Protein AF-A0A946EKC4-F1 (afdb_monomer)

Structure (mmCIF, N/CA/C/O backbone):
data_AF-A0A946EKC4-F1
#
_entry.id   AF-A0A946EKC4-F1
#
loop_
_atom_site.group_PDB
_atom_site.id
_atom_site.type_symbol
_atom_site.label_atom_id
_atom_site.label_alt_id
_atom_site.label_comp_id
_atom_site.label_asym_id
_atom_site.label_entity_id
_atom_site.label_seq_id
_atom_site.pdbx_PDB_ins_code
_atom_site.Cartn_x
_atom_site.Cartn_y
_atom_site.Cartn_z
_atom_site.occupancy
_atom_site.B_iso_or_equiv
_atom_site.auth_seq_id
_atom_site.auth_comp_id
_atom_site.auth_asym_id
_atom_site.auth_atom_id
_atom_site.pdbx_PDB_model_num
ATOM 1 N N . MET A 1 1 ? 55.524 -0.998 2.609 1.00 30.25 1 MET A N 1
ATOM 2 C CA . MET A 1 1 ? 55.860 -0.269 3.855 1.00 30.25 1 MET A CA 1
ATOM 3 C C . MET A 1 1 ? 54.576 0.296 4.446 1.00 30.25 1 MET A C 1
ATOM 5 O O . MET A 1 1 ? 53.747 0.781 3.695 1.00 30.25 1 MET A O 1
ATOM 9 N N . ARG A 1 2 ? 54.383 0.128 5.760 1.00 30.84 2 ARG A N 1
ATOM 10 C CA . ARG A 1 2 ? 53.197 0.505 6.557 1.00 30.84 2 ARG A CA 1
ATOM 11 C C . ARG A 1 2 ? 53.043 2.037 6.704 1.00 30.84 2 ARG A C 1
ATOM 13 O O . ARG A 1 2 ? 54.074 2.673 6.884 1.00 30.84 2 ARG A O 1
ATOM 20 N N . ARG A 1 3 ? 51.800 2.550 6.834 1.00 32.31 3 ARG A N 1
ATOM 21 C CA . ARG A 1 3 ? 51.240 3.301 8.007 1.00 32.31 3 ARG A CA 1
ATOM 22 C C . ARG A 1 3 ? 50.241 4.455 7.681 1.00 32.31 3 ARG A C 1
ATOM 24 O O . ARG A 1 3 ? 50.594 5.369 6.959 1.00 32.31 3 ARG A O 1
ATOM 31 N N . PHE A 1 4 ? 49.088 4.399 8.379 1.00 31.81 4 PHE A N 1
ATOM 32 C CA . PHE A 1 4 ? 48.340 5.434 9.154 1.00 31.81 4 PHE A CA 1
ATOM 33 C C . PHE A 1 4 ? 47.594 6.649 8.523 1.00 31.81 4 PHE A C 1
ATOM 35 O O . PHE A 1 4 ? 48.217 7.582 8.044 1.00 31.81 4 PHE A O 1
ATOM 42 N N . PHE A 1 5 ? 46.252 6.627 8.692 1.00 32.34 5 PHE A N 1
ATOM 43 C CA . PHE A 1 5 ? 45.339 7.471 9.525 1.00 32.34 5 PHE A CA 1
ATOM 44 C C . PHE A 1 5 ? 45.185 9.017 9.396 1.00 32.34 5 PHE A C 1
ATOM 46 O O . PHE A 1 5 ? 46.149 9.767 9.328 1.00 32.34 5 PHE A O 1
ATOM 53 N N . ASN A 1 6 ? 43.899 9.413 9.506 1.00 34.06 6 ASN A N 1
ATOM 54 C CA . ASN A 1 6 ? 43.188 10.716 9.561 1.00 34.06 6 ASN A CA 1
ATOM 55 C C . ASN A 1 6 ? 43.753 11.846 10.460 1.00 34.06 6 ASN A C 1
ATOM 57 O O . ASN A 1 6 ? 44.379 11.526 11.466 1.00 34.06 6 ASN A O 1
ATOM 61 N N . LEU A 1 7 ? 43.381 13.127 10.197 1.00 28.97 7 LEU A N 1
ATOM 62 C CA . LEU A 1 7 ? 42.433 13.988 10.981 1.00 28.97 7 LEU A CA 1
ATOM 63 C C . LEU A 1 7 ? 42.508 15.513 10.619 1.00 28.97 7 LEU A C 1
ATOM 65 O O . LEU A 1 7 ? 43.553 15.962 10.163 1.00 28.97 7 LEU A O 1
ATOM 69 N N . LEU A 1 8 ? 41.436 16.270 10.960 1.00 25.55 8 LEU A N 1
ATOM 70 C CA . LEU A 1 8 ? 41.259 17.726 11.286 1.00 25.55 8 LEU A CA 1
ATOM 71 C C . LEU A 1 8 ? 40.328 18.557 10.351 1.00 25.55 8 LEU A C 1
ATOM 73 O O . LEU A 1 8 ? 40.347 18.322 9.153 1.00 25.55 8 LEU A O 1
ATOM 77 N N . MET A 1 9 ? 39.616 19.645 10.726 1.00 26.03 9 MET A N 1
ATOM 78 C CA . MET A 1 9 ? 38.981 20.243 11.938 1.00 26.03 9 MET A CA 1
ATOM 79 C C . MET A 1 9 ? 38.626 21.737 11.600 1.00 26.03 9 MET A C 1
ATOM 81 O O . MET A 1 9 ? 39.358 22.354 10.837 1.00 26.03 9 MET A O 1
ATOM 85 N N . VAL A 1 10 ? 37.603 22.323 12.259 1.00 29.08 10 VAL A N 1
ATOM 86 C CA . VAL A 1 10 ? 37.382 23.770 12.622 1.00 29.08 10 VAL A CA 1
ATOM 87 C C . VAL A 1 10 ? 36.872 24.837 11.608 1.00 29.08 10 VAL A C 1
ATOM 89 O O . VAL A 1 10 ? 37.606 25.268 10.730 1.00 29.08 10 VAL A O 1
ATOM 92 N N . GLY A 1 11 ? 35.700 25.437 11.929 1.00 25.28 11 GLY A N 1
ATOM 93 C CA . GLY A 1 11 ? 35.567 26.848 12.394 1.00 25.28 11 GLY A CA 1
ATOM 94 C C . GLY A 1 11 ? 34.888 27.919 11.514 1.00 25.28 11 GLY A C 1
ATOM 95 O O . GLY A 1 11 ? 35.216 28.019 10.343 1.00 25.28 11 GLY A O 1
ATOM 96 N N . LEU A 1 12 ? 34.030 28.772 12.120 1.00 25.86 12 LEU A N 1
ATOM 97 C CA . LEU A 1 12 ? 33.892 30.255 11.961 1.00 25.86 12 LEU A CA 1
ATOM 98 C C . LEU A 1 12 ? 32.645 30.749 12.760 1.00 25.86 12 LEU A C 1
ATOM 100 O O . LEU A 1 12 ? 31.587 30.148 12.640 1.00 25.86 12 LEU A O 1
ATOM 104 N N . PHE A 1 13 ? 32.752 31.630 13.768 1.00 27.53 13 PHE A N 1
ATOM 105 C CA . PHE A 1 13 ? 32.823 33.117 13.819 1.00 27.53 13 PHE A CA 1
ATOM 106 C C . PHE A 1 13 ? 31.486 33.889 13.864 1.00 27.53 13 PHE A C 1
ATOM 108 O O . PHE A 1 13 ? 30.496 33.544 13.237 1.00 27.53 13 PHE A O 1
ATOM 115 N N . CYS A 1 14 ? 31.533 34.964 14.655 1.00 24.77 14 CYS A N 1
ATOM 116 C CA . CYS A 1 14 ? 30.468 35.806 15.199 1.00 24.77 14 CYS A CA 1
ATOM 117 C C . CYS A 1 14 ? 30.449 37.196 14.523 1.00 24.77 14 CYS A C 1
ATOM 119 O O . CYS A 1 14 ? 31.520 37.689 14.170 1.00 24.77 14 CYS A O 1
ATOM 121 N N . MET A 1 15 ? 29.287 37.863 14.419 1.00 24.98 15 MET A N 1
ATOM 122 C CA . MET A 1 15 ? 29.173 39.330 14.266 1.00 24.98 15 MET A CA 1
ATOM 123 C C . MET A 1 15 ? 27.768 39.851 14.647 1.00 24.98 15 MET A C 1
ATOM 125 O O . MET A 1 15 ? 26.761 39.212 14.360 1.00 24.98 15 MET A O 1
ATOM 129 N N . VAL A 1 16 ? 27.732 41.032 15.279 1.00 28.84 16 VAL A N 1
ATOM 130 C CA . VAL A 1 16 ? 26.562 41.800 15.774 1.00 28.84 16 VAL A CA 1
ATOM 131 C C . VAL A 1 16 ? 26.500 43.149 15.025 1.00 28.84 16 VAL A C 1
ATOM 133 O O . VAL A 1 16 ? 27.557 43.628 14.605 1.00 28.84 16 VAL A O 1
ATOM 136 N N . PRO A 1 17 ? 25.323 43.798 14.867 1.00 37.34 17 PRO A N 1
ATOM 137 C CA . PRO A 1 17 ? 25.138 45.122 15.496 1.00 37.34 17 PRO A CA 1
ATOM 138 C C . PRO A 1 17 ? 23.725 45.402 16.084 1.00 37.34 17 PRO A C 1
ATOM 140 O O . PRO A 1 17 ? 22.737 44.752 15.762 1.00 37.34 17 PRO A O 1
ATOM 143 N N . TYR A 1 18 ? 23.691 46.406 16.970 1.00 28.94 18 TYR A N 1
ATOM 144 C CA . TYR A 1 18 ? 22.613 46.962 17.818 1.00 28.94 18 TYR A CA 1
ATOM 145 C C . TYR A 1 18 ? 21.430 47.656 17.089 1.00 28.94 18 TYR A C 1
ATOM 147 O O . TYR A 1 18 ? 21.680 48.330 16.096 1.00 28.94 18 TYR A O 1
ATOM 155 N N . PHE A 1 19 ? 20.211 47.658 17.679 1.00 24.52 19 PHE A N 1
ATOM 156 C CA . PHE A 1 19 ? 19.434 48.865 18.093 1.00 24.52 19 PHE A CA 1
ATOM 157 C C . PHE A 1 19 ? 18.146 48.532 18.913 1.00 24.52 19 PHE A C 1
ATOM 159 O O . PHE A 1 19 ? 17.647 47.415 18.893 1.00 24.52 19 PHE A O 1
ATOM 166 N N . ASN A 1 20 ? 17.674 49.534 19.669 1.00 27.03 20 ASN A N 1
ATOM 167 C CA . ASN A 1 20 ? 16.822 49.574 20.881 1.00 27.03 20 ASN A CA 1
ATOM 168 C C . ASN A 1 20 ? 15.382 48.984 20.921 1.00 27.03 20 ASN A C 1
ATOM 170 O O . ASN A 1 20 ? 14.556 49.256 20.059 1.00 27.03 20 ASN A O 1
ATOM 174 N N . LEU A 1 21 ? 15.095 48.350 22.075 1.00 33.47 21 LEU A N 1
ATOM 175 C CA . LEU A 1 21 ? 13.943 48.433 23.013 1.00 33.47 21 LEU A CA 1
ATOM 176 C C . LEU A 1 21 ? 12.523 48.814 22.525 1.00 33.47 21 LEU A C 1
ATOM 178 O O . LEU A 1 21 ? 12.228 49.985 22.297 1.00 33.47 21 LEU A O 1
ATOM 182 N N . ALA A 1 22 ? 11.590 47.860 22.661 1.00 25.30 22 ALA A N 1
ATOM 183 C CA . ALA A 1 22 ? 10.207 48.094 23.099 1.00 25.30 22 ALA A CA 1
ATOM 184 C C . ALA A 1 22 ? 9.663 46.850 23.837 1.00 25.30 22 ALA A C 1
ATOM 186 O O . ALA A 1 22 ? 9.977 45.718 23.481 1.00 25.30 22 ALA A O 1
ATOM 187 N N . HIS A 1 23 ? 8.898 47.080 24.906 1.00 36.72 23 HIS A N 1
ATOM 188 C CA . HIS A 1 23 ? 8.337 46.072 25.810 1.00 36.72 23 HIS A CA 1
ATOM 189 C C . HIS A 1 23 ? 7.299 45.164 25.129 1.00 36.72 23 HIS A C 1
ATOM 191 O O . HIS A 1 23 ? 6.398 45.656 24.455 1.00 36.72 23 HIS A O 1
ATOM 197 N N . GLY A 1 24 ? 7.358 43.862 25.419 1.00 25.48 24 GLY A N 1
ATOM 198 C CA . GLY A 1 24 ? 6.287 42.904 25.143 1.00 25.48 24 GLY A CA 1
ATOM 199 C C . GLY A 1 24 ? 6.600 41.541 25.762 1.00 25.48 24 GLY A C 1
ATOM 200 O O . GLY A 1 24 ? 7.568 40.897 25.370 1.00 25.48 24 GLY A O 1
ATOM 201 N N . SER A 1 25 ? 5.810 41.124 26.753 1.00 29.67 25 SER A N 1
ATOM 202 C CA . SER A 1 25 ? 5.856 39.782 27.350 1.00 29.67 25 SER A CA 1
ATOM 203 C C . SER A 1 25 ? 5.704 38.690 26.282 1.00 29.67 25 SER A C 1
ATOM 205 O O . SER A 1 25 ? 4.771 38.787 25.483 1.00 29.67 25 SER A O 1
ATOM 207 N N . PRO A 1 26 ? 6.509 37.611 26.283 1.00 29.70 26 PRO A N 1
ATOM 208 C CA . PRO A 1 26 ? 6.218 36.452 25.462 1.00 29.70 26 PRO A CA 1
ATOM 209 C C . PRO A 1 26 ? 5.365 35.450 26.246 1.00 29.70 26 PRO A C 1
ATOM 211 O O . PRO A 1 26 ? 5.805 34.837 27.218 1.00 29.70 26 PRO A O 1
ATOM 214 N N . HIS A 1 27 ? 4.131 35.282 25.777 1.00 28.91 27 HIS A N 1
ATOM 215 C CA . HIS A 1 27 ? 3.355 34.064 25.962 1.00 28.91 27 HIS A CA 1
ATOM 216 C C . HIS A 1 27 ? 4.127 32.882 25.354 1.00 28.91 27 HIS A C 1
ATOM 218 O O . HIS A 1 27 ? 4.480 32.907 24.175 1.00 28.91 27 HIS A O 1
ATOM 224 N N . HIS A 1 28 ? 4.366 31.839 26.150 1.00 28.97 28 HIS A N 1
ATOM 225 C CA . HIS A 1 28 ? 4.846 30.551 25.658 1.00 28.97 28 HIS A CA 1
ATOM 226 C C . HIS A 1 28 ? 3.737 29.868 24.843 1.00 28.97 28 HIS A C 1
ATOM 228 O O . HIS A 1 28 ? 2.693 29.497 25.378 1.00 28.97 28 HIS A O 1
ATOM 234 N N . HIS A 1 29 ? 3.973 29.698 23.542 1.00 27.52 29 HIS A N 1
ATOM 235 C CA . HIS A 1 29 ? 3.199 28.805 22.686 1.00 27.52 29 HIS A CA 1
ATOM 236 C C . HIS A 1 29 ? 3.592 27.352 22.990 1.00 27.52 29 HIS A C 1
ATOM 238 O O . HIS A 1 29 ? 4.702 26.923 22.676 1.00 27.52 29 HIS A O 1
ATOM 244 N N . HIS A 1 30 ? 2.673 26.593 23.589 1.00 28.84 30 HIS A N 1
ATOM 245 C CA . HIS A 1 30 ? 2.734 25.134 23.630 1.00 28.84 30 HIS A CA 1
ATOM 246 C C . HIS A 1 30 ? 2.336 24.577 22.257 1.00 28.84 30 HIS A C 1
ATOM 248 O O . HIS A 1 30 ? 1.188 24.710 21.832 1.00 28.84 30 HIS A O 1
ATOM 254 N N . HIS A 1 31 ? 3.280 23.937 21.568 1.00 28.14 31 HIS A N 1
ATOM 255 C CA . HIS A 1 31 ? 2.964 22.991 20.503 1.00 28.14 31 HIS A CA 1
ATOM 256 C C . HIS A 1 31 ? 2.505 21.680 21.150 1.00 28.14 31 HIS A C 1
ATOM 258 O O . HIS A 1 31 ? 3.311 20.957 21.730 1.00 28.14 31 HIS A O 1
ATOM 264 N N . TYR A 1 32 ? 1.209 21.381 21.062 1.00 26.95 32 TYR A N 1
ATOM 265 C CA . TYR A 1 32 ? 0.677 20.055 21.366 1.00 26.95 32 TYR A CA 1
ATOM 266 C C . TYR A 1 32 ? 0.965 19.121 20.187 1.00 26.95 32 TYR A C 1
ATOM 268 O O . TYR A 1 32 ? 0.315 19.200 19.145 1.00 26.95 32 TYR A O 1
ATOM 276 N N . HIS A 1 33 ? 1.935 18.225 20.357 1.00 28.08 33 HIS A N 1
ATOM 277 C CA . HIS A 1 33 ? 1.913 16.939 19.673 1.00 28.08 33 HIS A CA 1
ATOM 278 C C . HIS A 1 33 ? 1.011 16.009 20.490 1.00 28.08 33 HIS A C 1
ATOM 280 O O . HIS A 1 33 ? 1.332 15.679 21.627 1.00 28.08 33 HIS A O 1
ATOM 286 N N . ASN A 1 34 ? -0.125 15.604 19.917 1.00 28.88 34 ASN A N 1
ATOM 287 C CA . ASN A 1 34 ? -0.934 14.506 20.443 1.00 28.88 34 ASN A CA 1
ATOM 288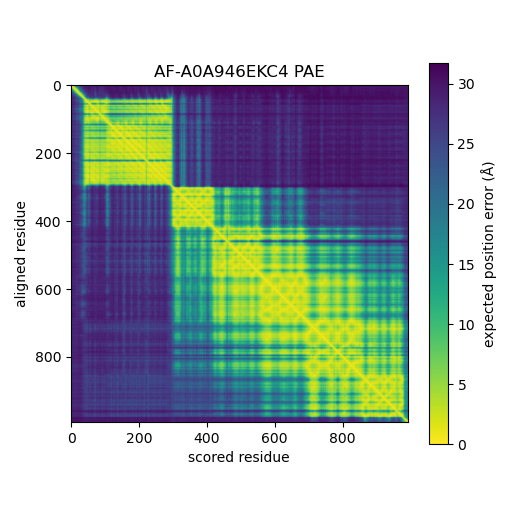 C C . ASN A 1 34 ? -0.209 13.184 20.148 1.00 28.88 34 ASN A C 1
ATOM 290 O O . ASN A 1 34 ? -0.459 12.532 19.138 1.00 28.88 34 ASN A O 1
ATOM 294 N N . SER A 1 35 ? 0.719 12.814 21.024 1.00 29.30 35 SER A N 1
ATOM 295 C CA . SER A 1 35 ? 1.056 11.418 21.293 1.00 29.30 35 SER A CA 1
ATOM 296 C C . SER A 1 35 ? 0.257 11.005 22.522 1.00 29.30 35 SER A C 1
ATOM 298 O O . SER A 1 35 ? 0.284 11.717 23.524 1.00 29.30 35 SER A O 1
ATOM 300 N N . SER A 1 36 ? -0.462 9.888 22.442 1.00 28.55 36 SER A N 1
ATOM 301 C CA . SER A 1 36 ? -1.112 9.230 23.579 1.00 28.55 36 SER A CA 1
ATOM 302 C C . SER A 1 36 ? -0.195 9.248 24.806 1.00 28.55 36 SER A C 1
ATOM 304 O O . SER A 1 36 ? 0.842 8.583 24.809 1.00 28.55 36 SER A O 1
ATOM 306 N N . SER A 1 37 ? -0.544 10.038 25.821 1.00 31.06 37 SER A N 1
ATOM 307 C CA . SER A 1 37 ? 0.179 10.072 27.087 1.00 31.06 37 SER A CA 1
ATOM 308 C C . SER A 1 37 ? -0.001 8.725 27.780 1.00 31.06 37 SER A C 1
ATOM 310 O O . SER A 1 37 ? -1.093 8.413 28.260 1.00 31.06 37 SER A O 1
ATOM 312 N N . LEU A 1 38 ? 1.064 7.925 27.805 1.00 31.92 38 LEU A N 1
ATOM 313 C CA . LEU A 1 38 ? 1.213 6.828 28.756 1.00 31.92 38 LEU A CA 1
ATOM 314 C C . LEU A 1 38 ? 1.087 7.392 30.192 1.00 31.92 38 LEU A C 1
ATOM 316 O O . LEU A 1 38 ? 1.452 8.552 30.409 1.00 31.92 38 LEU A O 1
ATOM 320 N N . PRO A 1 39 ? 0.564 6.629 31.170 1.00 38.25 39 PRO A N 1
ATOM 321 C CA . PRO A 1 39 ? 0.462 7.082 32.560 1.00 38.25 39 PRO A CA 1
ATOM 322 C C . PRO A 1 39 ? 1.835 7.504 33.121 1.00 38.25 39 PRO A C 1
ATOM 324 O O . PRO A 1 39 ? 2.851 6.902 32.783 1.00 38.25 39 PRO A O 1
ATOM 327 N N . ASN A 1 40 ? 1.859 8.545 33.965 1.00 45.22 40 ASN A N 1
ATOM 328 C CA . ASN A 1 40 ? 3.053 9.215 34.512 1.00 45.22 40 ASN A CA 1
ATOM 329 C C . ASN A 1 40 ? 4.071 8.254 35.181 1.00 45.22 40 ASN A C 1
ATOM 331 O O . ASN A 1 40 ? 4.021 8.032 36.389 1.00 45.22 40 ASN A O 1
ATOM 335 N N . CYS A 1 41 ? 5.063 7.764 34.430 1.00 53.00 41 CYS A N 1
ATOM 336 C CA . CYS A 1 41 ? 6.264 7.117 34.982 1.00 53.00 41 CYS A CA 1
ATOM 337 C C . CYS A 1 41 ? 7.298 8.129 35.522 1.00 53.00 41 CYS A C 1
ATOM 339 O O . CYS A 1 41 ? 8.196 7.755 36.276 1.00 53.00 41 CYS A O 1
ATOM 341 N N . ASP A 1 42 ? 7.177 9.414 35.172 1.00 57.59 42 ASP A N 1
ATOM 342 C CA . ASP A 1 42 ? 8.192 10.451 35.431 1.00 57.59 42 ASP A CA 1
ATOM 343 C C . ASP A 1 42 ? 8.436 10.727 36.930 1.00 57.59 42 ASP A C 1
ATOM 345 O O . ASP A 1 42 ? 9.470 11.271 37.320 1.00 57.59 42 ASP A O 1
ATOM 349 N N . GLN A 1 43 ? 7.491 10.336 37.791 1.00 60.69 43 GLN A N 1
ATOM 350 C CA . GLN A 1 43 ? 7.588 10.462 39.252 1.00 60.69 43 GLN A CA 1
ATOM 351 C C . GLN A 1 43 ? 8.445 9.356 39.885 1.00 60.69 43 GLN A C 1
ATOM 353 O O . GLN A 1 43 ? 8.924 9.508 41.012 1.00 60.69 43 GLN A O 1
ATOM 358 N N . LEU A 1 44 ? 8.640 8.236 39.182 1.00 70.88 44 LEU A N 1
ATOM 359 C CA . LEU A 1 44 ? 9.258 7.053 39.760 1.00 70.88 44 LEU A CA 1
ATOM 360 C C . LEU A 1 44 ? 10.773 7.156 39.862 1.00 70.88 44 LEU A C 1
ATOM 362 O O . LEU A 1 44 ? 11.347 6.569 40.765 1.00 70.88 44 LEU A O 1
ATOM 366 N N . PHE A 1 45 ? 11.425 7.888 38.969 1.00 84.62 45 PHE A N 1
ATOM 367 C CA . PHE A 1 45 ? 12.846 8.210 39.068 1.00 84.62 45 PHE A CA 1
ATOM 368 C C . PHE A 1 45 ? 13.028 9.707 38.893 1.00 84.62 45 PHE A C 1
ATOM 370 O O . PHE A 1 45 ? 13.758 10.146 38.019 1.00 84.62 45 PHE A O 1
ATOM 377 N N . ALA A 1 46 ? 12.349 10.504 39.716 1.00 80.75 46 ALA A N 1
ATOM 378 C CA . ALA A 1 46 ? 12.403 11.958 39.610 1.00 80.75 46 ALA A CA 1
ATOM 379 C C . ALA A 1 46 ? 13.811 12.529 39.883 1.00 80.75 46 ALA A C 1
ATOM 381 O O . ALA A 1 46 ? 14.096 13.666 39.503 1.00 80.75 46 ALA A O 1
ATOM 382 N N . ARG A 1 47 ? 14.670 11.770 40.583 1.00 87.88 47 ARG A N 1
ATOM 383 C CA . ARG A 1 47 ? 16.001 12.177 41.066 1.00 87.88 47 ARG A CA 1
ATOM 384 C C . ARG A 1 47 ? 17.025 11.058 40.868 1.00 87.88 47 ARG A C 1
ATOM 386 O O . ARG A 1 47 ? 16.657 9.890 40.784 1.00 87.88 47 ARG A O 1
ATOM 393 N N . SER A 1 48 ? 18.316 11.401 40.874 1.00 91.44 48 SER A N 1
ATOM 394 C CA . SER A 1 48 ? 19.413 10.426 40.762 1.00 91.44 48 SER A CA 1
ATOM 395 C C . SER A 1 48 ? 19.366 9.327 41.824 1.00 91.44 48 SER A C 1
ATOM 397 O O . SER A 1 48 ? 19.657 8.164 41.550 1.00 91.44 48 SER A O 1
ATOM 399 N N . LEU A 1 49 ? 19.023 9.723 43.047 1.00 94.31 49 LEU A N 1
ATOM 400 C CA . LEU A 1 49 ? 18.961 8.904 44.241 1.00 94.31 49 LEU A CA 1
ATOM 401 C C . LEU A 1 49 ? 17.697 9.269 45.002 1.00 94.31 49 LEU A C 1
ATOM 403 O O . LEU A 1 49 ? 17.390 10.446 45.204 1.00 94.31 49 LEU A O 1
ATOM 407 N N . GLN A 1 50 ? 16.977 8.252 45.446 1.00 92.69 50 GLN A N 1
ATOM 408 C CA . GLN A 1 50 ? 15.696 8.442 46.109 1.00 92.69 50 GLN A CA 1
ATOM 409 C C . GLN A 1 50 ? 15.318 7.229 46.945 1.00 92.69 50 GLN A C 1
ATOM 411 O O . GLN A 1 50 ? 15.756 6.106 46.679 1.00 92.69 50 GLN A O 1
ATOM 416 N N . THR A 1 51 ? 14.468 7.455 47.942 1.00 92.88 51 THR A N 1
ATOM 417 C CA . THR A 1 51 ? 13.925 6.395 48.787 1.00 92.88 51 THR A CA 1
ATOM 418 C C . THR A 1 51 ? 12.419 6.247 48.624 1.00 92.88 51 THR A C 1
ATOM 420 O O . THR A 1 51 ? 11.744 7.211 48.276 1.00 92.88 51 THR A O 1
ATOM 423 N N . HIS A 1 52 ? 11.884 5.045 48.852 1.00 87.06 52 HIS A N 1
ATOM 424 C CA . HIS A 1 52 ? 10.448 4.733 48.748 1.00 87.06 52 HIS A CA 1
ATOM 425 C C . HIS A 1 52 ? 9.925 3.991 49.990 1.00 87.06 52 HIS A C 1
ATOM 427 O O . HIS A 1 52 ? 10.697 3.405 50.753 1.00 87.06 52 HIS A O 1
ATOM 433 N N . GLY A 1 53 ? 8.602 4.010 50.193 1.00 76.69 53 GLY A N 1
ATOM 434 C CA . GLY A 1 53 ? 7.916 3.365 51.322 1.00 76.69 53 GLY A CA 1
ATOM 435 C C . GLY A 1 53 ? 7.594 4.292 52.510 1.00 76.69 53 GLY A C 1
ATOM 436 O O . GLY A 1 53 ? 7.812 5.503 52.450 1.00 76.69 53 GLY A O 1
ATOM 437 N N . ILE A 1 54 ? 7.029 3.703 53.580 1.00 62.00 54 ILE A N 1
ATOM 438 C CA . ILE A 1 54 ? 6.423 4.405 54.740 1.00 62.00 54 ILE A CA 1
ATOM 439 C C . ILE A 1 54 ? 7.037 4.076 56.126 1.00 62.00 54 ILE A C 1
ATOM 441 O O . ILE A 1 54 ? 6.452 4.397 57.156 1.00 62.00 54 ILE A O 1
ATOM 445 N N . HIS A 1 55 ? 8.189 3.412 56.200 1.00 57.56 55 HIS A N 1
ATOM 446 C CA . HIS A 1 55 ? 8.863 3.028 57.451 1.00 57.56 55 HIS A CA 1
ATOM 447 C C . HIS A 1 55 ? 9.966 4.014 57.910 1.00 57.56 55 HIS A C 1
ATOM 449 O O . HIS A 1 55 ? 10.337 4.956 57.223 1.00 57.56 55 HIS A O 1
ATOM 455 N N . ASN A 1 56 ? 10.522 3.799 59.107 1.00 52.94 56 ASN A N 1
ATOM 456 C CA . ASN A 1 56 ? 11.349 4.787 59.826 1.00 52.94 56 ASN A CA 1
ATOM 457 C C . ASN A 1 56 ? 12.818 4.936 59.349 1.00 52.94 56 ASN A C 1
ATOM 459 O O . ASN A 1 56 ? 13.583 5.640 60.004 1.00 52.94 56 ASN A O 1
ATOM 463 N N . HIS A 1 57 ? 13.233 4.284 58.256 1.00 62.81 57 HIS A N 1
ATOM 464 C CA . HIS A 1 57 ? 14.636 4.232 57.796 1.00 62.81 57 HIS A CA 1
ATOM 465 C C . HIS A 1 57 ? 14.755 4.461 56.280 1.00 62.81 57 HIS A C 1
ATOM 467 O O . HIS A 1 57 ? 15.271 3.616 55.553 1.00 62.81 57 HIS A O 1
ATOM 473 N N . HIS A 1 58 ? 14.228 5.591 55.808 1.00 77.19 58 HIS A N 1
ATOM 474 C CA . HIS A 1 58 ? 14.223 5.989 54.398 1.00 77.19 58 HIS A CA 1
ATOM 475 C C . HIS A 1 58 ? 15.283 7.039 54.108 1.00 77.19 58 HIS A C 1
ATOM 477 O O . HIS A 1 58 ? 14.961 8.176 53.765 1.00 77.19 58 HIS A O 1
ATOM 483 N N . ASP A 1 59 ? 16.542 6.636 54.269 1.00 89.94 59 ASP A N 1
ATOM 484 C CA . ASP A 1 59 ? 17.690 7.534 54.236 1.00 89.94 59 ASP A CA 1
ATOM 485 C C . ASP A 1 59 ? 18.557 7.286 52.989 1.00 89.94 59 ASP A C 1
ATOM 487 O O . ASP A 1 59 ? 18.706 6.152 52.518 1.00 89.94 59 ASP A O 1
ATOM 491 N N . VAL A 1 60 ? 19.145 8.364 52.462 1.00 94.12 60 VAL A N 1
ATOM 492 C CA . VAL A 1 60 ? 20.273 8.297 51.523 1.00 94.12 60 VAL A CA 1
ATOM 493 C C . VAL A 1 60 ? 21.544 8.625 52.302 1.00 94.12 60 VAL A C 1
ATOM 495 O O . VAL A 1 60 ? 21.686 9.731 52.827 1.00 94.12 60 VAL A O 1
ATOM 498 N N . ASN A 1 61 ? 22.463 7.668 52.386 1.00 93.94 61 ASN A N 1
ATOM 499 C CA . ASN A 1 61 ? 23.685 7.764 53.176 1.00 93.94 61 ASN A CA 1
ATOM 500 C C . ASN A 1 61 ? 24.903 7.907 52.262 1.00 93.94 61 ASN A C 1
ATOM 502 O O . ASN A 1 61 ? 25.208 7.002 51.486 1.00 93.94 61 ASN A O 1
ATOM 506 N N . PHE A 1 62 ? 25.646 9.004 52.398 1.00 93.19 62 PHE A N 1
ATOM 507 C CA . PHE A 1 62 ? 26.910 9.217 51.699 1.00 93.19 62 PHE A CA 1
ATOM 508 C C . PHE A 1 62 ? 28.100 8.995 52.637 1.00 93.19 62 PHE A C 1
ATOM 510 O O . PHE A 1 62 ? 28.199 9.581 53.723 1.00 93.19 62 PHE A O 1
ATOM 517 N N . SER A 1 63 ? 29.040 8.160 52.199 1.00 90.00 63 SER A N 1
ATOM 518 C CA . SER A 1 63 ? 30.401 8.103 52.743 1.00 90.00 63 SER A CA 1
ATOM 519 C C . SER A 1 63 ? 31.298 9.140 52.060 1.00 90.00 63 SER A C 1
ATOM 521 O O . SER A 1 63 ? 30.970 9.667 51.000 1.00 90.00 63 SER A O 1
ATOM 523 N N . CYS A 1 64 ? 32.466 9.411 52.646 1.00 85.50 64 CYS A N 1
ATOM 524 C CA . CYS A 1 64 ? 33.419 10.374 52.093 1.00 85.50 64 CYS A CA 1
ATOM 525 C C . CYS A 1 64 ? 33.840 10.025 50.652 1.00 85.50 64 CYS A C 1
ATOM 527 O O . CYS A 1 64 ? 34.416 8.960 50.424 1.00 85.50 64 CYS A O 1
ATOM 529 N N . GLY A 1 65 ? 33.603 10.956 49.719 1.00 85.25 65 GLY A N 1
ATOM 530 C CA . GLY A 1 65 ? 33.976 10.848 48.304 1.00 85.25 65 GLY A CA 1
ATOM 531 C C . GLY A 1 65 ? 32.855 10.375 47.376 1.00 85.25 65 GLY A C 1
ATOM 532 O O . GLY A 1 65 ? 33.038 10.419 46.159 1.00 85.25 65 GLY A O 1
ATOM 533 N N . ALA A 1 66 ? 31.715 9.943 47.920 1.00 92.94 66 ALA A N 1
ATOM 534 C CA . ALA A 1 66 ? 30.603 9.457 47.123 1.00 92.94 66 ALA A CA 1
ATOM 535 C C . ALA A 1 66 ? 29.761 10.638 46.646 1.00 92.94 66 ALA A C 1
ATOM 537 O O . ALA A 1 66 ? 29.483 11.555 47.417 1.00 92.94 66 ALA A O 1
ATOM 538 N N . THR A 1 67 ? 29.367 10.626 45.377 1.00 92.81 67 THR A N 1
ATOM 539 C CA . THR A 1 67 ? 28.726 11.782 44.743 1.00 92.81 67 THR A CA 1
ATOM 540 C C . THR A 1 67 ? 27.561 11.374 43.862 1.00 92.81 67 THR A C 1
ATOM 542 O O . THR A 1 67 ? 27.462 10.250 43.363 1.00 92.81 67 THR A O 1
ATOM 545 N N . THR A 1 68 ? 26.676 12.325 43.619 1.00 93.50 68 THR A N 1
ATOM 546 C CA . THR A 1 68 ? 25.698 12.245 42.556 1.00 93.50 68 THR A CA 1
ATOM 547 C C . THR A 1 68 ? 25.655 13.542 41.760 1.00 93.50 68 THR A C 1
ATOM 549 O O . THR A 1 68 ? 25.899 14.618 42.296 1.00 93.50 68 THR A O 1
ATOM 552 N N . THR A 1 69 ? 25.421 13.449 40.453 1.00 90.81 69 THR A N 1
ATOM 553 C CA . THR A 1 69 ? 25.526 14.587 39.531 1.00 90.81 69 THR A CA 1
ATOM 554 C C . THR A 1 69 ? 24.372 14.612 38.535 1.00 90.81 69 THR A C 1
ATOM 556 O O . THR A 1 69 ? 23.702 13.601 38.328 1.00 90.81 69 THR A O 1
ATOM 559 N N . ASN A 1 70 ? 24.186 15.761 37.876 1.00 87.75 70 ASN A N 1
ATOM 560 C CA . ASN A 1 70 ? 23.170 15.992 36.840 1.00 87.75 70 ASN A CA 1
ATOM 561 C C . ASN A 1 70 ? 21.708 15.948 37.336 1.00 87.75 70 ASN A C 1
ATOM 563 O O . ASN A 1 70 ? 20.784 15.762 36.549 1.00 87.75 70 ASN A O 1
ATOM 567 N N . ASN A 1 71 ? 21.493 16.131 38.641 1.00 84.06 71 ASN A N 1
ATOM 568 C CA . ASN A 1 71 ? 20.168 16.414 39.192 1.00 84.06 71 ASN A CA 1
ATOM 569 C C . ASN A 1 71 ? 19.698 17.819 38.782 1.00 84.06 71 ASN A C 1
ATOM 571 O O . ASN A 1 71 ? 20.520 18.706 38.561 1.00 84.06 71 ASN A O 1
ATOM 575 N N . ILE A 1 72 ? 18.379 18.033 38.721 1.00 84.31 72 ILE A N 1
ATOM 576 C CA . ILE A 1 72 ? 17.789 19.350 38.407 1.00 84.31 72 ILE A CA 1
ATOM 577 C C . ILE A 1 72 ? 18.069 20.402 39.497 1.00 84.31 72 ILE A C 1
ATOM 579 O O . ILE A 1 72 ? 18.167 21.590 39.206 1.00 84.31 72 ILE A O 1
ATOM 583 N N . ASP A 1 73 ? 18.232 19.958 40.741 1.00 88.19 73 ASP A N 1
ATOM 584 C CA . ASP A 1 73 ? 18.660 20.747 41.895 1.00 88.19 73 ASP A CA 1
ATOM 585 C C . ASP A 1 73 ? 19.387 19.812 42.895 1.00 88.19 73 ASP A C 1
ATOM 587 O O . ASP A 1 73 ? 19.555 18.619 42.625 1.00 88.19 73 ASP A O 1
ATOM 591 N N . ASN A 1 74 ? 19.833 20.320 44.048 1.00 90.50 74 ASN A N 1
ATOM 592 C CA . ASN A 1 74 ? 20.512 19.515 45.071 1.00 90.50 74 ASN A CA 1
ATOM 593 C C . ASN A 1 74 ? 19.555 18.760 46.021 1.00 90.50 74 ASN A C 1
ATOM 595 O O . ASN A 1 74 ? 19.987 18.276 47.064 1.00 90.50 74 ASN A O 1
ATOM 599 N N . ILE A 1 75 ? 18.265 18.652 45.698 1.00 91.31 75 ILE A N 1
ATOM 600 C CA . ILE A 1 75 ? 17.240 17.986 46.506 1.00 91.31 75 ILE A CA 1
ATOM 601 C C . ILE A 1 75 ? 17.027 16.550 46.009 1.00 91.31 75 ILE A C 1
ATOM 603 O O . ILE A 1 75 ? 16.747 16.304 44.833 1.00 91.31 75 ILE A O 1
ATOM 607 N N . LEU A 1 76 ? 17.100 15.594 46.935 1.00 92.75 76 LEU A N 1
ATOM 608 C CA . LEU A 1 76 ? 16.798 14.181 46.710 1.00 92.75 76 LEU A CA 1
ATOM 609 C C . LEU A 1 76 ? 15.432 13.814 47.305 1.00 92.75 76 LEU A C 1
ATOM 611 O O . LEU A 1 76 ? 15.076 14.276 48.393 1.00 92.75 76 LEU A O 1
ATOM 615 N N . SER A 1 77 ? 14.685 12.943 46.619 1.00 90.69 77 SER A N 1
ATOM 616 C CA . SER A 1 77 ? 13.386 12.430 47.080 1.00 90.69 77 SER A CA 1
ATOM 617 C C . SER A 1 77 ? 13.587 11.387 48.177 1.00 90.69 77 SER A C 1
ATOM 619 O O . SER A 1 77 ? 13.588 10.183 47.929 1.00 90.69 77 SER A O 1
ATOM 621 N N . THR A 1 78 ? 13.847 11.860 49.390 1.00 91.06 78 THR A N 1
ATOM 622 C CA . THR A 1 78 ? 14.106 11.031 50.565 1.00 91.06 78 THR A CA 1
ATOM 623 C C . THR A 1 78 ? 13.664 11.739 51.844 1.00 91.06 78 THR A C 1
ATOM 625 O O . THR A 1 78 ? 13.570 12.970 51.889 1.00 91.06 78 THR A O 1
ATOM 628 N N . LYS A 1 79 ? 13.415 10.978 52.920 1.00 88.38 79 LYS A N 1
ATOM 629 C CA . LYS A 1 79 ? 13.119 11.553 54.245 1.00 88.38 79 LYS A CA 1
ATOM 630 C C . LYS A 1 79 ? 14.343 12.226 54.848 1.00 88.38 79 LYS A C 1
ATOM 632 O O . LYS A 1 79 ? 14.203 13.243 55.526 1.00 88.38 79 LYS A O 1
ATOM 637 N N . LYS A 1 80 ? 15.529 11.670 54.599 1.00 90.38 80 LYS A N 1
ATOM 638 C CA . LYS A 1 80 ? 16.784 12.162 55.160 1.00 90.38 80 LYS A CA 1
ATOM 639 C C . LYS A 1 80 ? 17.954 11.896 54.219 1.00 90.38 80 LYS A C 1
ATOM 641 O O . LYS A 1 80 ? 18.008 10.869 53.542 1.00 90.38 80 LYS A O 1
ATOM 646 N N . VAL A 1 81 ? 18.906 12.823 54.226 1.00 92.81 81 VAL A N 1
ATOM 647 C CA . VAL A 1 81 ? 20.244 12.649 53.656 1.00 92.81 81 VAL A CA 1
ATOM 648 C C . VAL A 1 81 ? 21.237 12.680 54.816 1.00 92.81 81 VAL A C 1
ATOM 650 O O . VAL A 1 81 ? 21.160 13.568 55.670 1.00 92.81 81 VAL A O 1
ATOM 653 N N . ILE A 1 82 ? 22.130 11.694 54.884 1.00 90.69 82 ILE A N 1
ATOM 654 C CA . ILE A 1 82 ? 23.186 11.604 55.897 1.00 90.69 82 ILE A CA 1
ATOM 655 C C . ILE A 1 82 ? 24.542 11.686 55.204 1.00 90.69 82 ILE A C 1
ATOM 657 O O . ILE A 1 82 ? 24.980 10.736 54.557 1.00 90.69 82 ILE A O 1
ATOM 661 N N . ASN A 1 83 ? 25.236 12.805 55.406 1.00 86.12 83 ASN A N 1
ATOM 662 C CA . ASN A 1 83 ? 26.598 13.002 54.921 1.00 86.12 83 ASN A CA 1
ATOM 663 C C . ASN A 1 83 ? 27.569 12.682 56.058 1.00 86.12 83 ASN A C 1
ATOM 665 O O . ASN A 1 83 ? 27.692 13.433 57.026 1.00 86.12 83 ASN A O 1
ATOM 669 N N . SER A 1 84 ? 28.244 11.536 55.966 1.00 73.62 84 SER A N 1
ATOM 670 C CA . SER A 1 84 ? 28.997 10.952 57.087 1.00 73.62 84 SER A CA 1
ATOM 671 C C . SER A 1 84 ? 30.295 11.701 57.435 1.00 73.62 84 SER A C 1
ATOM 673 O O . SER A 1 84 ? 30.976 11.317 58.384 1.00 73.62 84 SER A O 1
ATOM 675 N N . ASN A 1 85 ? 30.671 12.744 56.681 1.00 63.12 85 ASN A N 1
ATOM 676 C CA . ASN A 1 85 ? 31.828 13.589 56.979 1.00 63.12 85 ASN A CA 1
ATOM 677 C C . ASN A 1 85 ? 31.768 14.941 56.232 1.00 63.12 85 ASN A C 1
ATOM 679 O O . ASN A 1 85 ? 31.899 14.974 55.013 1.00 63.12 85 ASN A O 1
ATOM 683 N N . SER A 1 86 ? 31.659 16.056 56.961 1.00 59.66 86 SER A N 1
ATOM 684 C CA . SER A 1 86 ? 31.575 17.431 56.431 1.00 59.66 86 SER A CA 1
ATOM 685 C C . SER A 1 86 ? 32.895 18.003 55.872 1.00 59.66 86 SER A C 1
ATOM 687 O O . SER A 1 86 ? 32.986 19.202 55.631 1.00 59.66 86 SER A O 1
ATOM 689 N N . SER A 1 87 ? 33.946 17.184 55.734 1.00 63.38 87 SER A N 1
ATOM 690 C CA . SER A 1 87 ? 35.263 17.576 55.190 1.00 63.38 87 SER A CA 1
ATOM 691 C C . SER A 1 87 ? 35.564 16.991 53.801 1.00 63.38 87 SER A C 1
ATOM 693 O O . SER A 1 87 ? 36.688 17.104 53.312 1.00 63.38 87 SER A O 1
ATOM 695 N N . CYS A 1 88 ? 34.577 16.350 53.174 1.00 73.50 88 CYS A N 1
ATOM 696 C CA . CYS A 1 88 ? 34.700 15.673 51.883 1.00 73.50 88 CYS A CA 1
ATOM 697 C C . CYS A 1 88 ? 34.002 16.464 50.763 1.00 73.50 88 CYS A C 1
ATOM 699 O O . CYS A 1 88 ? 33.341 17.460 51.036 1.00 73.50 88 CYS A O 1
ATOM 701 N N . ALA A 1 89 ? 34.196 16.046 49.507 1.00 72.69 89 ALA A N 1
ATOM 702 C CA . ALA A 1 89 ? 33.601 16.697 48.337 1.00 72.69 89 ALA A CA 1
ATOM 703 C C . ALA A 1 89 ? 32.063 16.728 48.396 1.00 72.69 89 ALA A C 1
ATOM 705 O O . ALA A 1 89 ? 31.453 15.804 48.938 1.00 72.69 89 ALA A O 1
ATOM 706 N N . ASP A 1 90 ? 31.482 17.764 47.788 1.00 86.56 90 ASP A N 1
ATOM 707 C CA . ASP A 1 90 ? 30.041 18.002 47.721 1.00 86.56 90 ASP A CA 1
ATOM 708 C C . ASP A 1 90 ? 29.281 16.808 47.126 1.00 86.56 90 ASP A C 1
ATOM 710 O O . ASP A 1 90 ? 29.570 16.319 46.029 1.00 86.56 90 ASP A O 1
ATOM 714 N N . THR A 1 91 ? 28.273 16.338 47.861 1.00 90.94 91 THR A N 1
ATOM 715 C CA . THR A 1 91 ? 27.536 15.111 47.515 1.00 90.94 91 THR A CA 1
ATOM 716 C C . THR A 1 91 ? 26.644 15.246 46.273 1.00 90.94 91 THR A C 1
ATOM 718 O O . THR A 1 91 ? 26.405 14.237 45.612 1.00 90.94 91 THR A O 1
ATOM 721 N N . CYS A 1 92 ? 26.213 16.457 45.894 1.00 89.81 92 CYS A N 1
ATOM 722 C CA . CYS A 1 92 ? 25.377 16.765 44.719 1.00 89.81 92 CYS A CA 1
ATOM 723 C C . CYS A 1 92 ? 26.126 17.600 43.649 1.00 89.81 92 CYS A C 1
ATOM 725 O O . CYS A 1 92 ? 25.540 18.446 42.970 1.00 89.81 92 CYS A O 1
ATOM 727 N N . GLY A 1 93 ? 27.434 17.373 43.480 1.00 82.75 93 GLY A N 1
ATOM 728 C CA . GLY A 1 93 ? 28.253 18.023 42.451 1.00 82.75 93 GLY A CA 1
ATOM 729 C C . GLY A 1 93 ? 28.850 19.349 42.919 1.00 82.75 93 GLY A C 1
ATOM 730 O O . GLY A 1 93 ? 30.012 19.369 43.306 1.00 82.75 93 GLY A O 1
ATOM 731 N N . ASP A 1 94 ? 28.056 20.423 42.894 1.00 84.56 94 ASP A N 1
ATOM 732 C CA . ASP A 1 94 ? 28.493 21.784 43.273 1.00 84.56 94 ASP A CA 1
ATOM 733 C C . ASP A 1 94 ? 28.008 22.208 44.676 1.00 84.56 94 ASP A C 1
ATOM 735 O O . ASP A 1 94 ? 28.245 23.330 45.123 1.00 84.56 94 ASP A O 1
ATOM 739 N N . SER A 1 95 ? 27.248 21.340 45.346 1.00 89.00 95 SER A N 1
ATOM 740 C CA . SER A 1 95 ? 26.757 21.531 46.714 1.00 89.00 95 SER A CA 1
ATOM 741 C C . SER A 1 95 ? 26.375 20.193 47.336 1.00 89.00 95 SER A C 1
ATOM 743 O O . SER A 1 95 ? 26.185 19.200 46.629 1.00 89.00 95 SER A O 1
ATOM 745 N N . ASP A 1 96 ? 26.226 20.157 48.655 1.00 90.81 96 ASP A N 1
ATOM 746 C CA . ASP A 1 96 ? 25.697 18.983 49.336 1.00 90.81 96 ASP A CA 1
ATOM 747 C C . ASP A 1 96 ? 24.224 18.715 48.999 1.00 90.81 96 ASP A C 1
ATOM 749 O O . ASP A 1 96 ? 23.399 19.630 48.903 1.00 90.81 96 ASP A O 1
ATOM 753 N N . CYS A 1 97 ? 23.892 17.430 48.854 1.00 91.94 97 CYS A N 1
ATOM 754 C CA . CYS A 1 97 ? 22.524 16.980 48.679 1.00 91.94 97 CYS A CA 1
ATOM 755 C C . CYS A 1 97 ? 21.701 17.228 49.946 1.00 91.94 97 CYS A C 1
ATOM 757 O O . CYS A 1 97 ? 22.142 16.948 51.062 1.00 91.94 97 CYS A O 1
ATOM 759 N N . VAL A 1 98 ? 20.458 17.664 49.768 1.00 93.00 98 VAL A N 1
ATOM 760 C CA . VAL A 1 98 ? 19.480 17.842 50.842 1.00 93.00 98 VAL A CA 1
ATOM 761 C C . VAL A 1 98 ? 18.257 16.958 50.610 1.00 93.00 98 VAL A C 1
ATOM 763 O O . VAL A 1 98 ? 17.913 16.611 49.483 1.00 93.00 98 VAL A O 1
ATOM 766 N N . ALA A 1 99 ? 17.593 16.558 51.691 1.00 92.19 99 ALA A N 1
ATOM 767 C CA . ALA A 1 99 ? 16.368 15.767 51.617 1.00 92.19 99 ALA A CA 1
ATOM 768 C C . ALA A 1 99 ? 15.158 16.653 51.291 1.00 92.19 99 ALA A C 1
ATOM 770 O O . ALA A 1 99 ? 15.010 17.725 51.876 1.00 92.19 99 ALA A O 1
ATOM 771 N N . SER A 1 100 ? 14.248 16.174 50.440 1.00 90.38 100 SER A N 1
ATOM 772 C CA . SER A 1 100 ? 12.938 16.811 50.236 1.00 90.38 100 SER A CA 1
ATOM 773 C C . SER A 1 100 ? 12.012 16.667 51.454 1.00 90.38 100 SER A C 1
ATOM 775 O O . SER A 1 100 ? 11.065 17.434 51.607 1.00 90.38 100 SER A O 1
ATOM 777 N N . GLY A 1 101 ? 12.255 15.666 52.311 1.00 84.75 101 GLY A N 1
ATOM 778 C CA . GLY A 1 101 ? 11.362 15.284 53.409 1.00 84.75 101 GLY A CA 1
ATOM 779 C C . GLY A 1 101 ? 10.230 14.339 52.981 1.00 84.75 101 GLY A C 1
ATOM 780 O O . GLY A 1 101 ? 9.404 13.947 53.814 1.00 84.75 101 GLY A O 1
ATOM 781 N N . ALA A 1 102 ? 10.195 13.924 51.713 1.00 84.38 102 ALA A N 1
ATOM 782 C CA . ALA A 1 102 ? 9.226 12.988 51.151 1.00 84.38 102 ALA A CA 1
ATOM 783 C C . ALA A 1 102 ? 9.931 11.877 50.360 1.00 84.38 102 ALA A C 1
ATOM 785 O O . ALA A 1 102 ? 10.935 12.116 49.696 1.00 84.38 102 ALA A O 1
ATOM 786 N N . THR A 1 103 ? 9.402 10.660 50.445 1.00 84.25 103 THR A N 1
ATOM 787 C CA . THR A 1 103 ? 9.838 9.524 49.627 1.00 84.25 103 THR A CA 1
ATOM 788 C C . THR A 1 103 ? 9.224 9.604 48.227 1.00 84.25 103 THR A C 1
ATOM 790 O O . THR A 1 103 ? 8.180 10.227 48.038 1.00 84.25 103 THR A O 1
ATOM 793 N N . ALA A 1 104 ? 9.884 8.995 47.244 1.00 82.69 104 ALA A N 1
ATOM 794 C CA . ALA A 1 104 ? 9.333 8.780 45.911 1.00 82.69 104 ALA A CA 1
ATOM 795 C C . ALA A 1 104 ? 8.247 7.687 45.918 1.00 82.69 104 ALA A C 1
ATOM 797 O O . ALA A 1 104 ? 8.127 6.919 46.882 1.00 82.69 104 ALA A O 1
ATOM 798 N N . ALA A 1 105 ? 7.477 7.616 44.829 1.00 74.88 105 ALA A N 1
ATOM 799 C CA . ALA A 1 105 ? 6.434 6.614 44.638 1.00 74.88 105 ALA A CA 1
ATOM 800 C C . ALA A 1 105 ? 6.994 5.183 44.734 1.00 74.88 105 ALA A C 1
ATOM 802 O O . ALA A 1 105 ? 8.119 4.901 44.313 1.00 74.88 105 ALA A O 1
ATOM 803 N N . THR A 1 106 ? 6.200 4.273 45.300 1.00 76.75 106 THR A N 1
ATOM 804 C CA . THR A 1 106 ? 6.505 2.840 45.312 1.00 76.75 106 THR A CA 1
ATOM 805 C C . THR A 1 106 ? 5.981 2.181 44.046 1.00 76.75 106 THR A C 1
ATOM 807 O O . THR A 1 106 ? 4.844 2.429 43.656 1.00 76.75 106 THR A O 1
ATOM 810 N N . ILE A 1 107 ? 6.777 1.290 43.463 1.00 74.75 107 ILE A N 1
ATOM 811 C CA . ILE A 1 107 ? 6.337 0.372 42.408 1.00 74.75 107 ILE A CA 1
ATOM 812 C C . ILE A 1 107 ? 5.783 -0.887 43.058 1.00 74.75 107 ILE A C 1
ATOM 814 O O . ILE A 1 107 ? 6.470 -1.479 43.903 1.00 74.75 107 ILE A O 1
ATOM 818 N N . ASP A 1 108 ? 4.620 -1.334 42.593 1.00 72.62 108 ASP A N 1
ATOM 819 C CA . ASP A 1 108 ? 4.225 -2.731 42.711 1.00 72.62 108 ASP A CA 1
ATOM 820 C C . ASP A 1 108 ? 4.469 -3.448 41.375 1.00 72.62 108 ASP A C 1
ATOM 822 O O . ASP A 1 108 ? 3.984 -3.040 40.325 1.00 72.62 108 ASP A O 1
ATOM 826 N N . VAL A 1 109 ? 5.295 -4.491 41.410 1.00 71.88 109 VAL A N 1
ATOM 827 C CA . VAL A 1 109 ? 5.598 -5.352 40.252 1.00 71.88 109 VAL A CA 1
ATOM 828 C C . VAL A 1 109 ? 4.775 -6.647 40.277 1.00 71.88 109 VAL A C 1
ATOM 830 O O . VAL A 1 109 ? 5.009 -7.546 39.469 1.00 71.88 109 VAL A O 1
ATOM 833 N N . GLY A 1 110 ? 3.852 -6.775 41.234 1.00 77.44 110 GLY A N 1
ATOM 834 C CA . GLY A 1 110 ? 3.109 -7.990 41.520 1.00 77.44 110 GLY A CA 1
ATOM 835 C C . GLY A 1 110 ? 3.970 -9.087 42.151 1.00 77.44 110 GLY A C 1
ATOM 836 O O . GLY A 1 110 ? 5.136 -8.907 42.524 1.00 77.44 110 GLY A O 1
ATOM 837 N N . SER A 1 111 ? 3.392 -10.281 42.273 1.00 84.00 111 SER A N 1
ATOM 838 C CA . SER A 1 111 ? 4.113 -11.471 42.731 1.00 84.00 111 SER A CA 1
ATOM 839 C C . SER A 1 111 ? 5.178 -11.910 41.722 1.00 84.00 111 SER A C 1
ATOM 841 O O . SER A 1 111 ? 4.921 -11.925 40.515 1.00 84.00 111 SER A O 1
ATOM 843 N N . PHE A 1 112 ? 6.342 -12.342 42.222 1.00 87.06 112 PHE A N 1
ATOM 844 C CA . PHE A 1 112 ? 7.418 -12.866 41.380 1.00 87.06 112 PHE A CA 1
ATOM 845 C C . PHE A 1 112 ? 6.924 -14.040 40.522 1.00 87.06 112 PHE A C 1
ATOM 847 O O . PHE A 1 112 ? 6.338 -14.997 41.032 1.00 87.06 112 PHE A O 1
ATOM 854 N N . GLN A 1 113 ? 7.178 -13.973 39.216 1.00 88.88 113 GLN A N 1
ATOM 855 C CA . GLN A 1 113 ? 6.709 -14.968 38.256 1.00 88.88 113 GLN A CA 1
ATOM 856 C C . GLN A 1 113 ? 7.636 -16.187 38.224 1.00 88.88 113 GLN A C 1
ATOM 858 O O . GLN A 1 113 ? 8.582 -16.252 37.438 1.00 88.88 113 GLN A O 1
ATOM 863 N N . GLU A 1 114 ? 7.343 -17.182 39.060 1.00 84.69 114 GLU A N 1
ATOM 864 C CA . GLU A 1 114 ? 8.057 -18.461 39.024 1.00 84.69 114 GLU A CA 1
ATOM 865 C C . GLU A 1 114 ? 7.716 -19.272 37.758 1.00 84.69 114 GLU A C 1
ATOM 867 O O . GLU A 1 114 ? 6.650 -19.121 37.144 1.00 84.69 114 GLU A O 1
ATOM 872 N N . GLN A 1 115 ? 8.648 -20.133 37.344 1.00 80.62 115 GLN A N 1
ATOM 873 C CA . GLN A 1 115 ? 8.401 -21.153 36.324 1.00 80.62 115 GLN A CA 1
ATOM 874 C C . GLN A 1 115 ? 7.922 -22.469 36.957 1.00 80.62 115 GLN A C 1
ATOM 876 O O . GLN A 1 115 ? 8.219 -22.765 38.112 1.00 80.62 115 GLN A O 1
ATOM 881 N N . SER A 1 116 ? 7.225 -23.296 36.174 1.00 62.78 116 SER A N 1
ATOM 882 C CA . SER A 1 116 ? 6.967 -24.705 36.498 1.00 62.78 116 SER A CA 1
ATOM 883 C C . SER A 1 116 ? 7.724 -25.598 35.508 1.00 62.78 116 SER A C 1
ATOM 885 O O . SER A 1 116 ? 7.200 -26.009 34.477 1.00 62.78 116 SER A O 1
ATOM 887 N N . GLY A 1 117 ? 8.994 -25.870 35.821 1.00 71.50 117 GLY A N 1
ATOM 888 C CA . GLY A 1 117 ? 9.906 -26.644 34.973 1.00 71.50 117 GLY A CA 1
ATOM 889 C C . GLY A 1 117 ? 10.562 -25.832 33.848 1.00 71.50 117 GLY A C 1
ATOM 890 O O . GLY A 1 117 ? 10.032 -24.822 33.398 1.00 71.50 117 GLY A O 1
ATOM 891 N N . GLY A 1 118 ? 11.722 -26.303 33.388 1.00 81.69 118 GLY A N 1
ATOM 892 C CA . GLY A 1 118 ? 12.575 -25.641 32.402 1.00 81.69 118 GLY A CA 1
ATOM 893 C C . GLY A 1 118 ? 13.815 -26.478 32.082 1.00 81.69 118 GLY A C 1
ATOM 894 O O . GLY A 1 118 ? 14.004 -27.567 32.632 1.00 81.69 118 GLY A O 1
ATOM 895 N N . SER A 1 119 ? 14.660 -25.986 31.177 1.00 86.06 119 SER A N 1
ATOM 896 C CA . SER A 1 119 ? 15.908 -26.663 30.791 1.00 86.06 119 SER A CA 1
ATOM 897 C C . SER A 1 119 ? 17.104 -26.145 31.590 1.00 86.06 119 SER A C 1
ATOM 899 O O . SER A 1 119 ? 17.191 -24.947 31.861 1.00 86.06 119 SER A O 1
ATOM 901 N N . ASP A 1 120 ? 18.051 -27.028 31.913 1.00 92.88 120 ASP A N 1
ATOM 902 C CA . ASP A 1 120 ? 19.382 -26.637 32.387 1.00 92.88 120 ASP A CA 1
ATOM 903 C C . ASP A 1 120 ? 20.288 -26.310 31.193 1.00 92.88 120 ASP A C 1
ATOM 905 O O . ASP A 1 120 ? 20.365 -27.073 30.228 1.00 92.88 120 ASP A O 1
ATOM 909 N N . ILE A 1 121 ? 20.978 -25.174 31.259 1.00 96.06 121 ILE A N 1
ATOM 910 C CA . ILE A 1 121 ? 21.867 -24.665 30.217 1.00 96.06 121 ILE A CA 1
ATOM 911 C C . ILE A 1 121 ? 23.248 -24.405 30.812 1.00 96.06 121 ILE A C 1
ATOM 913 O O . ILE A 1 121 ? 23.401 -23.648 31.769 1.00 96.06 121 ILE A O 1
ATOM 917 N N . THR A 1 122 ? 24.275 -24.961 30.175 1.00 96.62 122 THR A N 1
ATOM 918 C CA . THR A 1 122 ? 25.677 -24.651 30.469 1.00 96.62 122 THR A CA 1
ATOM 919 C C . THR A 1 122 ? 26.344 -24.093 29.220 1.00 96.62 122 THR A C 1
ATOM 921 O O . THR A 1 122 ? 26.442 -24.768 28.194 1.00 96.62 122 THR A O 1
ATOM 924 N N . VAL A 1 123 ? 26.818 -22.853 29.307 1.00 97.00 123 VAL A N 1
ATOM 925 C CA . VAL A 1 123 ? 27.688 -22.236 28.305 1.00 97.00 123 VAL A CA 1
ATOM 926 C C . VAL A 1 123 ? 29.123 -22.503 28.726 1.00 97.00 123 VAL A C 1
ATOM 928 O O . VAL A 1 123 ? 29.662 -21.810 29.584 1.00 97.00 123 VAL A O 1
ATOM 931 N N . ASN A 1 124 ? 29.721 -23.535 28.133 1.00 95.00 124 ASN A N 1
ATOM 932 C CA . ASN A 1 124 ? 31.090 -23.939 28.442 1.00 95.00 124 ASN A CA 1
ATOM 933 C C . ASN A 1 124 ? 32.090 -22.802 28.180 1.00 95.00 124 ASN A C 1
ATOM 935 O O . ASN A 1 124 ? 31.884 -21.963 27.297 1.00 95.00 124 ASN A O 1
ATOM 939 N N . ALA A 1 125 ? 33.223 -22.833 28.880 1.00 94.06 125 ALA A N 1
ATOM 940 C CA . ALA A 1 125 ? 34.275 -21.832 28.726 1.00 94.06 125 ALA A CA 1
ATOM 941 C C . ALA A 1 125 ? 34.674 -21.631 27.253 1.00 94.06 125 ALA A C 1
ATOM 943 O O . ALA A 1 125 ? 34.873 -22.602 26.517 1.00 94.06 125 ALA A O 1
ATOM 944 N N . ASN A 1 126 ? 34.823 -20.372 26.836 1.00 92.12 126 ASN A N 1
ATOM 945 C CA . ASN A 1 126 ? 35.138 -19.946 25.461 1.00 92.12 126 ASN A CA 1
ATOM 946 C C . ASN A 1 126 ? 34.101 -20.311 24.380 1.00 92.12 126 ASN A C 1
ATOM 948 O O . ASN A 1 126 ? 34.387 -20.151 23.194 1.00 92.12 126 ASN A O 1
ATOM 952 N N . ASN A 1 127 ? 32.923 -20.817 24.749 1.00 96.12 127 ASN A N 1
ATOM 953 C CA . ASN A 1 127 ? 31.859 -21.126 23.795 1.00 96.12 127 ASN A CA 1
ATOM 954 C C . ASN A 1 127 ? 30.740 -20.088 23.847 1.00 96.12 127 ASN A C 1
ATOM 956 O O . ASN A 1 127 ? 30.607 -19.338 24.816 1.00 96.12 127 ASN A O 1
ATOM 960 N N . SER A 1 128 ? 29.905 -20.098 22.807 1.00 96.00 128 SER A N 1
ATOM 961 C CA . SER A 1 128 ? 28.719 -19.253 22.714 1.00 96.00 128 SER A CA 1
ATOM 962 C C . SER A 1 128 ? 27.451 -20.087 22.579 1.00 96.00 128 SER A C 1
ATOM 964 O O . SER A 1 128 ? 27.426 -21.053 21.818 1.00 96.00 128 SER A O 1
ATOM 966 N N . VAL A 1 129 ? 26.388 -19.699 23.282 1.00 96.31 129 VAL A N 1
ATOM 967 C CA . VAL A 1 129 ? 25.062 -20.337 23.197 1.00 96.31 129 VAL A CA 1
ATOM 968 C C . VAL A 1 129 ? 24.004 -19.275 22.921 1.00 96.31 129 VAL A C 1
ATOM 970 O O . VAL A 1 129 ? 24.030 -18.207 23.534 1.00 96.31 129 VAL A O 1
ATOM 973 N N . ILE A 1 130 ? 23.067 -19.584 22.017 1.00 94.19 130 ILE A N 1
ATOM 974 C CA . ILE A 1 130 ? 21.900 -18.744 21.729 1.00 94.19 130 ILE A CA 1
ATOM 975 C C . ILE A 1 130 ? 20.646 -19.388 22.329 1.00 94.19 130 ILE A C 1
ATOM 977 O O . ILE A 1 130 ? 20.315 -20.524 21.991 1.00 94.19 130 ILE A O 1
ATOM 981 N N . LEU A 1 131 ? 19.937 -18.659 23.189 1.00 93.00 131 LEU A N 1
ATOM 982 C CA . LEU A 1 131 ? 18.670 -19.065 23.802 1.00 93.00 131 LEU A CA 1
ATOM 983 C C . LEU A 1 131 ? 17.476 -18.330 23.177 1.00 93.00 131 LEU A C 1
ATOM 985 O O . LEU A 1 131 ? 17.634 -17.301 22.523 1.00 93.00 131 LEU A O 1
ATOM 989 N N . GLY A 1 132 ? 16.268 -18.876 23.341 1.00 85.31 132 GLY A N 1
ATOM 990 C CA . GLY A 1 132 ? 15.015 -18.252 22.883 1.00 85.31 132 GLY A CA 1
ATOM 991 C C . GLY A 1 132 ? 14.706 -18.350 21.379 1.00 85.31 132 GLY A C 1
ATOM 992 O O . GLY A 1 132 ? 13.573 -18.094 20.978 1.00 85.31 132 GLY A O 1
ATOM 993 N N . ALA A 1 133 ? 15.649 -18.789 20.534 1.00 81.88 133 ALA A N 1
ATOM 994 C CA . ALA A 1 133 ? 15.434 -18.910 19.082 1.00 81.88 133 ALA A CA 1
ATOM 995 C C . ALA A 1 133 ? 14.345 -19.937 18.695 1.00 81.88 133 ALA A C 1
ATOM 997 O O . ALA A 1 133 ? 13.697 -19.784 17.665 1.00 81.88 133 ALA A O 1
ATOM 998 N N . GLY A 1 134 ? 14.135 -20.968 19.522 1.00 76.75 134 GLY A N 1
ATOM 999 C CA . GLY A 1 134 ? 13.100 -21.996 19.340 1.00 76.75 134 GLY A CA 1
ATOM 1000 C C . GLY A 1 134 ? 11.813 -21.760 20.141 1.00 76.75 134 GLY A C 1
ATOM 1001 O O . GLY A 1 134 ? 11.034 -22.693 20.296 1.00 76.75 134 GLY A O 1
ATOM 1002 N N . GLY A 1 135 ? 11.615 -20.564 20.712 1.00 78.75 135 GLY A N 1
ATOM 1003 C CA . GLY A 1 135 ? 10.437 -20.228 21.528 1.00 78.75 135 GLY A CA 1
ATOM 1004 C C . GLY A 1 135 ? 10.508 -20.654 23.002 1.00 78.75 135 GLY A C 1
ATOM 1005 O O . GLY A 1 135 ? 9.592 -20.347 23.764 1.00 78.75 135 GLY A O 1
ATOM 1006 N N . THR A 1 136 ? 11.586 -21.320 23.432 1.00 86.62 136 THR A N 1
ATOM 1007 C CA . THR A 1 136 ? 11.805 -21.704 24.837 1.00 86.62 136 THR A CA 1
ATOM 1008 C C . THR A 1 136 ? 11.995 -20.481 25.737 1.00 86.62 136 THR A C 1
ATOM 1010 O O . THR A 1 136 ? 12.917 -19.687 25.530 1.00 86.62 136 THR A O 1
ATOM 1013 N N . GLN A 1 137 ? 11.158 -20.380 26.770 1.00 89.69 137 GLN A N 1
ATOM 1014 C CA . GLN A 1 137 ? 11.072 -19.225 27.676 1.00 89.69 137 GLN A CA 1
ATOM 1015 C C . GLN A 1 137 ? 11.430 -19.544 29.139 1.00 89.69 137 GLN A C 1
ATOM 1017 O O . GLN A 1 137 ? 11.735 -18.633 29.901 1.00 89.69 137 GLN A O 1
ATOM 1022 N N . ASN A 1 138 ? 11.446 -20.823 29.522 1.00 93.00 138 ASN A N 1
ATOM 1023 C CA . ASN A 1 138 ? 11.623 -21.273 30.906 1.00 93.00 138 ASN A CA 1
ATOM 1024 C C . ASN A 1 138 ? 12.937 -22.060 31.070 1.00 93.00 138 ASN A C 1
ATOM 1026 O O . ASN A 1 138 ? 13.203 -22.993 30.301 1.00 93.00 138 ASN A O 1
ATOM 1030 N N . TYR A 1 139 ? 13.752 -21.697 32.062 1.00 93.88 139 TYR A N 1
ATOM 1031 C CA . TYR A 1 139 ? 15.054 -22.302 32.351 1.00 93.88 139 TYR A CA 1
ATOM 1032 C C . TYR A 1 139 ? 15.225 -22.575 33.850 1.00 93.88 139 TYR A C 1
ATOM 1034 O O . TYR A 1 139 ? 14.941 -21.720 34.685 1.00 93.88 139 TYR A O 1
ATOM 1042 N N . ASN A 1 140 ? 15.767 -23.747 34.187 1.00 93.19 140 ASN A N 1
ATOM 1043 C CA . ASN A 1 140 ? 16.112 -24.094 35.566 1.00 93.19 140 ASN A CA 1
ATOM 1044 C C . ASN A 1 140 ? 17.419 -23.378 35.949 1.00 93.19 140 ASN A C 1
ATOM 1046 O O . ASN A 1 140 ? 17.403 -22.284 36.507 1.00 93.19 140 ASN A O 1
ATOM 1050 N N . ASN A 1 141 ? 18.570 -23.949 35.590 1.00 94.00 141 ASN A N 1
ATOM 1051 C CA . ASN A 1 141 ? 19.870 -23.333 35.830 1.00 94.00 141 ASN A CA 1
ATOM 1052 C C . ASN A 1 141 ? 20.504 -22.890 34.513 1.00 94.00 141 ASN A C 1
ATOM 1054 O O . ASN A 1 141 ? 20.661 -23.691 33.596 1.00 94.00 141 ASN A O 1
ATOM 1058 N N . ILE A 1 142 ? 20.926 -21.631 34.440 1.00 97.25 142 ILE A N 1
ATOM 1059 C CA . ILE A 1 142 ? 21.803 -21.128 33.387 1.00 97.25 142 ILE A CA 1
ATOM 1060 C C . ILE A 1 142 ? 23.164 -20.838 34.012 1.00 97.25 142 ILE A C 1
ATOM 1062 O O . ILE A 1 142 ? 23.289 -19.957 34.863 1.00 97.25 142 ILE A O 1
ATOM 1066 N N . THR A 1 143 ? 24.193 -21.554 33.570 1.00 97.81 143 THR A N 1
ATOM 1067 C CA . THR A 1 143 ? 25.585 -21.332 33.978 1.00 97.81 143 THR A CA 1
ATOM 1068 C C . THR A 1 143 ? 26.402 -20.871 32.781 1.00 97.81 143 THR A C 1
ATOM 1070 O O . THR A 1 143 ? 26.450 -21.557 31.761 1.00 97.81 143 THR A O 1
ATOM 1073 N N . VAL A 1 144 ? 27.044 -19.710 32.900 1.00 98.06 144 VAL A N 1
ATOM 1074 C CA . VAL A 1 144 ? 27.963 -19.168 31.895 1.00 98.06 144 VAL A CA 1
ATOM 1075 C C . VAL A 1 144 ? 29.375 -19.225 32.452 1.00 98.06 144 VAL A C 1
ATOM 1077 O O . VAL A 1 144 ? 29.725 -18.435 33.327 1.00 98.06 144 VAL A O 1
ATOM 1080 N N . ASP A 1 145 ? 30.174 -20.169 31.962 1.00 97.25 145 ASP A N 1
ATOM 1081 C CA . ASP A 1 145 ? 31.544 -20.367 32.429 1.00 97.25 145 ASP A CA 1
ATOM 1082 C C . ASP A 1 145 ? 32.463 -19.203 32.029 1.00 97.25 145 ASP A C 1
ATOM 1084 O O . ASP A 1 145 ? 32.120 -18.320 31.238 1.00 97.25 145 ASP A O 1
ATOM 1088 N N . THR A 1 146 ? 33.684 -19.215 32.569 1.00 95.31 146 THR A N 1
ATOM 1089 C CA . THR A 1 146 ? 34.711 -18.206 32.283 1.00 95.31 146 THR A CA 1
ATOM 1090 C C . THR A 1 146 ? 34.936 -18.055 30.775 1.00 95.31 146 THR A C 1
ATOM 1092 O O . THR A 1 146 ? 35.160 -19.042 30.075 1.00 95.31 146 THR A O 1
ATOM 1095 N N . MET A 1 147 ? 34.899 -16.817 30.267 1.00 93.81 147 MET A N 1
ATOM 1096 C CA . MET A 1 147 ? 34.976 -16.489 28.828 1.00 93.81 147 MET A CA 1
ATOM 1097 C C . MET A 1 147 ? 33.841 -17.068 27.959 1.00 93.81 147 MET A C 1
ATOM 1099 O O . MET A 1 147 ? 33.915 -17.001 26.734 1.00 93.81 147 MET A O 1
ATOM 1103 N N . GLY A 1 148 ? 32.795 -17.648 28.551 1.00 97.19 148 GLY A N 1
ATOM 1104 C CA . GLY A 1 148 ? 31.588 -18.063 27.837 1.00 97.19 148 GLY A CA 1
ATOM 1105 C C . GLY A 1 148 ? 30.727 -16.863 27.431 1.00 97.19 148 GLY A C 1
ATOM 1106 O O . GLY A 1 148 ? 30.716 -15.838 28.116 1.00 97.19 148 GLY A O 1
ATOM 1107 N N . THR A 1 149 ? 29.998 -16.988 26.318 1.00 97.62 149 THR A N 1
ATOM 1108 C CA . THR A 1 149 ? 29.074 -15.957 25.815 1.00 97.62 149 THR A CA 1
ATOM 1109 C C . THR A 1 149 ? 27.653 -16.500 25.677 1.00 97.62 149 THR A C 1
ATOM 1111 O O . THR A 1 149 ? 27.345 -17.290 24.786 1.00 97.62 149 THR A O 1
ATOM 1114 N N . LEU A 1 150 ? 26.745 -16.047 26.532 1.00 97.44 150 LEU A N 1
ATOM 1115 C CA . LEU A 1 150 ? 25.317 -16.324 26.409 1.00 97.44 150 LEU A CA 1
ATOM 1116 C C . LEU A 1 150 ? 24.641 -15.233 25.576 1.00 97.44 150 LEU A C 1
ATOM 1118 O O . LEU A 1 150 ? 24.890 -14.056 25.804 1.00 97.44 150 LEU A O 1
ATOM 1122 N N . THR A 1 151 ? 23.778 -15.592 24.628 1.00 95.81 151 THR A N 1
ATOM 1123 C CA . THR A 1 151 ? 22.989 -14.629 23.842 1.00 95.81 151 THR A CA 1
ATOM 1124 C C . THR A 1 151 ? 21.520 -15.029 23.808 1.00 95.81 151 THR A C 1
ATOM 1126 O O . THR A 1 151 ? 21.193 -16.149 23.438 1.00 95.81 151 THR A O 1
ATOM 1129 N N . PHE A 1 152 ? 20.614 -14.122 24.152 1.00 94.56 152 PHE A N 1
ATOM 1130 C CA . PHE A 1 152 ? 19.184 -14.305 23.909 1.00 94.56 152 PHE A CA 1
ATOM 1131 C C . PHE A 1 152 ? 18.837 -13.813 22.501 1.00 94.56 152 PHE A C 1
ATOM 1133 O O . PHE A 1 152 ? 19.297 -12.759 22.066 1.00 94.56 152 PHE A O 1
ATOM 1140 N N . SER A 1 153 ? 18.070 -14.610 21.758 1.00 90.94 153 SER A N 1
ATOM 1141 C CA . SER A 1 153 ? 17.727 -14.331 20.363 1.00 90.94 153 SER A CA 1
ATOM 1142 C C . SER A 1 153 ? 16.857 -13.082 20.227 1.00 90.94 153 SER A C 1
ATOM 1144 O O . SER A 1 153 ? 15.875 -12.917 20.946 1.00 90.94 153 SER A O 1
ATOM 1146 N N . THR A 1 154 ? 17.167 -12.248 19.234 1.00 88.19 154 THR A N 1
ATOM 1147 C CA . THR A 1 154 ? 16.371 -11.073 18.851 1.00 88.19 154 THR A CA 1
ATOM 1148 C C . THR A 1 154 ? 15.192 -11.404 17.932 1.00 88.19 154 THR A C 1
ATOM 1150 O O . THR A 1 154 ? 14.440 -10.505 17.574 1.00 88.19 154 THR A O 1
ATOM 1153 N N . ASN A 1 155 ? 14.999 -12.676 17.556 1.00 84.38 155 ASN A N 1
ATOM 1154 C CA . ASN A 1 155 ? 13.898 -13.097 16.679 1.00 84.38 155 ASN A CA 1
ATOM 1155 C C . ASN A 1 155 ? 12.521 -12.995 17.353 1.00 84.38 155 ASN A C 1
ATOM 1157 O O . ASN A 1 155 ? 11.513 -12.959 16.658 1.00 84.38 155 ASN A O 1
ATOM 1161 N N . ASN A 1 156 ? 12.484 -12.946 18.687 1.00 75.31 156 ASN A N 1
ATOM 1162 C CA . ASN A 1 156 ? 11.268 -12.792 19.481 1.00 75.31 156 ASN A CA 1
ATOM 1163 C C . ASN A 1 156 ? 11.453 -11.612 20.459 1.00 75.31 156 ASN A C 1
ATOM 1165 O O . ASN A 1 156 ? 11.689 -11.839 21.652 1.00 75.31 156 ASN A O 1
ATOM 1169 N N . PRO A 1 157 ? 11.444 -10.353 19.980 1.00 66.81 157 PRO A N 1
ATOM 1170 C CA . PRO A 1 157 ? 11.565 -9.195 20.863 1.00 66.81 157 PRO A CA 1
ATOM 1171 C C . PRO A 1 157 ? 10.355 -9.115 21.804 1.00 66.81 157 PRO A C 1
ATOM 1173 O O . PRO A 1 157 ? 9.257 -9.530 21.440 1.00 66.81 157 PRO A O 1
ATOM 1176 N N . ASN A 1 158 ? 10.556 -8.569 23.005 1.00 72.62 158 ASN A N 1
ATOM 1177 C CA . ASN A 1 158 ? 9.540 -8.422 24.057 1.00 72.62 158 ASN A CA 1
ATOM 1178 C C . ASN A 1 158 ? 9.041 -9.752 24.652 1.00 72.62 158 ASN A C 1
ATOM 1180 O O . ASN A 1 158 ? 7.918 -9.843 25.141 1.00 72.62 158 ASN A O 1
ATOM 1184 N N . THR A 1 159 ? 9.884 -10.787 24.631 1.00 85.50 159 THR A N 1
ATOM 1185 C CA . THR A 1 159 ? 9.581 -12.090 25.243 1.00 85.50 159 THR A CA 1
ATOM 1186 C C . THR A 1 159 ? 9.819 -12.065 26.755 1.00 85.50 159 THR A C 1
ATOM 1188 O O . THR A 1 159 ? 10.763 -11.432 27.230 1.00 85.50 159 THR A O 1
ATOM 1191 N N . THR A 1 160 ? 8.997 -12.798 27.510 1.00 91.38 160 THR A N 1
ATOM 1192 C CA . THR A 1 160 ? 9.221 -13.065 28.936 1.00 91.38 160 THR A CA 1
ATOM 1193 C C . THR A 1 160 ? 10.020 -14.354 29.126 1.00 91.38 160 THR A C 1
ATOM 1195 O O . THR A 1 160 ? 9.602 -15.423 28.691 1.00 91.38 160 THR A O 1
ATOM 1198 N N . TYR A 1 161 ? 11.149 -14.269 29.822 1.00 93.38 161 TYR A N 1
ATOM 1199 C CA . TYR A 1 161 ? 11.979 -15.394 30.234 1.00 93.38 161 TYR A CA 1
ATOM 1200 C C . TYR A 1 161 ? 11.882 -15.603 31.746 1.00 93.38 161 TYR A C 1
ATOM 1202 O O . TYR A 1 161 ? 11.972 -14.647 32.516 1.00 93.38 161 TYR A O 1
ATOM 1210 N N . LYS A 1 162 ? 11.740 -16.855 32.183 1.00 95.31 162 LYS A N 1
ATOM 1211 C CA . LYS A 1 162 ? 11.725 -17.241 33.602 1.00 95.31 162 LYS A CA 1
ATOM 1212 C C . LYS A 1 162 ? 12.902 -18.171 33.886 1.00 95.31 162 LYS A C 1
ATOM 1214 O O . LYS A 1 162 ? 13.075 -19.171 33.193 1.00 95.31 162 LYS A O 1
ATOM 1219 N N . ILE A 1 163 ? 13.739 -17.812 34.855 1.00 96.06 163 ILE A N 1
ATOM 1220 C CA . ILE A 1 163 ? 15.024 -18.454 35.152 1.00 96.06 163 ILE A CA 1
ATOM 1221 C C . ILE A 1 163 ? 15.099 -18.738 36.657 1.00 96.06 163 ILE A C 1
ATOM 1223 O O . ILE A 1 163 ? 15.104 -17.801 37.458 1.00 96.06 163 ILE A O 1
ATOM 1227 N N . ASP A 1 164 ? 15.213 -20.005 37.062 1.00 94.88 164 ASP A N 1
ATOM 1228 C CA . ASP A 1 164 ? 15.356 -20.328 38.489 1.00 94.88 164 ASP A CA 1
ATOM 1229 C C . ASP A 1 164 ? 16.720 -19.895 39.040 1.00 94.88 164 ASP A C 1
ATOM 1231 O O . ASP A 1 164 ? 16.795 -19.365 40.148 1.00 94.88 164 ASP A O 1
ATOM 1235 N N . LYS A 1 165 ? 17.805 -20.068 38.278 1.00 95.50 165 LYS A N 1
ATOM 1236 C CA . LYS A 1 165 ? 19.140 -1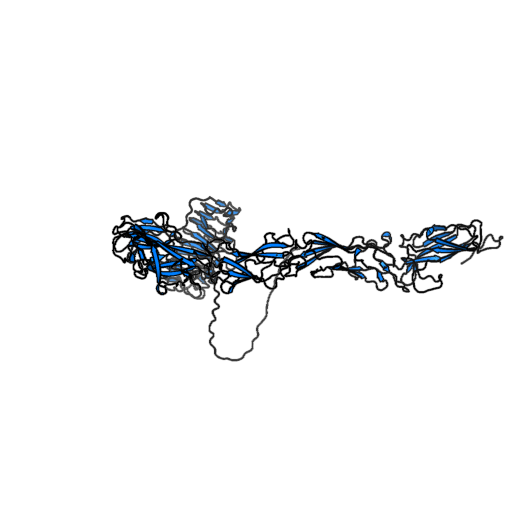9.617 38.682 1.00 95.50 165 LYS A CA 1
ATOM 1237 C C . LYS A 1 165 ? 19.995 -19.159 37.508 1.00 95.50 165 LYS A C 1
ATOM 1239 O O . LYS A 1 165 ? 20.276 -19.945 36.606 1.00 95.50 165 LYS A O 1
ATOM 1244 N N . LEU A 1 166 ? 20.499 -17.924 37.562 1.00 97.12 166 LEU A N 1
ATOM 1245 C CA . LEU A 1 166 ? 21.518 -17.416 36.634 1.00 97.12 166 LEU A CA 1
ATOM 1246 C C . LEU A 1 166 ? 22.880 -17.317 37.329 1.00 97.12 166 LEU A C 1
ATOM 1248 O O . LEU A 1 166 ? 23.046 -16.562 38.284 1.00 97.12 166 LEU A O 1
ATOM 1252 N N . THR A 1 167 ? 23.872 -18.050 36.834 1.00 97.88 167 THR A N 1
ATOM 1253 C CA . THR A 1 167 ? 25.255 -18.024 37.329 1.00 97.88 167 THR A CA 1
ATOM 1254 C C . THR A 1 167 ? 26.196 -17.578 36.217 1.00 97.88 167 THR A C 1
ATOM 1256 O O . THR A 1 167 ? 26.246 -18.210 35.164 1.00 97.88 167 THR A O 1
ATOM 1259 N N . THR A 1 168 ? 26.956 -16.510 36.451 1.00 97.75 168 THR A N 1
ATOM 1260 C CA . THR A 1 168 ? 28.011 -16.042 35.548 1.00 97.75 168 THR A CA 1
ATOM 1261 C C . THR A 1 168 ? 29.356 -16.186 36.244 1.00 97.75 168 THR A C 1
ATOM 1263 O O . THR A 1 168 ? 29.576 -15.600 37.301 1.00 97.75 168 THR A O 1
ATOM 1266 N N . GLU A 1 169 ? 30.265 -16.975 35.677 1.00 97.31 169 GLU A N 1
ATOM 1267 C CA . GLU A 1 169 ? 31.651 -17.050 36.136 1.00 97.31 169 GLU A CA 1
ATOM 1268 C C . GLU A 1 169 ? 32.452 -15.836 35.654 1.00 97.31 169 GLU A C 1
ATOM 1270 O O . GLU A 1 169 ? 32.017 -15.071 34.788 1.00 97.31 169 GLU A O 1
ATOM 1275 N N . ALA A 1 170 ? 33.638 -15.627 36.229 1.00 94.62 170 ALA A N 1
ATOM 1276 C CA . ALA A 1 170 ? 34.428 -14.440 35.925 1.00 94.62 170 ALA A CA 1
ATOM 1277 C C . ALA A 1 170 ? 34.788 -14.338 34.431 1.00 94.62 170 ALA A C 1
ATOM 1279 O O . ALA A 1 170 ? 35.147 -15.330 33.802 1.00 94.62 170 ALA A O 1
ATOM 1280 N N . ASN A 1 171 ? 34.779 -13.124 33.872 1.00 94.56 171 ASN A N 1
ATOM 1281 C CA . ASN A 1 171 ? 35.070 -12.847 32.451 1.00 94.56 171 ASN A CA 1
ATOM 1282 C C . ASN A 1 171 ? 34.052 -13.423 31.448 1.00 94.56 171 ASN A C 1
ATOM 1284 O O . ASN A 1 171 ? 34.386 -13.612 30.279 1.00 94.56 171 ASN A O 1
ATOM 1288 N N . SER A 1 172 ? 32.837 -13.755 31.877 1.00 97.25 172 SER A N 1
ATOM 1289 C CA . SER A 1 172 ? 31.761 -14.179 30.974 1.00 97.25 172 SER A CA 1
ATOM 1290 C C . SER A 1 172 ? 31.023 -12.985 30.348 1.00 97.25 172 SER A C 1
ATOM 1292 O O . SER A 1 172 ? 31.111 -11.850 30.826 1.00 97.25 172 SER A O 1
ATOM 1294 N N . THR A 1 173 ? 30.299 -13.237 29.255 1.00 96.62 173 THR A N 1
ATOM 1295 C CA . THR A 1 173 ? 29.458 -12.246 28.566 1.00 96.62 173 THR A CA 1
ATOM 1296 C C . THR A 1 173 ? 28.019 -12.744 28.447 1.00 96.62 173 THR A C 1
ATOM 1298 O O . THR A 1 173 ? 27.786 -13.894 28.077 1.00 96.62 173 THR A O 1
ATOM 1301 N N . VAL A 1 174 ? 27.045 -11.876 28.719 1.00 97.06 174 VAL A N 1
ATOM 1302 C CA . VAL A 1 174 ? 25.611 -12.139 28.543 1.00 97.06 174 VAL A CA 1
ATOM 1303 C C . VAL A 1 174 ? 24.996 -11.043 27.673 1.00 97.06 174 VAL A C 1
ATOM 1305 O O . VAL A 1 174 ? 24.970 -9.878 28.055 1.00 97.06 174 VAL A O 1
ATOM 1308 N N . ASN A 1 175 ? 24.477 -11.411 26.507 1.00 95.31 175 ASN A N 1
ATOM 1309 C CA . ASN A 1 175 ? 23.790 -10.520 25.578 1.00 95.31 175 ASN A CA 1
ATOM 1310 C C . ASN A 1 175 ? 22.275 -10.750 25.683 1.00 95.31 175 ASN A C 1
ATOM 1312 O O . ASN A 1 175 ? 21.787 -11.845 25.399 1.00 95.31 175 ASN A O 1
ATOM 1316 N N . LEU A 1 176 ? 21.535 -9.729 26.100 1.00 94.44 176 LEU A N 1
ATOM 1317 C CA . LEU A 1 176 ? 20.096 -9.769 26.355 1.00 94.44 176 LEU A CA 1
ATOM 1318 C C . LEU A 1 176 ? 19.347 -9.121 25.187 1.00 94.44 176 LEU A C 1
ATOM 1320 O O . LEU A 1 176 ? 19.699 -8.022 24.769 1.00 94.44 176 LEU A O 1
ATOM 1324 N N . ALA A 1 177 ? 18.308 -9.770 24.671 1.00 93.25 177 ALA A N 1
ATOM 1325 C CA . ALA A 1 177 ? 17.360 -9.135 23.752 1.00 93.25 177 ALA A CA 1
ATOM 1326 C C . ALA A 1 177 ? 16.270 -8.384 24.552 1.00 93.25 177 ALA A C 1
ATOM 1328 O O . ALA A 1 177 ? 15.983 -8.810 25.677 1.00 93.25 177 ALA A O 1
ATOM 1329 N N . PRO A 1 178 ? 15.646 -7.315 24.013 1.00 91.81 178 PRO A N 1
ATOM 1330 C CA . PRO A 1 178 ? 14.534 -6.615 24.668 1.00 91.81 178 PRO A CA 1
ATOM 1331 C C . PRO A 1 178 ? 13.433 -7.574 25.146 1.00 91.81 178 PRO A C 1
ATOM 1333 O O . PRO A 1 178 ? 13.037 -8.473 24.399 1.00 91.81 178 PRO A O 1
ATOM 1336 N N . GLY A 1 179 ? 12.960 -7.398 26.383 1.00 91.25 179 GLY A N 1
ATOM 1337 C CA . GLY A 1 179 ? 12.035 -8.324 27.047 1.00 91.25 179 GLY A CA 1
ATOM 1338 C C . GLY A 1 179 ? 12.141 -8.346 28.576 1.00 91.25 179 GLY A C 1
ATOM 1339 O O . GLY A 1 179 ? 12.922 -7.600 29.173 1.00 91.25 179 GLY A O 1
ATOM 1340 N N . ASP A 1 180 ? 11.346 -9.221 29.196 1.00 93.06 180 ASP A N 1
ATOM 1341 C CA . ASP A 1 180 ? 11.252 -9.408 30.650 1.00 93.06 180 ASP A CA 1
ATOM 1342 C C . ASP A 1 180 ? 12.026 -10.644 31.100 1.00 93.06 180 ASP A C 1
ATOM 1344 O O . ASP A 1 180 ? 11.848 -11.716 30.534 1.00 93.06 180 ASP A O 1
ATOM 1348 N N . TYR A 1 181 ? 12.838 -10.533 32.148 1.00 95.25 181 TYR A N 1
ATOM 1349 C CA . TYR A 1 181 ? 13.625 -11.645 32.681 1.00 95.25 181 TYR A CA 1
ATOM 1350 C C . TYR A 1 181 ? 13.378 -11.787 34.181 1.00 95.25 181 TYR A C 1
ATOM 1352 O O . TYR A 1 181 ? 13.841 -10.970 34.975 1.00 95.25 181 TYR A O 1
ATOM 1360 N N . TRP A 1 182 ? 12.674 -12.843 34.573 1.00 95.88 182 TRP A N 1
ATOM 1361 C CA . TRP A 1 182 ? 12.385 -13.185 35.963 1.00 95.88 182 TRP A CA 1
ATOM 1362 C C . TRP A 1 182 ? 13.427 -14.178 36.471 1.00 95.88 182 TRP A C 1
ATOM 1364 O O . TRP A 1 182 ? 13.419 -15.339 36.077 1.00 95.88 182 TRP A O 1
ATOM 1374 N N . ILE A 1 183 ? 14.341 -13.723 37.327 1.00 97.06 183 ILE A N 1
ATOM 1375 C CA . ILE A 1 183 ? 15.487 -14.487 37.832 1.00 97.06 183 ILE A CA 1
ATOM 1376 C C . ILE A 1 183 ? 15.306 -14.743 39.332 1.00 97.06 183 ILE A C 1
ATOM 1378 O O . ILE A 1 183 ? 15.347 -13.818 40.147 1.00 97.06 183 ILE A O 1
ATOM 1382 N N . LYS A 1 184 ? 15.097 -16.002 39.722 1.00 95.00 184 LYS A N 1
ATOM 1383 C CA . LYS A 1 184 ? 14.810 -16.353 41.121 1.00 95.00 184 LYS A CA 1
ATOM 1384 C C . LYS A 1 184 ? 16.066 -16.294 41.996 1.00 95.00 184 LYS A C 1
ATOM 1386 O O . LYS A 1 184 ? 16.069 -15.583 42.998 1.00 95.00 184 LYS A O 1
ATOM 1391 N N . ASP A 1 185 ? 17.133 -16.978 41.597 1.00 95.19 185 ASP A N 1
ATOM 1392 C CA . ASP A 1 185 ? 18.456 -16.966 42.236 1.00 95.19 185 ASP A CA 1
ATOM 1393 C C . ASP A 1 185 ? 19.528 -16.447 41.259 1.00 95.19 185 ASP A C 1
ATOM 1395 O O . ASP A 1 185 ? 19.436 -16.626 40.042 1.00 95.19 185 ASP A O 1
ATOM 1399 N N . ASN A 1 186 ? 20.562 -15.781 41.774 1.00 95.75 186 ASN A N 1
ATOM 1400 C CA . ASN A 1 186 ? 21.611 -15.186 40.950 1.00 95.75 186 ASN A CA 1
ATOM 1401 C C . ASN A 1 186 ? 23.003 -15.286 41.586 1.00 95.75 186 ASN A C 1
ATOM 1403 O O . ASN A 1 186 ? 23.185 -15.140 42.792 1.00 95.75 186 ASN A O 1
ATOM 1407 N N . GLN A 1 187 ? 24.014 -15.474 40.740 1.00 97.06 187 GLN A N 1
ATOM 1408 C CA . GLN A 1 187 ? 25.418 -15.345 41.109 1.00 97.06 187 GLN A CA 1
ATOM 1409 C C . GLN A 1 187 ? 26.179 -14.643 39.984 1.00 97.06 187 GLN A C 1
ATOM 1411 O O . GLN A 1 187 ? 26.558 -15.274 39.002 1.00 97.06 187 GLN A O 1
ATOM 1416 N N . ILE A 1 188 ? 26.421 -13.341 40.147 1.00 96.88 188 ILE A N 1
ATOM 1417 C CA . ILE A 1 188 ? 27.133 -12.517 39.164 1.00 96.88 188 ILE A CA 1
ATOM 1418 C C . ILE A 1 188 ? 28.581 -12.305 39.624 1.00 96.88 188 ILE A C 1
ATOM 1420 O O . ILE A 1 188 ? 28.837 -11.546 40.563 1.00 96.88 188 ILE A O 1
ATOM 1424 N N . LYS A 1 189 ? 29.543 -12.994 38.997 1.00 96.88 189 LYS A N 1
ATOM 1425 C CA . LYS A 1 189 ? 30.971 -12.886 39.356 1.00 96.88 189 LYS A CA 1
ATOM 1426 C C . LYS A 1 189 ? 31.664 -11.683 38.710 1.00 96.88 189 LYS A C 1
ATOM 1428 O O . LYS A 1 189 ? 31.170 -11.076 37.759 1.00 96.88 189 LYS A O 1
ATOM 1433 N N . ALA A 1 190 ? 32.844 -11.358 39.238 1.00 95.81 190 ALA A N 1
ATOM 1434 C CA . ALA A 1 190 ? 33.668 -10.239 38.792 1.00 95.81 190 ALA A CA 1
ATOM 1435 C C . ALA A 1 190 ? 34.041 -10.307 37.299 1.00 95.81 190 ALA A C 1
ATOM 1437 O O . ALA A 1 190 ? 34.234 -11.387 36.741 1.00 95.81 190 ALA A O 1
ATOM 1438 N N . ASN A 1 191 ? 34.230 -9.148 36.666 1.00 94.81 191 ASN A N 1
ATOM 1439 C CA . ASN A 1 191 ? 34.582 -9.015 35.241 1.00 94.81 191 ASN A CA 1
ATOM 1440 C C . ASN A 1 191 ? 33.522 -9.556 34.253 1.00 94.81 191 ASN A C 1
ATOM 1442 O O . ASN A 1 191 ? 33.843 -9.806 33.093 1.00 94.81 191 ASN A O 1
ATOM 1446 N N . THR A 1 192 ? 32.276 -9.776 34.686 1.00 96.31 192 THR A N 1
ATOM 1447 C CA . THR A 1 192 ? 31.177 -10.154 33.776 1.00 96.31 192 THR A CA 1
ATOM 1448 C C . THR A 1 192 ? 30.716 -8.941 32.962 1.00 96.31 192 THR A C 1
ATOM 1450 O O . THR A 1 192 ? 30.625 -7.835 33.496 1.00 96.31 192 THR A O 1
ATOM 1453 N N . THR A 1 193 ? 30.380 -9.144 31.687 1.00 95.88 193 THR A N 1
ATOM 1454 C CA . THR A 1 193 ? 29.776 -8.114 30.825 1.00 95.88 193 THR A CA 1
ATOM 1455 C C . THR A 1 193 ? 28.337 -8.479 30.463 1.00 95.88 193 THR A C 1
ATOM 1457 O O . THR A 1 193 ? 28.090 -9.562 29.940 1.00 95.88 193 THR A O 1
ATOM 1460 N N . PHE A 1 194 ? 27.394 -7.568 30.693 1.00 95.44 194 PHE A N 1
ATOM 1461 C CA . PHE A 1 194 ? 26.009 -7.657 30.233 1.00 95.44 194 PHE A CA 1
ATOM 1462 C C . PHE A 1 194 ? 25.749 -6.613 29.147 1.00 95.44 194 PHE A C 1
ATOM 1464 O O . PHE A 1 194 ? 25.924 -5.417 29.382 1.00 95.44 194 PHE A O 1
ATOM 1471 N N . ASN A 1 195 ? 25.287 -7.054 27.979 1.00 92.88 195 ASN A N 1
ATOM 1472 C CA . ASN A 1 195 ? 24.974 -6.196 26.837 1.00 92.88 195 ASN A CA 1
ATOM 1473 C C . ASN A 1 195 ? 23.503 -6.306 26.457 1.00 92.88 195 ASN A C 1
ATOM 1475 O O . ASN A 1 195 ? 22.879 -7.342 26.678 1.00 92.88 195 ASN A O 1
ATOM 1479 N N . ILE A 1 196 ? 22.982 -5.269 25.807 1.00 91.00 196 ILE A N 1
ATOM 1480 C CA . ILE A 1 196 ? 21.647 -5.280 25.212 1.00 91.00 196 ILE A CA 1
ATOM 1481 C C . ILE A 1 196 ? 21.792 -5.370 23.696 1.00 91.00 196 ILE A C 1
ATOM 1483 O O . ILE A 1 196 ? 22.573 -4.648 23.087 1.00 91.00 196 ILE A O 1
ATOM 1487 N N . SER A 1 197 ? 21.081 -6.320 23.097 1.00 87.06 197 SER A N 1
ATOM 1488 C CA . SER A 1 197 ? 21.069 -6.605 21.664 1.00 87.06 197 SER A CA 1
ATOM 1489 C C . SER A 1 197 ? 19.760 -6.100 21.063 1.00 87.06 197 SER A C 1
ATOM 1491 O O . SER A 1 197 ? 18.774 -6.830 21.018 1.00 87.06 197 SER A O 1
ATOM 1493 N N . GLY A 1 198 ? 19.741 -4.839 20.627 1.00 83.06 198 GLY A N 1
ATOM 1494 C CA . GLY A 1 198 ? 18.574 -4.190 20.018 1.00 83.06 198 GLY A CA 1
ATOM 1495 C C . GLY A 1 198 ? 18.259 -2.821 20.627 1.00 83.06 198 GLY A C 1
ATOM 1496 O O . GLY A 1 198 ? 18.933 -2.361 21.540 1.00 83.06 198 GLY A O 1
ATOM 1497 N N . THR A 1 199 ? 17.215 -2.164 20.117 1.00 82.00 199 THR A N 1
ATOM 1498 C CA . THR A 1 199 ? 16.865 -0.778 20.486 1.00 82.00 199 THR A CA 1
ATOM 1499 C C . THR A 1 199 ? 15.790 -0.656 21.574 1.00 82.00 199 THR A C 1
ATOM 1501 O O . THR A 1 199 ? 15.491 0.461 21.983 1.00 82.00 199 THR A O 1
ATOM 1504 N N . GLY A 1 200 ? 15.188 -1.769 22.011 1.00 85.06 200 GLY A N 1
ATOM 1505 C CA . GLY A 1 200 ? 14.143 -1.799 23.047 1.00 85.06 200 GLY A CA 1
ATOM 1506 C C . GLY A 1 200 ? 14.685 -1.961 24.473 1.00 85.06 200 GLY A C 1
ATOM 1507 O O . GLY A 1 200 ? 15.892 -2.107 24.674 1.00 85.06 200 GLY A O 1
ATOM 1508 N N . THR A 1 201 ? 13.787 -1.967 25.461 1.00 88.38 201 THR A N 1
ATOM 1509 C CA . THR A 1 201 ? 14.142 -2.074 26.886 1.00 88.38 201 THR A CA 1
ATOM 1510 C C . THR A 1 201 ? 14.214 -3.531 27.367 1.00 88.38 201 THR A C 1
ATOM 1512 O O . THR A 1 201 ? 13.394 -4.381 27.019 1.00 88.38 201 THR A O 1
ATOM 1515 N N . VAL A 1 202 ? 15.212 -3.824 28.196 1.00 92.94 202 VAL A N 1
ATOM 1516 C CA . VAL A 1 202 ? 15.380 -5.060 28.964 1.00 92.94 202 VAL A CA 1
ATOM 1517 C C . VAL A 1 202 ? 14.998 -4.791 30.416 1.00 92.94 202 VAL A C 1
ATOM 1519 O O . VAL A 1 202 ? 15.516 -3.858 31.034 1.00 92.94 202 VAL A O 1
ATOM 1522 N N . ARG A 1 203 ? 14.121 -5.629 30.973 1.00 93.19 203 ARG A N 1
ATOM 1523 C CA . ARG A 1 203 ? 13.650 -5.535 32.361 1.00 93.19 203 ARG A CA 1
ATOM 1524 C C . ARG A 1 203 ? 14.061 -6.789 33.126 1.00 93.19 203 ARG A C 1
ATOM 1526 O O . ARG A 1 203 ? 13.637 -7.894 32.793 1.00 93.19 203 ARG A O 1
ATOM 1533 N N . LEU A 1 204 ? 14.925 -6.625 34.126 1.00 95.56 204 LEU A N 1
ATOM 1534 C CA . LEU A 1 204 ? 15.440 -7.717 34.953 1.00 95.56 204 LEU A CA 1
ATOM 1535 C C . LEU A 1 204 ? 14.766 -7.700 36.329 1.00 95.56 204 LEU A C 1
ATOM 1537 O O . LEU A 1 204 ? 14.975 -6.759 37.090 1.00 95.56 204 LEU A O 1
ATOM 1541 N N . TYR A 1 205 ? 14.021 -8.747 36.673 1.00 95.81 205 TYR A N 1
ATOM 1542 C CA . TYR A 1 205 ? 13.378 -8.922 37.977 1.00 95.81 205 TYR A CA 1
ATOM 1543 C C . TYR A 1 205 ? 14.104 -10.003 38.772 1.00 95.81 205 TYR A C 1
ATOM 1545 O O . TYR A 1 205 ? 14.150 -11.155 38.351 1.00 95.81 205 TYR A O 1
ATOM 1553 N N . PHE A 1 206 ? 14.643 -9.659 39.938 1.00 96.56 206 PHE A N 1
ATOM 1554 C CA . PHE A 1 206 ? 15.373 -10.585 40.805 1.00 96.56 206 PHE A CA 1
ATOM 1555 C C . PHE A 1 206 ? 14.609 -10.869 42.098 1.00 96.56 206 PHE A C 1
ATOM 1557 O O . PHE A 1 206 ? 14.326 -9.942 42.861 1.00 96.56 206 PHE A O 1
ATOM 1564 N N . ASN A 1 207 ? 14.314 -12.142 42.376 1.00 95.56 207 ASN A N 1
ATOM 1565 C CA . ASN A 1 207 ? 13.598 -12.534 43.597 1.00 95.56 207 ASN A CA 1
ATOM 1566 C C . ASN A 1 207 ? 14.488 -12.485 44.855 1.00 95.56 207 ASN A C 1
ATOM 1568 O O . ASN A 1 207 ? 14.021 -12.138 45.941 1.00 95.56 207 ASN A O 1
ATOM 1572 N N . ASP A 1 208 ? 15.769 -12.852 44.735 1.00 93.12 208 ASP A N 1
ATOM 1573 C CA . ASP A 1 208 ? 16.736 -12.829 45.842 1.00 93.12 208 ASP A CA 1
ATOM 1574 C C . ASP A 1 208 ? 17.636 -11.575 45.835 1.00 93.12 208 ASP A C 1
ATOM 1576 O O . ASP A 1 208 ? 17.544 -10.712 44.959 1.00 93.12 208 ASP A O 1
ATOM 1580 N N . ASN A 1 209 ? 18.505 -11.451 46.845 1.00 93.94 209 ASN A N 1
ATOM 1581 C CA . ASN A 1 209 ? 19.508 -10.394 46.912 1.00 93.94 209 ASN A CA 1
ATOM 1582 C C . ASN A 1 209 ? 20.419 -10.447 45.682 1.00 93.94 209 ASN A C 1
ATOM 1584 O O . ASN A 1 209 ? 20.861 -11.520 45.267 1.00 93.94 209 ASN A O 1
ATOM 1588 N N . ILE A 1 210 ? 20.766 -9.280 45.145 1.00 95.81 210 ILE A N 1
ATOM 1589 C CA . ILE A 1 210 ? 21.720 -9.170 44.043 1.00 95.81 210 ILE A CA 1
ATOM 1590 C C . ILE A 1 210 ? 23.055 -8.702 44.606 1.00 95.81 210 ILE A C 1
ATOM 1592 O O . ILE A 1 210 ? 23.133 -7.655 45.251 1.00 95.81 210 ILE A O 1
ATOM 1596 N N . THR A 1 211 ? 24.119 -9.452 44.331 1.00 97.00 211 THR A N 1
ATOM 1597 C CA . THR A 1 211 ? 25.495 -8.989 44.549 1.00 97.00 211 THR A CA 1
ATOM 1598 C C . THR A 1 211 ? 26.213 -8.919 43.210 1.00 97.00 211 THR A C 1
ATOM 1600 O O . THR A 1 211 ? 26.603 -9.945 42.657 1.00 97.00 211 THR A O 1
ATOM 1603 N N . ILE A 1 212 ? 26.398 -7.702 42.701 1.00 96.44 212 ILE A N 1
ATOM 1604 C CA . ILE A 1 212 ? 27.196 -7.424 41.508 1.00 96.44 212 ILE A CA 1
ATOM 1605 C C . ILE A 1 212 ? 28.646 -7.254 41.962 1.00 96.44 212 ILE A C 1
ATOM 1607 O O . ILE A 1 212 ? 28.976 -6.289 42.655 1.00 96.44 212 ILE A O 1
ATOM 1611 N N . GLN A 1 213 ? 29.501 -8.222 41.627 1.00 96.94 213 GLN A N 1
ATOM 1612 C CA . GLN A 1 213 ? 30.917 -8.186 41.999 1.00 96.94 213 GLN A CA 1
ATOM 1613 C C . GLN A 1 213 ? 31.718 -7.135 41.213 1.00 96.94 213 GLN A C 1
ATOM 1615 O O . GLN A 1 213 ? 31.227 -6.544 40.256 1.00 96.94 213 GLN A O 1
ATOM 1620 N N . SER A 1 214 ? 32.965 -6.900 41.627 1.00 95.88 214 SER A N 1
ATOM 1621 C CA . SER A 1 214 ? 33.821 -5.862 41.046 1.00 95.88 214 SER A CA 1
ATOM 1622 C C . SER A 1 214 ? 34.057 -6.020 39.538 1.00 95.88 214 SER A C 1
ATOM 1624 O O . SER A 1 214 ? 34.115 -7.135 39.016 1.00 95.88 214 SER A O 1
ATOM 1626 N N . ASN A 1 215 ? 34.303 -4.902 38.849 1.00 94.94 215 ASN A N 1
ATOM 1627 C CA . ASN A 1 215 ? 34.603 -4.844 37.408 1.00 94.94 215 ASN A CA 1
ATOM 1628 C C . ASN A 1 215 ? 33.481 -5.355 36.487 1.00 94.94 215 ASN A C 1
ATOM 1630 O O . ASN A 1 215 ? 33.758 -5.738 35.351 1.00 94.94 215 ASN A O 1
ATOM 1634 N N . VAL A 1 216 ? 32.233 -5.418 36.954 1.00 96.06 216 VAL A N 1
ATOM 1635 C CA . VAL A 1 216 ? 31.112 -5.786 36.081 1.00 96.06 216 VAL A CA 1
ATOM 1636 C C . VAL A 1 216 ? 30.723 -4.592 35.204 1.00 96.06 216 VAL A C 1
ATOM 1638 O O . VAL A 1 216 ? 30.803 -3.434 35.619 1.00 96.06 216 VAL A O 1
ATOM 1641 N N . VAL A 1 217 ? 30.308 -4.871 33.972 1.00 94.31 217 VAL A N 1
ATOM 1642 C CA . VAL A 1 217 ? 29.826 -3.854 33.035 1.00 94.31 217 VAL A CA 1
ATOM 1643 C C . VAL A 1 217 ? 28.407 -4.201 32.618 1.00 94.31 217 VAL A C 1
ATOM 1645 O O . VAL A 1 217 ? 28.181 -5.251 32.028 1.00 94.31 217 VAL A O 1
ATOM 1648 N N . PHE A 1 218 ? 27.458 -3.313 32.899 1.00 91.56 218 PHE A N 1
ATOM 1649 C CA . PHE A 1 218 ? 26.099 -3.380 32.374 1.00 91.56 218 PHE A CA 1
ATOM 1650 C C . PHE A 1 218 ? 25.903 -2.303 31.312 1.00 91.56 218 PHE A C 1
ATOM 1652 O O . PHE A 1 218 ? 26.072 -1.109 31.576 1.00 91.56 218 PHE A O 1
ATOM 1659 N N . ASN A 1 219 ? 25.504 -2.744 30.121 1.00 88.00 219 ASN A N 1
ATOM 1660 C CA . ASN A 1 219 ? 24.936 -1.923 29.062 1.00 88.00 219 ASN A CA 1
ATOM 1661 C C . ASN A 1 219 ? 25.791 -0.687 28.717 1.00 88.00 219 ASN A C 1
ATOM 1663 O O . ASN A 1 219 ? 25.386 0.444 28.945 1.00 88.00 219 ASN A O 1
ATOM 1667 N N . SER A 1 220 ? 27.025 -0.893 28.249 1.00 78.31 220 SER A N 1
ATOM 1668 C CA . SER A 1 220 ? 28.000 0.196 28.017 1.00 78.31 220 SER A CA 1
ATOM 1669 C C . SER A 1 220 ? 28.458 0.335 26.555 1.00 78.31 220 SER A C 1
ATOM 1671 O O . SER A 1 220 ? 29.518 0.902 26.304 1.00 78.31 220 SER A O 1
ATOM 1673 N N . ILE A 1 221 ? 27.702 -0.206 25.590 1.00 64.62 221 ILE A N 1
ATOM 1674 C CA . ILE A 1 221 ? 28.108 -0.262 24.170 1.00 64.62 221 ILE A CA 1
ATOM 1675 C C . ILE A 1 221 ? 27.614 0.948 23.345 1.00 64.62 221 ILE A C 1
ATOM 1677 O O . ILE A 1 221 ? 28.296 1.339 22.400 1.00 64.62 221 ILE A O 1
ATOM 1681 N N . GLU A 1 222 ? 26.480 1.571 23.688 1.00 58.78 222 GLU A N 1
ATOM 1682 C CA . GLU A 1 222 ? 25.835 2.621 22.871 1.00 58.78 222 GLU A CA 1
ATOM 1683 C C . GLU A 1 222 ? 25.873 4.030 23.504 1.00 58.78 222 GLU A C 1
ATOM 1685 O O . GLU A 1 222 ? 26.225 4.203 24.671 1.00 58.78 222 GLU A O 1
ATOM 1690 N N . ALA A 1 223 ? 25.510 5.060 22.723 1.00 48.56 223 ALA A N 1
ATOM 1691 C CA . ALA A 1 223 ? 25.326 6.434 23.199 1.00 48.56 223 ALA A CA 1
ATOM 1692 C C . ALA A 1 223 ? 23.938 6.600 23.852 1.00 48.56 223 ALA A C 1
ATOM 1694 O O . ALA A 1 223 ? 22.921 6.363 23.209 1.00 48.56 223 ALA A O 1
ATOM 1695 N N . ASN A 1 224 ? 23.910 7.042 25.113 1.00 56.47 224 ASN A N 1
ATOM 1696 C CA . ASN A 1 224 ? 22.738 7.046 26.004 1.00 56.47 224 ASN A CA 1
ATOM 1697 C C . ASN A 1 224 ? 22.082 5.652 26.217 1.00 56.47 224 ASN A C 1
ATOM 1699 O O . ASN A 1 224 ? 20.928 5.431 25.838 1.00 56.47 224 ASN A O 1
ATOM 1703 N N . PRO A 1 225 ? 22.809 4.702 26.835 1.00 71.25 225 PRO A N 1
ATOM 1704 C CA . PRO A 1 225 ? 22.325 3.335 27.016 1.00 71.25 225 PRO A CA 1
ATOM 1705 C C . PRO A 1 225 ? 21.297 3.178 28.156 1.00 71.25 225 PRO A C 1
ATOM 1707 O O . PRO A 1 225 ? 20.559 2.197 28.179 1.00 71.25 225 PRO A O 1
ATOM 1710 N N . ALA A 1 226 ? 21.182 4.123 29.100 1.00 83.00 226 ALA A N 1
ATOM 1711 C CA . ALA A 1 226 ? 20.407 3.925 30.336 1.00 83.00 226 ALA A CA 1
ATOM 1712 C C . ALA A 1 226 ? 18.904 3.638 30.116 1.00 83.00 226 ALA A C 1
ATOM 1714 O O . ALA A 1 226 ? 18.316 2.876 30.880 1.00 83.00 226 ALA A O 1
ATOM 1715 N N . LYS A 1 227 ? 18.289 4.164 29.045 1.00 87.19 227 LYS A N 1
ATOM 1716 C CA . LYS A 1 227 ? 16.868 3.915 28.708 1.00 87.19 227 LYS A CA 1
ATOM 1717 C C . LYS A 1 227 ? 16.556 2.458 28.333 1.00 87.19 227 LYS A C 1
ATOM 1719 O O . LYS A 1 227 ? 15.401 2.038 28.354 1.00 87.19 227 LYS A O 1
ATOM 1724 N N . GLN A 1 228 ? 17.580 1.687 27.963 1.00 90.81 228 GLN A N 1
ATOM 1725 C CA . GLN A 1 228 ? 17.426 0.302 27.524 1.00 90.81 228 GLN A CA 1
ATOM 1726 C C . GLN A 1 228 ? 17.425 -0.688 28.698 1.00 90.81 228 GLN A C 1
ATOM 1728 O O . GLN A 1 228 ? 17.114 -1.848 28.465 1.00 90.81 228 GLN A O 1
ATOM 1733 N N . LEU A 1 229 ? 17.741 -0.292 29.941 1.00 92.81 229 LEU A N 1
ATOM 1734 C CA . LEU A 1 229 ? 17.866 -1.241 31.057 1.00 92.81 229 LEU A CA 1
ATOM 1735 C C . LEU A 1 229 ? 17.150 -0.785 32.331 1.00 92.81 229 LEU A C 1
ATOM 1737 O O . LEU A 1 229 ? 17.487 0.242 32.922 1.00 92.81 229 LEU A O 1
ATOM 1741 N N . PHE A 1 230 ? 16.243 -1.631 32.814 1.00 93.12 230 PHE A N 1
ATOM 1742 C CA . PHE A 1 230 ? 15.624 -1.521 34.131 1.00 93.12 230 PHE A CA 1
ATOM 1743 C C . PHE A 1 230 ? 15.923 -2.768 34.973 1.00 93.12 230 PHE A C 1
ATOM 1745 O O . PHE A 1 230 ? 15.800 -3.899 34.499 1.00 93.12 230 PHE A O 1
ATOM 1752 N N . ILE A 1 231 ? 16.326 -2.563 36.228 1.00 94.88 231 ILE A N 1
ATOM 1753 C CA . ILE A 1 231 ? 16.641 -3.626 37.187 1.00 94.88 231 ILE A CA 1
ATOM 1754 C C . ILE A 1 231 ? 15.738 -3.465 38.403 1.00 94.88 231 ILE A C 1
ATOM 1756 O O . ILE A 1 231 ? 15.814 -2.456 39.098 1.00 94.88 231 ILE A O 1
ATOM 1760 N N . TYR A 1 232 ? 14.952 -4.491 38.704 1.00 94.25 232 TYR A N 1
ATOM 1761 C CA . TYR A 1 232 ? 14.129 -4.586 39.897 1.00 94.25 232 TYR A CA 1
ATOM 1762 C C . TYR A 1 232 ? 14.602 -5.741 40.787 1.00 94.25 232 TYR A C 1
ATOM 1764 O O . TYR A 1 232 ? 14.752 -6.871 40.326 1.00 94.25 232 TYR A O 1
ATOM 1772 N N . SER A 1 233 ? 14.788 -5.494 42.084 1.00 95.12 233 SER A N 1
ATOM 1773 C CA . SER A 1 233 ? 15.020 -6.543 43.084 1.00 95.12 233 SER A CA 1
ATOM 1774 C C . SER A 1 233 ? 13.930 -6.540 44.148 1.00 95.12 233 SER A C 1
ATOM 1776 O O . SER A 1 233 ? 13.651 -5.509 44.759 1.00 95.12 233 SER A O 1
ATOM 1778 N N . TYR A 1 234 ? 13.369 -7.714 44.444 1.00 93.19 234 TYR A N 1
ATOM 1779 C CA . TYR A 1 234 ? 12.459 -7.916 45.578 1.00 93.19 234 TYR A CA 1
ATOM 1780 C C . TYR A 1 234 ? 13.184 -7.837 46.938 1.00 93.19 234 TYR A C 1
ATOM 1782 O O . TYR A 1 234 ? 12.546 -7.645 47.980 1.00 93.19 234 TYR A O 1
ATOM 1790 N N . LYS A 1 235 ? 14.520 -7.953 46.948 1.00 94.69 235 LYS A N 1
ATOM 1791 C CA . LYS A 1 235 ? 15.368 -7.848 48.144 1.00 94.69 235 LYS A CA 1
ATOM 1792 C C . LYS A 1 235 ? 16.418 -6.746 47.972 1.00 94.69 235 LYS A C 1
ATOM 1794 O O . LYS A 1 235 ? 16.100 -5.710 47.404 1.00 94.69 235 LYS A O 1
ATOM 1799 N N . SER A 1 236 ? 17.606 -6.893 48.563 1.00 95.62 236 SER A N 1
ATOM 1800 C CA . SER A 1 236 ? 18.640 -5.855 48.554 1.00 95.62 236 SER A CA 1
ATOM 1801 C C . SER A 1 236 ? 19.572 -5.980 47.346 1.00 95.62 236 SER A C 1
ATOM 1803 O O . SER A 1 236 ? 19.859 -7.083 46.879 1.00 95.62 236 SER A O 1
ATOM 1805 N N . VAL A 1 237 ? 20.114 -4.848 46.897 1.00 98.06 237 VAL A N 1
ATOM 1806 C CA . VAL A 1 237 ? 21.096 -4.761 45.806 1.00 98.06 237 VAL A CA 1
ATOM 1807 C C . VAL A 1 237 ? 22.427 -4.269 46.366 1.00 98.06 237 VAL A C 1
ATOM 1809 O O . VAL A 1 237 ? 22.477 -3.255 47.055 1.00 98.06 237 VAL A O 1
ATOM 1812 N N . THR A 1 238 ? 23.520 -4.970 46.075 1.00 97.94 238 THR A N 1
ATOM 1813 C CA . THR A 1 238 ? 24.887 -4.554 46.424 1.00 97.94 238 THR A CA 1
ATOM 1814 C C . THR A 1 238 ? 25.758 -4.531 45.175 1.00 97.94 238 THR A C 1
ATOM 1816 O O . THR A 1 238 ? 25.873 -5.544 44.485 1.00 97.94 238 THR A O 1
ATOM 1819 N N . VAL A 1 239 ? 26.395 -3.392 44.902 1.00 97.69 239 VAL A N 1
ATOM 1820 C CA . VAL A 1 239 ? 27.305 -3.190 43.770 1.00 97.69 239 VAL A CA 1
ATOM 1821 C C . VAL A 1 239 ? 28.715 -2.930 44.286 1.00 97.69 239 VAL A C 1
ATOM 1823 O O . VAL A 1 239 ? 28.961 -1.936 44.970 1.00 97.69 239 VAL A O 1
ATOM 1826 N N . GLN A 1 240 ? 29.643 -3.828 43.963 1.00 95.94 240 GLN A N 1
ATOM 1827 C CA . GLN A 1 240 ? 31.046 -3.736 44.363 1.00 95.94 240 GLN A CA 1
ATOM 1828 C C . GLN A 1 240 ? 31.868 -2.854 43.410 1.00 95.94 240 GLN A C 1
ATOM 1830 O O . GLN A 1 240 ? 31.443 -2.529 42.302 1.00 95.94 240 GLN A O 1
ATOM 1835 N N . SER A 1 241 ? 33.069 -2.490 43.862 1.00 94.31 241 SER A N 1
ATOM 1836 C CA . SER A 1 241 ? 33.978 -1.512 43.253 1.00 94.31 241 SER A CA 1
ATOM 1837 C C . SER A 1 241 ? 34.255 -1.689 41.754 1.00 94.31 241 SER A C 1
ATOM 1839 O O . SER A 1 241 ? 34.377 -2.800 41.247 1.00 94.31 241 SER A O 1
ATOM 1841 N N . ASN A 1 242 ? 34.511 -0.567 41.074 1.00 94.00 242 ASN A N 1
ATOM 1842 C CA . ASN A 1 242 ? 34.944 -0.506 39.671 1.00 94.00 242 ASN A CA 1
ATOM 1843 C C . ASN A 1 242 ? 33.932 -1.084 38.664 1.00 94.00 242 ASN A C 1
ATOM 1845 O O . ASN A 1 242 ? 34.306 -1.541 37.588 1.00 94.00 242 ASN A O 1
ATOM 1849 N N . THR A 1 243 ? 32.651 -1.072 39.018 1.00 95.50 243 THR A N 1
ATOM 1850 C CA . THR A 1 243 ? 31.552 -1.495 38.144 1.00 95.50 243 THR A CA 1
ATOM 1851 C C . THR A 1 243 ? 31.018 -0.292 37.358 1.00 95.50 243 THR A C 1
ATOM 1853 O O . THR A 1 243 ? 30.978 0.821 37.882 1.00 95.50 243 THR A O 1
ATOM 1856 N N . THR A 1 244 ? 30.599 -0.496 36.106 1.00 93.94 244 THR A N 1
ATOM 1857 C CA . THR A 1 244 ? 29.877 0.518 35.311 1.00 93.94 244 THR A CA 1
ATOM 1858 C C . THR A 1 244 ? 28.487 -0.001 34.970 1.00 93.94 244 THR A C 1
ATOM 1860 O O . THR A 1 244 ? 28.368 -1.075 34.384 1.00 93.94 244 THR A O 1
ATOM 1863 N N . ILE A 1 245 ? 27.439 0.737 35.336 1.00 94.94 245 ILE A N 1
ATOM 1864 C CA . ILE A 1 245 ? 26.044 0.348 35.091 1.00 94.94 245 ILE A CA 1
ATOM 1865 C C . ILE A 1 245 ? 25.306 1.505 34.433 1.00 94.94 245 ILE A C 1
ATOM 1867 O O . ILE A 1 245 ? 25.195 2.573 35.025 1.00 94.94 245 ILE A O 1
ATOM 1871 N N . ASN A 1 246 ? 24.746 1.289 33.248 1.00 93.88 246 ASN A N 1
ATOM 1872 C CA . ASN A 1 246 ? 23.800 2.234 32.660 1.00 93.88 246 ASN A CA 1
ATOM 1873 C C . ASN A 1 246 ? 22.389 1.642 32.745 1.00 93.88 246 ASN A C 1
ATOM 1875 O O . ASN A 1 246 ? 22.020 0.810 31.912 1.00 93.88 246 ASN A O 1
ATOM 1879 N N . ALA A 1 247 ? 21.652 2.000 33.799 1.00 94.44 247 ALA A N 1
ATOM 1880 C CA . ALA A 1 247 ? 20.343 1.433 34.121 1.00 94.44 247 ALA A CA 1
ATOM 1881 C C . ALA A 1 247 ? 19.565 2.284 35.132 1.00 94.44 247 ALA A C 1
ATOM 1883 O O . ALA A 1 247 ? 20.144 3.037 35.919 1.00 94.44 247 ALA A O 1
ATOM 1884 N N . PHE A 1 248 ? 18.258 2.046 35.188 1.00 93.38 248 PHE A N 1
ATOM 1885 C CA . PHE A 1 248 ? 17.403 2.425 36.311 1.00 93.38 248 PHE A CA 1
ATOM 1886 C C . PHE A 1 248 ? 17.283 1.251 37.289 1.00 93.38 248 PHE A C 1
ATOM 1888 O O . PHE A 1 248 ? 16.874 0.159 36.896 1.00 93.38 248 PHE A O 1
ATOM 1895 N N . ILE A 1 249 ? 17.673 1.452 38.551 1.00 95.38 249 ILE A N 1
ATOM 1896 C CA . ILE A 1 249 ? 17.742 0.395 39.573 1.00 95.38 249 ILE A CA 1
ATOM 1897 C C . ILE A 1 249 ? 16.691 0.649 40.651 1.00 95.38 249 ILE A C 1
ATOM 1899 O O . ILE A 1 249 ? 16.731 1.673 41.330 1.00 95.38 249 ILE A O 1
ATOM 1903 N N . TYR A 1 250 ? 15.807 -0.317 40.872 1.00 93.94 250 TYR A N 1
ATOM 1904 C CA . TYR A 1 250 ? 14.826 -0.317 41.947 1.00 93.94 250 TYR A CA 1
ATOM 1905 C C . TYR A 1 250 ? 15.028 -1.524 42.872 1.00 93.94 250 TYR A C 1
ATOM 1907 O O . TYR A 1 250 ? 15.089 -2.671 42.434 1.00 93.94 250 TYR A O 1
ATOM 1915 N N . SER A 1 251 ? 15.107 -1.279 44.175 1.00 93.56 251 SER A N 1
ATOM 1916 C CA . SER A 1 251 ? 15.241 -2.302 45.215 1.00 93.56 251 SER A CA 1
ATOM 1917 C C . SER A 1 251 ? 14.091 -2.189 46.203 1.00 93.56 251 SER A C 1
ATOM 1919 O O . SER A 1 251 ? 13.888 -1.138 46.802 1.00 93.56 251 SER A O 1
ATOM 1921 N N . SER A 1 252 ? 13.363 -3.273 46.455 1.00 90.56 252 SER A N 1
ATOM 1922 C CA . SER A 1 252 ? 12.320 -3.315 47.489 1.00 90.56 252 SER A CA 1
ATOM 1923 C C . SER A 1 252 ? 12.878 -3.266 48.919 1.00 90.56 252 SER A C 1
ATOM 1925 O O . SER A 1 252 ? 12.116 -3.151 49.889 1.00 90.56 252 SER A O 1
ATOM 1927 N N . LYS A 1 253 ? 14.206 -3.346 49.076 1.00 91.50 253 LYS A N 1
ATOM 1928 C CA . LYS A 1 253 ? 14.937 -3.219 50.344 1.00 91.50 253 LYS A CA 1
ATOM 1929 C C . LYS A 1 253 ? 16.0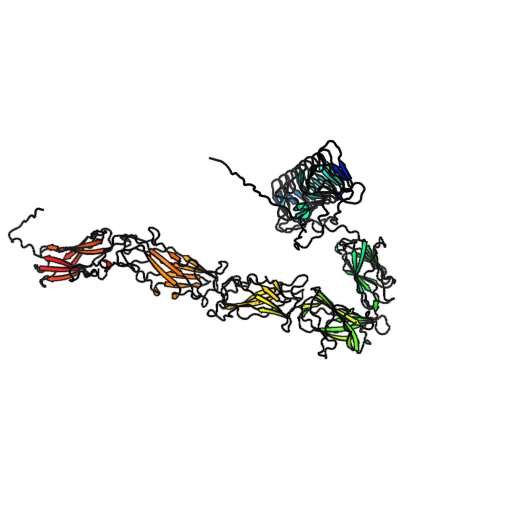59 -2.186 50.192 1.00 91.50 253 LYS A C 1
ATOM 1931 O O . LYS A 1 253 ? 15.801 -1.072 49.757 1.00 91.50 253 LYS A O 1
ATOM 1936 N N . LYS A 1 254 ? 17.283 -2.506 50.610 1.00 94.12 254 LYS A N 1
ATOM 1937 C CA . LYS A 1 254 ? 18.420 -1.583 50.610 1.00 94.12 254 LYS A CA 1
ATOM 1938 C C . LYS A 1 254 ? 19.199 -1.681 49.300 1.00 94.12 254 LYS A C 1
ATOM 1940 O O . LYS A 1 254 ? 19.352 -2.779 48.763 1.00 94.12 254 LYS A O 1
ATOM 1945 N N . THR A 1 255 ? 19.734 -0.564 48.820 1.00 97.00 255 THR A N 1
ATOM 1946 C CA . THR A 1 255 ? 20.745 -0.540 47.755 1.00 97.00 255 THR A CA 1
ATOM 1947 C C . THR A 1 255 ? 22.064 -0.030 48.320 1.00 97.00 255 THR A C 1
ATOM 1949 O O . THR A 1 255 ? 22.090 0.959 49.043 1.00 97.00 255 THR A O 1
ATOM 1952 N N . THR A 1 256 ? 23.173 -0.700 48.026 1.00 97.50 256 THR A N 1
ATOM 1953 C CA . THR A 1 256 ? 24.521 -0.286 48.435 1.00 97.50 256 THR A CA 1
ATOM 1954 C C . THR A 1 256 ? 25.439 -0.242 47.222 1.00 97.50 256 THR A C 1
ATOM 1956 O O . THR A 1 256 ? 25.562 -1.236 46.510 1.00 97.50 256 THR A O 1
ATOM 1959 N N . VAL A 1 257 ? 26.097 0.893 46.999 1.00 97.38 257 VAL A N 1
ATOM 1960 C CA . VAL A 1 257 ? 27.048 1.106 45.902 1.00 97.38 257 VAL A CA 1
ATOM 1961 C C . VAL A 1 257 ? 28.418 1.416 46.491 1.00 97.38 257 VAL A C 1
ATOM 1963 O O . VAL A 1 257 ? 28.560 2.335 47.295 1.00 97.38 257 VAL A O 1
ATOM 1966 N N . GLU A 1 258 ? 29.434 0.641 46.120 1.00 94.12 258 GLU A N 1
ATOM 1967 C CA . GLU A 1 258 ? 30.760 0.701 46.739 1.00 94.12 258 GLU A CA 1
ATOM 1968 C C . GLU A 1 258 ? 31.875 1.060 45.748 1.00 94.12 258 GLU A C 1
ATOM 1970 O O . GLU A 1 258 ? 31.777 0.834 44.540 1.00 94.12 258 GLU A O 1
ATOM 1975 N N . GLY A 1 259 ? 32.978 1.593 46.285 1.00 90.62 259 GLY A N 1
ATOM 1976 C CA . GLY A 1 259 ? 34.223 1.828 45.542 1.00 90.62 259 GLY A CA 1
ATOM 1977 C C . GLY A 1 259 ? 34.101 2.883 44.445 1.00 90.62 259 GLY A C 1
ATOM 1978 O O . GLY A 1 259 ? 33.343 3.824 44.588 1.00 90.62 259 GLY A O 1
ATOM 1979 N N . THR A 1 260 ? 34.843 2.725 43.348 1.00 91.69 260 THR A N 1
ATOM 1980 C CA . THR A 1 260 ? 34.855 3.640 42.184 1.00 91.69 260 THR A CA 1
ATOM 1981 C C . THR A 1 260 ? 33.731 3.362 41.175 1.00 91.69 260 THR A C 1
ATOM 1983 O O . THR A 1 260 ? 33.891 3.604 39.981 1.00 91.69 260 THR A O 1
ATOM 1986 N N . THR A 1 261 ? 32.620 2.779 41.626 1.00 95.50 261 THR A N 1
ATOM 1987 C CA . THR A 1 261 ? 31.499 2.383 40.762 1.00 95.50 261 THR A CA 1
ATOM 1988 C C . THR A 1 261 ? 30.792 3.595 40.166 1.00 95.50 261 THR A C 1
ATOM 1990 O O . THR A 1 261 ? 30.570 4.584 40.865 1.00 95.50 261 THR A O 1
ATOM 1993 N N . VAL A 1 262 ? 30.400 3.494 38.894 1.00 93.69 262 VAL A N 1
ATOM 1994 C CA . VAL A 1 262 ? 29.631 4.518 38.178 1.00 93.69 262 VAL A CA 1
ATOM 1995 C C . VAL A 1 262 ? 28.288 3.943 37.740 1.00 93.69 262 VAL A C 1
ATOM 1997 O O . VAL A 1 262 ? 28.243 2.937 37.034 1.00 93.69 262 VAL A O 1
ATOM 2000 N N . VAL A 1 263 ? 27.202 4.611 38.126 1.00 95.50 263 VAL A N 1
ATOM 2001 C CA . VAL A 1 263 ? 25.850 4.345 37.625 1.00 95.50 263 VAL A CA 1
ATOM 2002 C C . VAL A 1 263 ? 25.371 5.551 36.820 1.00 95.50 263 VAL A C 1
ATOM 2004 O O . VAL A 1 263 ? 25.386 6.666 37.334 1.00 95.50 263 VAL A O 1
ATOM 2007 N N . VAL A 1 264 ? 24.953 5.349 35.573 1.00 93.38 264 VAL A N 1
ATOM 2008 C CA . VAL A 1 264 ? 24.275 6.367 34.755 1.00 93.38 264 VAL A CA 1
ATOM 2009 C C . VAL A 1 264 ? 22.807 5.964 34.626 1.00 93.38 264 VAL A C 1
ATOM 2011 O O . VAL A 1 264 ? 22.509 4.868 34.155 1.00 93.38 264 VAL A O 1
ATOM 2014 N N . GLY A 1 265 ? 21.899 6.816 35.097 1.00 93.19 265 GLY A N 1
ATOM 2015 C CA . GLY A 1 265 ? 20.489 6.485 35.320 1.00 93.19 265 GLY A CA 1
ATOM 2016 C C . GLY A 1 265 ? 20.053 6.945 36.710 1.00 93.19 265 GLY A C 1
ATOM 2017 O O . GLY A 1 265 ? 20.433 8.032 37.139 1.00 93.19 265 GLY A O 1
ATOM 2018 N N . ALA A 1 266 ? 19.281 6.138 37.435 1.00 93.75 266 ALA A N 1
ATOM 2019 C CA . ALA A 1 266 ? 18.861 6.470 38.799 1.00 93.75 266 ALA A CA 1
ATOM 2020 C C . ALA A 1 266 ? 18.708 5.231 39.688 1.00 93.75 266 ALA A C 1
ATOM 2022 O O . ALA A 1 266 ? 18.556 4.109 39.199 1.00 93.75 266 ALA A O 1
ATOM 2023 N N . ILE A 1 267 ? 18.749 5.440 41.007 1.00 95.62 267 ILE A N 1
ATOM 2024 C CA . ILE A 1 267 ? 18.598 4.388 42.016 1.00 95.62 267 ILE A CA 1
ATOM 2025 C C . ILE A 1 267 ? 17.461 4.736 42.974 1.00 95.62 267 ILE A C 1
ATOM 2027 O O . ILE A 1 267 ? 17.443 5.812 43.573 1.00 95.62 267 ILE A O 1
ATOM 2031 N N . SER A 1 268 ? 16.568 3.771 43.191 1.00 93.19 268 SER A N 1
ATOM 2032 C CA . SER A 1 268 ? 15.534 3.828 44.214 1.00 93.19 268 SER A CA 1
ATOM 2033 C C . SER A 1 268 ? 15.574 2.599 45.123 1.00 93.19 268 SER A C 1
ATOM 2035 O O . SER A 1 268 ? 15.653 1.463 44.659 1.00 93.19 268 SER A O 1
ATOM 2037 N N . GLY A 1 269 ? 15.545 2.815 46.434 1.00 92.50 269 GLY A N 1
ATOM 2038 C CA . GLY A 1 269 ? 15.521 1.750 47.440 1.00 92.50 269 GLY A CA 1
ATOM 2039 C C . GLY A 1 269 ? 14.769 2.184 48.692 1.00 92.50 269 GLY A C 1
ATOM 2040 O O . GLY A 1 269 ? 14.536 3.368 48.889 1.00 92.50 269 GLY A O 1
ATOM 2041 N N . LYS A 1 270 ? 14.432 1.273 49.606 1.00 90.06 270 LYS A N 1
ATOM 2042 C CA . LYS A 1 270 ? 13.987 1.686 50.951 1.00 90.06 270 LYS A CA 1
ATOM 2043 C C . LYS A 1 270 ? 15.083 2.440 51.698 1.00 90.06 270 LYS A C 1
ATOM 2045 O O . LYS A 1 270 ? 14.756 3.300 52.498 1.00 90.06 270 LYS A O 1
ATOM 2050 N N . GLU A 1 271 ? 16.345 2.137 51.417 1.00 93.19 271 GLU A N 1
ATOM 2051 C CA . GLU A 1 271 ? 17.534 2.831 51.919 1.00 93.19 271 GLU A CA 1
ATOM 2052 C C . GLU A 1 271 ? 18.612 2.774 50.830 1.00 93.19 271 GLU A C 1
ATOM 2054 O O . GLU A 1 271 ? 18.741 1.744 50.155 1.00 93.19 271 GLU A O 1
ATOM 2059 N N . VAL A 1 272 ? 19.381 3.850 50.645 1.00 96.12 272 VAL A N 1
ATOM 2060 C CA . VAL A 1 272 ? 20.460 3.897 49.645 1.00 96.12 272 VAL A CA 1
ATOM 2061 C C . VAL A 1 272 ? 21.777 4.308 50.298 1.00 96.12 272 VAL A C 1
ATOM 2063 O O . VAL A 1 272 ? 21.919 5.432 50.764 1.00 96.12 272 VAL A O 1
ATOM 2066 N N . ASP A 1 273 ? 22.761 3.411 50.269 1.00 95.56 273 ASP A N 1
ATOM 2067 C CA . ASP A 1 273 ? 24.115 3.641 50.773 1.00 95.56 273 ASP A CA 1
ATOM 2068 C C . ASP A 1 273 ? 25.097 3.846 49.621 1.00 95.56 273 ASP A C 1
ATOM 2070 O O . ASP A 1 273 ? 25.422 2.914 48.882 1.00 95.56 273 ASP A O 1
ATOM 2074 N N . MET A 1 274 ? 25.641 5.052 49.530 1.00 95.25 274 MET A N 1
ATOM 2075 C CA . MET A 1 274 ? 26.719 5.421 48.625 1.00 95.25 274 MET A CA 1
ATOM 2076 C C . MET A 1 274 ? 28.043 5.414 49.399 1.00 95.25 274 MET A C 1
ATOM 2078 O O . MET A 1 274 ? 28.289 6.267 50.256 1.00 95.25 274 MET A O 1
ATOM 2082 N N . LYS A 1 275 ? 28.909 4.428 49.143 1.00 92.06 275 LYS A N 1
ATOM 2083 C CA . LYS A 1 275 ? 30.186 4.244 49.853 1.00 92.06 275 LYS A CA 1
ATOM 2084 C C . LYS A 1 275 ? 31.393 4.664 49.013 1.00 92.06 275 LYS A C 1
ATOM 2086 O O . LYS A 1 275 ? 31.374 4.559 47.788 1.00 92.06 275 LYS A O 1
ATOM 2091 N N . ASN A 1 276 ? 32.485 5.036 49.687 1.00 88.56 276 ASN A N 1
ATOM 2092 C CA . ASN A 1 276 ? 33.775 5.410 49.087 1.00 88.56 276 ASN A CA 1
ATOM 2093 C C . ASN A 1 276 ? 33.616 6.467 47.982 1.00 88.56 276 ASN A C 1
ATOM 2095 O O . ASN A 1 276 ? 32.971 7.470 48.223 1.00 88.56 276 ASN A O 1
ATOM 2099 N N . THR A 1 277 ? 34.183 6.265 46.792 1.00 90.31 277 THR A N 1
ATOM 2100 C CA . THR A 1 277 ? 34.161 7.216 45.668 1.00 90.31 277 THR A CA 1
ATOM 2101 C C . THR A 1 277 ? 33.114 6.871 44.604 1.00 90.31 277 THR A C 1
ATOM 2103 O O . THR A 1 277 ? 33.328 7.104 43.412 1.00 90.31 277 THR A O 1
ATOM 2106 N N . SER A 1 278 ? 31.996 6.268 45.019 1.00 94.50 278 SER A N 1
ATOM 2107 C CA . SER A 1 278 ? 30.946 5.830 44.097 1.00 94.50 278 SER A CA 1
ATOM 2108 C C . SER A 1 278 ? 30.195 7.026 43.526 1.00 94.50 278 SER A C 1
ATOM 2110 O O . SER A 1 278 ? 30.055 8.061 44.183 1.00 94.50 278 SER A O 1
ATOM 2112 N N . ARG A 1 279 ? 29.719 6.898 42.284 1.00 94.12 279 ARG A N 1
ATOM 2113 C CA . ARG A 1 279 ? 29.055 7.988 41.573 1.00 94.12 279 ARG A CA 1
ATOM 2114 C C . ARG A 1 279 ? 27.785 7.539 40.868 1.00 94.12 279 ARG A C 1
ATOM 2116 O O . ARG A 1 279 ? 27.810 6.564 40.123 1.00 94.12 279 ARG A O 1
ATOM 2123 N N . VAL A 1 280 ? 26.708 8.303 41.043 1.00 95.56 280 VAL A N 1
ATOM 2124 C CA . VAL A 1 280 ? 25.470 8.169 40.256 1.00 95.56 280 VAL A CA 1
ATOM 2125 C C . VAL A 1 280 ? 25.246 9.444 39.449 1.00 95.56 280 VAL A C 1
ATOM 2127 O O . VAL A 1 280 ? 25.108 10.522 40.023 1.00 95.56 280 VAL A O 1
ATOM 2130 N N . THR A 1 281 ? 25.199 9.343 38.127 1.00 93.75 281 THR A N 1
ATOM 2131 C CA . THR A 1 281 ? 24.895 10.459 37.226 1.00 93.75 281 THR A CA 1
ATOM 2132 C C . THR A 1 281 ? 23.478 10.297 36.694 1.00 93.75 281 THR A C 1
ATOM 2134 O O . THR A 1 281 ? 23.189 9.322 36.003 1.00 93.75 281 THR A O 1
ATOM 2137 N N . TYR A 1 282 ? 22.606 11.252 37.017 1.00 92.88 282 TYR A N 1
ATOM 2138 C CA . TYR A 1 282 ? 21.217 11.223 36.573 1.00 92.88 282 TYR A CA 1
ATOM 2139 C C . TYR A 1 282 ? 21.111 11.394 35.062 1.00 92.88 282 TYR A C 1
ATOM 2141 O O . TYR A 1 282 ? 21.743 12.286 34.494 1.00 92.88 282 TYR A O 1
ATOM 2149 N N . ASP A 1 283 ? 20.287 10.575 34.418 1.00 89.31 283 ASP A N 1
ATOM 2150 C CA . ASP A 1 283 ? 19.919 10.747 33.014 1.00 89.31 283 ASP A CA 1
ATOM 2151 C C . ASP A 1 283 ? 18.419 11.039 32.920 1.00 89.31 283 ASP A C 1
ATOM 2153 O O . ASP A 1 283 ? 17.586 10.136 32.852 1.00 89.31 283 ASP A O 1
ATOM 2157 N N . SER A 1 284 ? 18.076 12.327 32.966 1.00 85.75 284 SER A N 1
ATOM 2158 C CA . SER A 1 284 ? 16.688 12.798 32.968 1.00 85.75 284 SER A CA 1
ATOM 2159 C C . SER A 1 284 ? 15.954 12.532 31.653 1.00 85.75 284 SER A C 1
ATOM 2161 O O . SER A 1 284 ? 14.732 12.404 31.658 1.00 85.75 284 SER A O 1
ATOM 2163 N N . ILE A 1 285 ? 16.680 12.431 30.535 1.00 84.12 285 ILE A N 1
ATOM 2164 C CA . ILE A 1 285 ? 16.103 12.102 29.227 1.00 84.12 285 ILE A CA 1
ATOM 2165 C C . ILE A 1 285 ? 15.788 10.608 29.184 1.00 84.12 285 ILE A C 1
ATOM 2167 O O . ILE A 1 285 ? 14.694 10.225 28.778 1.00 84.12 285 ILE A O 1
ATOM 2171 N N . ALA A 1 286 ? 16.717 9.763 29.638 1.00 85.88 286 ALA A N 1
ATOM 2172 C CA . ALA A 1 286 ? 16.485 8.328 29.720 1.00 85.88 286 ALA A CA 1
ATOM 2173 C C . ALA A 1 286 ? 15.371 7.977 30.720 1.00 85.88 286 ALA A C 1
ATOM 2175 O O . ALA A 1 286 ? 14.624 7.036 30.471 1.00 85.88 286 ALA A O 1
ATOM 2176 N N . ALA A 1 287 ? 15.211 8.752 31.799 1.00 83.50 287 ALA A N 1
ATOM 2177 C CA . ALA A 1 287 ? 14.157 8.547 32.797 1.00 83.50 287 ALA A CA 1
ATOM 2178 C C . ALA A 1 287 ? 12.745 8.719 32.214 1.00 83.50 287 ALA A C 1
ATOM 2180 O O . ALA A 1 287 ? 11.831 8.016 32.624 1.00 83.50 287 ALA A O 1
ATOM 2181 N N . GLN A 1 288 ? 12.588 9.594 31.216 1.00 79.56 288 GLN A N 1
ATOM 2182 C CA . GLN A 1 288 ? 11.326 9.799 30.488 1.00 79.56 288 GLN A CA 1
ATOM 2183 C C . GLN A 1 288 ? 11.104 8.772 29.362 1.00 79.56 288 GLN A C 1
ATOM 2185 O O . GLN A 1 288 ? 10.026 8.710 28.781 1.00 79.56 288 GLN A O 1
ATOM 2190 N N . GLN A 1 289 ? 12.137 8.007 28.992 1.00 82.31 289 GLN A N 1
ATOM 2191 C CA . GLN A 1 289 ? 12.115 7.101 27.835 1.00 82.31 289 GLN A CA 1
ATOM 2192 C C . GLN A 1 289 ? 12.195 5.621 28.209 1.00 82.31 289 GLN A C 1
ATOM 2194 O O . GLN A 1 289 ? 11.978 4.775 27.345 1.00 82.31 289 GLN A O 1
ATOM 2199 N N . VAL A 1 290 ? 12.558 5.290 29.449 1.00 82.94 290 VAL A N 1
ATOM 2200 C CA . VAL A 1 290 ? 12.654 3.898 29.891 1.00 82.94 290 VAL A CA 1
ATOM 2201 C C . VAL A 1 290 ? 11.260 3.267 29.930 1.00 82.94 290 VAL A C 1
ATOM 2203 O O . VAL A 1 290 ? 10.371 3.718 30.649 1.00 82.94 290 VAL A O 1
ATOM 2206 N N . GLU A 1 291 ? 11.054 2.205 29.150 1.00 82.12 291 GLU A N 1
ATOM 2207 C CA . GLU A 1 291 ? 9.780 1.486 29.115 1.00 82.12 291 GLU A CA 1
ATOM 2208 C C . GLU A 1 291 ? 9.671 0.535 30.308 1.00 82.12 291 GLU A C 1
ATOM 2210 O O . GLU A 1 291 ? 10.134 -0.608 30.280 1.00 82.12 291 GLU A O 1
ATOM 2215 N N . LEU A 1 292 ? 9.015 0.991 31.370 1.00 75.31 292 LEU A N 1
ATOM 2216 C CA . LEU A 1 292 ? 8.840 0.215 32.596 1.00 75.31 292 LEU A CA 1
ATOM 2217 C C . LEU A 1 292 ? 7.705 -0.819 32.515 1.00 75.31 292 LEU A C 1
ATOM 2219 O O . LEU A 1 292 ? 7.432 -1.492 33.495 1.00 75.31 292 LEU A O 1
ATOM 2223 N N . GLY A 1 293 ? 7.050 -0.998 31.364 1.00 68.75 293 GLY A N 1
ATOM 2224 C CA . GLY A 1 293 ? 5.897 -1.902 31.239 1.00 68.75 293 GLY A CA 1
ATOM 2225 C C . GLY A 1 293 ? 4.701 -1.428 32.077 1.00 68.75 293 GLY A C 1
ATOM 2226 O O . GLY A 1 293 ? 4.504 -0.228 32.244 1.00 68.75 293 GLY A O 1
ATOM 2227 N N . ASN A 1 294 ? 3.923 -2.356 32.644 1.00 62.56 294 ASN A N 1
ATOM 2228 C CA . ASN A 1 294 ? 2.749 -2.042 33.481 1.00 62.56 294 ASN A CA 1
ATOM 2229 C C . ASN A 1 294 ? 3.110 -1.589 34.912 1.00 62.56 294 ASN A C 1
ATOM 2231 O O . ASN A 1 294 ? 2.261 -1.590 35.793 1.00 62.56 294 ASN A O 1
ATOM 2235 N N . LEU A 1 295 ? 4.368 -1.222 35.167 1.00 61.06 295 LEU A N 1
ATOM 2236 C CA . LEU A 1 295 ? 4.879 -0.918 36.507 1.00 61.06 295 LEU A CA 1
ATOM 2237 C C . LEU A 1 295 ? 4.599 0.519 36.975 1.00 61.06 295 LEU A C 1
ATOM 2239 O O . LEU A 1 295 ? 4.885 0.857 38.120 1.00 61.06 295 LEU A O 1
ATOM 2243 N N . CYS A 1 296 ? 4.062 1.377 36.105 1.00 57.41 296 CYS A N 1
ATOM 2244 C CA . CYS A 1 296 ? 3.740 2.775 36.417 1.00 57.41 296 CYS A CA 1
ATOM 2245 C C . CYS A 1 296 ? 2.254 2.989 36.715 1.00 57.41 296 CYS A C 1
ATOM 2247 O O . CYS A 1 296 ? 1.655 3.969 36.271 1.00 57.41 296 CYS A O 1
ATOM 2249 N N . VAL A 1 297 ? 1.658 2.064 37.459 1.00 45.56 297 VAL A N 1
ATOM 2250 C CA . VAL A 1 297 ? 0.373 2.290 38.116 1.00 45.56 297 VAL A CA 1
ATOM 2251 C C . VAL A 1 297 ? 0.717 2.612 39.566 1.00 45.56 297 VAL A C 1
ATOM 2253 O O . VAL A 1 297 ? 1.389 1.818 40.224 1.00 45.56 297 VAL A O 1
ATOM 2256 N N . GLU A 1 298 ? 0.364 3.807 40.050 1.00 39.66 298 GLU A N 1
ATOM 2257 C CA . GLU A 1 298 ? 0.490 4.103 41.480 1.00 39.66 298 GLU A CA 1
ATOM 2258 C C . GLU A 1 298 ? -0.224 2.994 42.254 1.00 39.66 298 GLU A C 1
ATOM 2260 O O . GLU A 1 298 ? -1.407 2.761 42.016 1.00 39.66 298 GLU A O 1
ATOM 2265 N N . GLY A 1 299 ? 0.498 2.314 43.151 1.00 43.09 299 GLY A N 1
ATOM 2266 C CA . GLY A 1 299 ? -0.067 1.327 44.066 1.00 43.09 299 GLY A CA 1
ATOM 2267 C C . GLY A 1 299 ? -1.205 1.964 44.853 1.00 43.09 299 GLY A C 1
ATOM 2268 O O . GLY A 1 299 ? -0.998 2.718 45.806 1.00 43.09 299 GLY A O 1
ATOM 2269 N N . SER A 1 300 ? -2.413 1.703 44.388 1.00 44.75 300 SER A N 1
ATOM 2270 C CA . SER A 1 300 ? -3.632 2.358 44.801 1.00 44.75 300 SER A CA 1
ATOM 2271 C C . SER A 1 300 ? -4.347 1.457 45.790 1.00 44.75 300 SER A C 1
ATOM 2273 O O . SER A 1 300 ? -5.109 0.590 45.386 1.00 44.75 300 SER A O 1
ATOM 2275 N N . SER A 1 301 ? -4.120 1.630 47.094 1.00 67.62 301 SER A N 1
ATOM 2276 C CA . SER A 1 301 ? -5.011 1.007 48.080 1.00 67.62 301 SER A CA 1
ATOM 2277 C C . SER A 1 301 ? -6.455 1.400 47.754 1.00 67.62 301 SER A C 1
ATOM 2279 O O . SER A 1 301 ? -6.730 2.595 47.599 1.00 67.62 301 SER A O 1
ATOM 2281 N N . VAL A 1 302 ? -7.353 0.419 47.646 1.00 81.94 302 VAL A N 1
ATOM 2282 C CA . VAL A 1 302 ? -8.783 0.665 47.431 1.00 81.94 302 VAL A CA 1
ATOM 2283 C C . VAL A 1 302 ? -9.294 1.588 48.529 1.00 81.94 302 VAL A C 1
ATOM 2285 O O . VAL A 1 302 ? -9.053 1.350 49.711 1.00 81.94 302 VAL A O 1
ATOM 2288 N N . THR A 1 303 ? -9.957 2.669 48.131 1.00 88.19 303 THR A N 1
ATOM 2289 C CA . THR A 1 303 ? -10.614 3.592 49.061 1.00 88.19 303 THR A CA 1
ATOM 2290 C C . THR A 1 303 ? -12.126 3.425 49.057 1.00 88.19 303 THR A C 1
ATOM 2292 O O . THR A 1 303 ? -12.750 3.752 50.061 1.00 88.19 303 THR A O 1
ATOM 2295 N N . HIS A 1 304 ? -12.702 2.926 47.960 1.00 93.19 304 HIS A N 1
ATOM 2296 C CA . HIS A 1 304 ? -14.133 2.667 47.810 1.00 93.19 304 HIS A CA 1
ATOM 2297 C C . HIS A 1 304 ? -14.399 1.645 46.697 1.00 93.19 304 HIS A C 1
ATOM 2299 O O . HIS A 1 304 ? -13.527 1.355 45.869 1.00 93.19 304 HIS A O 1
ATOM 2305 N N . PHE A 1 305 ? -15.622 1.131 46.656 1.00 95.69 305 PHE A N 1
ATOM 2306 C CA . PHE A 1 305 ? -16.142 0.387 45.513 1.00 95.69 305 PHE A CA 1
ATOM 2307 C C . PHE A 1 305 ? -17.085 1.274 44.703 1.00 95.69 305 PHE A C 1
ATOM 2309 O O . PHE A 1 305 ? -17.692 2.197 45.230 1.00 95.69 305 PHE A O 1
ATOM 2316 N N . VAL A 1 306 ? -17.188 1.006 43.409 1.00 95.75 306 VAL A N 1
ATOM 2317 C CA . VAL A 1 306 ? -18.219 1.590 42.549 1.00 95.75 306 VAL A CA 1
ATOM 2318 C C . VAL A 1 306 ? -19.064 0.448 42.032 1.00 95.75 306 VAL A C 1
ATOM 2320 O O . VAL A 1 306 ? -18.527 -0.482 41.413 1.00 95.75 306 VAL A O 1
ATOM 2323 N N . ILE A 1 307 ? -20.369 0.525 42.264 1.00 95.75 307 ILE A N 1
ATOM 2324 C CA . ILE A 1 307 ? -21.327 -0.405 41.689 1.00 95.75 307 ILE A CA 1
ATOM 2325 C C . ILE A 1 307 ? -21.847 0.204 40.386 1.00 95.75 307 ILE A C 1
ATOM 2327 O O . ILE A 1 307 ? -22.172 1.381 40.293 1.00 95.75 307 ILE A O 1
ATOM 2331 N N . ASN A 1 308 ? -21.885 -0.598 39.328 1.00 88.81 308 ASN A N 1
ATOM 2332 C CA . ASN A 1 308 ? -22.535 -0.229 38.082 1.00 88.81 308 ASN A CA 1
ATOM 2333 C C . ASN A 1 308 ? -23.591 -1.282 37.767 1.00 88.81 308 ASN A C 1
ATOM 2335 O O . ASN A 1 308 ? -23.285 -2.455 37.537 1.00 88.81 308 ASN A O 1
ATOM 2339 N N . THR A 1 309 ? -24.846 -0.860 37.807 1.00 87.62 309 THR A N 1
ATOM 2340 C CA . THR A 1 309 ? -26.004 -1.730 37.654 1.00 87.62 309 THR A CA 1
ATOM 2341 C C . THR A 1 309 ? -27.163 -0.957 37.037 1.00 87.62 309 THR A C 1
ATOM 2343 O O . THR A 1 309 ? -27.179 0.275 37.040 1.00 87.62 309 THR A O 1
ATOM 2346 N N . ALA A 1 310 ? -28.149 -1.662 36.484 1.00 79.81 310 ALA A N 1
ATOM 2347 C CA . ALA A 1 310 ? -29.380 -1.004 36.060 1.00 79.81 310 ALA A CA 1
ATOM 2348 C C . ALA A 1 310 ? -30.212 -0.618 37.297 1.00 79.81 310 ALA A C 1
ATOM 2350 O O . ALA A 1 310 ? -30.387 -1.410 38.212 1.00 79.81 310 ALA A O 1
ATOM 2351 N N . ASN A 1 311 ? -30.813 0.568 37.304 1.00 83.12 311 ASN A N 1
ATOM 2352 C CA . ASN A 1 311 ? -31.681 1.041 38.398 1.00 83.12 311 ASN A CA 1
ATOM 2353 C C . ASN A 1 311 ? -33.076 0.373 38.426 1.00 83.12 311 ASN A C 1
ATOM 2355 O O . ASN A 1 311 ? -33.978 0.789 39.156 1.00 83.12 311 ASN A O 1
ATOM 2359 N N . VAL A 1 312 ? -33.273 -0.664 37.613 1.00 81.00 312 VAL A N 1
ATOM 2360 C CA . VAL A 1 312 ? -34.538 -1.366 37.391 1.00 81.00 312 VAL A CA 1
ATOM 2361 C C . VAL A 1 312 ? -34.278 -2.866 37.267 1.00 81.00 312 VAL A C 1
ATOM 2363 O O . VAL A 1 312 ? -33.451 -3.309 36.469 1.00 81.00 312 VAL A O 1
ATOM 2366 N N . GLY A 1 313 ? -34.978 -3.656 38.078 1.00 82.75 313 GLY A N 1
ATOM 2367 C CA . GLY A 1 313 ? -34.846 -5.110 38.154 1.00 82.75 313 GLY A CA 1
ATOM 2368 C C . GLY A 1 313 ? -36.180 -5.824 37.942 1.00 82.75 313 GLY A C 1
ATOM 2369 O O . GLY A 1 313 ? -37.249 -5.219 37.996 1.00 82.75 313 GLY A O 1
ATOM 2370 N N . SER A 1 314 ? -36.140 -7.136 37.715 1.00 82.81 314 SER A N 1
ATOM 2371 C CA . SER A 1 314 ? -37.344 -7.970 37.639 1.00 82.81 314 SER A CA 1
ATOM 2372 C C . SER A 1 314 ? -37.329 -9.007 38.746 1.00 82.81 314 SER A C 1
ATOM 2374 O O . SER A 1 314 ? -36.306 -9.650 38.960 1.00 82.81 314 SER A O 1
ATOM 2376 N N . PHE A 1 315 ? -38.481 -9.253 39.373 1.00 86.12 315 PHE A N 1
ATOM 2377 C CA . PHE A 1 315 ? -38.626 -10.378 40.306 1.00 86.12 315 PHE A CA 1
ATOM 2378 C C . PHE A 1 315 ? -38.489 -11.760 39.637 1.00 86.12 315 PHE A C 1
ATOM 2380 O O . PHE A 1 315 ? -38.551 -12.784 40.309 1.00 86.12 315 PHE A O 1
ATOM 2387 N N . CYS A 1 316 ? -38.358 -11.807 38.311 1.00 81.56 316 CYS A N 1
ATOM 2388 C CA . CYS A 1 316 ? -38.357 -13.034 37.522 1.00 81.56 316 CYS A CA 1
ATOM 2389 C C . CYS A 1 316 ? -37.084 -13.274 36.711 1.00 81.56 316 CYS A C 1
ATOM 2391 O O . CYS A 1 316 ? -37.016 -14.259 35.973 1.00 81.56 316 CYS A O 1
ATOM 2393 N N . ALA A 1 317 ? -36.092 -12.392 36.821 1.00 79.94 317 ALA A N 1
ATOM 2394 C CA . ALA A 1 317 ? -34.822 -12.533 36.126 1.00 79.94 317 ALA A CA 1
ATOM 2395 C C . ALA A 1 317 ? -33.671 -12.112 37.050 1.00 79.94 317 ALA A C 1
ATOM 2397 O O . ALA A 1 317 ? -33.812 -11.114 37.760 1.00 79.94 317 ALA A O 1
ATOM 2398 N N . PRO A 1 318 ? -32.532 -12.827 37.033 1.00 84.19 318 PRO A N 1
ATOM 2399 C CA . PRO A 1 318 ? -31.344 -12.383 37.744 1.00 84.19 318 PRO A CA 1
ATOM 2400 C C . PRO A 1 318 ? -30.912 -10.990 37.268 1.00 84.19 318 PRO A C 1
ATOM 2402 O O . PRO A 1 318 ? -30.821 -10.733 36.067 1.00 84.19 318 PRO A O 1
ATOM 2405 N N . HIS A 1 319 ? -30.651 -10.096 38.212 1.00 86.94 319 HIS A N 1
ATOM 2406 C CA . HIS A 1 319 ? -30.219 -8.729 37.970 1.00 86.94 319 HIS A CA 1
ATOM 2407 C C . HIS A 1 319 ? -28.689 -8.649 37.996 1.00 86.94 319 HIS A C 1
ATOM 2409 O O . HIS A 1 319 ? -28.069 -9.093 38.959 1.00 86.94 319 HIS A O 1
ATOM 2415 N N . GLN A 1 320 ? -28.070 -8.128 36.938 1.00 90.69 320 GLN A N 1
ATOM 2416 C CA . GLN A 1 320 ? -26.611 -8.074 36.829 1.00 90.69 320 GLN A CA 1
ATOM 2417 C C . GLN A 1 320 ? -26.048 -6.882 37.604 1.00 90.69 320 GLN A C 1
ATOM 2419 O O . GLN A 1 320 ? -26.463 -5.762 37.348 1.00 90.69 320 GLN A O 1
ATOM 2424 N N . VAL A 1 321 ? -25.061 -7.124 38.466 1.00 93.31 321 VAL A N 1
ATOM 2425 C CA . VAL A 1 321 ? -24.379 -6.108 39.280 1.00 93.31 321 VAL A CA 1
ATOM 2426 C C . VAL A 1 321 ? -22.881 -6.178 39.003 1.00 93.31 321 VAL A C 1
ATOM 2428 O O . VAL A 1 321 ? -22.277 -7.246 39.126 1.00 93.31 321 VAL A O 1
ATOM 2431 N N . ILE A 1 322 ? -22.275 -5.059 38.609 1.00 95.19 322 ILE A N 1
ATOM 2432 C CA . ILE A 1 322 ? -20.835 -4.955 38.349 1.00 95.19 322 ILE A CA 1
ATOM 2433 C C . ILE A 1 322 ? -20.199 -4.192 39.503 1.00 95.19 322 ILE A C 1
ATOM 2435 O O . ILE A 1 322 ? -20.566 -3.049 39.749 1.00 95.19 322 ILE A O 1
ATOM 2439 N N . VAL A 1 323 ? -19.215 -4.788 40.169 1.00 96.88 323 VAL A N 1
ATOM 2440 C CA . VAL A 1 323 ? -18.461 -4.121 41.237 1.00 96.88 323 VAL A CA 1
ATOM 2441 C C . VAL A 1 323 ? -17.059 -3.813 40.739 1.00 96.88 323 VAL A C 1
ATOM 2443 O O . VAL A 1 323 ? -16.369 -4.702 40.239 1.00 96.88 323 VAL A O 1
ATOM 2446 N N . THR A 1 324 ? -16.629 -2.561 40.893 1.00 95.94 324 THR A N 1
ATOM 2447 C CA . THR A 1 324 ? -15.282 -2.099 40.537 1.00 95.94 324 THR A CA 1
ATOM 2448 C C . THR A 1 324 ? -14.569 -1.538 41.765 1.00 95.94 324 THR A C 1
ATOM 2450 O O . THR A 1 324 ? -15.078 -0.632 42.419 1.00 95.94 324 THR A O 1
ATOM 2453 N N . ALA A 1 325 ? -13.378 -2.042 42.069 1.00 94.19 325 ALA A N 1
ATOM 2454 C CA . ALA A 1 325 ? -12.521 -1.532 43.133 1.00 94.19 325 ALA A CA 1
ATOM 2455 C C . ALA A 1 325 ? -11.829 -0.236 42.686 1.00 94.19 325 ALA A C 1
ATOM 2457 O O . ALA A 1 325 ? -11.188 -0.213 41.633 1.00 94.19 325 ALA A O 1
ATOM 2458 N N . LYS A 1 326 ? -11.940 0.849 43.461 1.00 89.12 326 LYS A N 1
ATOM 2459 C CA . LYS A 1 326 ? -11.378 2.160 43.104 1.00 89.12 326 LYS A CA 1
ATOM 2460 C C . LYS A 1 326 ? -10.586 2.808 44.234 1.00 89.12 326 LYS A C 1
ATOM 2462 O O . LYS A 1 326 ? -10.830 2.588 45.419 1.00 89.12 326 LYS A O 1
ATOM 2467 N N . ASN A 1 327 ? -9.624 3.642 43.855 1.00 83.25 327 ASN A N 1
ATOM 2468 C CA . ASN A 1 327 ? -9.026 4.641 44.736 1.00 83.25 327 ASN A CA 1
ATOM 2469 C C . ASN A 1 327 ? -9.563 6.038 44.369 1.00 83.25 327 ASN A C 1
ATOM 2471 O O . ASN A 1 327 ? -10.464 6.174 43.545 1.00 83.25 327 ASN A O 1
ATOM 2475 N N . SER A 1 328 ? -8.985 7.101 44.930 1.00 75.44 328 SER A N 1
ATOM 2476 C CA . SER A 1 328 ? -9.412 8.481 44.662 1.00 75.44 328 SER A CA 1
ATOM 2477 C C . SER A 1 328 ? -9.310 8.942 43.197 1.00 75.44 328 SER A C 1
ATOM 2479 O O . SER A 1 328 ? -9.861 9.995 42.879 1.00 75.44 328 SER A O 1
ATOM 2481 N N . THR A 1 329 ? -8.611 8.221 42.313 1.00 68.38 329 THR A N 1
ATOM 2482 C CA . THR A 1 329 ? -8.305 8.682 40.946 1.00 68.38 329 THR A CA 1
ATOM 2483 C C . THR A 1 329 ? -8.543 7.648 39.837 1.00 68.38 329 THR A C 1
ATOM 2485 O O . THR A 1 329 ? -8.680 8.049 38.681 1.00 68.38 329 THR A O 1
ATOM 2488 N N . ALA A 1 330 ? -8.613 6.348 40.137 1.00 81.25 330 ALA A N 1
ATOM 2489 C CA . ALA A 1 330 ? -8.622 5.257 39.162 1.00 81.25 330 ALA A CA 1
ATOM 2490 C C . ALA A 1 330 ? -9.196 3.933 39.718 1.00 81.25 330 ALA A C 1
ATOM 2492 O O . ALA A 1 330 ? -9.424 3.767 40.917 1.00 81.25 330 ALA A O 1
ATOM 2493 N N . THR A 1 331 ? -9.424 2.973 38.816 1.00 85.81 331 THR A N 1
ATOM 2494 C CA . THR A 1 331 ? -9.687 1.567 39.163 1.00 85.81 331 THR A CA 1
ATOM 2495 C C . THR A 1 331 ? -8.411 0.903 39.680 1.00 85.81 331 THR A C 1
ATOM 2497 O O . THR A 1 331 ? -7.355 1.042 39.067 1.00 85.81 331 THR A O 1
ATOM 2500 N N . VAL A 1 332 ? -8.523 0.154 40.776 1.00 83.56 332 VAL A N 1
ATOM 2501 C CA . VAL A 1 332 ? -7.432 -0.618 41.383 1.00 83.56 332 VAL A CA 1
ATOM 2502 C C . VAL A 1 332 ? -7.412 -2.008 40.765 1.00 83.56 332 VAL A C 1
ATOM 2504 O O . VAL A 1 332 ? -8.129 -2.908 41.202 1.00 83.56 332 VAL A O 1
ATOM 2507 N N . THR A 1 333 ? -6.636 -2.177 39.700 1.00 84.94 333 THR A N 1
ATOM 2508 C CA . THR A 1 333 ? -6.709 -3.383 38.866 1.00 84.94 333 THR A CA 1
ATOM 2509 C C . THR A 1 333 ? -6.142 -4.637 39.532 1.00 84.94 333 THR A C 1
ATOM 2511 O O . THR A 1 333 ? -6.493 -5.748 39.163 1.00 84.94 333 THR A O 1
ATOM 2514 N N . ASP A 1 334 ? -5.282 -4.484 40.526 1.00 78.69 334 ASP A N 1
ATOM 2515 C CA . ASP A 1 334 ? -4.611 -5.565 41.248 1.00 78.69 334 ASP A CA 1
ATOM 2516 C C . ASP A 1 334 ? -5.260 -5.882 42.604 1.00 78.69 334 ASP A C 1
ATOM 2518 O O . ASP A 1 334 ? -4.684 -6.616 43.407 1.00 78.69 334 ASP A O 1
ATOM 2522 N N . TYR A 1 335 ? -6.456 -5.351 42.882 1.00 87.19 335 TYR A N 1
ATOM 2523 C CA . TYR A 1 335 ? -7.149 -5.620 44.137 1.00 87.19 335 TYR A CA 1
ATOM 2524 C C . TYR A 1 335 ? -7.398 -7.124 44.313 1.00 87.19 335 TYR A C 1
ATOM 2526 O O . TYR A 1 335 ? -8.011 -7.756 43.461 1.00 87.19 335 TYR A O 1
ATOM 2534 N N . THR A 1 336 ? -6.955 -7.694 45.439 1.00 90.62 336 THR A N 1
ATOM 2535 C CA . THR A 1 336 ? -7.180 -9.111 45.798 1.00 90.62 336 THR A CA 1
ATOM 2536 C C . THR A 1 336 ? -7.937 -9.282 47.118 1.00 90.62 336 THR A C 1
ATOM 2538 O O . THR A 1 336 ? -7.892 -10.345 47.743 1.00 90.62 336 THR A O 1
ATOM 2541 N N . GLY A 1 337 ? -8.551 -8.210 47.625 1.00 89.00 337 GLY A N 1
ATOM 2542 C CA . GLY A 1 337 ? -9.287 -8.244 48.885 1.00 89.00 337 GLY A CA 1
ATOM 2543 C C . GLY A 1 337 ? -10.629 -8.964 48.757 1.00 89.00 337 GLY A C 1
ATOM 2544 O O . GLY A 1 337 ? -11.088 -9.302 47.664 1.00 89.00 337 GLY A O 1
ATOM 2545 N N . SER A 1 338 ? -11.246 -9.248 49.903 1.00 94.62 338 SER A N 1
ATOM 2546 C CA . SER A 1 338 ? -12.589 -9.835 49.947 1.00 94.62 338 SER A CA 1
ATOM 2547 C C . SER A 1 338 ? -13.628 -8.757 50.173 1.00 94.62 338 SER A C 1
ATOM 2549 O O . SER A 1 338 ? -13.461 -7.936 51.069 1.00 94.62 338 SER A O 1
ATOM 2551 N N . ILE A 1 339 ? -14.701 -8.801 49.395 1.00 97.12 339 ILE A N 1
ATOM 2552 C CA . ILE A 1 339 ? -15.874 -7.949 49.534 1.00 97.12 339 ILE A CA 1
ATOM 2553 C C . ILE A 1 339 ? -17.083 -8.768 49.963 1.00 97.12 339 ILE A C 1
ATOM 2555 O O . ILE A 1 339 ? -17.205 -9.952 49.638 1.00 97.12 339 ILE A O 1
ATOM 2559 N N . THR A 1 340 ? -17.993 -8.107 50.661 1.00 97.00 340 THR A N 1
ATOM 2560 C CA . THR A 1 340 ? -19.334 -8.598 50.953 1.00 97.00 340 THR A CA 1
ATOM 2561 C C . THR A 1 340 ? -20.305 -7.876 50.035 1.00 97.00 340 THR A C 1
ATOM 2563 O O . THR A 1 340 ? -20.322 -6.650 50.032 1.00 97.00 340 THR A O 1
ATOM 2566 N N . LEU A 1 341 ? -21.085 -8.632 49.271 1.00 97.06 341 LEU A N 1
ATOM 2567 C CA . LEU A 1 341 ? -22.252 -8.160 48.533 1.00 97.06 341 LEU A CA 1
ATOM 2568 C C . LEU A 1 341 ? -23.452 -8.231 49.476 1.00 97.06 341 LEU A C 1
ATOM 2570 O O . LEU A 1 341 ? -23.643 -9.269 50.115 1.00 97.06 341 LEU A O 1
ATOM 2574 N N . ASP A 1 342 ? -24.245 -7.170 49.560 1.00 95.62 342 ASP A N 1
ATOM 2575 C CA . ASP A 1 342 ? -25.437 -7.095 50.403 1.00 95.62 342 ASP A CA 1
ATOM 2576 C C . ASP A 1 342 ? -26.599 -6.469 49.622 1.00 95.62 342 ASP A C 1
ATOM 2578 O O . ASP A 1 342 ? -26.412 -5.668 48.718 1.00 95.62 342 ASP A O 1
ATOM 2582 N N . THR A 1 343 ? -27.817 -6.886 49.941 1.00 94.38 343 THR A N 1
ATOM 2583 C CA . THR A 1 343 ? -29.056 -6.338 49.359 1.00 94.38 343 THR A CA 1
ATOM 2584 C C . THR A 1 343 ? -29.789 -5.416 50.329 1.00 94.38 343 THR A C 1
ATOM 2586 O O . THR A 1 343 ? -30.920 -5.019 50.044 1.00 94.38 343 THR A O 1
ATOM 2589 N N . GLY A 1 344 ? -29.277 -5.259 51.555 1.00 91.00 344 GLY A N 1
ATOM 2590 C CA . GLY A 1 344 ? -29.888 -4.487 52.641 1.00 91.00 344 GLY A CA 1
ATOM 2591 C C . GLY A 1 344 ? -31.198 -5.068 53.202 1.00 91.00 344 GLY A C 1
ATOM 2592 O O . GLY A 1 344 ? -31.694 -4.624 54.240 1.00 91.00 344 GLY A O 1
ATOM 2593 N N . THR A 1 345 ? -31.779 -6.087 52.557 1.00 92.25 345 THR A N 1
ATOM 2594 C CA . THR A 1 345 ? -33.138 -6.588 52.848 1.00 92.25 345 THR A CA 1
ATOM 2595 C C . THR A 1 345 ? -33.174 -7.986 53.456 1.00 92.25 345 THR A C 1
ATOM 2597 O O . THR A 1 345 ? -34.234 -8.440 53.887 1.00 92.25 345 THR A O 1
ATOM 2600 N N . ASN A 1 346 ? -32.021 -8.652 53.550 1.00 91.38 346 ASN A N 1
ATOM 2601 C CA . ASN A 1 346 ? -31.883 -10.068 53.907 1.00 91.38 346 ASN A CA 1
ATOM 2602 C C . ASN A 1 346 ? -32.665 -11.023 52.984 1.00 91.38 346 ASN A C 1
ATOM 2604 O O . ASN A 1 346 ? -33.105 -12.089 53.417 1.00 91.38 346 ASN A O 1
ATOM 2608 N N . ILE A 1 347 ? -32.903 -10.611 51.736 1.00 91.56 347 ILE A N 1
ATOM 2609 C CA . ILE A 1 347 ? -33.601 -11.400 50.724 1.00 91.56 347 ILE A CA 1
ATOM 2610 C C . ILE A 1 347 ? -32.755 -11.395 49.454 1.00 91.56 347 ILE A C 1
ATOM 2612 O O . ILE A 1 347 ? -32.231 -10.366 49.048 1.00 91.56 347 ILE A O 1
ATOM 2616 N N . GLY A 1 348 ? -32.665 -12.542 48.792 1.00 91.44 348 GLY A N 1
ATOM 2617 C CA . GLY A 1 348 ? -32.015 -12.670 47.490 1.00 91.44 348 GLY A CA 1
ATOM 2618 C C . GLY A 1 348 ? -30.796 -13.578 47.526 1.00 91.44 348 GLY A C 1
ATOM 2619 O O . GLY A 1 348 ? -30.233 -13.864 48.579 1.00 91.44 348 GLY A O 1
ATOM 2620 N N . SER A 1 349 ? -30.430 -14.109 46.368 1.00 93.06 349 SER A N 1
ATOM 2621 C CA . SER A 1 349 ? -29.280 -15.005 46.214 1.00 93.06 349 SER A CA 1
ATOM 2622 C C . SER A 1 349 ? -28.336 -14.452 45.167 1.00 93.06 349 SER A C 1
ATOM 2624 O O . SER A 1 349 ? -28.787 -13.939 44.139 1.00 93.06 349 SER A O 1
ATOM 2626 N N . TRP A 1 350 ? -27.040 -14.596 45.399 1.00 95.00 350 TRP A N 1
ATOM 2627 C CA . TRP A 1 350 ? -26.018 -14.074 44.507 1.00 95.00 350 TRP A CA 1
ATOM 2628 C C . TRP A 1 350 ? -25.351 -15.209 43.743 1.00 95.00 350 TRP A C 1
ATOM 2630 O O . TRP A 1 350 ? -25.153 -16.313 44.245 1.00 95.00 350 TRP A O 1
ATOM 2640 N N . THR A 1 351 ? -24.957 -14.935 42.508 1.00 94.69 351 THR A N 1
ATOM 2641 C CA . THR A 1 351 ? -24.146 -15.858 41.711 1.00 94.69 351 THR A CA 1
ATOM 2642 C C . THR A 1 351 ? -23.034 -15.099 41.009 1.00 94.69 351 THR A C 1
ATOM 2644 O O . THR A 1 351 ? -23.221 -13.959 40.583 1.00 94.69 351 THR A O 1
ATOM 2647 N N . LYS A 1 352 ? -21.861 -15.724 40.878 1.00 94.81 352 LYS A N 1
ATOM 2648 C CA . LYS A 1 352 ? -20.759 -15.164 40.091 1.00 94.81 352 LYS A CA 1
ATOM 2649 C C . LYS A 1 352 ? -21.030 -15.356 38.601 1.00 94.81 352 LYS A C 1
ATOM 2651 O O . LYS A 1 352 ? -21.167 -16.491 38.149 1.00 94.81 352 LYS A O 1
ATOM 2656 N N . VAL A 1 353 ? -21.044 -14.256 37.852 1.00 89.25 353 VAL A N 1
ATOM 2657 C CA . VAL A 1 353 ? -21.148 -14.251 36.384 1.00 89.25 353 VAL A CA 1
ATOM 2658 C C . VAL A 1 353 ? -19.755 -14.191 35.758 1.00 89.25 353 VAL A C 1
ATOM 2660 O O . VAL A 1 353 ? -19.450 -14.985 34.872 1.00 89.25 353 VAL A O 1
ATOM 2663 N N . GLN A 1 354 ? -18.893 -13.290 36.241 1.00 88.94 354 GLN A N 1
ATOM 2664 C CA . GLN A 1 354 ? -17.528 -13.104 35.744 1.00 88.94 354 GLN A CA 1
ATOM 2665 C C . GLN A 1 354 ? -16.579 -12.714 36.884 1.00 88.94 354 GLN A C 1
ATOM 2667 O O . GLN A 1 354 ? -16.951 -11.950 37.771 1.00 88.94 354 GLN A O 1
ATOM 2672 N N . GLY A 1 355 ? -15.360 -13.258 36.843 1.00 88.00 355 GLY A N 1
ATOM 2673 C CA . GLY A 1 355 ? -14.300 -13.038 37.828 1.00 88.00 355 GLY A CA 1
ATOM 2674 C C . GLY A 1 355 ? -13.489 -14.317 38.081 1.00 88.00 355 GLY A C 1
ATOM 2675 O O . GLY A 1 355 ? -14.058 -15.402 38.257 1.00 88.00 355 GLY A O 1
ATOM 2676 N N . ALA A 1 356 ? -12.165 -14.213 38.058 1.00 89.88 356 ALA A N 1
ATOM 2677 C CA . ALA A 1 356 ? -11.185 -15.248 38.378 1.00 89.88 356 ALA A CA 1
ATOM 2678 C C . ALA A 1 356 ? -11.079 -15.529 39.890 1.00 89.88 356 ALA A C 1
ATOM 2680 O O . ALA A 1 356 ? -10.680 -16.626 40.283 1.00 89.88 356 ALA A O 1
ATOM 2681 N N . GLY A 1 357 ? -11.491 -14.578 40.730 1.00 91.50 357 GLY A N 1
ATOM 2682 C CA . GLY A 1 357 ? -11.562 -14.707 42.183 1.00 91.50 357 GLY A CA 1
ATOM 2683 C C . GLY A 1 357 ? -12.543 -15.771 42.703 1.00 91.50 357 GLY A C 1
ATOM 2684 O O . GLY A 1 357 ? -13.351 -16.359 41.966 1.00 91.50 357 GLY A O 1
ATOM 2685 N N . SER A 1 358 ? -12.479 -16.054 44.005 1.00 94.62 358 SER A N 1
ATOM 2686 C CA . SER A 1 358 ? -13.329 -17.060 44.655 1.00 94.62 358 SER A CA 1
ATOM 2687 C C . SER A 1 358 ? -14.638 -16.456 45.159 1.00 94.62 358 SER A C 1
ATOM 2689 O O . SER A 1 358 ? -14.628 -15.455 45.868 1.00 94.62 358 SER A O 1
ATOM 2691 N N . PHE A 1 359 ? -15.763 -17.100 44.840 1.00 96.94 359 PHE A N 1
ATOM 2692 C CA . PHE A 1 359 ? -17.108 -16.681 45.243 1.00 96.94 359 PHE A CA 1
ATOM 2693 C C . PHE A 1 359 ? -17.717 -17.675 46.233 1.00 96.94 359 PHE A C 1
ATOM 2695 O O . PHE A 1 359 ? -17.635 -18.886 46.010 1.00 96.94 359 PHE A O 1
ATOM 2702 N N . ALA A 1 360 ? -18.355 -17.168 47.287 1.00 94.69 360 ALA A N 1
ATOM 2703 C CA . ALA A 1 360 ? -19.060 -17.962 48.281 1.00 94.69 360 ALA A CA 1
ATOM 2704 C C . ALA A 1 360 ? -20.388 -17.299 48.685 1.00 94.69 360 ALA A C 1
ATOM 2706 O O . ALA A 1 360 ? -20.401 -16.232 49.293 1.00 94.69 360 ALA A O 1
ATOM 2707 N N . ASP A 1 361 ? -21.496 -17.985 48.407 1.00 93.12 361 ASP A N 1
ATOM 2708 C CA . ASP A 1 361 ? -22.827 -17.703 48.957 1.00 93.12 361 ASP A CA 1
ATOM 2709 C C . ASP A 1 361 ? -23.239 -18.929 49.791 1.00 93.12 361 ASP A C 1
ATOM 2711 O O . ASP A 1 361 ? -23.759 -19.920 49.275 1.00 93.12 361 ASP A O 1
ATOM 2715 N N . THR A 1 362 ? -22.857 -18.944 51.074 1.00 85.69 362 THR A N 1
ATOM 2716 C CA . THR A 1 362 ? -23.066 -20.118 51.944 1.00 85.69 362 THR A CA 1
ATOM 2717 C C . THR A 1 362 ? -24.496 -20.230 52.467 1.00 85.69 362 THR A C 1
ATOM 2719 O O . THR A 1 362 ? -24.887 -21.310 52.908 1.00 85.69 362 THR A O 1
ATOM 2722 N N . ASN A 1 363 ? -25.270 -19.145 52.407 1.00 87.19 363 ASN A N 1
ATOM 2723 C CA . ASN A 1 363 ? -26.630 -19.047 52.921 1.00 87.19 363 ASN A CA 1
ATOM 2724 C C . ASN A 1 363 ? -27.552 -18.495 51.829 1.00 87.19 363 ASN A C 1
ATOM 2726 O O . ASN A 1 363 ? -27.980 -17.346 51.862 1.00 87.19 363 ASN A O 1
ATOM 2730 N N . THR A 1 364 ? -27.917 -19.348 50.878 1.00 82.75 364 THR A N 1
ATOM 2731 C CA . THR A 1 364 ? -28.777 -18.935 49.768 1.00 82.75 364 THR A CA 1
ATOM 2732 C C . THR A 1 364 ? -30.054 -18.251 50.268 1.00 82.75 364 THR A C 1
ATOM 2734 O O . THR A 1 364 ? -30.776 -18.830 51.084 1.00 82.75 364 THR A O 1
ATOM 2737 N N . ALA A 1 365 ? -30.360 -17.082 49.701 1.00 87.75 365 ALA A N 1
ATOM 2738 C CA . ALA A 1 365 ? -31.558 -16.269 49.953 1.00 87.75 365 ALA A CA 1
ATOM 2739 C C . ALA A 1 365 ? -31.490 -15.314 51.158 1.00 87.75 365 ALA A C 1
ATOM 2741 O O . ALA A 1 365 ? -32.486 -14.636 51.405 1.00 87.75 365 ALA A O 1
ATOM 2742 N N . ASP A 1 366 ? -30.354 -15.210 51.858 1.00 92.75 366 ASP A N 1
ATOM 2743 C CA . ASP A 1 366 ? -30.156 -14.230 52.937 1.00 92.75 366 ASP A CA 1
ATOM 2744 C C . ASP A 1 366 ? -29.700 -12.845 52.445 1.00 92.75 366 ASP A C 1
ATOM 2746 O O . ASP A 1 366 ? -29.412 -11.966 53.254 1.00 92.75 366 ASP A O 1
ATOM 2750 N N . GLY A 1 367 ? -29.650 -12.633 51.127 1.00 92.62 367 GLY A N 1
ATOM 2751 C CA . GLY A 1 367 ? -29.293 -11.360 50.519 1.00 92.62 367 GLY A CA 1
ATOM 2752 C C . GLY A 1 367 ? -27.802 -11.029 50.549 1.00 92.62 367 GLY A C 1
ATOM 2753 O O . GLY A 1 367 ? -27.453 -9.948 50.076 1.00 92.62 367 GLY A O 1
ATOM 2754 N N . LYS A 1 368 ? -26.930 -11.915 51.056 1.00 95.25 368 LYS A N 1
ATOM 2755 C CA . LYS A 1 368 ? -25.493 -11.655 51.202 1.00 95.25 368 LYS A CA 1
ATOM 2756 C C . LYS A 1 368 ? -24.633 -12.684 50.475 1.00 95.25 368 LYS A C 1
ATOM 2758 O O . LYS A 1 368 ? -24.979 -13.852 50.369 1.00 95.25 368 LYS A O 1
ATOM 2763 N N . ALA A 1 369 ? -23.465 -12.261 50.003 1.00 97.19 369 ALA A N 1
ATOM 2764 C CA . ALA A 1 369 ? -22.430 -13.169 49.506 1.00 97.19 369 ALA A CA 1
ATOM 2765 C C . ALA A 1 369 ? -21.036 -12.569 49.684 1.00 97.19 369 ALA A C 1
ATOM 2767 O O . ALA A 1 369 ? -20.889 -11.362 49.837 1.00 97.19 369 ALA A O 1
ATOM 2768 N N . ILE A 1 370 ? -20.003 -13.410 49.655 1.00 96.69 370 ILE A N 1
ATOM 2769 C CA . ILE A 1 370 ? -18.606 -12.974 49.735 1.00 96.69 370 ILE A CA 1
ATOM 2770 C C . ILE A 1 370 ? -17.904 -13.282 48.416 1.00 96.69 370 ILE A C 1
ATOM 2772 O O . ILE A 1 370 ? -17.998 -14.391 47.881 1.00 96.69 370 ILE A O 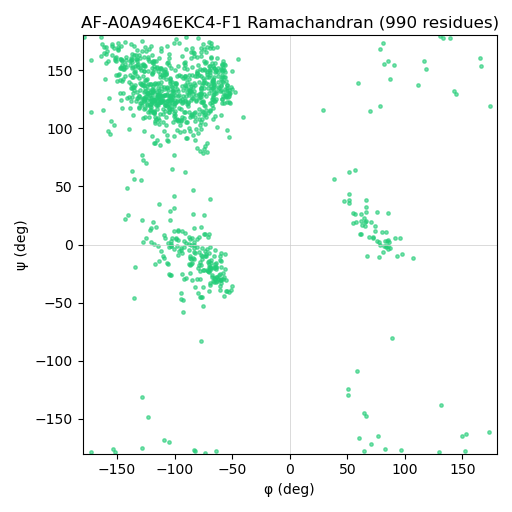1
ATOM 2776 N N . TYR A 1 371 ? -17.151 -12.306 47.919 1.00 97.62 371 TYR A N 1
ATOM 2777 C CA . TYR A 1 371 ? -16.260 -12.480 46.783 1.00 97.62 371 TYR A CA 1
ATOM 2778 C C . TYR A 1 371 ? -14.845 -12.031 47.135 1.00 97.62 371 TYR A C 1
ATOM 2780 O O . TYR A 1 371 ? -14.638 -10.900 47.558 1.00 97.62 371 TYR A O 1
ATOM 2788 N N . THR A 1 372 ? -13.864 -12.907 46.943 1.00 96.69 372 THR A N 1
ATOM 2789 C CA . THR A 1 372 ? -12.441 -12.572 47.068 1.00 96.69 372 THR A CA 1
ATOM 2790 C C . THR A 1 372 ? -11.873 -12.344 45.684 1.00 96.69 372 THR A C 1
ATOM 2792 O O . THR A 1 372 ? -11.823 -13.290 44.895 1.00 96.69 372 THR A O 1
ATOM 2795 N N . PHE A 1 373 ? -11.442 -11.115 45.401 1.00 93.69 373 PHE A N 1
ATOM 2796 C CA . PHE A 1 373 ? -10.853 -10.769 44.114 1.00 93.69 373 PHE A CA 1
ATOM 2797 C C . PHE A 1 373 ? -9.534 -11.514 43.874 1.00 93.69 373 PHE A C 1
ATOM 2799 O O . PHE A 1 373 ? -8.768 -11.795 44.799 1.00 93.69 373 PHE A O 1
ATOM 2806 N N . ALA A 1 374 ? -9.257 -11.804 42.608 1.00 89.50 374 ALA A N 1
ATOM 2807 C CA . ALA A 1 374 ? -7.938 -12.191 42.122 1.00 89.50 374 ALA A CA 1
ATOM 2808 C C . ALA A 1 374 ? -7.323 -11.033 41.328 1.00 89.50 374 ALA A C 1
ATOM 2810 O O . ALA A 1 374 ? -8.045 -10.232 40.744 1.00 89.50 374 ALA A O 1
ATOM 2811 N N . SER A 1 375 ? -5.994 -10.984 41.219 1.00 79.25 375 SER A N 1
ATOM 2812 C CA . SER A 1 375 ? -5.306 -9.977 40.393 1.00 79.25 375 SER A CA 1
ATOM 2813 C C . SER A 1 375 ? -5.784 -9.981 38.935 1.00 79.25 375 SER A C 1
ATOM 2815 O O . SER A 1 375 ? -5.826 -8.943 38.284 1.00 79.25 375 SER A O 1
ATOM 2817 N N . ASP A 1 376 ? -6.195 -11.147 38.434 1.00 83.62 376 ASP A N 1
ATOM 2818 C CA . ASP A 1 376 ? -6.687 -11.331 37.066 1.00 83.62 376 ASP A CA 1
ATOM 2819 C C . ASP A 1 376 ? -8.092 -10.736 36.842 1.00 83.62 376 ASP A C 1
ATOM 2821 O O . ASP A 1 376 ? -8.536 -10.616 35.698 1.00 83.62 376 ASP A O 1
ATOM 2825 N N . ASP A 1 377 ? -8.788 -10.322 37.907 1.00 86.81 377 ASP A N 1
ATOM 2826 C CA . ASP A 1 377 ? -10.063 -9.601 37.813 1.00 86.81 377 ASP A CA 1
ATOM 2827 C C . ASP A 1 377 ? -9.887 -8.180 37.265 1.00 86.81 377 ASP A C 1
ATOM 2829 O O . ASP A 1 377 ? -10.866 -7.539 36.889 1.00 86.81 377 ASP A O 1
ATOM 2833 N N . ASN A 1 378 ? -8.655 -7.660 37.208 1.00 86.94 378 ASN A N 1
ATOM 2834 C CA . ASN A 1 378 ? -8.376 -6.281 36.805 1.00 86.94 378 ASN A CA 1
ATOM 2835 C C . ASN A 1 378 ? -9.228 -5.262 37.591 1.00 86.94 378 ASN A C 1
ATOM 2837 O O . ASN A 1 378 ? -9.658 -4.239 37.054 1.00 86.94 378 ASN A O 1
ATOM 2841 N N . GLY A 1 379 ? -9.479 -5.541 38.877 1.00 88.12 379 GLY A N 1
ATOM 2842 C CA . GLY A 1 379 ? -10.246 -4.675 39.772 1.00 88.12 379 GLY A CA 1
ATOM 2843 C C . GLY A 1 379 ? -11.755 -4.674 39.533 1.00 88.12 379 GLY A C 1
ATOM 2844 O O . GLY A 1 379 ? -12.438 -3.813 40.084 1.00 88.12 379 GLY A O 1
ATOM 2845 N N . GLN A 1 380 ? -12.295 -5.596 38.728 1.00 95.56 380 GLN A N 1
ATOM 2846 C CA . GLN A 1 380 ? -13.726 -5.667 38.429 1.00 95.56 380 GLN A CA 1
ATOM 2847 C C . GLN A 1 380 ? -14.264 -7.105 38.439 1.00 95.56 380 GLN A C 1
ATOM 2849 O O . GLN A 1 380 ? -13.664 -8.018 37.882 1.00 95.56 380 GLN A O 1
ATOM 2854 N N . ALA A 1 381 ? -15.445 -7.298 39.025 1.00 95.06 381 ALA A N 1
ATOM 2855 C CA . ALA A 1 381 ? -16.167 -8.568 38.999 1.00 95.06 381 ALA A CA 1
ATOM 2856 C C . ALA A 1 381 ? -17.657 -8.349 38.705 1.00 95.06 381 ALA A C 1
ATOM 2858 O O . ALA A 1 381 ? -18.208 -7.282 38.987 1.00 95.06 381 ALA A O 1
ATOM 2859 N N . ILE A 1 382 ? -18.307 -9.359 38.118 1.00 94.69 382 ILE A N 1
ATOM 2860 C CA . ILE A 1 382 ? -19.719 -9.300 37.723 1.00 94.69 382 ILE A CA 1
ATOM 2861 C C . ILE A 1 382 ? -20.503 -10.399 38.429 1.00 94.69 382 ILE A C 1
ATOM 2863 O O . ILE A 1 382 ? -20.152 -11.583 38.368 1.00 94.69 382 ILE A O 1
ATOM 2867 N N . PHE A 1 383 ? -21.621 -10.006 39.026 1.00 96.00 383 PHE A N 1
ATOM 2868 C CA . PHE A 1 383 ? -22.525 -10.872 39.766 1.00 96.00 383 PHE A CA 1
ATOM 2869 C C . PHE A 1 383 ? -23.937 -10.807 39.194 1.00 96.00 383 PHE A C 1
ATOM 2871 O O . PHE A 1 383 ? -24.297 -9.877 38.473 1.00 96.00 383 PHE A O 1
ATOM 2878 N N . ALA A 1 384 ? -24.743 -11.809 39.522 1.00 92.69 384 ALA A N 1
ATOM 2879 C CA . ALA A 1 384 ? -26.170 -11.816 39.258 1.00 92.69 384 ALA A CA 1
ATOM 2880 C C . ALA A 1 384 ? -26.939 -12.033 40.565 1.00 92.69 384 ALA A C 1
ATOM 2882 O O . ALA A 1 384 ? -26.763 -13.055 41.235 1.00 92.69 384 ALA A O 1
ATOM 2883 N N . LEU A 1 385 ? -27.794 -11.066 40.897 1.00 93.50 385 LEU A N 1
ATOM 2884 C CA . LEU A 1 385 ? -28.702 -11.059 42.034 1.00 93.50 385 LEU A CA 1
ATOM 2885 C C . LEU A 1 385 ? -30.058 -11.638 41.621 1.00 93.50 385 LEU A C 1
ATOM 2887 O O . LEU A 1 385 ? -30.793 -11.052 40.830 1.00 93.50 385 LEU A O 1
ATOM 2891 N N . THR A 1 386 ? -30.421 -12.783 42.186 1.00 90.44 386 THR A N 1
ATOM 2892 C CA . THR A 1 386 ? -31.770 -13.345 42.072 1.00 90.44 386 THR A CA 1
ATOM 2893 C C . THR A 1 386 ? -32.621 -12.826 43.227 1.00 90.44 386 THR A C 1
ATOM 2895 O O . THR A 1 386 ? -32.469 -13.279 44.361 1.00 90.44 386 THR A O 1
ATOM 2898 N N . TYR A 1 387 ? -33.521 -11.885 42.940 1.00 90.00 387 TYR A N 1
ATOM 2899 C CA . TYR A 1 387 ? -34.398 -11.244 43.922 1.00 90.00 387 TYR A CA 1
ATOM 2900 C C . TYR A 1 387 ? -35.861 -11.542 43.577 1.00 90.00 387 TYR A C 1
ATOM 2902 O O . TYR A 1 387 ? -36.483 -10.807 42.824 1.00 90.00 387 TYR A O 1
ATOM 2910 N N . ASN A 1 388 ? -36.403 -12.665 44.061 1.00 84.81 388 ASN A N 1
ATOM 2911 C CA . ASN A 1 388 ? -37.701 -13.189 43.591 1.00 84.81 388 ASN A CA 1
ATOM 2912 C C . ASN A 1 388 ? -38.928 -12.584 44.298 1.00 84.81 388 ASN A C 1
ATOM 2914 O O . ASN A 1 388 ? -40.064 -12.761 43.856 1.00 84.81 388 ASN A O 1
ATOM 2918 N N . ASN A 1 389 ? -38.713 -11.929 45.434 1.00 82.19 389 ASN A N 1
ATOM 2919 C CA . ASN A 1 389 ? -39.714 -11.210 46.213 1.00 82.19 389 ASN A CA 1
ATOM 2920 C C . ASN A 1 389 ? -38.997 -10.229 47.151 1.00 82.19 389 ASN A C 1
ATOM 2922 O O . ASN A 1 389 ? -37.796 -10.355 47.360 1.00 82.19 389 ASN A O 1
ATOM 2926 N N . GLY A 1 390 ? -39.729 -9.266 47.708 1.00 84.50 390 GLY A N 1
ATOM 2927 C CA . GLY A 1 390 ? -39.190 -8.338 48.700 1.00 84.50 390 GLY A CA 1
ATOM 2928 C C . GLY A 1 390 ? -39.658 -6.897 48.499 1.00 84.50 390 GLY A C 1
ATOM 2929 O O . GLY A 1 390 ? -40.436 -6.622 47.579 1.00 84.50 390 GLY A O 1
ATOM 2930 N N . PRO A 1 391 ? -39.248 -5.979 49.392 1.00 86.88 391 PRO A N 1
ATOM 2931 C CA . PRO A 1 391 ? -39.444 -4.548 49.194 1.00 86.88 391 PRO A CA 1
ATOM 2932 C C . PRO A 1 391 ? -38.751 -4.066 47.912 1.00 86.88 391 PRO A C 1
ATOM 2934 O O . PRO A 1 391 ? -37.765 -4.632 47.460 1.00 86.88 391 PRO A O 1
ATOM 2937 N N . SER A 1 392 ? -39.305 -3.020 47.309 1.00 86.62 392 SER A N 1
ATOM 2938 C CA . SER A 1 392 ? -38.771 -2.369 46.116 1.00 86.62 392 SER A CA 1
ATOM 2939 C C . SER A 1 392 ? -39.107 -0.875 46.208 1.00 86.62 392 SER A C 1
ATOM 2941 O O . SER A 1 392 ? -40.264 -0.551 46.507 1.00 86.62 392 SER A O 1
ATOM 2943 N N . PRO A 1 393 ? -38.143 0.039 46.000 1.00 90.38 393 PRO A N 1
ATOM 2944 C CA . PRO A 1 393 ? -36.772 -0.225 45.563 1.00 90.38 393 PRO A CA 1
ATOM 2945 C C . PRO A 1 393 ? -35.861 -0.761 46.685 1.00 90.38 393 PRO A C 1
ATOM 2947 O O . PRO A 1 393 ? -36.197 -0.634 47.864 1.00 90.38 393 PRO A O 1
ATOM 2950 N N . ILE A 1 394 ? -34.727 -1.358 46.309 1.00 92.19 394 ILE A N 1
ATOM 2951 C CA . ILE A 1 394 ? -33.636 -1.742 47.221 1.00 92.19 394 ILE A CA 1
ATOM 2952 C C . ILE A 1 394 ? -32.379 -0.943 46.895 1.00 92.19 394 ILE A C 1
ATOM 2954 O O . ILE A 1 394 ? -32.203 -0.530 45.751 1.00 92.19 394 ILE A O 1
ATOM 2958 N N . ASP A 1 395 ? -31.528 -0.737 47.887 1.00 91.81 395 ASP A N 1
ATOM 2959 C CA . ASP A 1 395 ? -30.163 -0.257 47.698 1.00 91.81 395 ASP A CA 1
ATOM 2960 C C . ASP A 1 395 ? -29.234 -1.457 47.875 1.00 91.81 395 ASP A C 1
ATOM 2962 O O . ASP A 1 395 ? -29.559 -2.360 48.648 1.00 91.81 395 ASP A O 1
ATOM 2966 N N . VAL A 1 396 ? -28.184 -1.553 47.070 1.00 94.31 396 VAL A N 1
ATOM 2967 C CA . VAL A 1 396 ? -27.323 -2.738 47.055 1.00 94.31 396 VAL A CA 1
ATOM 2968 C C . VAL A 1 396 ? -25.944 -2.307 47.473 1.00 94.31 396 VAL A C 1
ATOM 2970 O O . VAL A 1 396 ? -25.278 -1.597 46.739 1.00 94.31 396 VAL A O 1
ATOM 2973 N N . GLU A 1 397 ? -25.496 -2.782 48.620 1.00 94.31 397 GLU A N 1
ATOM 2974 C CA . GLU A 1 397 ? -24.251 -2.333 49.211 1.00 94.31 397 GLU A CA 1
ATOM 2975 C C . GLU A 1 397 ? -23.117 -3.318 48.926 1.00 94.31 397 GLU A C 1
ATOM 2977 O O . GLU A 1 397 ? -23.297 -4.535 48.787 1.00 94.31 397 GLU A O 1
ATOM 2982 N N . THR A 1 398 ? -21.897 -2.794 48.853 1.00 96.38 398 THR A N 1
ATOM 2983 C CA . THR A 1 398 ? -20.693 -3.618 48.776 1.00 96.38 398 THR A CA 1
ATOM 2984 C C . THR A 1 398 ? -19.585 -3.027 49.624 1.00 96.38 398 THR A C 1
ATOM 2986 O O . THR A 1 398 ? -19.199 -1.879 49.455 1.00 96.38 398 THR A O 1
ATOM 2989 N N . TYR A 1 399 ? -19.005 -3.828 50.513 1.00 95.06 399 TYR A N 1
ATOM 2990 C CA . TYR A 1 399 ? -17.944 -3.365 51.407 1.00 95.06 399 TYR A CA 1
ATOM 2991 C C . TYR A 1 399 ? -16.864 -4.416 51.618 1.00 95.06 399 TYR A C 1
ATOM 2993 O O . TYR A 1 399 ? -17.113 -5.620 51.528 1.00 95.06 399 TYR A O 1
ATOM 3001 N N . GLU A 1 400 ? -15.645 -3.975 51.914 1.00 95.25 400 GLU A N 1
ATOM 3002 C CA . GLU A 1 400 ? -14.529 -4.874 52.175 1.00 95.25 400 GLU A CA 1
ATOM 3003 C C . GLU A 1 400 ? -14.804 -5.688 53.448 1.00 95.25 400 GLU A C 1
ATOM 3005 O O . GLU A 1 400 ? -15.022 -5.150 54.532 1.00 95.25 400 GLU A O 1
ATOM 3010 N N . THR A 1 401 ? -14.770 -7.017 53.339 1.00 91.06 401 THR A N 1
ATOM 3011 C CA . THR A 1 401 ? -15.131 -7.944 54.422 1.00 91.06 401 THR A CA 1
ATOM 3012 C C . THR A 1 401 ? -14.256 -7.759 55.666 1.00 91.06 401 THR A C 1
ATOM 3014 O O . THR A 1 401 ? -14.708 -8.004 56.782 1.00 91.06 401 THR A O 1
ATOM 3017 N N . ALA A 1 402 ? -12.999 -7.337 55.492 1.00 83.06 402 ALA A N 1
ATOM 3018 C CA . ALA A 1 402 ? -12.065 -7.093 56.590 1.00 83.06 402 ALA A CA 1
ATOM 3019 C C . ALA A 1 402 ? -12.164 -5.674 57.187 1.00 83.06 402 ALA A C 1
ATOM 3021 O O . ALA A 1 402 ? -11.666 -5.455 58.294 1.00 83.06 402 ALA A O 1
ATOM 3022 N N . ASN A 1 403 ? -12.773 -4.722 56.471 1.00 85.50 403 ASN A N 1
ATOM 3023 C CA . ASN A 1 403 ? -12.904 -3.324 56.872 1.00 85.50 403 ASN A CA 1
ATOM 3024 C C . ASN A 1 403 ? -14.105 -2.667 56.169 1.00 85.50 403 ASN A C 1
ATOM 3026 O O . ASN A 1 403 ? -13.978 -2.127 55.073 1.00 85.50 403 ASN A O 1
ATOM 3030 N N . ASP A 1 404 ? -15.254 -2.643 56.838 1.00 87.25 404 ASP A N 1
ATOM 3031 C CA . ASP A 1 404 ? -16.506 -2.079 56.315 1.00 87.25 404 ASP A CA 1
ATOM 3032 C C . ASP A 1 404 ? -16.480 -0.555 56.084 1.00 87.25 404 ASP A C 1
ATOM 3034 O O . ASP A 1 404 ? -17.371 -0.015 55.432 1.00 87.25 404 ASP A O 1
ATOM 3038 N N . ASN A 1 405 ? -15.440 0.150 56.550 1.00 87.62 405 ASN A N 1
ATOM 3039 C CA . ASN A 1 405 ? -15.233 1.564 56.219 1.00 87.62 405 ASN A CA 1
ATOM 3040 C C . ASN A 1 405 ? -14.826 1.774 54.751 1.00 87.62 405 ASN A C 1
ATOM 3042 O O . ASN A 1 405 ? -14.928 2.895 54.254 1.00 87.62 405 ASN A O 1
ATOM 3046 N N . ILE A 1 406 ? -14.334 0.729 54.074 1.00 89.75 406 ILE A N 1
ATOM 3047 C CA . ILE A 1 406 ? -14.104 0.728 52.627 1.00 89.75 406 ILE A CA 1
ATOM 3048 C C . ILE A 1 406 ? -15.341 0.097 51.999 1.00 89.75 406 ILE A C 1
ATOM 3050 O O . ILE A 1 406 ? -15.480 -1.125 51.949 1.00 89.75 406 ILE A O 1
ATOM 3054 N N . ARG A 1 407 ? -16.255 0.953 51.560 1.00 93.94 407 ARG A N 1
ATOM 3055 C CA . ARG A 1 407 ? -17.552 0.569 51.008 1.00 93.94 407 ARG A CA 1
ATOM 3056 C C . ARG A 1 407 ? -17.802 1.224 49.658 1.00 93.94 407 ARG A C 1
ATOM 3058 O O . ARG A 1 407 ? -16.970 1.992 49.172 1.00 93.94 407 ARG A O 1
ATOM 3065 N N . ASP A 1 408 ? -18.906 0.851 49.043 1.00 94.44 408 ASP A N 1
ATOM 3066 C CA . ASP A 1 408 ? -19.450 1.487 47.859 1.00 94.44 408 ASP A CA 1
ATOM 3067 C C . ASP A 1 408 ? -19.691 2.991 48.090 1.00 94.44 408 ASP A C 1
ATOM 3069 O O . ASP A 1 408 ? -19.808 3.461 49.228 1.00 94.44 408 ASP A O 1
ATOM 3073 N N . ASP A 1 409 ? -19.667 3.765 47.007 1.00 91.12 409 ASP A N 1
ATOM 3074 C CA . ASP A 1 409 ? -19.826 5.220 47.030 1.00 91.12 409 ASP A CA 1
ATOM 3075 C C . ASP A 1 409 ? -21.277 5.691 46.820 1.00 91.12 409 ASP A C 1
ATOM 3077 O O . ASP A 1 409 ? -21.504 6.890 46.625 1.00 91.12 409 ASP A O 1
ATOM 3081 N N . ASP A 1 410 ? -22.240 4.764 46.889 1.00 90.19 410 ASP A N 1
ATOM 3082 C CA . ASP A 1 410 ? -23.679 4.962 46.689 1.00 90.19 410 ASP A CA 1
ATOM 3083 C C . ASP A 1 410 ? -24.030 5.630 45.328 1.00 90.19 410 ASP A C 1
ATOM 3085 O O . ASP A 1 410 ? -25.105 6.221 45.158 1.00 90.19 410 ASP A O 1
ATOM 3089 N N . THR A 1 411 ? -23.122 5.614 44.337 1.00 87.75 411 THR A N 1
ATOM 3090 C CA . THR A 1 411 ? -23.325 6.325 43.056 1.00 87.75 411 THR A CA 1
ATOM 3091 C C . THR A 1 411 ? -24.313 5.633 42.120 1.00 87.75 411 THR A C 1
ATOM 3093 O O . THR A 1 411 ? -24.907 6.290 41.259 1.00 87.75 411 THR A O 1
ATOM 3096 N N . GLU A 1 412 ? -24.524 4.332 42.296 1.00 87.38 412 GLU A N 1
ATOM 3097 C CA . GLU A 1 412 ? -25.502 3.509 41.588 1.00 87.38 412 GLU A CA 1
ATOM 3098 C C . GLU A 1 412 ? -26.954 3.880 41.913 1.00 87.38 412 GLU A C 1
ATOM 3100 O O . GLU A 1 412 ? -27.832 3.771 41.049 1.00 87.38 412 GLU A O 1
ATOM 3105 N N . GLY A 1 413 ? -27.204 4.357 43.136 1.00 89.00 413 GLY A N 1
ATOM 3106 C CA . GLY A 1 413 ? -28.541 4.589 43.668 1.00 89.00 413 GLY A CA 1
ATOM 3107 C C . GLY A 1 413 ? -29.414 3.327 43.736 1.00 89.00 413 GLY A C 1
ATOM 3108 O O . GLY A 1 413 ? -28.974 2.195 43.576 1.00 89.00 413 GLY A O 1
ATOM 3109 N N . THR A 1 414 ? -30.717 3.522 43.948 1.00 90.62 414 THR A N 1
ATOM 3110 C CA . THR A 1 414 ? -31.625 2.406 44.254 1.00 90.62 414 THR A CA 1
ATOM 3111 C C . THR A 1 414 ? -32.111 1.635 43.020 1.00 90.62 414 THR A C 1
ATOM 3113 O O . THR A 1 414 ? -32.482 2.236 42.007 1.00 90.62 414 THR A O 1
ATOM 3116 N N . ILE A 1 415 ? -32.281 0.319 43.156 1.00 88.25 415 ILE A N 1
ATOM 3117 C CA . ILE A 1 415 ? -32.833 -0.596 42.151 1.00 88.25 415 ILE A CA 1
ATOM 3118 C C . ILE A 1 415 ? -34.326 -0.836 42.402 1.00 88.25 415 ILE A C 1
ATOM 3120 O O . ILE A 1 415 ? -34.731 -1.410 43.414 1.00 88.25 415 ILE A O 1
ATOM 3124 N N . SER A 1 416 ? -35.173 -0.447 41.449 1.00 88.56 416 SER A N 1
ATOM 3125 C CA . SER A 1 416 ? -36.617 -0.710 41.488 1.00 88.56 416 SER A CA 1
ATOM 3126 C C . SER A 1 416 ? -36.953 -2.049 40.831 1.00 88.56 416 SER A C 1
ATOM 3128 O O . SER A 1 416 ? -36.966 -2.161 39.606 1.00 88.56 416 SER A O 1
ATOM 3130 N N . PHE A 1 417 ? -37.271 -3.065 41.631 1.00 85.88 417 PHE A N 1
ATOM 3131 C CA . PHE A 1 417 ? -37.787 -4.342 41.140 1.00 85.88 417 PHE A CA 1
ATOM 3132 C C . PHE A 1 417 ? -39.277 -4.261 40.792 1.00 85.88 417 PHE A C 1
ATOM 3134 O O . PHE A 1 417 ? -40.091 -3.812 41.605 1.00 85.88 417 PHE A O 1
ATOM 3141 N N . ALA A 1 418 ? -39.630 -4.720 39.591 1.00 83.31 418 ALA A N 1
ATOM 3142 C CA . ALA A 1 418 ? -40.997 -4.780 39.086 1.00 83.31 418 ALA A CA 1
ATOM 3143 C C . ALA A 1 418 ? -41.488 -6.237 38.931 1.00 83.31 418 ALA A C 1
ATOM 3145 O O . ALA A 1 418 ? -40.688 -7.144 38.667 1.00 83.31 418 ALA A O 1
ATOM 3146 N N . PRO A 1 419 ? -42.812 -6.484 39.046 1.00 80.50 419 PRO A N 1
ATOM 3147 C CA . PRO A 1 419 ? -43.407 -7.812 38.841 1.00 80.50 419 PRO A CA 1
ATOM 3148 C C . PRO A 1 419 ? -43.178 -8.352 37.430 1.00 80.50 419 PRO A C 1
ATOM 3150 O O . PRO A 1 419 ? -43.146 -9.564 37.244 1.00 80.50 419 PRO A O 1
ATOM 3153 N N . TYR A 1 420 ? -42.983 -7.479 36.444 1.00 81.44 420 TYR A N 1
ATOM 3154 C CA . TYR A 1 420 ? -42.677 -7.845 35.068 1.00 81.44 420 TYR A CA 1
ATOM 3155 C C . TYR A 1 420 ? -41.759 -6.818 34.407 1.00 81.44 420 TYR A C 1
ATOM 3157 O O . TYR A 1 420 ? -41.768 -5.644 34.768 1.00 81.44 420 TYR A O 1
ATOM 3165 N N . ALA A 1 421 ? -40.970 -7.281 33.440 1.00 85.81 421 ALA A N 1
ATOM 3166 C CA . ALA A 1 421 ? -40.068 -6.490 32.612 1.00 85.81 421 ALA A CA 1
ATOM 3167 C C . ALA A 1 421 ? -40.443 -6.630 31.131 1.00 85.81 421 ALA A C 1
ATOM 3169 O O . ALA A 1 421 ? -41.270 -7.464 30.753 1.00 85.81 421 ALA A O 1
ATOM 3170 N N . ILE A 1 422 ? -39.824 -5.808 30.290 1.00 88.81 422 ILE A N 1
ATOM 3171 C CA . ILE A 1 422 ? -39.983 -5.873 28.842 1.00 88.81 422 ILE A CA 1
ATOM 3172 C C . ILE A 1 422 ? -38.733 -6.514 28.250 1.00 88.81 422 ILE A C 1
ATOM 3174 O O . ILE A 1 422 ? -37.618 -6.051 28.462 1.00 88.81 422 ILE A O 1
ATOM 3178 N N . TRP A 1 423 ? -38.903 -7.588 27.492 1.00 89.19 423 TRP A N 1
ATOM 3179 C CA . TRP A 1 423 ? -37.821 -8.238 26.764 1.00 89.19 423 TRP A CA 1
ATOM 3180 C C . TRP A 1 423 ? -37.870 -7.828 25.298 1.00 89.19 423 TRP A C 1
ATOM 3182 O O . TRP A 1 423 ? -38.932 -7.868 24.674 1.00 89.19 423 TRP A O 1
ATOM 3192 N N . LEU A 1 424 ? -36.712 -7.434 24.763 1.00 91.31 424 LEU A N 1
ATOM 3193 C CA . LEU A 1 424 ? -36.520 -7.073 23.362 1.00 91.31 424 LEU A CA 1
ATOM 3194 C C . LEU A 1 424 ? -35.704 -8.170 22.674 1.00 91.31 424 LEU A C 1
ATOM 3196 O O . LEU A 1 424 ? -34.547 -8.421 23.012 1.00 91.31 424 LEU A O 1
ATOM 3200 N N . THR A 1 425 ? -36.333 -8.849 21.727 1.00 90.44 425 THR A N 1
ATOM 3201 C CA . THR A 1 425 ? -35.848 -10.104 21.137 1.00 90.44 425 THR A CA 1
ATOM 3202 C C . THR A 1 425 ? -35.931 -10.056 19.619 1.00 90.44 425 THR A C 1
ATOM 3204 O O . THR A 1 425 ? -36.663 -9.244 19.053 1.00 90.44 425 THR A O 1
ATOM 3207 N N . GLU A 1 426 ? -35.161 -10.910 18.953 1.00 87.44 426 GLU A N 1
ATOM 3208 C CA . GLU A 1 426 ? -35.136 -10.977 17.484 1.00 87.44 426 GLU A CA 1
ATOM 3209 C C . GLU A 1 426 ? -36.316 -11.772 16.916 1.00 87.44 426 GLU A C 1
ATOM 3211 O O . GLU A 1 426 ? -36.829 -11.487 15.837 1.00 87.44 426 GLU A O 1
ATOM 3216 N N . ALA A 1 427 ? -36.806 -12.741 17.686 1.00 85.75 427 ALA A N 1
ATOM 3217 C CA . ALA A 1 427 ? -37.957 -13.561 17.348 1.00 85.75 427 ALA A CA 1
ATOM 3218 C C . ALA A 1 427 ? -38.921 -13.642 18.533 1.00 85.75 427 ALA A C 1
ATOM 3220 O O . ALA A 1 427 ? -38.521 -13.494 19.687 1.00 85.75 427 ALA A O 1
ATOM 3221 N N . ALA A 1 428 ? -40.200 -13.892 18.243 1.00 83.81 428 ALA A N 1
ATOM 3222 C CA . ALA A 1 428 ? -41.207 -14.058 19.281 1.00 83.81 428 ALA A CA 1
ATOM 3223 C C . ALA A 1 428 ? -40.821 -15.228 20.199 1.00 83.81 428 ALA A C 1
ATOM 3225 O O . ALA A 1 428 ? -40.392 -16.284 19.726 1.00 83.81 428 ALA A O 1
ATOM 3226 N N . ILE A 1 429 ? -40.986 -15.049 21.509 1.00 82.94 429 ILE A N 1
ATOM 3227 C CA . ILE A 1 429 ? -40.620 -16.067 22.495 1.00 82.94 429 ILE A CA 1
ATOM 3228 C C . ILE A 1 429 ? -41.631 -17.212 22.423 1.00 82.94 429 ILE A C 1
ATOM 3230 O O . ILE A 1 429 ? -42.787 -17.065 22.817 1.00 82.94 429 ILE A O 1
ATOM 3234 N N . VAL A 1 430 ? -41.180 -18.359 21.913 1.00 74.25 430 VAL A N 1
ATOM 3235 C CA . VAL A 1 430 ? -41.969 -19.602 21.834 1.00 74.25 430 VAL A CA 1
ATOM 3236 C C . VAL A 1 430 ? -41.556 -20.611 22.911 1.00 74.25 430 VAL A C 1
ATOM 3238 O O . VAL A 1 430 ? -42.371 -21.427 23.332 1.00 74.25 430 VAL A O 1
ATOM 3241 N N . ASP A 1 431 ? -40.305 -20.532 23.373 1.00 74.94 431 ASP A N 1
ATOM 3242 C CA . ASP A 1 431 ? -39.737 -21.324 24.466 1.00 74.94 431 ASP A CA 1
ATOM 3243 C C . ASP A 1 431 ? -38.873 -20.415 25.342 1.00 74.94 431 ASP A C 1
ATOM 3245 O O . ASP A 1 431 ? -37.931 -19.779 24.867 1.00 74.94 431 ASP A O 1
ATOM 3249 N N . ILE A 1 432 ? -39.193 -20.357 26.633 1.00 72.50 432 ILE A N 1
ATOM 3250 C CA . ILE A 1 432 ? -38.502 -19.494 27.591 1.00 72.50 432 ILE A CA 1
ATOM 3251 C C . ILE A 1 432 ? -37.062 -19.937 27.870 1.00 72.50 432 ILE A C 1
ATOM 3253 O O . ILE A 1 432 ? -36.242 -19.139 28.313 1.00 72.50 432 ILE A O 1
ATOM 3257 N N . ASN A 1 433 ? -36.736 -21.197 27.577 1.00 71.44 433 ASN A N 1
ATOM 3258 C CA . ASN A 1 433 ? -35.379 -21.720 27.717 1.00 71.44 433 ASN A CA 1
ATOM 3259 C C . ASN A 1 433 ? -34.494 -21.386 26.508 1.00 71.44 433 ASN A C 1
ATOM 3261 O O . ASN A 1 433 ? -33.296 -21.659 26.538 1.00 71.44 433 ASN A O 1
ATOM 3265 N N . ASN A 1 434 ? -35.069 -20.815 25.444 1.00 75.31 434 ASN A N 1
ATOM 3266 C CA . ASN A 1 434 ? -34.369 -20.497 24.206 1.00 75.31 434 ASN A CA 1
ATOM 3267 C C . ASN A 1 434 ? -34.773 -19.111 23.684 1.00 75.31 434 ASN A C 1
ATOM 3269 O O . ASN A 1 434 ? -35.375 -18.962 22.618 1.00 75.31 434 ASN A O 1
ATOM 3273 N N . VAL A 1 435 ? -34.464 -18.087 24.475 1.00 79.94 435 VAL A N 1
ATOM 3274 C CA . VAL A 1 435 ? -34.732 -16.689 24.135 1.00 79.94 435 VAL A CA 1
ATOM 3275 C C . VAL A 1 435 ? -33.539 -16.124 23.376 1.00 79.94 435 VAL A C 1
ATOM 3277 O O . VAL A 1 435 ? -32.424 -16.102 23.893 1.00 79.94 435 VAL A O 1
ATOM 3280 N N . VAL A 1 436 ? -33.778 -15.650 22.154 1.00 82.38 436 VAL A N 1
ATOM 3281 C CA . VAL A 1 436 ? -32.749 -15.013 21.325 1.00 82.38 436 VAL A CA 1
ATOM 3282 C C . VAL A 1 436 ? -32.826 -13.497 21.539 1.00 82.38 436 VAL A C 1
ATOM 3284 O O . VAL A 1 436 ? -33.787 -12.870 21.074 1.00 82.38 436 VAL A O 1
ATOM 3287 N N . PRO A 1 437 ? -31.868 -12.890 22.265 1.00 82.56 437 PRO A N 1
ATOM 3288 C CA . PRO A 1 437 ? -31.846 -11.445 22.438 1.00 82.56 437 PRO A CA 1
ATOM 3289 C C . PRO A 1 437 ? -31.637 -10.775 21.082 1.00 82.56 437 PRO A C 1
ATOM 3291 O O . PRO A 1 437 ? -30.973 -11.333 20.212 1.00 82.56 437 PRO A O 1
ATOM 3294 N N . PHE A 1 438 ? -32.181 -9.573 20.911 1.00 86.44 438 PHE A N 1
ATOM 3295 C CA . PHE A 1 438 ? -31.957 -8.816 19.683 1.00 86.44 438 PHE A CA 1
ATOM 3296 C C . PHE A 1 438 ? -30.470 -8.451 19.559 1.00 86.44 438 PHE A C 1
ATOM 3298 O O . PHE A 1 438 ? -29.968 -7.654 20.358 1.00 86.44 438 PHE A O 1
ATOM 3305 N N . ALA A 1 439 ? -29.777 -9.061 18.594 1.00 79.19 439 ALA A N 1
ATOM 3306 C CA . ALA A 1 439 ? -28.346 -8.878 18.335 1.00 79.19 439 ALA A CA 1
ATOM 3307 C C . ALA A 1 439 ? -28.024 -8.905 16.825 1.00 79.19 439 ALA A C 1
ATOM 3309 O O . ALA A 1 439 ? -26.889 -9.183 16.431 1.00 79.19 439 ALA A O 1
ATOM 3310 N N . ALA A 1 440 ? -29.026 -8.626 15.988 1.00 78.88 440 ALA A N 1
ATOM 3311 C CA . ALA A 1 440 ? -28.944 -8.680 14.537 1.00 78.88 440 ALA A CA 1
ATOM 3312 C C . ALA A 1 440 ? -27.801 -7.824 13.969 1.00 78.88 440 ALA A C 1
ATOM 3314 O O . ALA A 1 440 ? -27.614 -6.660 14.330 1.00 78.88 440 ALA A O 1
ATOM 3315 N N . ASN A 1 441 ? -27.082 -8.376 12.991 1.00 88.62 441 ASN A N 1
ATOM 3316 C CA . ASN A 1 441 ? -26.224 -7.580 12.118 1.00 88.62 441 ASN A CA 1
ATOM 3317 C C . ASN A 1 441 ? -27.092 -6.956 11.021 1.00 88.62 441 ASN A C 1
ATOM 3319 O O . ASN A 1 441 ? -27.420 -7.610 10.029 1.00 88.62 441 ASN A O 1
ATOM 3323 N N . MET A 1 442 ? -27.454 -5.691 11.198 1.00 95.06 442 MET A N 1
ATOM 3324 C CA . MET A 1 442 ? -28.284 -4.942 10.260 1.00 95.06 442 MET A CA 1
ATOM 3325 C C . MET A 1 442 ? -27.444 -4.313 9.145 1.00 95.06 442 MET A C 1
ATOM 3327 O O . MET A 1 442 ? -26.243 -4.079 9.288 1.00 95.06 442 MET A O 1
ATOM 3331 N N . THR A 1 443 ? -28.093 -3.967 8.035 1.00 97.00 443 THR A N 1
ATOM 3332 C CA . THR A 1 443 ? -27.510 -3.142 6.969 1.00 97.00 443 THR A CA 1
ATOM 3333 C C . THR A 1 443 ? -28.117 -1.745 7.008 1.00 97.00 443 THR A C 1
ATOM 3335 O O . THR A 1 443 ? -29.332 -1.602 7.123 1.00 97.00 443 THR A O 1
ATOM 3338 N N . ALA A 1 444 ? -27.282 -0.713 6.890 1.00 97.88 444 ALA A N 1
ATOM 3339 C CA . ALA A 1 444 ? -27.709 0.678 6.917 1.00 97.88 444 ALA A CA 1
ATOM 3340 C C . ALA A 1 444 ? -28.822 0.934 5.889 1.00 97.88 444 ALA A C 1
ATOM 3342 O O . ALA A 1 444 ? -28.709 0.609 4.705 1.00 97.88 444 ALA A O 1
ATOM 3343 N N . GLY A 1 445 ? -29.920 1.513 6.361 1.00 96.31 445 GLY A N 1
ATOM 3344 C CA . GLY A 1 445 ? -31.117 1.811 5.587 1.00 96.31 445 GLY A CA 1
ATOM 3345 C C . GLY A 1 445 ? -32.066 0.624 5.374 1.00 96.31 445 GLY A C 1
ATOM 3346 O O . GLY A 1 445 ? -33.172 0.836 4.876 1.00 96.31 445 GLY A O 1
ATOM 3347 N N . VAL A 1 446 ? -31.704 -0.594 5.780 1.00 96.31 446 VAL A N 1
ATOM 3348 C CA . VAL A 1 446 ? -32.625 -1.739 5.811 1.00 96.31 446 VAL A CA 1
ATOM 3349 C C . VAL A 1 446 ? -33.380 -1.724 7.137 1.00 96.31 446 VAL A C 1
ATOM 3351 O O . VAL A 1 446 ? -32.817 -1.431 8.191 1.00 96.31 446 VAL A O 1
ATOM 3354 N N . GLU A 1 447 ? -34.681 -1.976 7.069 1.00 94.19 447 GLU A N 1
ATOM 3355 C CA . GLU A 1 447 ? -35.519 -2.081 8.255 1.00 94.19 447 GLU A CA 1
ATOM 3356 C C . GLU A 1 447 ? -35.515 -3.502 8.811 1.00 94.19 447 GLU A C 1
ATOM 3358 O O . GLU A 1 447 ? -35.550 -4.468 8.050 1.00 94.19 447 GLU A O 1
ATOM 3363 N N . ASP A 1 448 ? -35.530 -3.599 10.135 1.00 93.44 448 ASP A N 1
ATOM 3364 C CA . ASP A 1 448 ? -35.655 -4.841 10.882 1.00 93.44 448 ASP A CA 1
ATOM 3365 C C . ASP A 1 448 ? -36.783 -4.744 11.921 1.00 93.44 448 ASP A C 1
ATOM 3367 O O . ASP A 1 448 ? -37.311 -3.663 12.204 1.00 93.44 448 ASP A O 1
ATOM 3371 N N . THR A 1 449 ? -37.191 -5.883 12.473 1.00 94.38 449 THR A N 1
ATOM 3372 C CA . THR A 1 449 ? -38.285 -5.989 13.438 1.00 94.38 449 THR A CA 1
ATOM 3373 C C . THR A 1 449 ? -37.773 -6.432 14.801 1.00 94.38 449 THR A C 1
ATOM 3375 O O . THR A 1 449 ? -37.149 -7.478 14.931 1.00 94.38 449 THR A O 1
ATOM 3378 N N . VAL A 1 450 ? -38.128 -5.681 15.843 1.00 94.94 450 VAL A N 1
ATOM 3379 C CA . VAL A 1 450 ? -37.878 -6.057 17.238 1.00 94.94 450 VAL A CA 1
ATOM 3380 C C . VAL A 1 450 ? -39.154 -6.630 17.841 1.00 94.94 450 VAL A C 1
ATOM 3382 O O . VAL A 1 450 ? -40.222 -6.014 17.784 1.00 94.94 450 VAL A O 1
ATOM 3385 N N . GLN A 1 451 ? -39.038 -7.809 18.443 1.00 94.25 451 GLN A N 1
ATOM 3386 C CA . GLN A 1 451 ? -40.118 -8.470 19.165 1.00 94.25 451 GLN A CA 1
ATOM 3387 C C . GLN A 1 451 ? -40.089 -8.053 20.631 1.00 94.25 451 GLN A C 1
ATOM 3389 O O . GLN A 1 451 ? -39.059 -8.149 21.300 1.00 94.25 451 GLN A O 1
ATOM 3394 N N . ILE A 1 452 ? -41.231 -7.589 21.128 1.00 94.06 452 ILE A N 1
ATOM 3395 C CA . ILE A 1 452 ? -41.403 -7.068 22.480 1.00 94.06 452 ILE A CA 1
ATOM 3396 C C . ILE A 1 452 ? -42.262 -8.046 23.271 1.00 94.06 452 ILE A C 1
ATOM 3398 O O . ILE A 1 452 ? -43.392 -8.326 22.879 1.00 94.06 452 ILE A O 1
ATOM 3402 N N . THR A 1 453 ? -41.755 -8.542 24.398 1.00 91.44 453 THR A N 1
ATOM 3403 C CA . THR A 1 453 ? -42.504 -9.445 25.285 1.00 91.44 453 THR A CA 1
ATOM 3404 C C . THR A 1 453 ? -42.532 -8.906 26.708 1.00 91.44 453 THR A C 1
ATOM 3406 O O . THR A 1 453 ? -41.484 -8.631 27.282 1.00 91.44 453 THR A O 1
ATOM 3409 N N . ALA A 1 454 ? -43.717 -8.781 27.301 1.00 90.31 454 ALA A N 1
ATOM 3410 C CA . ALA A 1 454 ? -43.864 -8.556 28.733 1.00 90.31 454 ALA A CA 1
ATOM 3411 C C . ALA A 1 454 ? -43.671 -9.892 29.468 1.00 90.31 454 ALA A C 1
ATOM 3413 O O . ALA A 1 454 ? -44.487 -10.808 29.332 1.00 90.31 454 ALA A O 1
ATOM 3414 N N . TYR A 1 455 ? -42.587 -10.014 30.231 1.00 86.81 455 TYR A N 1
ATOM 3415 C CA . TYR A 1 455 ? -42.218 -11.236 30.945 1.00 86.81 455 TYR A CA 1
ATOM 3416 C C . TYR A 1 455 ? -42.067 -10.967 32.443 1.00 86.81 455 TYR A C 1
ATOM 3418 O O . TYR A 1 455 ? -41.385 -10.025 32.849 1.00 86.81 455 TYR A O 1
ATOM 3426 N N . GLY A 1 456 ? -42.704 -11.781 33.281 1.00 85.50 456 GLY A N 1
ATOM 3427 C CA . GLY A 1 456 ? -42.713 -11.580 34.726 1.00 85.50 456 GLY A CA 1
ATOM 3428 C C . GLY A 1 456 ? -43.628 -12.529 35.484 1.00 85.50 456 GLY A C 1
ATOM 3429 O O . GLY A 1 456 ? -44.007 -13.582 34.980 1.00 85.50 456 GLY A O 1
ATOM 3430 N N . GLN A 1 457 ? -43.971 -12.167 36.717 1.00 81.94 457 GLN A N 1
ATOM 3431 C CA . GLN A 1 457 ? -44.843 -12.953 37.583 1.00 81.94 457 GLN A CA 1
ATOM 3432 C C . GLN A 1 457 ? -46.269 -12.997 37.015 1.00 81.94 457 GLN A C 1
ATOM 3434 O O . GLN A 1 457 ? -46.878 -11.957 36.766 1.00 81.94 457 GLN A O 1
ATOM 3439 N N . VAL A 1 458 ? -46.815 -14.201 36.825 1.00 77.25 458 VAL A N 1
ATOM 3440 C CA . VAL A 1 458 ? -48.167 -14.413 36.283 1.00 77.25 458 VAL A CA 1
ATOM 3441 C C . VAL A 1 458 ? -49.200 -14.686 37.389 1.00 77.25 458 VAL A C 1
ATOM 3443 O O . VAL A 1 458 ? -48.938 -15.425 38.335 1.00 77.25 458 VAL A O 1
ATOM 3446 N N . GLN A 1 459 ? -50.400 -14.100 37.259 1.00 61.19 459 GLN A N 1
ATOM 3447 C CA . GLN A 1 459 ? -51.618 -14.384 38.051 1.00 61.19 459 GLN A CA 1
ATOM 3448 C C . GLN A 1 459 ? -51.415 -14.660 39.561 1.00 61.19 459 GLN A C 1
ATOM 3450 O O . GLN A 1 459 ? -51.845 -15.689 40.080 1.00 61.19 459 GLN A O 1
ATOM 3455 N N . GLY A 1 460 ? -50.797 -13.729 40.295 1.00 61.19 460 GLY A N 1
ATOM 3456 C CA . GLY A 1 460 ? -50.775 -13.746 41.768 1.00 61.19 460 GLY A CA 1
ATOM 3457 C C . GLY A 1 460 ? -49.961 -14.875 42.418 1.00 61.19 460 GLY A C 1
ATOM 3458 O O . GLY A 1 460 ? -49.991 -15.013 43.641 1.00 61.19 460 GLY A O 1
ATOM 3459 N N . GLY A 1 461 ? -49.236 -15.670 41.626 1.00 59.25 461 GLY A N 1
ATOM 3460 C CA . GLY A 1 461 ? -48.238 -16.624 42.098 1.00 59.25 461 GLY A CA 1
ATOM 3461 C C . GLY A 1 461 ? -46.834 -16.139 41.748 1.00 59.25 461 GLY A C 1
ATOM 3462 O O . GLY A 1 461 ? -46.634 -15.505 40.718 1.00 59.25 461 GLY A O 1
ATOM 3463 N N . ASN A 1 462 ? -45.842 -16.479 42.573 1.00 68.25 462 ASN A N 1
ATOM 3464 C CA . ASN A 1 462 ? -44.416 -16.220 42.315 1.00 68.25 462 ASN A CA 1
ATOM 3465 C C . ASN A 1 462 ? -43.861 -17.092 41.155 1.00 68.25 462 ASN A C 1
ATOM 3467 O O . ASN A 1 462 ? -42.768 -17.640 41.258 1.00 68.25 462 ASN A O 1
ATOM 3471 N N . VAL A 1 463 ? -44.639 -17.298 40.086 1.00 76.56 463 VAL A N 1
ATOM 3472 C CA . VAL A 1 463 ? -44.295 -18.094 38.901 1.00 76.56 463 VAL A CA 1
ATOM 3473 C C . VAL A 1 463 ? -44.029 -17.140 37.747 1.00 76.56 463 VAL A C 1
ATOM 3475 O O . VAL A 1 463 ? -44.854 -16.277 37.462 1.00 76.56 463 VAL A O 1
ATOM 3478 N N . CYS A 1 464 ? -42.893 -17.307 37.078 1.00 82.69 464 CYS A N 1
ATOM 3479 C CA . CYS A 1 464 ? -42.465 -16.448 35.980 1.00 82.69 464 CYS A CA 1
ATOM 3480 C C . CYS A 1 464 ? -42.946 -16.976 34.625 1.00 82.69 464 CYS A C 1
ATOM 3482 O O . CYS A 1 464 ? -42.885 -18.177 34.363 1.00 82.69 464 CYS A O 1
ATOM 3484 N N . GLY A 1 465 ? -43.431 -16.080 33.768 1.00 83.88 465 GLY A N 1
ATOM 3485 C CA . GLY A 1 465 ? -43.962 -16.401 32.449 1.00 83.88 465 GLY A CA 1
ATOM 3486 C C . GLY A 1 465 ? -44.278 -15.152 31.624 1.00 83.88 465 GLY A C 1
ATOM 3487 O O . GLY A 1 465 ? -44.074 -14.021 32.062 1.00 83.88 465 GLY A O 1
ATOM 3488 N N . ILE A 1 466 ? -44.800 -15.355 30.412 1.00 87.50 466 ILE A N 1
ATOM 3489 C CA . ILE A 1 466 ? -45.347 -14.252 29.611 1.00 87.50 466 ILE A CA 1
ATOM 3490 C C . ILE A 1 466 ? -46.583 -13.699 30.328 1.00 87.50 466 ILE A C 1
ATOM 3492 O O . ILE A 1 466 ? -47.500 -14.447 30.678 1.00 87.50 466 ILE A O 1
ATOM 3496 N N . VAL A 1 467 ? -46.623 -12.383 30.517 1.00 87.69 467 VAL A N 1
ATOM 3497 C CA . VAL A 1 467 ? -47.721 -11.676 31.186 1.00 87.69 467 VAL A CA 1
ATOM 3498 C C . VAL A 1 467 ? -48.887 -11.538 30.208 1.00 87.69 467 VAL A C 1
ATOM 3500 O O . VAL A 1 467 ? -49.051 -10.531 29.526 1.00 87.69 467 VAL A O 1
ATOM 3503 N N . THR A 1 468 ? -49.669 -12.609 30.065 1.00 87.31 468 THR A N 1
ATOM 3504 C CA . THR A 1 468 ? -50.718 -12.716 29.030 1.00 87.31 468 THR A CA 1
ATOM 3505 C C . THR A 1 468 ? -51.877 -11.725 29.178 1.00 87.31 468 THR A C 1
ATOM 3507 O O . THR A 1 468 ? -52.611 -11.506 28.217 1.00 87.31 468 THR A O 1
ATOM 3510 N N . ASP A 1 469 ? -52.048 -11.113 30.348 1.00 86.50 469 ASP A N 1
ATOM 3511 C CA . ASP A 1 469 ? -53.000 -10.035 30.621 1.00 86.50 469 ASP A CA 1
ATOM 3512 C C . ASP A 1 469 ? -52.462 -8.642 30.243 1.00 86.50 469 ASP A C 1
ATOM 3514 O O . ASP A 1 469 ? -53.248 -7.698 30.111 1.00 86.50 469 ASP A O 1
ATOM 3518 N N . PHE A 1 470 ? -51.163 -8.519 29.944 1.00 87.88 470 PHE A N 1
ATOM 3519 C CA . PHE A 1 470 ? -50.572 -7.332 29.327 1.00 87.88 470 PHE A CA 1
ATOM 3520 C C . PHE A 1 470 ? -51.008 -7.246 27.853 1.00 87.88 470 PHE A C 1
ATOM 3522 O O . PHE A 1 470 ? -50.377 -7.786 26.942 1.00 87.88 470 PHE A O 1
ATOM 3529 N N . THR A 1 471 ? -52.163 -6.621 27.618 1.00 91.06 471 THR A N 1
ATOM 3530 C CA . THR A 1 471 ? -52.857 -6.593 26.319 1.00 91.06 471 THR A CA 1
ATOM 3531 C C . THR A 1 471 ? -53.308 -5.184 25.939 1.00 91.06 471 THR A C 1
ATOM 3533 O O . THR A 1 471 ? -53.309 -4.267 26.762 1.00 91.06 471 THR A O 1
ATOM 3536 N N . GLY A 1 472 ? -53.705 -4.997 24.680 1.00 92.94 472 GLY A N 1
ATOM 3537 C CA . GLY A 1 472 ? -54.214 -3.725 24.176 1.00 92.94 472 GLY A CA 1
ATOM 3538 C C . GLY A 1 472 ? -53.115 -2.695 23.912 1.00 92.94 472 GLY A C 1
ATOM 3539 O O . GLY A 1 472 ? -51.937 -3.025 23.811 1.00 92.94 472 GLY A O 1
ATOM 3540 N N . SER A 1 473 ? -53.511 -1.433 23.751 1.00 93.56 473 SER A N 1
ATOM 3541 C CA . SER A 1 473 ? -52.591 -0.334 23.444 1.00 93.56 473 SER A CA 1
ATOM 3542 C C . SER A 1 473 ? -51.857 0.135 24.701 1.00 93.56 473 SER A C 1
ATOM 3544 O O . SER A 1 473 ? -52.448 0.815 25.540 1.00 93.56 473 SER A O 1
ATOM 3546 N N . GLN A 1 474 ? -50.567 -0.171 24.794 1.00 94.38 474 GLN A N 1
ATOM 3547 C CA . GLN A 1 474 ? -49.691 0.224 25.897 1.00 94.38 474 GLN A CA 1
ATOM 3548 C C . GLN A 1 474 ? -48.804 1.396 25.477 1.00 94.38 474 GLN A C 1
ATOM 3550 O O . GLN A 1 474 ? -48.331 1.447 24.344 1.00 94.38 474 GLN A O 1
ATOM 3555 N N . GLN A 1 475 ? -48.595 2.356 26.377 1.00 95.81 475 GLN A N 1
ATOM 3556 C CA . GLN A 1 475 ? -47.806 3.556 26.094 1.00 95.81 475 GLN A CA 1
ATOM 3557 C C . GLN A 1 475 ? -46.354 3.345 26.527 1.00 95.81 475 GLN A C 1
ATOM 3559 O O . GLN A 1 475 ? -46.057 3.270 27.720 1.00 95.81 475 GLN A O 1
ATOM 3564 N N . LEU A 1 476 ? -45.450 3.240 25.556 1.00 95.56 476 LEU A N 1
ATOM 3565 C CA . LEU A 1 476 ? -44.035 2.943 25.768 1.00 95.56 476 LEU A CA 1
ATOM 3566 C C . LEU A 1 476 ? -43.153 4.092 25.285 1.00 95.56 476 LEU A C 1
ATOM 3568 O O . LEU A 1 476 ? -43.367 4.655 24.212 1.00 95.56 476 LEU A O 1
ATOM 3572 N N . LYS A 1 477 ? -42.129 4.420 26.066 1.00 96.38 477 LYS A N 1
ATOM 3573 C CA . LYS A 1 477 ? -41.015 5.263 25.636 1.00 96.38 477 LYS A CA 1
ATOM 3574 C C . LYS A 1 477 ? -39.968 4.413 24.927 1.00 96.38 477 LYS A C 1
ATOM 3576 O O . LYS A 1 477 ? -39.756 3.270 25.324 1.00 96.38 477 LYS A O 1
ATOM 3581 N N . PHE A 1 478 ? -39.303 4.981 23.924 1.00 96.50 478 PHE A N 1
ATOM 3582 C CA . PHE A 1 478 ? -38.171 4.352 23.235 1.00 96.50 478 PHE A CA 1
ATOM 3583 C C . PHE A 1 478 ? -37.037 5.358 23.014 1.00 96.50 478 PHE A C 1
ATOM 3585 O O . PHE A 1 478 ? -37.279 6.496 22.598 1.00 96.50 478 PHE A O 1
ATOM 3592 N N . TRP A 1 479 ? -35.807 4.925 23.279 1.00 96.69 479 TRP A N 1
ATOM 3593 C CA . TRP A 1 479 ? -34.569 5.674 23.036 1.00 96.69 479 TRP A CA 1
ATOM 3594 C C . TRP A 1 479 ? -33.428 4.705 22.714 1.00 96.69 479 TRP A C 1
ATOM 3596 O O . TRP A 1 479 ? -33.614 3.487 22.768 1.00 96.69 479 TRP A O 1
ATOM 3606 N N . PHE A 1 480 ? -32.264 5.226 22.338 1.00 96.12 480 PHE A N 1
ATOM 3607 C CA . PHE A 1 480 ? -31.112 4.401 21.987 1.00 96.12 480 PHE A CA 1
ATOM 3608 C C . PHE A 1 480 ? -29.784 5.043 22.384 1.00 96.12 480 PHE A C 1
ATOM 3610 O O . PHE A 1 480 ? -29.692 6.261 22.485 1.00 96.12 480 PHE A O 1
ATOM 3617 N N . ASP A 1 481 ? -28.757 4.216 22.529 1.00 95.12 481 ASP A N 1
ATOM 3618 C CA . ASP A 1 481 ? -27.393 4.636 22.812 1.00 95.12 481 ASP A CA 1
ATOM 3619 C C . ASP A 1 481 ? -26.484 4.403 21.605 1.00 95.12 481 ASP A C 1
ATOM 3621 O O . ASP A 1 481 ? -26.579 3.400 20.885 1.00 95.12 481 ASP A O 1
ATOM 3625 N N . TYR A 1 482 ? -25.549 5.332 21.444 1.00 96.38 482 TYR A N 1
ATOM 3626 C CA . TYR A 1 482 ? -24.374 5.181 20.604 1.00 96.38 482 TYR A CA 1
ATOM 3627 C C . TYR A 1 482 ? -23.302 4.414 21.373 1.00 96.38 482 TYR A C 1
ATOM 3629 O O . TYR A 1 482 ? -22.741 4.934 22.337 1.00 96.38 482 TYR A O 1
ATOM 3637 N N . VAL A 1 483 ? -23.035 3.173 20.968 1.00 94.94 483 VAL A N 1
ATOM 3638 C CA . VAL A 1 483 ? -22.023 2.334 21.622 1.00 94.94 483 VAL A CA 1
ATOM 3639 C C . VAL A 1 483 ? -20.676 2.485 20.920 1.00 94.94 483 VAL A C 1
ATOM 3641 O O . VAL A 1 483 ? -19.662 2.678 21.584 1.00 94.94 483 VAL A O 1
ATOM 3644 N N . ASP A 1 484 ? -20.659 2.402 19.587 1.00 95.25 484 ASP A N 1
ATOM 3645 C CA . ASP A 1 484 ? -19.449 2.584 18.777 1.00 95.25 484 ASP A CA 1
ATOM 3646 C C . ASP A 1 484 ? -19.797 3.042 17.342 1.00 95.25 484 ASP A C 1
ATOM 3648 O O . ASP A 1 484 ? -20.319 2.233 16.576 1.00 95.25 484 ASP A O 1
ATOM 3652 N N . PRO A 1 485 ? -19.573 4.308 16.948 1.00 96.19 485 PRO A N 1
ATOM 3653 C CA . PRO A 1 485 ? -18.983 5.388 17.743 1.00 96.19 485 PRO A CA 1
ATOM 3654 C C . PRO A 1 485 ? -19.830 5.749 18.970 1.00 96.19 485 PRO A C 1
ATOM 3656 O O . PRO A 1 485 ? -21.024 5.475 18.997 1.00 96.19 485 PRO A O 1
ATOM 3659 N N . ASN A 1 486 ? -19.229 6.407 19.969 1.00 92.81 486 ASN A N 1
ATOM 3660 C CA . ASN A 1 486 ? -19.918 6.865 21.191 1.00 92.81 486 ASN A CA 1
ATOM 3661 C C . ASN A 1 486 ? -20.833 8.091 20.977 1.00 92.81 486 ASN A C 1
ATOM 3663 O O . ASN A 1 486 ? -21.531 8.530 21.890 1.00 92.81 486 ASN A O 1
ATOM 3667 N N . THR A 1 487 ? -20.815 8.667 19.774 1.00 92.50 487 THR A N 1
ATOM 3668 C CA . THR A 1 487 ? -21.655 9.785 19.341 1.00 92.50 487 THR A CA 1
ATOM 3669 C C . THR A 1 487 ? -21.993 9.625 17.860 1.00 92.50 487 THR A C 1
ATOM 3671 O O . THR A 1 487 ? -21.235 9.018 17.106 1.00 92.50 487 THR A O 1
ATOM 3674 N N . GLY A 1 488 ? -23.112 10.196 17.415 1.00 91.62 488 GLY A N 1
ATOM 3675 C CA . GLY A 1 488 ? -23.501 10.194 16.005 1.00 91.62 488 GLY A CA 1
ATOM 3676 C C . GLY A 1 488 ? -24.570 11.238 15.691 1.00 91.62 488 GLY A C 1
ATOM 3677 O O . GLY A 1 488 ? -25.096 11.903 16.587 1.00 91.62 488 GLY A O 1
ATOM 3678 N N . ALA A 1 489 ? -24.871 11.405 14.402 1.00 86.50 489 ALA A N 1
ATOM 3679 C CA . ALA A 1 489 ? -25.716 12.498 13.911 1.00 86.50 489 ALA A CA 1
ATOM 3680 C C . ALA A 1 489 ? -27.135 12.078 13.485 1.00 86.50 489 ALA A C 1
ATOM 3682 O O . ALA A 1 489 ? -27.998 12.946 13.337 1.00 86.50 489 ALA A O 1
ATOM 3683 N N . LEU A 1 490 ? -27.393 10.785 13.264 1.00 95.81 490 LEU A N 1
ATOM 3684 C CA . LEU A 1 490 ? -28.666 10.293 12.727 1.00 95.81 490 LEU A CA 1
ATOM 3685 C C . LEU A 1 490 ? -29.448 9.497 13.784 1.00 95.81 490 LEU A C 1
ATOM 3687 O O . LEU A 1 490 ? -28.858 8.737 14.532 1.00 95.81 490 LEU A O 1
ATOM 3691 N N . PRO A 1 491 ? -30.777 9.634 13.890 1.00 96.12 491 PRO A N 1
ATOM 3692 C CA . PRO A 1 491 ? -31.562 8.827 14.821 1.00 96.12 491 PRO A CA 1
ATOM 3693 C C . PRO A 1 491 ? -31.859 7.428 14.258 1.00 96.12 491 PRO A C 1
ATOM 3695 O O . PRO A 1 491 ? -31.861 7.224 13.040 1.00 96.12 491 PRO A O 1
ATOM 3698 N N . ILE A 1 492 ? -32.220 6.482 15.133 1.00 96.69 492 ILE A N 1
ATOM 3699 C CA . ILE A 1 492 ? -32.981 5.295 14.714 1.00 96.69 492 ILE A CA 1
ATOM 3700 C C . ILE A 1 492 ? -34.382 5.747 14.290 1.00 96.69 492 ILE A C 1
ATOM 3702 O O . ILE A 1 492 ? -35.093 6.409 15.053 1.00 96.69 492 ILE A O 1
ATOM 3706 N N . LEU A 1 493 ? -34.776 5.381 13.070 1.00 96.44 493 LEU A N 1
ATOM 3707 C CA . LEU A 1 493 ? -36.142 5.513 12.579 1.00 96.44 493 LEU A CA 1
ATOM 3708 C C . LEU A 1 493 ? -36.974 4.365 13.148 1.00 96.44 493 LEU A C 1
ATOM 3710 O O . LEU A 1 493 ? -36.616 3.200 13.000 1.00 96.44 493 LEU A O 1
ATOM 3714 N N . PHE A 1 494 ? -38.084 4.699 13.790 1.00 96.81 494 PHE A N 1
ATOM 3715 C CA . PHE A 1 494 ? -38.886 3.777 14.580 1.00 96.81 494 PHE A CA 1
ATOM 3716 C C . PHE A 1 494 ? -40.345 3.761 14.137 1.00 96.81 494 PHE A C 1
ATOM 3718 O O . PHE A 1 494 ? -40.975 4.815 13.976 1.00 96.81 494 PHE A O 1
ATOM 3725 N N . ARG A 1 495 ? -40.901 2.556 14.005 1.00 95.50 495 ARG A N 1
ATOM 3726 C CA . ARG A 1 495 ? -42.325 2.321 13.758 1.00 95.50 495 ARG A CA 1
ATOM 3727 C C . ARG A 1 495 ? -42.932 1.529 14.908 1.00 95.50 495 ARG A C 1
ATOM 3729 O O . ARG A 1 495 ? -42.641 0.350 15.079 1.00 95.50 495 ARG A O 1
ATOM 3736 N N . ALA A 1 496 ? -43.822 2.179 15.654 1.00 93.75 496 ALA A N 1
ATOM 3737 C CA . ALA A 1 496 ? -44.573 1.552 16.745 1.00 93.75 496 ALA A CA 1
ATOM 3738 C C . ALA A 1 496 ? -45.641 0.558 16.251 1.00 93.75 496 ALA A C 1
ATOM 3740 O O . ALA A 1 496 ? -46.056 -0.322 16.997 1.00 93.75 496 ALA A O 1
ATOM 3741 N N . ASP A 1 497 ? -46.082 0.717 15.000 1.00 92.06 497 ASP A N 1
ATOM 3742 C CA . ASP A 1 497 ? -47.042 -0.150 14.324 1.00 92.06 497 ASP A CA 1
ATOM 3743 C C . ASP A 1 497 ? -46.488 -0.519 12.944 1.00 92.06 497 ASP A C 1
ATOM 3745 O O . ASP A 1 497 ? -46.279 0.348 12.093 1.00 92.06 497 ASP A O 1
ATOM 3749 N N . LEU A 1 498 ? -46.244 -1.811 12.728 1.00 91.50 498 LEU A N 1
ATOM 3750 C CA . LEU A 1 498 ? -45.723 -2.342 11.467 1.00 91.50 498 LEU A CA 1
ATOM 3751 C C . LEU A 1 498 ? -46.724 -2.245 10.304 1.00 91.50 498 LEU A C 1
ATOM 3753 O O . LEU A 1 498 ? -46.313 -2.379 9.155 1.00 91.50 498 LEU A O 1
ATOM 3757 N N . GLN A 1 499 ? -48.013 -2.011 10.573 1.00 90.75 499 GLN A N 1
ATOM 3758 C CA . GLN A 1 499 ? -49.035 -1.784 9.543 1.00 90.75 499 GLN A CA 1
ATOM 3759 C C . GLN A 1 499 ? -49.120 -0.314 9.108 1.00 90.75 499 GLN A C 1
ATOM 3761 O O . GLN A 1 499 ? -49.769 0.006 8.110 1.00 90.75 499 GLN A O 1
ATOM 3766 N N . SER A 1 500 ? -48.465 0.584 9.846 1.00 86.88 500 SER A N 1
ATOM 3767 C CA . SER A 1 500 ? -48.409 2.012 9.562 1.00 86.88 500 SER A CA 1
ATOM 3768 C C . SER A 1 500 ? -47.121 2.382 8.827 1.00 86.88 500 SER A C 1
ATOM 3770 O O . SER A 1 500 ? -46.045 1.869 9.122 1.00 86.88 500 SER A O 1
ATOM 3772 N N . ASN A 1 501 ? -47.209 3.354 7.916 1.00 85.38 501 ASN A N 1
ATOM 3773 C CA . ASN A 1 501 ? -46.037 3.951 7.264 1.00 85.38 501 ASN A CA 1
ATOM 3774 C C . ASN A 1 501 ? -45.438 5.122 8.067 1.00 85.38 501 ASN A C 1
ATOM 3776 O O . ASN A 1 501 ? -44.530 5.800 7.589 1.00 85.38 501 ASN A O 1
ATOM 3780 N N . THR A 1 502 ? -45.951 5.405 9.267 1.00 91.44 502 THR A N 1
ATOM 3781 C CA . THR A 1 502 ? -45.452 6.499 10.107 1.00 91.44 502 THR A CA 1
ATOM 3782 C C . THR A 1 502 ? -44.133 6.110 10.772 1.00 91.44 502 THR A C 1
ATOM 3784 O O . THR A 1 502 ? -44.097 5.232 11.632 1.00 91.44 502 THR A O 1
ATOM 3787 N N . THR A 1 503 ? -43.057 6.811 10.417 1.00 91.31 503 THR A N 1
ATOM 3788 C CA . THR A 1 503 ? -41.732 6.687 11.041 1.00 91.31 503 THR A CA 1
ATOM 3789 C C . THR A 1 503 ? -41.459 7.846 11.990 1.00 91.31 503 THR A C 1
ATOM 3791 O O . THR A 1 503 ? -41.695 9.002 11.641 1.00 91.31 503 THR A O 1
ATOM 3794 N N . ASN A 1 504 ? -40.904 7.541 13.158 1.00 94.81 504 ASN A N 1
ATOM 3795 C CA . ASN A 1 504 ? -40.520 8.513 14.178 1.00 94.81 504 ASN A CA 1
ATOM 3796 C C . ASN A 1 504 ? -39.013 8.451 14.429 1.00 94.81 504 ASN A C 1
ATOM 3798 O O . ASN A 1 504 ? -38.393 7.424 14.179 1.00 94.81 504 ASN A O 1
ATOM 3802 N N . ASN A 1 505 ? -38.430 9.519 14.965 1.00 96.00 505 ASN A N 1
ATOM 3803 C CA . ASN A 1 505 ? -37.021 9.530 15.346 1.00 96.00 505 ASN A CA 1
ATOM 3804 C C . ASN A 1 505 ? -36.899 9.193 16.831 1.00 96.00 505 ASN A C 1
ATOM 3806 O O . ASN A 1 505 ? -37.489 9.883 17.667 1.00 96.00 505 ASN A O 1
ATOM 3810 N N . LEU A 1 506 ? -36.130 8.159 17.167 1.00 96.56 506 LEU A N 1
ATOM 3811 C CA . LEU A 1 506 ? -35.788 7.895 18.561 1.00 96.56 506 LEU A CA 1
ATOM 3812 C C . LEU A 1 506 ? -34.801 8.942 19.080 1.00 96.56 506 LEU A C 1
ATOM 3814 O O . LEU A 1 506 ? -33.930 9.418 18.350 1.00 96.56 506 LEU A O 1
ATOM 3818 N N . ALA A 1 507 ? -34.953 9.295 20.354 1.00 95.88 507 ALA A N 1
ATOM 3819 C CA . ALA A 1 507 ? -34.003 10.137 21.068 1.00 95.88 507 ALA A CA 1
ATOM 3820 C C . ALA A 1 507 ? -32.849 9.296 21.634 1.00 95.88 507 ALA A C 1
ATOM 3822 O O . ALA A 1 507 ? -32.941 8.071 21.682 1.00 95.88 507 ALA A O 1
ATOM 3823 N N . ILE A 1 508 ? -31.796 9.968 22.108 1.00 94.12 508 ILE A N 1
ATOM 3824 C CA . ILE A 1 508 ? -30.620 9.326 22.720 1.00 94.12 508 ILE A CA 1
ATOM 3825 C C . ILE A 1 508 ? -30.635 9.311 24.256 1.00 94.12 508 ILE A C 1
ATOM 3827 O O . ILE A 1 508 ? -29.655 8.957 24.893 1.00 94.12 508 ILE A O 1
ATOM 3831 N N . THR A 1 509 ? -31.725 9.771 24.876 1.00 90.44 509 THR A N 1
ATOM 3832 C CA . THR A 1 509 ? -31.919 9.710 26.332 1.00 90.44 509 THR A CA 1
ATOM 3833 C C . THR A 1 509 ? -33.382 9.440 26.649 1.00 90.44 509 THR A C 1
ATOM 3835 O O . THR A 1 509 ? -34.271 9.846 25.895 1.00 90.44 509 THR A O 1
ATOM 3838 N N . GLU A 1 510 ? -33.650 8.819 27.797 1.00 90.44 510 GLU A N 1
ATOM 3839 C CA . GLU A 1 510 ? -35.018 8.553 28.257 1.00 90.44 510 GLU A CA 1
ATOM 3840 C C . GLU A 1 510 ? -35.833 9.844 28.456 1.00 90.44 510 GLU A C 1
ATOM 3842 O O . GLU A 1 510 ? -37.012 9.909 28.105 1.00 90.44 510 GLU A O 1
ATOM 3847 N N . ASN A 1 511 ? -35.208 10.904 28.977 1.00 88.56 511 ASN A N 1
ATOM 3848 C CA . ASN A 1 511 ? -35.888 12.178 29.234 1.00 88.56 511 ASN A CA 1
ATOM 3849 C C . ASN A 1 511 ? -36.380 12.862 27.952 1.00 88.56 511 ASN A C 1
ATOM 3851 O O . ASN A 1 511 ? -37.387 13.568 27.982 1.00 88.56 511 ASN A O 1
ATOM 3855 N N . ALA A 1 512 ? -35.689 12.643 26.832 1.00 92.38 512 ALA A N 1
ATOM 3856 C CA . ALA A 1 512 ? -36.085 13.144 25.521 1.00 92.38 512 ALA A CA 1
ATOM 3857 C C . ALA A 1 512 ? -36.911 12.123 24.711 1.00 92.38 512 ALA A C 1
ATOM 3859 O O . ALA A 1 512 ? -37.340 12.436 23.599 1.00 92.38 512 ALA A O 1
ATOM 3860 N N . ALA A 1 513 ? -37.130 10.912 25.237 1.00 94.50 513 ALA A N 1
ATOM 3861 C CA . ALA A 1 513 ? -37.826 9.842 24.537 1.00 94.50 513 ALA A CA 1
ATOM 3862 C C . ALA A 1 513 ? -39.306 10.180 24.300 1.00 94.50 513 ALA A C 1
ATOM 3864 O O . ALA A 1 513 ? -40.057 10.503 25.226 1.00 94.50 513 ALA A O 1
ATOM 3865 N N . GLY A 1 514 ? -39.743 10.038 23.047 1.00 91.38 514 GLY A N 1
ATOM 3866 C CA . GLY A 1 514 ? -41.159 10.085 22.689 1.00 91.38 514 GLY A CA 1
ATOM 3867 C C . GLY A 1 514 ? -41.927 8.907 23.292 1.00 91.38 514 GLY A C 1
ATOM 3868 O O . GLY A 1 514 ? -41.360 7.839 23.516 1.00 91.38 514 GLY A O 1
ATOM 3869 N N . THR A 1 515 ? -43.221 9.102 23.555 1.00 95.25 515 THR A N 1
ATOM 3870 C CA . THR A 1 515 ? -44.133 8.033 23.994 1.00 95.25 515 THR A CA 1
ATOM 3871 C C . THR A 1 515 ? -44.967 7.556 22.813 1.00 95.25 515 THR A C 1
ATOM 3873 O O . THR A 1 515 ? -45.552 8.371 22.100 1.00 95.25 515 THR A O 1
ATOM 3876 N N . TYR A 1 516 ? -45.030 6.242 22.625 1.00 95.38 516 TYR A N 1
ATOM 3877 C CA . TYR A 1 516 ? -45.666 5.598 21.488 1.00 95.38 516 TYR A CA 1
ATOM 3878 C C . TYR A 1 516 ? -46.639 4.513 21.949 1.00 95.38 516 TYR A C 1
ATOM 3880 O O . TYR A 1 516 ? -46.336 3.724 22.845 1.00 95.38 516 TYR A O 1
ATOM 3888 N N . ALA A 1 517 ? -47.796 4.458 21.295 1.00 94.94 517 ALA A N 1
ATOM 3889 C CA . ALA A 1 517 ? -48.793 3.422 21.512 1.00 94.94 517 ALA A CA 1
ATOM 3890 C C . ALA A 1 517 ? -48.378 2.137 20.781 1.00 94.94 517 ALA A C 1
ATOM 3892 O O . ALA A 1 517 ? -48.306 2.125 19.554 1.00 94.94 517 ALA A O 1
ATOM 3893 N N . VAL A 1 518 ? -48.129 1.065 21.532 1.00 95.88 518 VAL A N 1
ATOM 3894 C CA . VAL A 1 518 ? -47.769 -0.261 21.014 1.00 95.88 518 VAL A CA 1
ATOM 3895 C C . VAL A 1 518 ? -48.885 -1.243 21.355 1.00 95.88 518 VAL A C 1
ATOM 3897 O O . VAL A 1 518 ? -49.310 -1.340 22.507 1.00 95.88 518 VAL A O 1
ATOM 3900 N N . ALA A 1 519 ? -49.391 -1.958 20.351 1.00 94.62 519 ALA A N 1
ATOM 3901 C CA . ALA A 1 519 ? -50.489 -2.902 20.523 1.00 94.62 519 ALA A CA 1
ATOM 3902 C C . ALA A 1 519 ? -49.969 -4.278 20.963 1.00 94.62 519 ALA A C 1
ATOM 3904 O O . ALA A 1 519 ? -49.338 -4.987 20.183 1.00 94.62 519 ALA A O 1
ATOM 3905 N N . PHE A 1 520 ? -50.276 -4.664 22.201 1.00 94.44 520 PHE A N 1
ATOM 3906 C CA . PHE A 1 520 ? -49.953 -5.977 22.748 1.00 94.44 520 PHE A CA 1
ATOM 3907 C C . PHE A 1 520 ? -51.107 -6.964 22.570 1.00 94.44 520 PHE A C 1
ATOM 3909 O O . PHE A 1 520 ? -52.268 -6.662 22.864 1.00 94.44 520 PHE A O 1
ATOM 3916 N N . SER A 1 521 ? -50.768 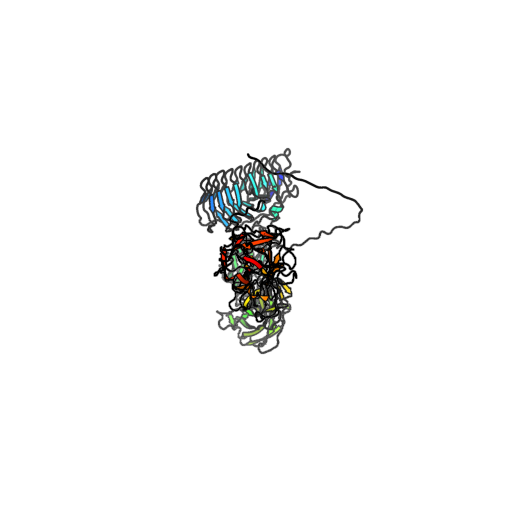-8.184 22.164 1.00 93.06 521 SER A N 1
ATOM 3917 C CA . SER A 1 521 ? -51.666 -9.336 22.140 1.00 93.06 521 SER A CA 1
ATOM 3918 C C . SER A 1 521 ? -51.074 -10.429 23.017 1.00 93.06 521 SER A C 1
ATOM 3920 O O . SER A 1 521 ? -50.023 -10.970 22.699 1.00 93.06 521 SER A O 1
ATOM 3922 N N . SER A 1 522 ? -51.739 -10.757 24.124 1.00 89.88 522 SER A N 1
ATOM 3923 C CA . SER A 1 522 ? -51.287 -11.785 25.074 1.00 89.88 522 SER A CA 1
ATOM 3924 C C . SER A 1 522 ? -49.833 -11.615 25.544 1.00 89.88 522 SER A C 1
ATOM 3926 O O . SER A 1 522 ? -49.088 -12.589 25.615 1.00 89.88 522 SER A O 1
ATOM 3928 N N . GLY A 1 523 ? -49.425 -10.384 25.865 1.00 89.25 523 GLY A N 1
ATOM 3929 C CA . GLY A 1 523 ? -48.083 -10.080 26.365 1.00 89.25 523 GLY A CA 1
ATOM 3930 C C . GLY A 1 523 ? -47.005 -9.900 25.295 1.00 89.25 523 GLY A C 1
ATOM 3931 O O . GLY A 1 523 ? -45.880 -9.573 25.660 1.00 89.25 523 GLY A O 1
ATOM 3932 N N . VAL A 1 524 ? -47.319 -10.044 24.000 1.00 92.25 524 VAL A N 1
ATOM 3933 C CA . VAL A 1 524 ? -46.355 -9.852 22.899 1.00 92.25 524 VAL A CA 1
ATOM 3934 C C . VAL A 1 524 ? -46.764 -8.738 21.930 1.00 92.25 524 VAL A C 1
ATOM 3936 O O . VAL A 1 524 ? -47.953 -8.515 21.691 1.00 92.25 524 VAL A O 1
ATOM 3939 N N . ALA A 1 525 ? -45.776 -8.048 21.364 1.00 94.88 525 ALA A N 1
ATOM 3940 C CA . ALA A 1 525 ? -45.918 -7.026 20.328 1.00 94.88 525 ALA A CA 1
ATOM 3941 C C . ALA A 1 525 ? -44.680 -6.999 19.410 1.00 94.88 525 ALA A C 1
ATOM 3943 O O . ALA A 1 525 ? -43.656 -7.607 19.719 1.00 94.88 525 ALA A O 1
ATOM 3944 N N . SER A 1 526 ? -44.748 -6.266 18.299 1.00 94.50 526 SER A N 1
ATOM 3945 C CA . SER A 1 526 ? -43.618 -6.087 17.377 1.00 94.50 526 SER A CA 1
ATOM 3946 C C . SER A 1 526 ? -43.508 -4.632 16.935 1.00 94.50 526 SER A C 1
ATOM 3948 O O . SER A 1 526 ? -44.525 -3.974 16.713 1.00 94.50 526 SER A O 1
ATOM 3950 N N . VAL A 1 527 ? -42.281 -4.146 16.767 1.00 95.81 527 VAL A N 1
ATOM 3951 C CA . VAL A 1 527 ? -41.978 -2.780 16.311 1.00 95.81 527 VAL A CA 1
ATOM 3952 C C . VAL A 1 527 ? -40.893 -2.804 15.239 1.00 95.81 527 VAL A C 1
ATOM 3954 O O . VAL A 1 527 ? -40.081 -3.724 15.200 1.00 95.81 527 VAL A O 1
ATOM 3957 N N . GLY A 1 528 ? -40.881 -1.805 14.361 1.00 95.38 528 GLY A N 1
ATOM 3958 C CA . GLY A 1 528 ? -39.896 -1.685 13.283 1.00 95.38 528 GLY A CA 1
ATOM 3959 C C . GLY A 1 528 ? -38.786 -0.703 13.635 1.00 95.38 528 GLY A C 1
ATOM 3960 O O . GLY A 1 528 ? -39.069 0.372 14.173 1.00 95.38 528 GLY A O 1
ATOM 3961 N N . ILE A 1 529 ? -37.545 -1.045 13.296 1.00 95.88 529 ILE A N 1
ATOM 3962 C CA . ILE A 1 529 ? -36.386 -0.159 13.413 1.00 95.88 529 ILE A CA 1
ATOM 3963 C C . ILE A 1 529 ? -35.615 -0.089 12.095 1.00 95.88 529 ILE A C 1
ATOM 3965 O O . ILE A 1 529 ? -35.360 -1.097 11.447 1.00 95.88 529 ILE A O 1
ATOM 3969 N N . LYS A 1 530 ? -35.200 1.113 11.704 1.00 96.06 530 LYS A N 1
ATOM 3970 C CA . LYS A 1 530 ? -34.319 1.354 10.557 1.00 96.06 530 LYS A CA 1
ATOM 3971 C C . LYS A 1 530 ? -33.284 2.390 10.951 1.00 96.06 530 LYS A C 1
ATOM 3973 O O . LYS A 1 530 ? -33.627 3.488 11.380 1.00 96.06 530 LYS A O 1
ATOM 3978 N N . TYR A 1 531 ? -32.014 2.072 10.762 1.00 97.38 531 TYR A N 1
ATOM 3979 C CA . TYR A 1 531 ? -30.926 3.008 11.012 1.00 97.38 531 TYR A CA 1
ATOM 3980 C C . TYR A 1 531 ? -30.196 3.305 9.710 1.00 97.38 531 TYR A C 1
ATOM 3982 O O . TYR A 1 531 ? -29.836 2.384 8.985 1.00 97.38 531 TYR A O 1
ATOM 3990 N N . ARG A 1 532 ? -30.046 4.588 9.371 1.00 97.44 532 ARG A N 1
ATOM 3991 C CA . ARG A 1 532 ? -29.470 5.033 8.088 1.00 97.44 532 ARG A CA 1
ATOM 3992 C C . ARG A 1 532 ? -27.974 5.320 8.141 1.00 97.44 532 ARG A C 1
ATOM 3994 O O . ARG A 1 532 ? -27.388 5.629 7.113 1.00 97.44 532 ARG A O 1
ATOM 4001 N N . ASP A 1 533 ? -27.376 5.240 9.319 1.00 97.81 533 ASP A N 1
ATOM 4002 C CA . ASP A 1 533 ? -25.931 5.323 9.482 1.00 97.81 533 ASP A CA 1
ATOM 4003 C C . ASP A 1 533 ? -25.365 3.952 9.860 1.00 97.81 533 ASP A C 1
ATOM 4005 O O . ASP A 1 533 ? -26.060 2.936 9.792 1.00 97.81 533 ASP A O 1
ATOM 4009 N N . VAL A 1 534 ? -24.105 3.932 10.274 1.00 97.81 534 VAL A N 1
ATOM 4010 C CA . VAL A 1 534 ? -23.397 2.726 10.697 1.00 97.81 534 VAL A CA 1
ATOM 4011 C C . VAL A 1 534 ? -22.919 2.821 12.143 1.00 97.81 534 VAL A C 1
ATOM 4013 O O . VAL A 1 534 ? -22.897 3.905 12.740 1.00 97.81 534 VAL A O 1
ATOM 4016 N N . GLY A 1 535 ? -22.581 1.670 12.710 1.00 97.19 535 GLY A N 1
ATOM 4017 C CA . GLY A 1 535 ? -22.009 1.543 14.045 1.00 97.19 535 GLY A CA 1
ATOM 4018 C C . GLY A 1 535 ? -22.726 0.512 14.910 1.00 97.19 535 GLY A C 1
ATOM 4019 O O . GLY A 1 535 ? -23.675 -0.151 14.490 1.00 97.19 535 GLY A O 1
ATOM 4020 N N . LYS A 1 536 ? -22.255 0.381 16.144 1.00 96.88 536 LYS A N 1
ATOM 4021 C CA . LYS A 1 536 ? -22.828 -0.431 17.209 1.00 96.88 536 LYS A CA 1
ATOM 4022 C C . LYS A 1 536 ? -23.772 0.419 18.052 1.00 96.88 536 LYS A C 1
ATOM 4024 O O . LYS A 1 536 ? -23.388 1.484 18.539 1.00 96.88 536 LYS A O 1
ATOM 4029 N N . LEU A 1 537 ? -24.991 -0.070 18.240 1.00 96.00 537 LEU A N 1
ATOM 4030 C CA . LEU A 1 537 ? -26.073 0.628 18.928 1.00 96.00 537 LEU A CA 1
ATOM 4031 C C . LEU A 1 537 ? -26.718 -0.272 19.983 1.00 96.00 537 LEU A C 1
ATOM 4033 O O . LEU A 1 537 ? -26.581 -1.497 19.945 1.00 96.00 537 LEU A O 1
ATOM 4037 N N . LYS A 1 538 ? -27.465 0.348 20.896 1.00 94.75 538 LYS A N 1
ATOM 4038 C CA . LYS A 1 538 ? -28.329 -0.336 21.864 1.00 94.75 538 LYS A CA 1
ATOM 4039 C C . LYS A 1 538 ? -29.657 0.400 21.972 1.00 94.75 538 LYS A C 1
ATOM 4041 O O . LYS A 1 538 ? -29.663 1.621 22.043 1.00 94.75 538 LYS A O 1
ATOM 4046 N N . MET A 1 539 ? -30.781 -0.311 21.960 1.00 94.75 539 MET A N 1
ATOM 4047 C CA . MET A 1 539 ? -32.113 0.290 22.071 1.00 94.75 539 MET A CA 1
ATOM 4048 C C . MET A 1 539 ? -32.742 -0.037 23.424 1.00 94.75 539 MET A C 1
ATOM 4050 O O . MET A 1 539 ? -32.577 -1.136 23.951 1.00 94.75 539 MET A O 1
ATOM 4054 N N . HIS A 1 540 ? -33.514 0.908 23.950 1.00 94.19 540 HIS A N 1
ATOM 4055 C CA . HIS A 1 540 ? -34.172 0.830 25.244 1.00 94.19 540 HIS A CA 1
ATOM 4056 C C . HIS A 1 540 ? -35.664 1.132 25.129 1.00 94.19 540 HIS A C 1
ATOM 4058 O O . HIS A 1 540 ? -36.109 1.861 24.236 1.00 94.19 540 HIS A O 1
ATOM 4064 N N . THR A 1 541 ? -36.440 0.595 26.066 1.00 94.75 541 THR A N 1
ATOM 4065 C CA . THR A 1 541 ? -37.858 0.909 26.215 1.00 94.75 541 THR A CA 1
ATOM 4066 C C . THR A 1 541 ? -38.286 0.931 27.675 1.00 94.75 541 THR A C 1
ATOM 4068 O O . THR A 1 541 ? -37.723 0.212 28.496 1.00 94.75 541 THR A O 1
ATOM 4071 N N . ALA A 1 542 ? -39.301 1.730 27.996 1.00 92.56 542 ALA A N 1
ATOM 4072 C CA . ALA A 1 542 ? -39.927 1.752 29.314 1.00 92.56 542 ALA A CA 1
ATOM 4073 C C . ALA A 1 542 ? -41.415 2.098 29.224 1.00 92.56 542 ALA A C 1
ATOM 4075 O O . ALA A 1 542 ? -41.831 2.891 28.377 1.00 92.56 542 ALA A O 1
ATOM 4076 N N . LEU A 1 543 ? -42.227 1.538 30.119 1.00 91.94 543 LEU A N 1
ATOM 4077 C CA . LEU A 1 543 ? -43.637 1.890 30.248 1.00 91.94 543 LEU A CA 1
ATOM 4078 C C . LEU A 1 543 ? -43.777 3.328 30.739 1.00 91.94 543 LEU A C 1
ATOM 4080 O O . LEU A 1 543 ? -43.235 3.708 31.774 1.00 91.94 543 LEU A O 1
ATOM 4084 N N . SER A 1 544 ? -44.551 4.142 30.021 1.00 91.62 544 SER A N 1
ATOM 4085 C CA . SER A 1 544 ? -44.658 5.572 30.325 1.00 91.62 544 SER A CA 1
ATOM 4086 C C . SER A 1 544 ? -45.288 5.844 31.694 1.00 91.62 544 SER A C 1
ATOM 4088 O O . SER A 1 544 ? -45.022 6.882 32.292 1.00 91.62 544 SER A O 1
ATOM 4090 N N . SER A 1 545 ? -46.142 4.936 32.176 1.00 87.88 545 SER A N 1
ATOM 4091 C CA . SER A 1 545 ? -46.797 5.024 33.486 1.00 87.88 545 SER A CA 1
ATOM 4092 C C . SER A 1 545 ? -45.958 4.461 34.633 1.00 87.88 545 SER A C 1
ATOM 4094 O O . SER A 1 545 ? -46.290 4.709 35.788 1.00 87.88 545 SER A O 1
ATOM 4096 N N . ASN A 1 546 ? -44.921 3.672 34.336 1.00 85.06 546 ASN A N 1
ATOM 4097 C CA . ASN A 1 546 ? -44.035 3.075 35.329 1.00 85.06 546 ASN A CA 1
ATOM 4098 C C . ASN A 1 546 ? -42.688 2.715 34.682 1.00 85.06 546 ASN A C 1
ATOM 4100 O O . ASN A 1 546 ? -42.556 1.643 34.093 1.00 85.06 546 ASN A O 1
ATOM 4104 N N . SER A 1 547 ? -41.684 3.580 34.830 1.00 83.00 547 SER A N 1
ATOM 4105 C CA . SER A 1 547 ? -40.357 3.382 34.232 1.00 83.00 547 SER A CA 1
ATOM 4106 C C . SER A 1 547 ? -39.602 2.162 34.776 1.00 83.00 547 SER A C 1
ATOM 4108 O O . SER A 1 547 ? -38.678 1.693 34.119 1.00 83.00 547 SER A O 1
ATOM 4110 N N . SER A 1 548 ? -40.022 1.594 35.918 1.00 80.38 548 SER A N 1
ATOM 4111 C CA . SER A 1 548 ? -39.473 0.318 36.414 1.00 80.38 548 SER A CA 1
ATOM 4112 C C . SER A 1 548 ? -39.842 -0.886 35.542 1.00 80.38 548 SER A C 1
ATOM 4114 O O . SER A 1 548 ? -39.152 -1.901 35.573 1.00 80.38 548 SER A O 1
ATOM 4116 N N . VAL A 1 549 ? -40.891 -0.772 34.719 1.00 86.88 549 VAL A N 1
ATOM 4117 C CA . VAL A 1 549 ? -41.212 -1.754 33.679 1.00 86.88 549 VAL A CA 1
ATOM 4118 C C . VAL A 1 549 ? -40.499 -1.332 32.400 1.00 86.88 549 VAL A C 1
ATOM 4120 O O . VAL A 1 549 ? -41.026 -0.553 31.603 1.00 86.88 549 VAL A O 1
ATOM 4123 N N . SER A 1 550 ? -39.288 -1.835 32.210 1.00 88.50 550 SER A N 1
ATOM 4124 C CA . SER A 1 550 ? -38.410 -1.453 31.106 1.00 88.50 550 SER A CA 1
ATOM 4125 C C . SER A 1 550 ? -37.696 -2.652 30.491 1.00 88.50 550 SER A C 1
ATOM 4127 O O . SER A 1 550 ? -37.837 -3.791 30.943 1.00 88.50 550 SER A O 1
ATOM 4129 N N . GLY A 1 551 ? -36.999 -2.391 29.390 1.00 88.50 551 GLY A N 1
ATOM 4130 C CA . GLY A 1 551 ? -36.312 -3.384 28.584 1.00 88.50 551 GLY A CA 1
ATOM 4131 C C . GLY A 1 551 ? -35.209 -2.767 27.745 1.00 88.50 551 GLY A C 1
ATOM 4132 O O . GLY A 1 551 ? -35.202 -1.566 27.475 1.00 88.50 551 GLY A O 1
ATOM 4133 N N . SER A 1 552 ? -34.248 -3.579 27.324 1.00 89.81 552 SER A N 1
ATOM 4134 C CA . SER A 1 552 ? -33.173 -3.150 26.426 1.00 89.81 552 SER A CA 1
ATOM 4135 C C . SER A 1 552 ? -32.761 -4.289 25.505 1.00 89.81 552 SER A C 1
ATOM 4137 O O . SER A 1 552 ? -32.912 -5.457 25.857 1.00 89.81 552 SER A O 1
ATOM 4139 N N . THR A 1 553 ? -32.253 -3.952 24.323 1.00 91.50 553 THR A N 1
ATOM 4140 C CA . THR A 1 553 ? -31.611 -4.920 23.430 1.00 91.50 553 THR A CA 1
ATOM 4141 C C . THR A 1 553 ? -30.202 -5.239 23.930 1.00 91.50 553 THR A C 1
ATOM 4143 O O . THR A 1 553 ? -29.642 -4.517 24.763 1.00 91.50 553 THR A O 1
ATOM 4146 N N . ASN A 1 554 ? -29.582 -6.272 23.357 1.00 89.12 554 ASN A N 1
ATOM 4147 C CA . ASN A 1 554 ? -28.125 -6.338 23.349 1.00 89.12 554 ASN A CA 1
ATOM 4148 C C . ASN A 1 554 ? -27.563 -5.260 22.410 1.00 89.12 554 ASN A C 1
ATOM 4150 O O . ASN A 1 554 ? -28.302 -4.563 21.707 1.00 89.12 554 ASN A O 1
ATOM 4154 N N . ASN A 1 555 ? -26.238 -5.128 22.401 1.00 91.75 555 ASN A N 1
ATOM 4155 C CA . ASN A 1 555 ? -25.572 -4.346 21.372 1.00 91.75 555 ASN A CA 1
ATOM 4156 C C . ASN A 1 555 ? -25.772 -5.035 20.020 1.00 91.75 555 ASN A C 1
ATOM 4158 O O . ASN A 1 555 ? -25.511 -6.232 19.896 1.00 91.75 555 ASN A O 1
ATOM 4162 N N . PHE A 1 556 ? -26.185 -4.276 19.016 1.00 94.75 556 PHE A N 1
ATOM 4163 C CA . PHE A 1 556 ? -26.329 -4.745 17.642 1.00 94.75 556 PHE A CA 1
ATOM 4164 C C . PHE A 1 556 ? -25.540 -3.829 16.705 1.00 94.75 556 PHE A C 1
ATOM 4166 O O . PHE A 1 556 ? -25.290 -2.667 17.031 1.00 94.75 556 PHE A O 1
ATOM 4173 N N . VAL A 1 557 ? -25.098 -4.357 15.565 1.00 96.81 557 VAL A N 1
ATOM 4174 C CA . VAL A 1 557 ? -24.234 -3.631 14.623 1.00 96.81 557 VAL A CA 1
ATOM 4175 C C . VAL A 1 557 ? -25.002 -3.342 13.344 1.00 96.81 557 VAL A C 1
ATOM 4177 O O . VAL A 1 557 ? -25.614 -4.233 12.761 1.00 96.81 557 VAL A O 1
ATOM 4180 N N . VAL A 1 558 ? -24.930 -2.099 12.878 1.00 97.69 558 VAL A N 1
ATOM 4181 C CA . VAL A 1 558 ? -25.437 -1.671 11.576 1.00 97.69 558 VAL A CA 1
ATOM 4182 C C . VAL A 1 558 ? -24.241 -1.413 10.668 1.00 97.69 558 VAL A C 1
ATOM 4184 O O . VAL A 1 558 ? -23.491 -0.462 10.880 1.00 97.69 558 VAL A O 1
ATOM 4187 N N . LYS A 1 559 ? -24.034 -2.270 9.666 1.00 97.38 559 LYS A N 1
ATOM 4188 C CA . LYS A 1 559 ? -22.934 -2.136 8.699 1.00 97.38 559 LYS A CA 1
ATOM 4189 C C . LYS A 1 559 ? -23.362 -1.340 7.464 1.00 97.38 559 LYS A C 1
ATOM 4191 O O . LYS A 1 559 ? -24.556 -1.325 7.151 1.00 97.38 559 LYS A O 1
ATOM 4196 N N . PRO A 1 560 ? -22.429 -0.711 6.725 1.00 97.62 560 PRO A N 1
ATOM 4197 C CA . PRO A 1 560 ? -22.777 -0.048 5.473 1.00 97.62 560 PRO A CA 1
ATOM 4198 C C . PRO A 1 560 ? -23.446 -0.996 4.479 1.00 97.62 560 PRO A C 1
ATOM 4200 O O . PRO A 1 560 ? -23.213 -2.206 4.507 1.00 97.62 560 PRO A O 1
ATOM 4203 N N . ALA A 1 561 ? -24.234 -0.446 3.558 1.00 97.44 561 ALA A N 1
ATOM 4204 C CA . ALA A 1 561 ? -24.780 -1.235 2.460 1.00 97.44 561 ALA A CA 1
ATOM 4205 C C . ALA A 1 561 ? -23.751 -1.437 1.343 1.00 97.44 561 ALA A C 1
ATOM 4207 O O . ALA A 1 561 ? -23.649 -2.530 0.790 1.00 97.44 561 ALA A O 1
ATOM 4208 N N . THR A 1 562 ? -22.996 -0.390 1.000 1.00 97.81 562 THR A N 1
ATOM 4209 C CA . THR A 1 562 ? -22.030 -0.422 -0.104 1.00 97.81 562 THR A CA 1
ATOM 4210 C C . THR A 1 562 ? -21.009 0.714 0.001 1.00 97.81 562 THR A C 1
ATOM 4212 O O . THR A 1 562 ? -21.162 1.664 0.772 1.00 97.81 562 THR A O 1
ATOM 4215 N N . PHE A 1 563 ? -19.984 0.628 -0.841 1.00 98.00 563 PHE A N 1
ATOM 4216 C CA . PHE A 1 563 ? -19.061 1.707 -1.166 1.00 98.00 563 PHE A CA 1
ATOM 4217 C C . PHE A 1 563 ? -19.280 2.115 -2.627 1.00 98.00 563 PHE A C 1
ATOM 4219 O O . PHE A 1 563 ? -19.173 1.282 -3.533 1.00 98.00 563 PHE A O 1
ATOM 4226 N N . ALA A 1 564 ? -19.555 3.396 -2.861 1.00 97.06 564 ALA A N 1
ATOM 4227 C CA . ALA A 1 564 ? -19.642 3.980 -4.193 1.00 97.06 564 ALA A CA 1
ATOM 4228 C C . ALA A 1 564 ? -18.331 4.697 -4.536 1.00 97.06 564 ALA A C 1
ATOM 4230 O O . ALA A 1 564 ? -17.901 5.601 -3.818 1.00 97.06 564 ALA A O 1
ATOM 4231 N N . LEU A 1 565 ? -17.691 4.295 -5.636 1.00 97.75 565 LEU A N 1
ATOM 4232 C CA . LEU A 1 565 ? -16.404 4.839 -6.068 1.00 97.75 565 LEU A CA 1
ATOM 4233 C C . LEU A 1 565 ? -16.568 5.844 -7.209 1.00 97.75 565 LEU A C 1
ATOM 4235 O O . LEU A 1 565 ? -17.256 5.579 -8.192 1.00 97.75 565 LEU A O 1
ATOM 4239 N N . THR A 1 566 ? -15.867 6.973 -7.111 1.00 95.88 566 THR A N 1
ATOM 4240 C CA . THR A 1 566 ? -15.746 7.968 -8.183 1.00 95.88 566 THR A CA 1
ATOM 4241 C C . THR A 1 566 ? -14.276 8.196 -8.523 1.00 95.88 566 THR A C 1
ATOM 4243 O O . THR A 1 566 ? -13.457 8.465 -7.643 1.00 95.88 566 THR A O 1
ATOM 4246 N N . ILE A 1 567 ? -13.948 8.110 -9.814 1.00 96.62 567 ILE A N 1
ATOM 4247 C CA . ILE A 1 567 ? -12.603 8.329 -10.354 1.00 96.62 567 ILE A CA 1
ATOM 4248 C C . ILE A 1 567 ? -12.677 9.481 -11.356 1.00 96.62 567 ILE A C 1
ATOM 4250 O O . ILE A 1 567 ? -13.357 9.387 -12.379 1.00 96.62 567 ILE A O 1
ATOM 4254 N N . GLY A 1 568 ? -11.995 10.584 -11.052 1.00 91.50 568 GLY A N 1
ATOM 4255 C CA . GLY A 1 568 ? -11.996 11.777 -11.898 1.00 91.50 568 GLY A CA 1
ATOM 4256 C C . GLY A 1 568 ? -11.205 11.584 -13.195 1.00 91.50 568 GLY A C 1
ATOM 4257 O O . GLY A 1 568 ? -10.178 10.910 -13.205 1.00 91.50 568 GLY A O 1
ATOM 4258 N N . ASN A 1 569 ? -11.657 12.226 -14.278 1.00 92.25 569 ASN A N 1
ATOM 4259 C CA . ASN A 1 569 ? -10.977 12.280 -15.585 1.00 92.25 569 ASN A CA 1
ATOM 4260 C C . ASN A 1 569 ? -10.689 10.917 -16.244 1.00 92.25 569 ASN A C 1
ATOM 4262 O O . ASN A 1 569 ? -9.841 10.832 -17.129 1.00 92.25 569 ASN A O 1
ATOM 4266 N N . ASN A 1 570 ? -11.376 9.852 -15.830 1.00 95.88 570 ASN A N 1
ATOM 4267 C CA . ASN A 1 570 ? -11.248 8.543 -16.456 1.00 95.88 570 ASN A CA 1
ATOM 4268 C C . ASN A 1 570 ? -11.975 8.522 -17.820 1.00 95.88 570 ASN A C 1
ATOM 4270 O O . ASN A 1 570 ? -13.191 8.716 -17.842 1.00 95.88 570 ASN A O 1
ATOM 4274 N N . PRO A 1 571 ? -11.280 8.260 -18.946 1.00 95.31 571 PRO A N 1
ATOM 4275 C CA . PRO A 1 571 ? -11.891 8.230 -20.273 1.00 95.31 571 PRO A CA 1
ATOM 4276 C C . PRO A 1 571 ? -12.749 6.980 -20.522 1.00 95.31 571 PRO A C 1
ATOM 4278 O O . PRO A 1 571 ? -13.449 6.928 -21.529 1.00 95.31 571 PRO A O 1
ATOM 4281 N N . GLY A 1 572 ? -12.704 5.976 -19.637 1.00 95.38 572 GLY A N 1
ATOM 4282 C CA . GLY A 1 572 ? -13.563 4.795 -19.731 1.00 95.38 572 GLY A CA 1
ATOM 4283 C C . GLY A 1 572 ? -13.272 3.928 -20.955 1.00 95.38 572 GLY A C 1
ATOM 4284 O O . GLY A 1 572 ? -14.203 3.433 -21.587 1.00 95.38 572 GLY A O 1
ATOM 4285 N N . ALA A 1 573 ? -11.993 3.771 -21.320 1.00 97.31 573 ALA A N 1
ATOM 4286 C CA . ALA A 1 573 ? -11.602 3.026 -22.514 1.00 97.31 573 ALA A CA 1
ATOM 4287 C C . ALA A 1 573 ? -12.187 1.598 -22.516 1.00 97.31 573 ALA A C 1
ATOM 4289 O O . ALA A 1 573 ? -12.180 0.901 -21.500 1.00 97.31 573 ALA A O 1
ATOM 4290 N N . ALA A 1 574 ? -12.687 1.153 -23.671 1.00 95.25 574 ALA A N 1
ATOM 4291 C CA . ALA A 1 574 ? -13.181 -0.213 -23.861 1.00 95.25 574 ALA A CA 1
ATOM 4292 C C . ALA A 1 574 ? -12.083 -1.172 -24.350 1.00 95.25 574 ALA A C 1
ATOM 4294 O O . ALA A 1 574 ? -12.132 -2.364 -24.060 1.00 95.25 574 ALA A O 1
ATOM 4295 N N . ASP A 1 575 ? -11.090 -0.648 -25.071 1.00 96.25 575 ASP A N 1
ATOM 4296 C CA . ASP A 1 575 ? -10.037 -1.423 -25.722 1.00 96.25 575 ASP A CA 1
ATOM 4297 C C . ASP A 1 575 ? -8.733 -0.615 -25.897 1.00 96.25 575 ASP A C 1
ATOM 4299 O O . ASP A 1 575 ? -8.601 0.537 -25.466 1.00 96.25 575 ASP A O 1
ATOM 4303 N N . ALA A 1 576 ? -7.753 -1.226 -26.567 1.00 96.31 576 ALA A N 1
ATOM 4304 C CA . ALA A 1 576 ? -6.436 -0.654 -26.827 1.00 96.31 576 ALA A CA 1
ATOM 4305 C C . ALA A 1 576 ? -6.411 0.498 -27.855 1.00 96.31 576 ALA A C 1
ATOM 4307 O O . ALA A 1 576 ? -5.324 0.931 -28.239 1.00 96.31 576 ALA A O 1
ATOM 4308 N N . SER A 1 577 ? -7.561 0.979 -28.334 1.00 95.81 577 SER A N 1
ATOM 4309 C CA . SER A 1 577 ? -7.707 2.196 -29.145 1.00 95.81 577 SER A CA 1
ATOM 4310 C C . SER A 1 577 ? -8.321 3.368 -28.362 1.00 95.81 577 SER A C 1
ATOM 4312 O O . SER A 1 577 ? -8.168 4.515 -28.774 1.00 95.81 577 SER A O 1
ATOM 4314 N N . GLY A 1 578 ? -8.938 3.106 -27.199 1.00 95.75 578 GLY A N 1
ATOM 4315 C CA . GLY A 1 578 ? -9.572 4.128 -26.354 1.00 95.75 578 GLY A CA 1
ATOM 4316 C C . GLY A 1 578 ? -8.599 5.135 -25.720 1.00 95.75 578 GLY A C 1
ATOM 4317 O O . GLY A 1 578 ? -7.388 4.951 -25.752 1.00 95.75 578 GLY A O 1
ATOM 4318 N N . GLY A 1 579 ? -9.113 6.211 -25.119 1.00 96.19 579 GLY A N 1
ATOM 4319 C CA . GLY A 1 579 ? -8.276 7.276 -24.548 1.00 96.19 579 GLY A CA 1
ATOM 4320 C C . GLY A 1 579 ? -7.300 6.803 -23.458 1.00 96.19 579 GLY A C 1
ATOM 4321 O O . GLY A 1 579 ? -7.624 5.933 -22.646 1.00 96.19 579 GLY A O 1
ATOM 4322 N N . ILE A 1 580 ? -6.108 7.407 -23.426 1.00 97.81 580 ILE A N 1
ATOM 4323 C CA .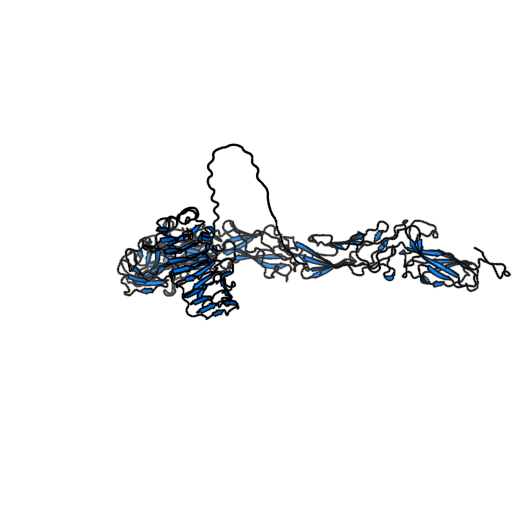 ILE A 1 580 ? -5.105 7.189 -22.374 1.00 97.81 580 ILE A CA 1
ATOM 4324 C C . ILE A 1 580 ? -5.584 7.876 -21.094 1.00 97.81 580 ILE A C 1
ATOM 4326 O O . ILE A 1 580 ? -5.913 9.060 -21.107 1.00 97.81 580 ILE A O 1
ATOM 4330 N N . PHE A 1 581 ? -5.612 7.133 -19.989 1.00 97.81 581 PHE A N 1
ATOM 4331 C CA . PHE A 1 581 ? -5.925 7.669 -18.668 1.00 97.81 581 PHE A CA 1
ATOM 4332 C C . PHE A 1 581 ? -4.657 8.082 -17.920 1.00 97.81 581 PHE A C 1
ATOM 4334 O O . PHE A 1 581 ? -4.514 9.236 -17.517 1.00 97.81 581 PHE A O 1
ATOM 4341 N N . LYS A 1 582 ? -3.744 7.126 -17.721 1.00 98.00 582 LYS A N 1
ATOM 4342 C CA . LYS A 1 582 ? -2.564 7.251 -16.861 1.00 98.00 582 LYS A CA 1
ATOM 4343 C C . LYS A 1 582 ? -1.432 6.362 -17.354 1.00 98.00 582 LYS A C 1
ATOM 4345 O O . LYS A 1 582 ? -1.670 5.376 -18.046 1.00 98.00 582 LYS A O 1
ATOM 4350 N N . LYS A 1 583 ? -0.197 6.670 -16.972 1.00 98.12 583 LYS A N 1
ATOM 4351 C CA . LYS A 1 583 ? 0.917 5.732 -17.149 1.00 98.12 583 LYS A CA 1
ATOM 4352 C C . LYS A 1 583 ? 0.870 4.647 -16.069 1.00 98.12 583 LYS A C 1
ATOM 4354 O O . LYS A 1 583 ? 0.412 4.888 -14.955 1.00 98.12 583 LYS A O 1
ATOM 4359 N N . ALA A 1 584 ? 1.377 3.460 -16.370 1.00 98.38 584 ALA A N 1
ATOM 4360 C CA . ALA A 1 584 ? 1.512 2.360 -15.429 1.00 98.38 584 ALA A CA 1
ATOM 4361 C C . ALA A 1 584 ? 2.394 2.796 -14.248 1.00 98.38 584 ALA A C 1
ATOM 4363 O O . ALA A 1 584 ? 3.543 3.207 -14.427 1.00 98.38 584 ALA A O 1
ATOM 4364 N N . GLY A 1 585 ? 1.846 2.725 -13.040 1.00 97.69 585 GLY A N 1
ATOM 4365 C CA . GLY A 1 585 ? 2.451 3.166 -11.784 1.00 97.69 585 GLY A CA 1
ATOM 4366 C C . GLY A 1 585 ? 2.223 4.646 -11.462 1.00 97.69 585 GLY A C 1
ATOM 4367 O O . GLY A 1 585 ? 2.631 5.094 -10.393 1.00 97.69 585 GLY A O 1
ATOM 4368 N N . GLU A 1 586 ? 1.574 5.412 -12.343 1.00 98.19 586 GLU A N 1
ATOM 4369 C CA . GLU A 1 586 ? 1.194 6.797 -12.068 1.00 98.19 586 GLU A CA 1
ATOM 4370 C C . GLU A 1 586 ? -0.011 6.851 -11.119 1.00 98.19 586 GLU A C 1
ATOM 4372 O O . GLU A 1 586 ? -0.962 6.075 -11.238 1.00 98.19 586 GLU A O 1
ATOM 4377 N N . ALA A 1 587 ? 0.035 7.789 -10.176 1.00 97.25 587 ALA A N 1
ATOM 4378 C CA . ALA A 1 587 ? -1.027 8.013 -9.210 1.00 97.25 587 ALA A CA 1
ATOM 4379 C C . ALA A 1 587 ? -2.296 8.618 -9.843 1.00 97.25 587 ALA A C 1
ATOM 4381 O O . ALA A 1 587 ? -2.236 9.498 -10.710 1.00 97.25 587 ALA A O 1
ATOM 4382 N N . PHE A 1 588 ? -3.455 8.203 -9.338 1.00 97.44 588 PHE A N 1
ATOM 4383 C CA . PHE A 1 588 ? -4.753 8.823 -9.575 1.00 97.44 588 PHE A CA 1
ATOM 4384 C C . PHE A 1 588 ? -5.583 8.881 -8.286 1.00 97.44 588 PHE A C 1
ATOM 4386 O O . PHE A 1 588 ? -5.347 8.135 -7.332 1.00 97.44 588 PHE A O 1
ATOM 4393 N N . SER A 1 589 ? -6.557 9.793 -8.261 1.00 96.88 589 SER A N 1
ATOM 4394 C CA . SER A 1 589 ? -7.446 9.975 -7.115 1.00 96.88 589 SER A CA 1
ATOM 4395 C C . SER A 1 589 ? -8.689 9.096 -7.215 1.00 96.88 589 SER A C 1
ATOM 4397 O O . SER A 1 589 ? -9.343 9.044 -8.259 1.00 96.88 589 SER A O 1
ATOM 4399 N N . VAL A 1 590 ? -9.045 8.473 -6.096 1.00 98.00 590 VAL A N 1
ATOM 4400 C CA . VAL A 1 590 ? -10.283 7.721 -5.897 1.00 98.00 590 VAL A CA 1
ATOM 4401 C C . VAL A 1 590 ? -11.035 8.341 -4.728 1.00 98.00 590 VAL A C 1
ATOM 4403 O O . VAL A 1 590 ? -10.475 8.530 -3.647 1.00 98.00 590 VAL A O 1
ATOM 4406 N N . VAL A 1 591 ? -12.309 8.655 -4.945 1.00 98.06 591 VAL A N 1
ATOM 4407 C CA . VAL A 1 591 ? -13.234 9.066 -3.886 1.00 98.06 591 VAL A CA 1
ATOM 4408 C C . VAL A 1 591 ? -14.166 7.899 -3.599 1.00 98.06 591 VAL A C 1
ATOM 4410 O O . VAL A 1 591 ? -14.796 7.381 -4.519 1.00 98.06 591 VAL A O 1
ATOM 4413 N N . ALA A 1 592 ? -14.244 7.493 -2.338 1.00 98.19 592 ALA A N 1
ATOM 4414 C CA . ALA A 1 592 ? -15.164 6.481 -1.850 1.00 98.19 592 ALA A CA 1
ATOM 4415 C C . ALA A 1 592 ? -16.233 7.142 -0.976 1.00 98.19 592 ALA A C 1
ATOM 4417 O O . ALA A 1 592 ? -15.928 7.803 0.016 1.00 98.19 592 ALA A O 1
ATOM 4418 N N . THR A 1 593 ? -17.495 6.956 -1.342 1.00 98.06 593 THR A N 1
ATOM 4419 C CA . THR A 1 593 ? -18.650 7.353 -0.539 1.00 98.06 593 THR A CA 1
ATOM 4420 C C . THR A 1 593 ? -19.256 6.105 0.082 1.00 98.06 593 THR A C 1
ATOM 4422 O O . THR A 1 593 ? -19.651 5.186 -0.634 1.00 98.06 593 THR A O 1
ATOM 4425 N N . VAL A 1 594 ? -19.317 6.063 1.409 1.00 98.25 594 VAL A N 1
ATOM 4426 C CA . VAL A 1 594 ? -19.928 4.961 2.157 1.00 98.25 594 VAL A CA 1
ATOM 4427 C C . VAL A 1 594 ? -21.430 5.209 2.228 1.00 98.25 594 VAL A C 1
ATOM 4429 O O . VAL A 1 594 ? -21.841 6.313 2.599 1.00 98.25 594 VAL A O 1
ATOM 4432 N N . GLN A 1 595 ? -22.239 4.234 1.805 1.00 97.94 595 GLN A N 1
ATOM 4433 C CA . GLN A 1 595 ? -23.669 4.443 1.574 1.00 97.94 595 GLN A CA 1
ATOM 4434 C C . GLN A 1 595 ? -24.581 3.448 2.302 1.00 97.94 595 GLN A C 1
ATOM 4436 O O . GLN A 1 595 ? -24.232 2.279 2.499 1.00 97.94 595 GLN A O 1
ATOM 4441 N N . ASP A 1 596 ? -25.774 3.932 2.659 1.00 97.50 596 ASP A N 1
ATOM 4442 C CA . ASP A 1 596 ? -26.938 3.124 3.025 1.00 97.50 596 ASP A CA 1
ATOM 4443 C C . ASP A 1 596 ? -27.589 2.491 1.778 1.00 97.50 596 ASP A C 1
ATOM 4445 O O . ASP A 1 596 ? -27.206 2.778 0.640 1.00 97.50 596 ASP A O 1
ATOM 4449 N N . ILE A 1 597 ? -28.567 1.600 1.974 1.00 96.94 597 ILE A N 1
ATOM 4450 C CA . ILE A 1 597 ? -29.234 0.892 0.865 1.00 96.94 597 ILE A CA 1
ATOM 4451 C C . ILE A 1 597 ? -30.010 1.832 -0.075 1.00 96.94 597 ILE A C 1
ATOM 4453 O O . ILE A 1 597 ? -30.283 1.476 -1.219 1.00 96.94 597 ILE A O 1
ATOM 4457 N N . ASP A 1 598 ? -30.338 3.037 0.397 1.00 95.38 598 ASP A N 1
ATOM 4458 C CA . ASP A 1 598 ? -31.057 4.069 -0.349 1.00 95.38 598 ASP A CA 1
ATOM 4459 C C . ASP A 1 598 ? -30.089 5.028 -1.089 1.00 95.38 598 ASP A C 1
ATOM 4461 O O . ASP A 1 598 ? -30.532 5.987 -1.725 1.00 95.38 598 ASP A O 1
ATOM 4465 N N . GLY A 1 599 ? -28.771 4.787 -1.023 1.00 95.75 599 GLY A N 1
ATOM 4466 C CA . GLY A 1 599 ? -27.730 5.559 -1.715 1.00 95.75 599 GLY A CA 1
ATOM 4467 C C . GLY A 1 599 ? -27.277 6.832 -0.992 1.00 95.75 599 GLY A C 1
ATOM 4468 O O . GLY A 1 599 ? -26.564 7.655 -1.572 1.00 95.75 599 GLY A O 1
ATOM 4469 N N . ASN A 1 600 ? -27.668 7.023 0.266 1.00 96.25 600 ASN A N 1
ATOM 4470 C CA . ASN A 1 600 ? -27.259 8.179 1.057 1.00 96.25 600 ASN A CA 1
ATOM 4471 C C . ASN A 1 600 ? -25.977 7.894 1.833 1.00 96.25 600 ASN A C 1
ATOM 4473 O O . ASN A 1 600 ? -25.709 6.758 2.199 1.00 96.25 600 ASN A O 1
ATOM 4477 N N . THR A 1 601 ? -25.219 8.939 2.156 1.00 96.94 601 THR A N 1
ATOM 4478 C CA . THR A 1 601 ? -23.994 8.833 2.961 1.00 96.94 601 THR A CA 1
ATOM 4479 C C . THR A 1 601 ? -24.262 8.304 4.369 1.00 96.94 601 THR A C 1
ATOM 4481 O O . THR A 1 601 ? -25.251 8.715 4.979 1.00 96.94 601 THR A O 1
ATOM 4484 N N . THR A 1 602 ? -23.327 7.517 4.910 1.00 97.38 602 THR A N 1
ATOM 4485 C CA . THR A 1 602 ? -23.287 7.065 6.315 1.00 97.38 602 THR A CA 1
ATOM 4486 C C . THR A 1 602 ? -22.182 7.812 7.100 1.00 97.38 602 THR A C 1
ATOM 4488 O O . THR A 1 602 ? -21.018 7.390 7.079 1.00 97.38 602 THR A O 1
ATOM 4491 N N . PRO A 1 603 ? -22.487 8.967 7.732 1.00 96.88 603 PRO A N 1
ATOM 4492 C CA . PRO A 1 603 ? -21.530 9.820 8.448 1.00 96.88 603 PRO A CA 1
ATOM 4493 C C . PRO A 1 603 ? -20.617 9.136 9.473 1.00 96.88 603 PRO A C 1
ATOM 4495 O O . PRO A 1 603 ? -19.454 9.549 9.611 1.00 96.88 603 PRO A O 1
ATOM 4498 N N . ASN A 1 604 ? -21.130 8.133 10.187 1.00 96.88 604 ASN A N 1
ATOM 4499 C CA . ASN A 1 604 ? -20.433 7.476 11.290 1.00 96.88 604 ASN A CA 1
ATOM 4500 C C . ASN A 1 604 ? -19.259 6.607 10.837 1.00 96.88 604 ASN A C 1
ATOM 4502 O O . ASN A 1 604 ? -18.345 6.421 11.632 1.00 96.88 604 ASN A O 1
ATOM 4506 N N . TYR A 1 605 ? -19.230 6.135 9.585 1.00 97.50 605 TYR A N 1
ATOM 4507 C CA . TYR A 1 605 ? -18.142 5.269 9.119 1.00 97.50 605 TYR A CA 1
ATOM 4508 C C . TYR A 1 605 ? -16.786 5.971 9.269 1.00 97.50 605 TYR A C 1
ATOM 4510 O O . TYR A 1 605 ? -16.617 7.110 8.811 1.00 97.50 605 TYR A O 1
ATOM 4518 N N . GLY A 1 606 ? -15.825 5.318 9.913 1.00 96.00 606 GLY A N 1
ATOM 4519 C CA . GLY A 1 606 ? -14.505 5.857 10.249 1.00 96.00 606 GLY A CA 1
ATOM 4520 C C . GLY A 1 606 ? -14.475 6.754 11.493 1.00 96.00 606 GLY A C 1
ATOM 4521 O O . GLY A 1 606 ? -13.489 7.462 11.683 1.00 96.00 606 GLY A O 1
ATOM 4522 N N . ASN A 1 607 ? -15.549 6.803 12.289 1.00 95.88 607 ASN A N 1
ATOM 4523 C CA . ASN A 1 607 ? -15.560 7.435 13.619 1.00 95.88 607 ASN A CA 1
ATOM 4524 C C . ASN A 1 607 ? -15.568 6.406 14.761 1.00 95.88 607 ASN A C 1
ATOM 4526 O O . ASN A 1 607 ? -15.644 6.807 15.922 1.00 95.88 607 ASN A O 1
ATOM 4530 N N . GLU A 1 608 ? -15.533 5.111 14.447 1.00 95.75 608 GLU A N 1
ATOM 4531 C CA . GLU A 1 608 ? -15.493 4.034 15.433 1.00 95.75 608 GLU A CA 1
ATOM 4532 C C . GLU A 1 608 ? -14.276 4.178 16.367 1.00 95.75 608 GLU A C 1
ATOM 4534 O O . GLU A 1 608 ? -13.269 4.798 16.014 1.00 95.75 608 GLU A O 1
ATOM 4539 N N . ALA A 1 609 ? -14.342 3.576 17.558 1.00 91.50 609 ALA A N 1
ATOM 4540 C CA . ALA A 1 609 ? -13.256 3.581 18.540 1.00 91.50 609 ALA A CA 1
ATOM 4541 C C . ALA A 1 609 ? -11.938 3.066 17.934 1.00 91.50 609 ALA A C 1
ATOM 4543 O O . ALA A 1 609 ? -10.873 3.639 18.170 1.00 91.50 609 ALA A O 1
ATOM 4544 N N . ALA A 1 610 ? -12.036 2.025 17.105 1.00 91.50 610 ALA A N 1
ATOM 4545 C CA . ALA A 1 610 ? -11.027 1.661 16.122 1.00 91.50 610 ALA A CA 1
ATOM 4546 C C . ALA A 1 610 ? -11.590 1.969 14.729 1.00 91.50 610 ALA A C 1
ATOM 4548 O O . ALA A 1 610 ? -12.374 1.191 14.196 1.00 91.50 610 ALA A O 1
ATOM 4549 N N . ALA A 1 611 ? -11.225 3.129 14.178 1.00 94.56 611 ALA A N 1
ATOM 4550 C CA . ALA A 1 611 ? -11.789 3.625 12.926 1.00 94.56 611 ALA A CA 1
ATOM 4551 C C . ALA A 1 611 ? -11.621 2.622 11.774 1.00 94.56 611 ALA A C 1
ATOM 4553 O O . ALA A 1 611 ? -10.507 2.186 11.469 1.00 94.56 611 ALA A O 1
ATOM 4554 N N . GLU A 1 612 ? -12.729 2.320 11.102 1.00 95.69 612 GLU A N 1
ATOM 4555 C CA . GLU A 1 612 ? -12.751 1.346 10.014 1.00 95.69 612 GLU A CA 1
ATOM 4556 C C . GLU A 1 612 ? -12.176 1.929 8.715 1.00 95.69 612 GLU A C 1
ATOM 4558 O O . GLU A 1 612 ? -12.503 3.041 8.284 1.00 95.69 612 GLU A O 1
ATOM 4563 N N . GLY A 1 613 ? -11.294 1.161 8.071 1.00 96.06 613 GLY A N 1
ATOM 4564 C CA . GLY A 1 613 ? -10.610 1.559 6.841 1.00 96.06 613 GLY A CA 1
ATOM 4565 C C . GLY A 1 613 ? -11.359 1.160 5.568 1.00 96.06 613 GLY A C 1
ATOM 4566 O O . GLY A 1 613 ? -12.278 0.342 5.585 1.00 96.06 613 GLY A O 1
ATOM 4567 N N . ILE A 1 614 ? -10.922 1.700 4.428 1.00 98.25 614 ILE A N 1
ATOM 4568 C CA . ILE A 1 614 ? -11.380 1.293 3.091 1.00 98.25 614 ILE A CA 1
ATOM 4569 C C . ILE A 1 614 ? -10.175 0.774 2.315 1.00 98.25 614 ILE A C 1
ATOM 4571 O O . ILE A 1 614 ? -9.122 1.406 2.321 1.00 98.25 614 ILE A O 1
ATOM 4575 N N . GLU A 1 615 ? -10.344 -0.342 1.616 1.00 97.81 615 GLU A N 1
ATOM 4576 C CA . GLU A 1 615 ? -9.386 -0.848 0.638 1.00 97.81 615 GLU A CA 1
ATOM 4577 C C . GLU A 1 615 ? -10.041 -0.906 -0.743 1.00 97.81 615 GLU A C 1
ATOM 4579 O O . GLU A 1 615 ? -11.129 -1.464 -0.898 1.00 97.81 615 GLU A O 1
ATOM 4584 N N . VAL A 1 616 ? -9.356 -0.374 -1.757 1.00 98.31 616 VAL A N 1
ATOM 4585 C CA . VAL A 1 616 ? -9.683 -0.593 -3.168 1.00 98.31 616 VAL A CA 1
ATOM 4586 C C . VAL A 1 616 ? -8.675 -1.513 -3.837 1.00 98.31 616 VAL A C 1
ATOM 4588 O O . VAL A 1 616 ? -7.468 -1.428 -3.612 1.00 98.31 616 VAL A O 1
ATOM 4591 N N . TYR A 1 617 ? -9.181 -2.367 -4.717 1.00 97.12 617 TYR A N 1
ATOM 4592 C CA . TYR A 1 617 ? -8.390 -3.310 -5.496 1.00 97.12 617 TYR A CA 1
ATOM 4593 C C . TYR A 1 617 ? -8.968 -3.439 -6.905 1.00 97.12 617 TYR A C 1
ATOM 4595 O O . TYR A 1 617 ? -10.154 -3.195 -7.138 1.00 97.12 617 TYR A O 1
ATOM 4603 N N . SER A 1 618 ? -8.127 -3.822 -7.862 1.00 97.75 618 SER A N 1
ATOM 4604 C CA . SER A 1 618 ? -8.567 -4.153 -9.212 1.00 97.75 618 SER A CA 1
ATOM 4605 C C . SER A 1 618 ? -9.270 -5.508 -9.191 1.00 97.75 618 SER A C 1
ATOM 4607 O O . SER A 1 618 ? -8.619 -6.552 -9.117 1.00 97.75 618 SER A O 1
ATOM 4609 N N . SER A 1 619 ? -10.599 -5.507 -9.253 1.00 95.94 619 SER A N 1
ATOM 4610 C CA . SER A 1 619 ? -11.404 -6.730 -9.288 1.00 95.94 619 SER A CA 1
ATOM 4611 C C . SER A 1 619 ? -11.241 -7.480 -10.608 1.00 95.94 619 SER A C 1
ATOM 4613 O O . SER A 1 619 ? -11.258 -8.709 -10.623 1.00 95.94 619 SER A O 1
ATOM 4615 N N . THR A 1 620 ? -11.039 -6.747 -11.706 1.00 96.00 620 THR A N 1
ATOM 4616 C CA . THR A 1 620 ? -11.012 -7.317 -13.054 1.00 96.00 620 THR A CA 1
ATOM 4617 C C . THR A 1 620 ? -9.998 -6.593 -13.937 1.00 96.00 620 THR A C 1
ATOM 4619 O O . THR A 1 620 ? -10.057 -5.373 -14.071 1.00 96.00 620 THR A O 1
ATOM 4622 N N . LEU A 1 621 ? -9.133 -7.344 -14.628 1.00 97.56 621 LEU A N 1
ATOM 4623 C CA . LEU A 1 621 ? -8.439 -6.852 -15.822 1.00 97.56 621 LEU A CA 1
ATOM 4624 C C . LEU A 1 621 ? -9.356 -7.050 -17.034 1.00 97.56 621 LEU A C 1
ATOM 4626 O O . LEU A 1 621 ? -9.609 -8.178 -17.450 1.00 97.56 621 LEU A O 1
ATOM 4630 N N . VAL A 1 622 ? -9.860 -5.952 -17.590 1.00 97.62 622 VAL A N 1
ATOM 4631 C CA . VAL A 1 622 ? -10.764 -5.956 -18.749 1.00 97.62 622 VAL A CA 1
ATOM 4632 C C . VAL A 1 622 ? -9.987 -6.200 -20.038 1.00 97.62 622 VAL A C 1
ATOM 4634 O O . VAL A 1 622 ? -10.398 -7.007 -20.867 1.00 97.62 622 VAL A O 1
ATOM 4637 N N . ALA A 1 623 ? -8.857 -5.511 -20.209 1.00 97.00 623 ALA A N 1
ATOM 4638 C CA . ALA A 1 623 ? -7.993 -5.673 -21.370 1.00 97.00 623 ALA A CA 1
ATOM 4639 C C . ALA A 1 623 ? -6.522 -5.377 -21.012 1.00 97.00 623 ALA A C 1
ATOM 4641 O O . ALA A 1 623 ? -6.284 -4.473 -20.212 1.00 97.00 623 ALA A O 1
ATOM 4642 N N . PRO A 1 624 ? -5.537 -6.069 -21.611 1.00 95.88 624 PRO A N 1
ATOM 4643 C CA . PRO A 1 624 ? -5.709 -7.206 -22.517 1.00 95.88 624 PRO A CA 1
ATOM 4644 C C . PRO A 1 624 ? -6.280 -8.438 -21.791 1.00 95.88 624 PRO A C 1
ATOM 4646 O O . PRO A 1 624 ? -5.903 -8.740 -20.661 1.00 95.88 624 PRO A O 1
ATOM 4649 N N . VAL A 1 625 ? -7.210 -9.147 -22.440 1.00 93.62 625 VAL A N 1
ATOM 4650 C CA . VAL A 1 625 ? -7.822 -10.365 -21.879 1.00 93.62 625 VAL A CA 1
ATOM 4651 C C . VAL A 1 625 ? -6.746 -11.438 -21.708 1.00 93.62 625 VAL A C 1
ATOM 4653 O O . VAL A 1 625 ? -5.961 -11.679 -22.622 1.00 93.62 625 VAL A O 1
ATOM 4656 N N . GLY A 1 626 ? -6.703 -12.077 -20.536 1.00 89.31 626 GLY A N 1
ATOM 4657 C CA . GLY A 1 626 ? -5.663 -13.053 -20.192 1.00 89.31 626 GLY A CA 1
ATOM 4658 C C . GLY A 1 626 ? -4.315 -12.434 -19.803 1.00 89.31 626 GLY A C 1
ATOM 4659 O O . GLY A 1 626 ? -3.372 -13.171 -19.529 1.00 89.31 626 GLY A O 1
ATOM 4660 N N . GLY A 1 627 ? -4.222 -11.100 -19.761 1.00 93.81 627 GLY A N 1
ATOM 4661 C CA . GLY A 1 627 ? -3.066 -10.389 -19.227 1.00 93.81 627 GLY A CA 1
ATOM 4662 C C . GLY A 1 627 ? -2.977 -10.445 -17.700 1.00 93.81 627 GLY A C 1
ATOM 4663 O O . GLY A 1 627 ? -3.816 -11.017 -17.000 1.00 93.81 627 GLY A O 1
ATOM 4664 N N . ARG A 1 628 ? -1.944 -9.798 -17.167 1.00 95.06 628 ARG A N 1
ATOM 4665 C CA . ARG A 1 628 ? -1.657 -9.730 -15.737 1.00 95.06 628 ARG A CA 1
ATOM 4666 C C . ARG A 1 628 ? -2.424 -8.586 -15.066 1.00 95.06 628 ARG A C 1
ATOM 4668 O O . ARG A 1 628 ? -2.285 -7.433 -15.467 1.00 95.06 628 ARG A O 1
ATOM 4675 N N . ASN A 1 629 ? -3.218 -8.871 -14.034 1.00 96.69 629 ASN A N 1
ATOM 4676 C CA . ASN A 1 629 ? -3.914 -7.829 -13.273 1.00 96.69 629 ASN A CA 1
ATOM 4677 C C . ASN A 1 629 ? -2.961 -7.174 -12.250 1.00 96.69 629 ASN A C 1
ATOM 4679 O O . ASN A 1 629 ? -2.904 -7.589 -11.090 1.00 96.69 629 ASN A O 1
ATOM 4683 N N . GLY A 1 630 ? -2.165 -6.204 -12.712 1.00 95.25 630 GLY A N 1
ATOM 4684 C CA . GLY A 1 630 ? -1.081 -5.564 -11.953 1.00 95.25 630 GLY A CA 1
ATOM 4685 C C . GLY A 1 630 ? 0.181 -6.430 -11.885 1.00 95.25 630 GLY A C 1
ATOM 4686 O O . GLY A 1 630 ? 0.136 -7.621 -12.192 1.00 95.25 630 GLY A O 1
ATOM 4687 N N . THR A 1 631 ? 1.316 -5.888 -11.434 1.00 90.06 631 THR A N 1
ATOM 4688 C CA . THR A 1 631 ? 2.602 -6.626 -11.378 1.00 90.06 631 THR A CA 1
ATOM 4689 C C . THR A 1 631 ? 2.618 -7.738 -10.331 1.00 90.06 631 THR A C 1
ATOM 4691 O O . THR A 1 631 ? 3.601 -8.457 -10.227 1.00 90.06 631 THR A O 1
ATOM 4694 N N . SER A 1 632 ? 1.566 -7.946 -9.542 1.00 90.50 632 SER A N 1
ATOM 4695 C CA . SER A 1 632 ? 1.412 -9.162 -8.731 1.00 90.50 632 SER A CA 1
ATOM 4696 C C . SER A 1 632 ? 0.590 -10.233 -9.450 1.00 90.50 632 SER A C 1
ATOM 4698 O O . SER A 1 632 ? 0.804 -11.419 -9.224 1.00 90.50 632 SER A O 1
ATOM 4700 N N . GLY A 1 633 ? -0.288 -9.841 -10.381 1.00 93.88 633 GLY A N 1
ATOM 4701 C CA . GLY A 1 633 ? -1.338 -10.694 -10.946 1.00 93.88 633 GLY A CA 1
ATOM 4702 C C . GLY A 1 633 ? -2.554 -10.863 -10.034 1.00 93.88 633 GLY A C 1
ATOM 4703 O O . GLY A 1 633 ? -3.506 -11.529 -10.426 1.00 93.88 633 GLY A O 1
ATOM 4704 N N . LEU A 1 634 ? -2.539 -10.253 -8.846 1.00 92.19 634 LEU A N 1
ATOM 4705 C CA . LEU A 1 634 ? -3.586 -10.375 -7.829 1.00 92.19 634 LEU A CA 1
ATOM 4706 C C . LEU A 1 634 ? -4.525 -9.159 -7.784 1.00 92.19 634 LEU A C 1
ATOM 4708 O O . LEU A 1 634 ? -5.355 -9.068 -6.887 1.00 92.19 634 LEU A O 1
ATOM 4712 N N . GLY A 1 635 ? -4.380 -8.201 -8.706 1.00 95.19 635 GLY A N 1
ATOM 4713 C CA . GLY A 1 635 ? -5.199 -6.986 -8.731 1.00 95.19 635 GLY A CA 1
ATOM 4714 C C . GLY A 1 635 ? -4.899 -6.001 -7.598 1.00 95.19 635 GLY A C 1
ATOM 4715 O O . GLY A 1 635 ? -5.721 -5.139 -7.298 1.00 95.19 635 GLY A O 1
ATOM 4716 N N . ILE A 1 636 ? -3.732 -6.114 -6.959 1.00 95.38 636 ILE A N 1
ATOM 4717 C CA . ILE A 1 636 ? -3.317 -5.200 -5.889 1.00 95.38 636 ILE A CA 1
ATOM 4718 C C . ILE A 1 636 ? -3.013 -3.827 -6.492 1.00 95.38 636 ILE A C 1
ATOM 4720 O O . ILE A 1 636 ? -2.253 -3.725 -7.454 1.00 95.38 636 ILE A O 1
ATOM 4724 N N . LEU A 1 637 ? -3.587 -2.780 -5.901 1.00 97.81 637 LEU A N 1
ATOM 4725 C CA . LEU A 1 637 ? -3.312 -1.392 -6.258 1.00 97.81 637 LEU A CA 1
ATOM 4726 C C . LEU A 1 637 ? -2.312 -0.782 -5.274 1.00 97.81 637 LEU A C 1
ATOM 4728 O O . LEU A 1 637 ? -2.423 -0.966 -4.059 1.00 97.81 637 LEU A O 1
ATOM 4732 N N . GLY A 1 638 ? -1.352 -0.017 -5.790 1.00 97.00 638 GLY A N 1
ATOM 4733 C CA . GLY A 1 638 ? -0.463 0.782 -4.953 1.00 97.00 638 GLY A CA 1
ATOM 4734 C C . GLY A 1 638 ? -1.281 1.794 -4.154 1.00 97.00 638 GLY A C 1
ATOM 4735 O O . GLY A 1 638 ? -2.147 2.458 -4.718 1.00 97.00 638 GLY A O 1
ATOM 4736 N N . ASN A 1 639 ? -1.032 1.890 -2.844 1.00 96.75 639 ASN A N 1
ATOM 4737 C CA . ASN A 1 639 ? -1.782 2.741 -1.910 1.00 96.75 639 ASN A CA 1
ATOM 4738 C C . ASN A 1 639 ? -3.310 2.507 -1.910 1.00 96.75 639 ASN A C 1
ATOM 4740 O O . ASN A 1 639 ? -4.067 3.413 -1.566 1.00 96.75 639 ASN A O 1
ATOM 4744 N N . GLY A 1 640 ? -3.772 1.299 -2.261 1.00 96.25 640 GLY A N 1
ATOM 4745 C CA . GLY A 1 640 ? -5.198 0.955 -2.321 1.00 96.25 640 GLY A CA 1
ATOM 4746 C C . GLY A 1 640 ? -5.964 1.115 -1.000 1.00 96.25 640 GLY A C 1
ATOM 4747 O O . GLY A 1 640 ? -7.177 1.268 -1.035 1.00 96.25 640 GLY A O 1
ATOM 4748 N N . SER A 1 641 ? -5.282 1.152 0.149 1.00 96.88 641 SER A N 1
ATOM 4749 C CA . SER A 1 641 ? -5.906 1.376 1.467 1.00 96.88 641 SER A CA 1
ATOM 4750 C C . SER A 1 641 ? -5.612 2.753 2.075 1.00 96.88 641 SER A C 1
ATOM 4752 O O . SER A 1 641 ? -5.965 3.015 3.221 1.00 96.88 641 SER A O 1
ATOM 4754 N N . ALA A 1 642 ? -4.946 3.652 1.341 1.00 96.00 642 ALA A N 1
ATOM 4755 C CA . ALA A 1 642 ? -4.489 4.950 1.852 1.00 96.00 642 ALA A CA 1
ATOM 4756 C C . ALA A 1 642 ? -5.584 6.035 1.796 1.00 96.00 642 ALA A C 1
ATOM 4758 O O . ALA A 1 642 ? -5.360 7.149 1.316 1.00 96.00 642 ALA A O 1
ATOM 4759 N N . PHE A 1 643 ? -6.787 5.698 2.255 1.00 97.56 643 PHE A N 1
ATOM 4760 C CA . PHE A 1 643 ? -7.919 6.615 2.290 1.00 97.56 643 PHE A CA 1
ATOM 4761 C C . PHE A 1 643 ? -7.873 7.515 3.521 1.00 97.56 643 PHE A C 1
ATOM 4763 O O . PHE A 1 643 ? -7.647 7.058 4.638 1.00 97.56 643 PHE A O 1
ATOM 4770 N N . THR A 1 644 ? -8.161 8.799 3.325 1.00 95.81 644 THR A N 1
ATOM 4771 C CA . THR A 1 644 ? -8.400 9.744 4.417 1.00 95.81 644 THR A CA 1
ATOM 4772 C C . THR A 1 644 ? -9.835 10.244 4.366 1.00 95.81 644 THR A C 1
ATOM 4774 O O . THR A 1 644 ? -10.382 10.511 3.292 1.00 95.81 644 THR A O 1
ATOM 4777 N N . LYS A 1 645 ? -10.473 10.351 5.533 1.00 95.50 645 LYS A N 1
ATOM 4778 C CA . LYS A 1 645 ? -11.834 10.880 5.650 1.00 95.50 645 LYS A CA 1
ATOM 4779 C C . LYS A 1 645 ? -11.822 12.362 5.275 1.00 95.50 645 LYS A C 1
ATOM 4781 O O . LYS A 1 645 ? -11.144 13.156 5.921 1.00 95.50 645 LYS A O 1
ATOM 4786 N N . SER A 1 646 ? -12.537 12.729 4.216 1.00 93.06 646 SER A N 1
ATOM 4787 C CA . SER A 1 646 ? -12.592 14.105 3.708 1.00 93.06 646 SER A CA 1
ATOM 4788 C C . SER A 1 646 ? -13.787 14.867 4.275 1.00 93.06 646 SER A C 1
ATOM 4790 O O . SER A 1 646 ? -13.655 16.020 4.675 1.00 93.06 646 SER A O 1
ATOM 4792 N N . THR A 1 647 ? -14.944 14.209 4.352 1.00 95.69 647 THR A N 1
ATOM 4793 C CA . THR A 1 647 ? -16.173 14.698 4.999 1.00 95.69 647 THR A CA 1
ATOM 4794 C C . THR A 1 647 ? -16.920 13.503 5.619 1.00 95.69 647 THR A C 1
ATOM 4796 O O . THR A 1 647 ? -16.505 12.360 5.404 1.00 95.69 647 THR A O 1
ATOM 4799 N N . PRO A 1 648 ? -17.981 13.697 6.427 1.00 95.44 648 PRO A N 1
ATOM 4800 C CA . PRO A 1 648 ? -18.700 12.572 7.027 1.00 95.44 648 PRO A CA 1
ATOM 4801 C C . PRO A 1 648 ? -19.177 11.553 5.974 1.00 95.44 648 PRO A C 1
ATOM 4803 O O . PRO A 1 648 ? -19.883 11.913 5.036 1.00 95.44 648 PRO A O 1
ATOM 4806 N N . GLY A 1 649 ? -18.764 10.288 6.117 1.00 94.81 649 GLY A N 1
ATOM 4807 C CA . GLY A 1 649 ? -19.081 9.203 5.178 1.00 94.81 649 GLY A CA 1
ATOM 4808 C C . GLY A 1 649 ? -18.366 9.253 3.816 1.00 94.81 649 GLY A C 1
ATOM 4809 O O . GLY A 1 649 ? -18.670 8.433 2.950 1.00 94.81 649 GLY A O 1
ATOM 4810 N N . VAL A 1 650 ? -17.425 10.182 3.596 1.00 97.75 650 VAL A N 1
ATOM 4811 C CA . VAL A 1 650 ? -16.685 10.316 2.328 1.00 97.75 650 VAL A CA 1
ATOM 4812 C C . VAL A 1 650 ? -15.184 10.288 2.576 1.00 97.75 650 VAL A C 1
ATOM 4814 O O . VAL A 1 650 ? -14.655 11.009 3.423 1.00 97.75 650 VAL A O 1
ATOM 4817 N N . PHE A 1 651 ? -14.490 9.478 1.787 1.00 98.31 651 PHE A N 1
ATOM 4818 C CA . PHE A 1 651 ? -13.066 9.222 1.900 1.00 98.31 651 PHE A CA 1
ATOM 4819 C C . PHE A 1 651 ? -12.378 9.449 0.561 1.00 98.31 651 PHE A C 1
ATOM 4821 O O . PHE A 1 651 ? -12.933 9.146 -0.494 1.00 98.31 651 PHE A O 1
ATOM 4828 N N . THR A 1 652 ? -11.149 9.947 0.598 1.00 97.81 652 THR A N 1
ATOM 4829 C CA . THR A 1 652 ? -10.362 10.220 -0.604 1.00 97.81 652 THR A CA 1
ATOM 4830 C C . THR A 1 652 ? -8.974 9.610 -0.472 1.00 97.81 652 THR A C 1
ATOM 4832 O O . THR A 1 652 ? -8.295 9.814 0.531 1.00 97.81 652 THR A O 1
ATOM 4835 N N . ALA A 1 653 ? -8.528 8.909 -1.511 1.00 97.56 653 ALA A N 1
ATOM 4836 C CA . ALA A 1 653 ? -7.143 8.489 -1.693 1.00 97.56 653 ALA A CA 1
ATOM 4837 C C . ALA A 1 653 ? -6.604 9.157 -2.964 1.00 97.56 653 ALA A C 1
ATOM 4839 O O . ALA A 1 653 ? -7.198 9.020 -4.029 1.00 97.56 653 ALA A O 1
ATOM 4840 N N . ASN A 1 654 ? -5.504 9.910 -2.869 1.00 95.62 654 ASN A N 1
ATOM 4841 C CA . ASN A 1 654 ? -4.972 10.712 -3.991 1.00 95.62 654 ASN A CA 1
ATOM 4842 C C . ASN A 1 654 ? -3.788 10.067 -4.724 1.00 95.62 654 ASN A C 1
ATOM 4844 O O . ASN A 1 654 ? -3.266 10.627 -5.684 1.00 95.62 654 ASN A O 1
ATOM 4848 N N . ASN A 1 655 ? -3.326 8.921 -4.238 1.00 95.75 655 ASN A N 1
ATOM 4849 C CA . ASN A 1 655 ? -2.087 8.279 -4.659 1.00 95.75 655 ASN A CA 1
ATOM 4850 C C . ASN A 1 655 ? -2.284 6.806 -5.041 1.00 95.75 655 ASN A C 1
ATOM 4852 O O . ASN A 1 655 ? -1.310 6.050 -5.032 1.00 95.75 655 ASN A O 1
ATOM 4856 N N . VAL A 1 656 ? -3.517 6.408 -5.377 1.00 98.00 656 VAL A N 1
ATOM 4857 C CA . VAL A 1 656 ? -3.810 5.051 -5.850 1.00 98.00 656 VAL A CA 1
ATOM 4858 C C . VAL A 1 656 ? -3.122 4.845 -7.194 1.00 98.00 656 VAL A C 1
ATOM 4860 O O . VAL A 1 656 ? -3.168 5.730 -8.046 1.00 98.00 656 VAL A O 1
ATOM 4863 N N . SER A 1 657 ? -2.474 3.703 -7.406 1.00 97.81 657 SER A N 1
ATOM 4864 C CA . SER A 1 657 ? -1.802 3.412 -8.675 1.00 97.81 657 SER A CA 1
ATOM 4865 C C . SER A 1 657 ? -2.015 1.975 -9.139 1.00 97.81 657 SER A C 1
ATOM 4867 O O . SER A 1 657 ? -2.106 1.039 -8.345 1.00 97.81 657 SER A O 1
ATOM 4869 N N . PHE A 1 658 ? -2.087 1.811 -10.459 1.00 98.38 658 PHE A N 1
ATOM 4870 C CA . PHE A 1 658 ? -2.069 0.519 -11.137 1.00 98.38 658 PHE A CA 1
ATOM 4871 C C . PHE A 1 658 ? -0.772 0.428 -11.933 1.00 98.38 658 PHE A C 1
ATOM 4873 O O . PHE A 1 658 ? -0.480 1.310 -12.736 1.00 98.38 658 PHE A O 1
ATOM 4880 N N . ASP A 1 659 ? 0.037 -0.589 -11.670 1.00 97.69 659 ASP A N 1
ATOM 4881 C CA . ASP A 1 659 ? 1.456 -0.650 -12.031 1.00 97.69 659 ASP A CA 1
ATOM 4882 C C . ASP A 1 659 ? 1.756 -1.408 -13.335 1.00 97.69 659 ASP A C 1
ATOM 4884 O O . ASP A 1 659 ? 2.922 -1.645 -13.660 1.00 97.69 659 ASP A O 1
ATOM 4888 N N . GLU A 1 660 ? 0.716 -1.720 -14.106 1.00 98.12 660 GLU A N 1
ATOM 4889 C CA . GLU A 1 660 ? 0.776 -2.492 -15.345 1.00 98.12 660 GLU A CA 1
ATOM 4890 C C . GLU A 1 660 ? -0.040 -1.812 -16.468 1.00 98.12 660 GLU A C 1
ATOM 4892 O O . GLU A 1 660 ? -0.855 -0.921 -16.227 1.00 98.12 660 GLU A O 1
ATOM 4897 N N . VAL A 1 661 ? 0.196 -2.199 -17.722 1.00 98.06 661 VAL A N 1
ATOM 4898 C CA . VAL A 1 661 ? -0.586 -1.757 -18.885 1.00 98.06 661 VAL A CA 1
ATOM 4899 C C . VAL A 1 661 ? -1.947 -2.445 -18.907 1.00 98.06 661 VAL A C 1
ATOM 4901 O O . VAL A 1 661 ? -2.059 -3.644 -18.650 1.00 98.06 661 VAL A O 1
ATOM 4904 N N . GLY A 1 662 ? -2.997 -1.705 -19.254 1.00 97.56 662 GLY A N 1
ATOM 4905 C CA . GLY A 1 662 ? -4.315 -2.302 -19.439 1.00 97.56 662 GLY A CA 1
ATOM 4906 C C . GLY A 1 662 ? -5.488 -1.389 -19.127 1.00 97.56 662 GLY A C 1
ATOM 4907 O O . GLY A 1 662 ? -5.373 -0.169 -19.042 1.00 97.56 662 GLY A O 1
ATOM 4908 N N . ILE A 1 663 ? -6.646 -2.013 -18.990 1.00 98.50 663 ILE A N 1
ATOM 4909 C CA . ILE A 1 663 ? -7.919 -1.423 -18.597 1.00 98.50 663 ILE A CA 1
ATOM 4910 C C . ILE A 1 663 ? -8.459 -2.319 -17.492 1.00 98.50 663 ILE A C 1
ATOM 4912 O O . ILE A 1 663 ? -8.535 -3.534 -17.675 1.00 98.50 663 ILE A O 1
ATOM 4916 N N . ILE A 1 664 ? -8.824 -1.737 -16.358 1.00 98.31 664 ILE A N 1
ATOM 4917 C CA . ILE A 1 664 ? -9.257 -2.467 -15.167 1.00 98.31 664 ILE A CA 1
ATOM 4918 C C . ILE A 1 664 ? -10.655 -2.046 -14.735 1.00 98.31 664 ILE A C 1
ATOM 4920 O O . ILE A 1 664 ? -11.179 -1.030 -15.182 1.00 98.31 664 ILE A O 1
ATOM 4924 N N . LYS A 1 665 ? -11.242 -2.801 -13.817 1.00 98.06 665 LYS A N 1
ATOM 4925 C CA . LYS A 1 665 ? -12.322 -2.330 -12.954 1.00 98.06 665 LYS A CA 1
ATOM 4926 C C . LYS A 1 665 ? -11.877 -2.438 -11.510 1.00 98.06 665 LYS A C 1
ATOM 4928 O O . LYS A 1 665 ? -11.108 -3.333 -11.167 1.00 98.06 665 LYS A O 1
ATOM 4933 N N . ILE A 1 666 ? -12.346 -1.515 -10.685 1.00 97.88 666 ILE A N 1
ATOM 4934 C CA . ILE A 1 666 ? -11.992 -1.442 -9.274 1.00 97.88 666 ILE A CA 1
ATOM 4935 C C . ILE A 1 666 ? -13.231 -1.758 -8.443 1.00 97.88 666 ILE A C 1
ATOM 4937 O O . ILE A 1 666 ? -14.346 -1.372 -8.795 1.00 97.88 666 ILE A O 1
ATOM 4941 N N . ASN A 1 667 ? -13.024 -2.441 -7.323 1.00 97.31 667 ASN A N 1
ATOM 4942 C CA . ASN A 1 667 ? -14.020 -2.583 -6.272 1.00 97.31 667 ASN A CA 1
ATOM 4943 C C . ASN A 1 667 ? -13.414 -2.142 -4.927 1.00 97.31 667 ASN A C 1
ATOM 4945 O O . ASN A 1 667 ? -12.194 -2.037 -4.790 1.00 97.31 667 ASN A O 1
ATOM 4949 N N . ALA A 1 668 ? -14.272 -1.855 -3.955 1.00 97.75 668 ALA A N 1
ATOM 4950 C CA . ALA A 1 668 ? -13.920 -1.466 -2.599 1.00 97.75 668 ALA A CA 1
ATOM 4951 C C . ALA A 1 668 ? -14.409 -2.497 -1.582 1.00 97.75 668 ALA A C 1
ATOM 4953 O O . ALA A 1 668 ? -15.355 -3.245 -1.835 1.00 97.75 668 ALA A O 1
ATOM 4954 N N . ARG A 1 669 ? -13.782 -2.510 -0.411 1.00 97.12 669 ARG A N 1
ATOM 4955 C CA . ARG A 1 669 ? -14.223 -3.270 0.760 1.00 97.12 669 ARG A CA 1
ATOM 4956 C C . ARG A 1 669 ? -13.752 -2.609 2.051 1.00 97.12 669 ARG A C 1
ATOM 4958 O O . ARG A 1 669 ? -12.900 -1.719 2.011 1.00 97.12 669 ARG A O 1
ATOM 4965 N N . VAL A 1 670 ? -14.274 -3.083 3.181 1.00 97.44 670 VAL A N 1
ATOM 4966 C CA . VAL A 1 670 ? -13.695 -2.787 4.502 1.00 97.44 670 VAL A CA 1
ATOM 4967 C C . VAL A 1 670 ? -12.253 -3.299 4.516 1.00 97.44 670 VAL A C 1
ATOM 4969 O O . VAL A 1 670 ? -12.002 -4.419 4.066 1.00 97.44 670 VAL A O 1
ATOM 4972 N N . ALA A 1 671 ? -11.307 -2.481 4.979 1.00 95.75 671 ALA A N 1
ATOM 4973 C CA . ALA A 1 671 ? -9.875 -2.753 4.813 1.00 95.75 671 ALA A CA 1
ATOM 4974 C C . ALA A 1 671 ? -9.406 -4.065 5.467 1.00 95.75 671 ALA A C 1
ATOM 4976 O O . ALA A 1 671 ? -8.555 -4.758 4.914 1.00 95.75 671 ALA A O 1
ATOM 4977 N N . ASP A 1 672 ? -9.974 -4.431 6.614 1.00 93.75 672 ASP A N 1
ATOM 4978 C CA . ASP A 1 672 ? -9.698 -5.692 7.313 1.00 93.75 672 ASP A CA 1
ATOM 4979 C C . ASP A 1 672 ? -10.742 -6.788 7.014 1.00 93.75 672 ASP A C 1
ATOM 4981 O O . ASP A 1 672 ? -10.666 -7.899 7.537 1.00 93.75 672 ASP A O 1
ATOM 4985 N N . GLN A 1 673 ? -11.695 -6.486 6.126 1.00 94.69 673 GLN A N 1
ATOM 4986 C CA . GLN A 1 673 ? -12.817 -7.335 5.735 1.00 94.69 673 GLN A CA 1
ATOM 4987 C C . GLN A 1 673 ? -13.819 -7.634 6.860 1.00 94.69 673 GLN A C 1
ATOM 4989 O O . GLN A 1 673 ? -14.549 -8.626 6.772 1.00 94.69 673 GLN A O 1
ATOM 4994 N N . ASN A 1 674 ? -13.904 -6.801 7.898 1.00 95.06 674 ASN A N 1
ATOM 4995 C CA . ASN A 1 674 ? -14.823 -7.031 9.003 1.00 95.06 674 ASN A CA 1
ATOM 4996 C C . ASN A 1 674 ? -15.264 -5.740 9.704 1.00 95.06 674 ASN A C 1
ATOM 4998 O O . ASN A 1 674 ? -14.574 -5.241 10.574 1.00 95.06 674 ASN A O 1
ATOM 5002 N N . TYR A 1 675 ? -16.483 -5.274 9.435 1.00 96.62 675 TYR A N 1
ATOM 5003 C CA . TYR A 1 675 ? -17.011 -4.082 10.101 1.00 96.62 675 TYR A CA 1
ATOM 5004 C C . TYR A 1 675 ? -17.496 -4.393 11.529 1.00 96.62 675 TYR A C 1
ATOM 5006 O O . TYR A 1 675 ? -18.576 -4.968 11.690 1.00 96.62 675 TYR A O 1
ATOM 5014 N N . ILE A 1 676 ? -16.723 -4.043 12.566 1.00 94.44 676 ILE A N 1
ATOM 5015 C CA . ILE A 1 676 ? -17.063 -4.227 14.000 1.00 94.44 676 ILE A CA 1
ATOM 5016 C C . ILE A 1 676 ? -17.599 -5.646 14.334 1.00 94.44 676 ILE A C 1
ATOM 5018 O O . ILE A 1 676 ? -18.524 -5.825 15.130 1.00 94.44 676 ILE A O 1
ATOM 5022 N N . GLY A 1 677 ? -17.053 -6.693 13.708 1.00 90.81 677 GLY A N 1
ATOM 5023 C CA . GLY A 1 677 ? -17.494 -8.080 13.936 1.00 90.81 677 GLY A CA 1
ATOM 5024 C C . GLY A 1 677 ? -18.739 -8.521 13.152 1.00 90.81 677 GLY A C 1
ATOM 5025 O O . GLY A 1 677 ? -19.126 -9.685 13.251 1.00 90.81 677 GLY A O 1
ATOM 5026 N N . ALA A 1 678 ? -19.347 -7.644 12.347 1.00 92.94 678 ALA A N 1
ATOM 5027 C CA . ALA A 1 678 ? -20.509 -7.950 11.503 1.00 92.94 678 ALA A CA 1
ATOM 5028 C C . ALA A 1 678 ? -20.142 -8.514 10.110 1.00 92.94 678 ALA A C 1
ATOM 5030 O O . ALA A 1 678 ? -21.015 -8.711 9.247 1.00 92.94 678 ALA A O 1
ATOM 5031 N N . GLY A 1 679 ? -18.852 -8.785 9.884 1.00 93.00 679 GLY A N 1
ATOM 5032 C CA . GLY A 1 679 ? -18.300 -9.323 8.646 1.00 93.00 679 GLY A CA 1
ATOM 5033 C C . GLY A 1 679 ? -18.044 -8.266 7.571 1.00 93.00 679 GLY A C 1
ATOM 5034 O O . GLY A 1 679 ? -18.213 -7.063 7.777 1.00 93.00 679 GLY A O 1
ATOM 5035 N N . ASN A 1 680 ? -17.611 -8.734 6.400 1.00 95.00 680 ASN A N 1
ATOM 5036 C CA . ASN A 1 680 ? -17.188 -7.863 5.309 1.00 95.00 680 ASN A CA 1
ATOM 5037 C C . ASN A 1 680 ? -18.364 -7.090 4.688 1.00 95.00 680 ASN A C 1
ATOM 5039 O O . ASN A 1 680 ? -19.490 -7.593 4.587 1.00 95.00 680 ASN A O 1
ATOM 5043 N N . VAL A 1 681 ? -18.057 -5.897 4.183 1.00 95.94 681 VAL A N 1
ATOM 5044 C CA . VAL A 1 681 ? -18.898 -5.125 3.266 1.00 95.94 681 VAL A CA 1
ATOM 5045 C C . VAL A 1 681 ? -18.082 -4.846 2.013 1.00 95.94 681 VAL A C 1
ATOM 5047 O O . VAL A 1 681 ? -16.921 -4.455 2.094 1.00 95.94 681 VAL A O 1
ATOM 5050 N N . SER A 1 682 ? -18.678 -5.072 0.846 1.00 93.88 682 SER A N 1
ATOM 5051 C CA . SER A 1 682 ? -18.053 -4.808 -0.452 1.00 93.88 682 SER A CA 1
ATOM 5052 C C . SER A 1 682 ? -18.838 -3.752 -1.217 1.00 93.88 682 SER A C 1
ATOM 5054 O O . SER A 1 682 ? -20.042 -3.597 -1.027 1.00 93.88 682 SER A O 1
ATOM 5056 N N . GLY A 1 683 ? -18.132 -3.008 -2.059 1.00 93.69 683 GLY A N 1
ATOM 5057 C CA . GLY A 1 683 ? -18.699 -1.969 -2.897 1.00 93.69 683 GLY A CA 1
ATOM 5058 C C . GLY A 1 683 ? -19.298 -2.491 -4.196 1.00 93.69 683 GLY A C 1
ATOM 5059 O O . GLY A 1 683 ? -19.328 -3.690 -4.492 1.00 93.69 683 GLY A O 1
ATOM 5060 N N . THR A 1 684 ? -19.761 -1.537 -4.998 1.00 92.00 684 THR A N 1
ATOM 5061 C CA . THR A 1 684 ? -20.163 -1.793 -6.383 1.00 92.00 684 THR A CA 1
ATOM 5062 C C . THR A 1 684 ? -18.950 -1.664 -7.296 1.00 92.00 684 THR A C 1
ATOM 5064 O O . THR A 1 684 ? -18.222 -0.673 -7.231 1.00 92.00 684 THR A O 1
ATOM 5067 N N . GLU A 1 685 ? -18.735 -2.662 -8.156 1.00 94.69 685 GLU A N 1
ATOM 5068 C CA . GLU A 1 685 ? -17.660 -2.622 -9.149 1.00 94.69 685 GLU A CA 1
ATOM 5069 C C . GLU A 1 685 ? -17.840 -1.417 -10.086 1.00 94.69 685 GLU A C 1
ATOM 5071 O O . GLU A 1 685 ? -18.943 -1.128 -10.559 1.00 94.69 685 GLU A O 1
ATOM 5076 N N . THR A 1 686 ? -16.748 -0.709 -10.368 1.00 97.06 686 THR A N 1
ATOM 5077 C CA . THR A 1 686 ? -16.767 0.444 -11.270 1.00 97.06 686 THR A CA 1
ATOM 5078 C C . THR A 1 686 ? -17.004 0.041 -12.729 1.00 97.06 686 THR A C 1
ATOM 5080 O O . THR A 1 686 ? -16.862 -1.114 -13.133 1.00 97.06 686 THR A O 1
ATOM 5083 N N . GLY A 1 687 ? -17.260 1.040 -13.579 1.00 96.94 687 GLY A N 1
ATOM 5084 C CA . GLY A 1 687 ? -16.998 0.906 -15.013 1.00 96.94 687 GLY A CA 1
ATOM 5085 C C . GLY A 1 687 ? -15.503 0.720 -15.316 1.00 96.94 687 GLY A C 1
ATOM 5086 O O . GLY A 1 687 ? -14.667 0.670 -14.410 1.00 96.94 687 GLY A O 1
ATOM 5087 N N . ASN A 1 688 ? -15.163 0.643 -16.603 1.00 98.06 688 ASN A N 1
ATOM 5088 C CA . ASN A 1 688 ? -13.776 0.517 -17.050 1.00 98.06 688 ASN A CA 1
ATOM 5089 C C . ASN A 1 688 ? -12.944 1.730 -16.622 1.00 98.06 688 ASN A C 1
ATOM 5091 O O . ASN A 1 688 ? -13.363 2.869 -16.819 1.00 98.06 688 ASN A O 1
ATOM 5095 N N . ILE A 1 689 ? -11.750 1.481 -16.097 1.00 97.44 689 ILE A N 1
ATOM 5096 C CA . ILE A 1 689 ? -10.750 2.466 -15.690 1.00 97.44 689 ILE A CA 1
ATOM 5097 C C . ILE A 1 689 ? -9.481 2.211 -16.495 1.00 97.44 689 ILE A C 1
ATOM 5099 O O . ILE A 1 689 ? -8.948 1.102 -16.510 1.00 97.44 689 ILE A O 1
ATOM 5103 N N . GLY A 1 690 ? -9.005 3.241 -17.185 1.00 92.31 690 GLY A N 1
ATOM 5104 C CA . GLY A 1 690 ? -7.929 3.127 -18.168 1.00 92.31 690 GLY A CA 1
ATOM 5105 C C . GLY A 1 690 ? -8.287 3.861 -19.463 1.00 92.31 690 GLY A C 1
ATOM 5106 O O . GLY A 1 690 ? -9.381 4.403 -19.597 1.00 92.31 690 GLY A O 1
ATOM 5107 N N . ARG A 1 691 ? -7.400 3.910 -20.456 1.00 97.12 691 ARG A N 1
ATOM 5108 C CA . ARG A 1 691 ? -6.272 2.994 -20.694 1.00 97.12 691 ARG A CA 1
ATOM 5109 C C . ARG A 1 691 ? -4.986 3.371 -19.946 1.00 97.12 691 ARG A C 1
ATOM 5111 O O . ARG A 1 691 ? -4.560 4.520 -20.017 1.00 97.12 691 ARG A O 1
ATOM 5118 N N . PHE A 1 692 ? -4.349 2.404 -19.283 1.00 98.44 692 PHE A N 1
ATOM 5119 C CA . PHE A 1 692 ? -3.001 2.535 -18.723 1.00 98.44 692 PHE A CA 1
ATOM 5120 C C . PHE A 1 692 ? -1.936 2.172 -19.770 1.00 98.44 692 PHE A C 1
ATOM 5122 O O . PHE A 1 692 ? -2.025 1.103 -20.375 1.00 98.44 692 PHE A O 1
ATOM 5129 N N . THR A 1 693 ? -0.942 3.039 -19.985 1.00 98.31 693 THR A N 1
ATOM 5130 C CA . THR A 1 693 ? 0.178 2.840 -20.939 1.00 98.31 693 THR A CA 1
ATOM 5131 C C . THR A 1 693 ? 1.507 2.650 -20.209 1.00 98.31 693 THR A C 1
ATOM 5133 O O . THR A 1 693 ? 1.592 2.985 -19.030 1.00 98.31 693 THR A O 1
ATOM 5136 N N . PRO A 1 694 ? 2.591 2.190 -20.857 1.00 98.38 694 PRO A N 1
ATOM 5137 C CA . PRO A 1 694 ? 3.908 2.275 -20.237 1.00 98.38 694 PRO A CA 1
ATOM 5138 C C . PRO A 1 694 ? 4.274 3.729 -19.908 1.00 98.38 694 PRO A C 1
ATOM 5140 O O . PRO A 1 694 ? 3.778 4.677 -20.522 1.00 98.38 694 PRO A O 1
ATOM 5143 N N . ASN A 1 695 ? 5.160 3.915 -18.933 1.00 98.19 695 ASN A N 1
ATOM 5144 C CA . ASN A 1 695 ? 5.683 5.230 -18.576 1.00 98.19 695 ASN A CA 1
ATOM 5145 C C . ASN A 1 695 ? 6.760 5.705 -19.558 1.00 98.19 695 ASN A C 1
ATOM 5147 O O . ASN A 1 695 ? 6.760 6.872 -19.957 1.00 98.19 695 ASN A O 1
ATOM 5151 N N . ASN A 1 696 ? 7.691 4.810 -19.899 1.00 97.81 696 ASN A N 1
ATOM 5152 C CA . ASN A 1 696 ? 8.761 5.043 -20.862 1.00 97.81 696 ASN A CA 1
ATOM 5153 C C . ASN A 1 696 ? 9.240 3.728 -21.487 1.00 97.81 696 ASN A C 1
ATOM 5155 O O . ASN A 1 696 ? 8.867 2.637 -21.047 1.00 97.81 696 ASN A O 1
ATOM 5159 N N . LEU A 1 697 ? 10.112 3.860 -22.483 1.00 98.12 697 LEU A N 1
ATOM 5160 C CA . LEU A 1 697 ? 10.875 2.758 -23.053 1.00 98.12 697 LEU A CA 1
ATOM 5161 C C . LEU A 1 697 ? 12.323 2.819 -22.539 1.00 98.12 697 LEU A C 1
ATOM 5163 O O . LEU A 1 697 ? 12.895 3.903 -22.390 1.00 98.12 697 LEU A O 1
ATOM 5167 N N . SER A 1 698 ? 12.940 1.668 -22.280 1.00 97.56 698 SER A N 1
ATOM 5168 C CA . SER A 1 698 ? 14.395 1.532 -22.120 1.00 97.56 698 SER A CA 1
ATOM 5169 C C . SER A 1 698 ? 14.999 0.744 -23.257 1.00 97.56 698 SER A C 1
ATOM 5171 O O . SER A 1 698 ? 14.358 -0.156 -23.783 1.00 97.56 698 SER A O 1
ATOM 5173 N N . ILE A 1 699 ? 16.256 1.041 -23.565 1.00 97.88 699 ILE A N 1
ATOM 5174 C CA . ILE A 1 699 ? 17.004 0.402 -24.638 1.00 97.88 699 ILE A CA 1
ATOM 5175 C C . ILE A 1 699 ? 18.236 -0.291 -24.061 1.00 97.88 699 ILE A C 1
ATOM 5177 O O . ILE A 1 699 ? 18.979 0.301 -23.279 1.00 97.88 699 ILE A O 1
ATOM 5181 N N . THR A 1 700 ? 18.456 -1.530 -24.490 1.00 97.44 700 THR A N 1
ATOM 5182 C CA . THR A 1 700 ? 19.745 -2.228 -24.429 1.00 97.44 700 THR A CA 1
ATOM 5183 C C . THR A 1 700 ? 20.160 -2.547 -25.859 1.00 97.44 700 THR A C 1
ATOM 5185 O O . THR A 1 700 ? 19.340 -3.047 -26.620 1.00 97.44 700 THR A O 1
ATOM 5188 N N . ALA A 1 701 ? 21.400 -2.257 -26.240 1.00 97.38 701 ALA A N 1
ATOM 5189 C CA . ALA A 1 701 ? 21.862 -2.404 -27.618 1.00 97.38 701 ALA A CA 1
ATOM 5190 C C . ALA A 1 701 ? 23.061 -3.350 -27.730 1.00 97.38 701 ALA A C 1
ATOM 5192 O O . ALA A 1 701 ? 23.792 -3.547 -26.756 1.00 97.38 701 ALA A O 1
ATOM 5193 N N . ASN A 1 702 ? 23.277 -3.907 -28.922 1.00 97.12 702 ASN A N 1
ATOM 5194 C CA . ASN A 1 702 ? 24.530 -4.583 -29.259 1.00 97.12 702 ASN A CA 1
ATOM 5195 C C . ASN A 1 702 ? 25.621 -3.574 -29.686 1.00 97.12 702 ASN A C 1
ATOM 5197 O O . ASN A 1 702 ? 25.406 -2.365 -29.684 1.00 97.12 702 ASN A O 1
ATOM 5201 N N . THR A 1 703 ? 26.803 -4.070 -30.063 1.00 95.88 703 THR A N 1
ATOM 5202 C CA . THR A 1 703 ? 27.873 -3.244 -30.647 1.00 95.88 703 THR A CA 1
ATOM 5203 C C . THR A 1 703 ? 27.981 -3.548 -32.143 1.00 95.88 703 THR A C 1
ATOM 5205 O O . THR A 1 703 ? 28.530 -4.597 -32.492 1.00 95.88 703 THR A O 1
ATOM 5208 N N . PRO A 1 704 ? 27.466 -2.682 -33.035 1.00 95.69 704 PRO A N 1
ATOM 5209 C CA . PRO A 1 704 ? 27.519 -2.927 -34.468 1.00 95.69 704 PRO A CA 1
ATOM 5210 C C . PRO A 1 704 ? 28.922 -2.711 -35.038 1.00 95.69 704 PRO A C 1
ATOM 5212 O O . PRO A 1 704 ? 29.746 -1.976 -34.484 1.00 95.69 704 PRO A O 1
ATOM 5215 N N . SER A 1 705 ? 29.167 -3.325 -36.190 1.00 95.25 705 SER A N 1
ATOM 5216 C CA . SER A 1 705 ? 30.372 -3.115 -36.988 1.00 95.25 705 SER A CA 1
ATOM 5217 C C . SER A 1 705 ? 30.070 -3.250 -38.476 1.00 95.25 705 SER A C 1
ATOM 5219 O O . SER A 1 705 ? 29.160 -3.970 -38.886 1.00 95.25 705 SER A O 1
ATOM 5221 N N . LEU A 1 706 ? 30.853 -2.555 -39.289 1.00 94.81 706 LEU A N 1
ATOM 5222 C CA . LEU A 1 706 ? 30.766 -2.527 -40.746 1.00 94.81 706 LEU A CA 1
ATOM 5223 C C . LEU A 1 706 ? 31.907 -3.343 -41.353 1.00 94.81 706 LEU A C 1
ATOM 5225 O O . LEU A 1 706 ? 32.939 -3.520 -40.717 1.00 94.81 706 LEU A O 1
ATOM 5229 N N . ASN A 1 707 ? 31.747 -3.824 -42.575 1.00 94.25 707 ASN A N 1
ATOM 5230 C CA . ASN A 1 707 ? 32.849 -4.292 -43.407 1.00 94.25 707 ASN A CA 1
ATOM 5231 C C . ASN A 1 707 ? 33.351 -3.134 -44.273 1.00 94.25 707 ASN A C 1
ATOM 5233 O O . ASN A 1 707 ? 32.585 -2.237 -44.617 1.00 94.25 707 ASN A O 1
ATOM 5237 N N . SER A 1 708 ? 34.623 -3.143 -44.657 1.00 93.88 708 SER A N 1
ATOM 5238 C CA . SER A 1 708 ? 35.058 -2.371 -45.820 1.00 93.88 708 SER A CA 1
ATOM 5239 C C . SER A 1 708 ? 34.594 -3.040 -47.115 1.00 93.88 708 SER A C 1
ATOM 5241 O O . SER A 1 708 ? 34.360 -4.251 -47.158 1.00 93.88 708 SER A O 1
ATOM 5243 N N . GLY A 1 709 ? 34.480 -2.259 -48.191 1.00 91.62 709 GLY A N 1
ATOM 5244 C CA . GLY A 1 709 ? 34.131 -2.768 -49.518 1.00 91.62 709 GLY A CA 1
ATOM 5245 C C . GLY A 1 709 ? 35.141 -3.801 -50.029 1.00 91.62 709 GLY A C 1
ATOM 5246 O O . GLY A 1 709 ? 34.765 -4.736 -50.731 1.00 91.62 709 GLY A O 1
ATOM 5247 N N . CYS A 1 710 ? 36.413 -3.689 -49.623 1.00 91.88 710 CYS A N 1
ATOM 5248 C CA . CYS A 1 710 ? 37.395 -4.761 -49.736 1.00 91.88 710 CYS A CA 1
ATOM 5249 C C . CYS A 1 710 ? 38.067 -5.061 -48.385 1.00 91.88 710 CYS A C 1
ATOM 5251 O O . CYS A 1 710 ? 39.080 -4.455 -48.021 1.00 91.88 710 CYS A O 1
ATOM 5253 N N . ILE A 1 711 ? 37.567 -6.093 -47.696 1.00 92.56 711 ILE A N 1
ATOM 5254 C CA . ILE A 1 711 ? 38.084 -6.535 -46.389 1.00 92.56 711 ILE A CA 1
ATOM 5255 C C . ILE A 1 711 ? 39.576 -6.883 -46.449 1.00 92.56 711 ILE A C 1
ATOM 5257 O O . ILE A 1 711 ? 40.342 -6.475 -45.579 1.00 92.56 711 ILE A O 1
ATOM 5261 N N . ALA A 1 712 ? 40.002 -7.611 -47.487 1.00 90.56 712 ALA A N 1
ATOM 5262 C CA . ALA A 1 712 ? 41.400 -8.008 -47.659 1.00 90.56 712 ALA A CA 1
ATOM 5263 C C . ALA A 1 712 ? 42.329 -6.817 -47.955 1.00 90.56 712 ALA A C 1
ATOM 5265 O O . ALA A 1 712 ? 43.509 -6.868 -47.615 1.00 90.56 712 ALA A O 1
ATOM 5266 N N . CYS A 1 713 ? 41.802 -5.757 -48.573 1.00 91.44 713 CYS A N 1
ATOM 5267 C CA . CYS A 1 713 ? 42.579 -4.598 -48.999 1.00 91.44 713 CYS A CA 1
ATOM 5268 C C . CYS A 1 713 ? 42.744 -3.547 -47.893 1.00 91.44 713 CYS A C 1
ATOM 5270 O O . CYS A 1 713 ? 43.684 -2.756 -47.939 1.00 91.44 713 CYS A O 1
ATOM 5272 N N . GLY A 1 714 ? 41.841 -3.501 -46.908 1.00 92.88 714 GLY A N 1
ATOM 5273 C CA . GLY A 1 714 ? 41.906 -2.492 -45.848 1.00 92.88 714 GLY A CA 1
ATOM 5274 C C . GLY A 1 714 ? 41.109 -1.204 -46.121 1.00 92.88 714 GLY A C 1
ATOM 5275 O O . GLY A 1 714 ? 41.250 -0.245 -45.357 1.00 92.88 714 GLY A O 1
ATOM 5276 N N . PHE A 1 715 ? 40.331 -1.133 -47.211 1.00 95.75 715 PHE A N 1
ATOM 5277 C CA . PHE A 1 715 ? 39.695 0.108 -47.675 1.00 95.75 715 PHE A CA 1
ATOM 5278 C C . PHE A 1 715 ? 38.414 -0.123 -48.501 1.00 95.75 715 PHE A C 1
ATOM 5280 O O . PHE A 1 715 ? 38.106 -1.244 -48.912 1.00 95.75 715 PHE A O 1
ATOM 5287 N N . THR A 1 716 ? 37.696 0.967 -48.782 1.00 96.00 716 THR A N 1
ATOM 5288 C CA . THR A 1 716 ? 36.513 1.015 -49.661 1.00 96.00 716 THR A CA 1
ATOM 5289 C C . THR A 1 716 ? 36.678 2.098 -50.731 1.00 96.00 716 THR A C 1
ATOM 5291 O O . THR A 1 716 ? 37.142 3.199 -50.427 1.00 96.00 716 THR A O 1
ATOM 5294 N N . TYR A 1 717 ? 36.288 1.838 -51.980 1.00 96.19 717 TYR A N 1
ATOM 5295 C CA . TYR A 1 717 ? 36.248 2.897 -52.997 1.00 96.19 717 TYR A CA 1
ATOM 5296 C C . TYR A 1 717 ? 34.987 3.767 -52.883 1.00 96.19 717 TYR A C 1
ATOM 5298 O O . TYR A 1 717 ? 33.914 3.289 -52.522 1.00 96.19 717 TYR A O 1
ATOM 5306 N N . LEU A 1 718 ? 35.080 5.048 -53.246 1.00 95.62 718 LEU A N 1
ATOM 5307 C CA . LEU A 1 718 ? 33.902 5.908 -53.379 1.00 95.62 718 LEU A CA 1
ATOM 5308 C C . LEU A 1 718 ? 32.988 5.401 -54.504 1.00 95.62 718 LEU A C 1
ATOM 5310 O O . LEU A 1 718 ? 33.421 5.236 -55.642 1.00 95.62 718 LEU A O 1
ATOM 5314 N N . GLY A 1 719 ? 31.720 5.173 -54.173 1.00 92.06 719 GLY A N 1
ATOM 5315 C CA . GLY A 1 719 ? 30.700 4.538 -55.006 1.00 92.06 719 GLY A CA 1
ATOM 5316 C C . GLY A 1 719 ? 30.585 3.027 -54.790 1.00 92.06 719 GLY A C 1
ATOM 5317 O O . GLY A 1 719 ? 29.645 2.421 -55.293 1.00 92.06 719 GLY A O 1
ATOM 5318 N N . GLN A 1 720 ? 31.512 2.406 -54.051 1.00 93.50 720 GLN A N 1
ATOM 5319 C CA . GLN A 1 720 ? 31.431 0.993 -53.695 1.00 93.50 720 GLN A CA 1
ATOM 5320 C C . GLN A 1 720 ? 30.571 0.828 -52.437 1.00 93.50 720 GLN A C 1
ATOM 5322 O O . GLN A 1 720 ? 30.838 1.456 -51.408 1.00 93.50 720 GLN A O 1
ATOM 5327 N N . SER A 1 721 ? 29.552 -0.028 -52.513 1.00 91.69 721 SER A N 1
ATOM 5328 C CA . SER A 1 721 ? 28.746 -0.386 -51.346 1.00 91.69 721 SER A CA 1
ATOM 5329 C C . SER A 1 721 ? 29.535 -1.231 -50.346 1.00 91.69 721 SER A C 1
ATOM 5331 O O . SER A 1 721 ? 30.388 -2.039 -50.715 1.00 91.69 721 SER A O 1
ATOM 5333 N N . PHE A 1 722 ? 29.207 -1.066 -49.072 1.00 91.81 722 PHE A N 1
ATOM 5334 C CA . PHE A 1 722 ? 29.691 -1.859 -47.955 1.00 91.81 722 PHE A CA 1
ATOM 5335 C C . PHE A 1 722 ? 28.538 -2.189 -46.997 1.00 91.81 722 PHE A C 1
ATOM 5337 O O . PHE A 1 722 ? 27.508 -1.515 -46.987 1.00 91.81 722 PHE A O 1
ATOM 5344 N N . THR A 1 723 ? 28.703 -3.253 -46.217 1.00 92.44 723 THR A N 1
ATOM 5345 C CA . THR A 1 723 ? 27.633 -3.895 -45.436 1.00 92.44 723 THR A CA 1
ATOM 5346 C C . THR A 1 723 ? 28.004 -4.017 -43.962 1.00 92.44 723 THR A C 1
ATOM 5348 O O . THR A 1 723 ? 29.155 -3.791 -43.575 1.00 92.44 723 THR A O 1
ATOM 5351 N N . TYR A 1 724 ? 27.056 -4.391 -43.111 1.00 93.00 724 TYR A N 1
ATOM 5352 C CA . TYR A 1 724 ? 27.336 -4.746 -41.730 1.00 93.00 724 TYR A CA 1
ATOM 5353 C C . TYR A 1 724 ? 28.135 -6.050 -41.644 1.00 93.00 724 TYR A C 1
ATOM 5355 O O . TYR A 1 724 ? 27.822 -7.057 -42.273 1.00 93.00 724 TYR A O 1
ATOM 5363 N N . SER A 1 725 ? 29.150 -6.055 -40.783 1.00 93.62 725 SER A N 1
ATOM 5364 C CA . SER A 1 725 ? 29.688 -7.299 -40.226 1.00 93.62 725 SER A CA 1
ATOM 5365 C C . SER A 1 725 ? 28.837 -7.766 -39.044 1.00 93.62 725 SER A C 1
ATOM 5367 O O . SER A 1 725 ? 28.653 -8.966 -38.864 1.00 93.62 725 SER A O 1
ATOM 5369 N N . THR A 1 726 ? 28.334 -6.817 -38.251 1.00 95.19 726 THR A N 1
ATOM 5370 C CA . THR A 1 726 ? 27.376 -7.036 -37.166 1.00 95.19 726 THR A CA 1
ATOM 5371 C C . THR A 1 726 ? 26.317 -5.947 -37.259 1.00 95.19 726 THR A C 1
ATOM 5373 O O . THR A 1 726 ? 26.615 -4.774 -37.021 1.00 95.19 726 THR A O 1
ATOM 5376 N N . ALA A 1 727 ? 25.093 -6.335 -37.612 1.00 93.69 727 ALA A N 1
ATOM 5377 C CA . ALA A 1 727 ? 23.965 -5.422 -37.760 1.00 93.69 727 ALA A CA 1
ATOM 5378 C C . ALA A 1 727 ? 23.562 -4.780 -36.412 1.00 93.69 727 ALA A C 1
ATOM 5380 O O . ALA A 1 727 ? 23.628 -5.458 -35.379 1.00 93.69 727 ALA A O 1
ATOM 5381 N N . PRO A 1 728 ? 23.135 -3.504 -36.375 1.00 95.31 728 PRO A N 1
ATOM 5382 C CA . PRO A 1 728 ? 22.657 -2.857 -35.159 1.00 95.31 728 PRO A CA 1
ATOM 5383 C C . PRO A 1 728 ? 21.340 -3.468 -34.672 1.00 95.31 728 PRO A C 1
ATOM 5385 O O . PRO A 1 728 ? 20.395 -3.661 -35.439 1.00 95.31 728 PRO A O 1
ATOM 5388 N N . GLN A 1 729 ? 21.266 -3.728 -33.368 1.00 96.81 729 GLN A N 1
ATOM 5389 C CA . GLN A 1 729 ? 20.085 -4.259 -32.698 1.00 96.81 729 GLN A CA 1
ATOM 5390 C C . GLN A 1 729 ? 19.811 -3.502 -31.398 1.00 96.81 729 GLN A C 1
ATOM 5392 O O . GLN A 1 729 ? 20.723 -3.259 -30.603 1.00 96.81 729 GLN A O 1
ATOM 5397 N N . LEU A 1 730 ? 18.541 -3.165 -31.170 1.00 98.12 730 LEU A N 1
ATOM 5398 C CA . LEU A 1 730 ? 18.042 -2.533 -29.951 1.00 98.12 730 LEU A CA 1
ATOM 5399 C C . LEU A 1 730 ? 16.962 -3.422 -29.330 1.00 98.12 730 LEU A C 1
ATOM 5401 O O . LEU A 1 730 ? 15.887 -3.603 -29.900 1.00 98.12 730 LEU A O 1
ATOM 5405 N N . THR A 1 731 ? 17.222 -3.933 -28.135 1.00 97.94 731 THR A N 1
ATOM 5406 C CA . THR A 1 731 ? 16.201 -4.528 -27.274 1.00 97.94 731 THR A CA 1
ATOM 5407 C C . THR A 1 731 ? 15.508 -3.409 -26.509 1.00 97.94 731 THR A C 1
ATOM 5409 O O . THR A 1 731 ? 16.120 -2.744 -25.669 1.00 97.94 731 THR A O 1
ATOM 5412 N N . VAL A 1 732 ? 14.232 -3.193 -26.811 1.00 98.25 732 VAL A N 1
ATOM 5413 C CA . VAL A 1 732 ? 13.389 -2.170 -26.196 1.00 98.25 732 VAL A CA 1
ATOM 5414 C C . VAL A 1 732 ? 12.495 -2.820 -25.148 1.00 98.25 732 VAL A C 1
ATOM 5416 O O . VAL A 1 732 ? 11.782 -3.771 -25.448 1.00 98.25 732 VAL A O 1
ATOM 5419 N N . THR A 1 733 ? 12.490 -2.288 -23.931 1.00 98.25 733 THR A N 1
ATOM 5420 C CA . THR A 1 733 ? 11.639 -2.763 -22.831 1.00 98.25 733 THR A CA 1
ATOM 5421 C C . THR A 1 733 ? 10.710 -1.642 -22.381 1.00 98.25 733 THR A C 1
ATOM 5423 O O . THR A 1 733 ? 11.175 -0.558 -22.021 1.00 98.25 733 THR A O 1
ATOM 5426 N N . ALA A 1 734 ? 9.405 -1.897 -22.385 1.00 98.25 734 ALA A N 1
ATOM 5427 C CA . ALA A 1 734 ? 8.389 -0.995 -21.855 1.00 98.25 734 ALA A CA 1
ATOM 5428 C C . ALA A 1 734 ? 8.362 -1.065 -20.321 1.00 98.25 734 ALA A C 1
ATOM 5430 O O . ALA A 1 734 ? 8.336 -2.157 -19.749 1.00 98.25 734 ALA A O 1
ATOM 5431 N N . ARG A 1 735 ? 8.399 0.088 -19.642 1.00 98.25 735 ARG A N 1
ATOM 5432 C CA . ARG A 1 735 ? 8.517 0.155 -18.176 1.00 98.25 735 ARG A CA 1
ATOM 5433 C C . ARG A 1 735 ? 7.434 1.003 -17.526 1.00 98.25 735 ARG A C 1
ATOM 5435 O O . ARG A 1 735 ? 6.997 2.005 -18.090 1.00 98.25 735 ARG A O 1
ATOM 5442 N N . ASN A 1 736 ? 7.067 0.641 -16.302 1.00 98.19 736 ASN A N 1
ATOM 5443 C CA . ASN A 1 736 ? 6.224 1.437 -15.415 1.00 98.19 736 ASN A CA 1
ATOM 5444 C C . ASN A 1 736 ? 7.033 2.558 -14.725 1.00 98.19 736 ASN A C 1
ATOM 5446 O O . ASN A 1 736 ? 8.242 2.706 -14.934 1.00 98.19 736 ASN A O 1
ATOM 5450 N N . VAL A 1 737 ? 6.370 3.386 -13.914 1.00 97.81 737 VAL A N 1
ATOM 5451 C CA . VAL A 1 737 ? 6.998 4.510 -13.190 1.00 97.81 737 VAL A CA 1
ATOM 5452 C C . VAL A 1 737 ? 8.117 4.054 -12.241 1.00 97.81 737 VAL A C 1
ATOM 5454 O O . VAL A 1 737 ? 9.113 4.760 -12.105 1.00 97.81 737 VAL A O 1
ATOM 5457 N N . ALA A 1 738 ? 8.004 2.866 -11.641 1.00 96.12 738 ALA A N 1
ATOM 5458 C CA . ALA A 1 738 ? 9.024 2.298 -10.754 1.00 96.12 738 ALA A CA 1
ATOM 5459 C C . ALA A 1 738 ? 10.198 1.633 -11.507 1.00 96.12 738 ALA A C 1
ATOM 5461 O O . ALA A 1 738 ? 11.141 1.154 -10.881 1.00 96.12 738 ALA A O 1
ATOM 5462 N N . GLY A 1 739 ? 10.159 1.595 -12.844 1.00 96.00 739 GLY A N 1
ATOM 5463 C CA . GLY A 1 739 ? 11.189 0.988 -13.687 1.00 96.00 739 GLY A CA 1
ATOM 5464 C C . GLY A 1 739 ? 11.029 -0.518 -13.924 1.00 96.00 739 GLY A C 1
ATOM 5465 O O . GLY A 1 739 ? 11.865 -1.096 -14.618 1.00 96.00 739 GLY A O 1
ATOM 5466 N N . GLY A 1 740 ? 9.973 -1.147 -13.400 1.00 96.56 740 GLY A N 1
ATOM 5467 C CA . GLY A 1 740 ? 9.625 -2.537 -13.702 1.00 96.56 740 GLY A CA 1
ATOM 5468 C C . GLY A 1 740 ? 9.021 -2.682 -15.100 1.00 96.56 740 GLY A C 1
ATOM 5469 O O . GLY A 1 740 ? 8.404 -1.747 -15.608 1.00 96.56 740 GLY A O 1
ATOM 5470 N N . THR A 1 741 ? 9.201 -3.841 -15.733 1.00 97.25 741 THR A N 1
ATOM 5471 C CA . THR A 1 741 ? 8.650 -4.125 -17.068 1.00 97.25 741 THR A CA 1
ATOM 5472 C C . THR A 1 741 ? 7.128 -4.238 -17.032 1.00 97.25 741 THR A C 1
ATOM 5474 O O . THR A 1 741 ? 6.593 -4.968 -16.202 1.00 97.25 741 THR A O 1
ATOM 5477 N N . THR A 1 742 ? 6.443 -3.572 -17.963 1.00 97.94 742 THR A N 1
ATOM 5478 C CA . THR A 1 742 ? 4.994 -3.717 -18.170 1.00 97.94 742 THR A CA 1
ATOM 5479 C C . THR A 1 742 ? 4.710 -4.881 -19.116 1.00 97.94 742 THR A C 1
ATOM 5481 O O . THR A 1 742 ? 4.812 -4.733 -20.336 1.00 97.94 742 THR A O 1
ATOM 5484 N N . ILE A 1 743 ? 4.375 -6.047 -18.565 1.00 97.06 743 ILE A N 1
ATOM 5485 C CA . ILE A 1 743 ? 4.207 -7.307 -19.304 1.00 97.06 743 ILE A CA 1
ATOM 5486 C C . ILE A 1 743 ? 3.021 -7.242 -20.272 1.00 97.06 743 ILE A C 1
ATOM 5488 O O . ILE A 1 743 ? 3.075 -7.828 -21.352 1.00 97.06 743 ILE A O 1
ATOM 5492 N N . ASN A 1 744 ? 1.973 -6.495 -19.917 1.00 97.25 744 ASN A N 1
ATOM 5493 C CA . ASN A 1 744 ? 0.763 -6.370 -20.733 1.00 97.25 744 ASN A CA 1
ATOM 5494 C C . ASN A 1 744 ? 0.934 -5.449 -21.949 1.00 97.25 744 ASN A C 1
ATOM 5496 O O . ASN A 1 744 ? -0.000 -5.310 -22.741 1.00 97.25 744 ASN A O 1
ATOM 5500 N N . TYR A 1 745 ? 2.099 -4.816 -22.117 1.00 97.19 745 TYR A N 1
ATOM 5501 C CA . TYR A 1 745 ? 2.444 -4.124 -23.355 1.00 97.19 745 TYR A CA 1
ATOM 5502 C C . TYR A 1 745 ? 2.736 -5.152 -24.457 1.00 97.19 745 TYR A C 1
ATOM 5504 O O . TYR A 1 745 ? 3.884 -5.505 -24.725 1.00 97.19 745 TYR A O 1
ATOM 5512 N N . ALA A 1 746 ? 1.661 -5.684 -25.031 1.00 94.56 746 ALA A N 1
ATOM 5513 C CA . ALA A 1 746 ? 1.681 -6.769 -25.998 1.00 94.56 746 ALA A CA 1
ATOM 5514 C C . ALA A 1 746 ? 0.443 -6.728 -26.908 1.00 94.56 746 ALA A C 1
ATOM 5516 O O . ALA A 1 746 ? -0.577 -6.116 -26.561 1.00 94.56 746 ALA A O 1
ATOM 5517 N N . ASN A 1 747 ? 0.487 -7.427 -28.043 1.00 92.69 747 ASN A N 1
ATOM 5518 C CA . ASN A 1 747 ? -0.641 -7.556 -28.975 1.00 92.69 747 ASN A CA 1
ATOM 5519 C C . ASN A 1 747 ? -1.248 -6.183 -29.351 1.00 92.69 747 ASN A C 1
ATOM 5521 O O . ASN A 1 747 ? -0.556 -5.277 -29.788 1.00 92.69 747 ASN A O 1
ATOM 5525 N N . THR A 1 748 ? -2.552 -5.962 -29.148 1.00 93.88 748 THR A N 1
ATOM 5526 C CA . THR A 1 748 ? -3.213 -4.691 -29.500 1.00 93.88 748 THR A CA 1
ATOM 5527 C C . THR A 1 748 ? -2.741 -3.488 -28.673 1.00 93.88 748 THR A C 1
ATOM 5529 O O . THR A 1 748 ? -2.947 -2.343 -29.090 1.00 93.88 748 THR A O 1
ATOM 5532 N N . PHE A 1 749 ? -2.148 -3.729 -27.496 1.00 95.31 749 PHE A N 1
ATOM 5533 C CA . PHE A 1 749 ? -1.525 -2.704 -26.648 1.00 95.31 749 PHE A CA 1
ATOM 5534 C C . PHE A 1 749 ? -0.076 -2.414 -27.043 1.00 95.31 749 PHE A C 1
ATOM 5536 O O . PHE A 1 749 ? 0.473 -1.414 -26.592 1.00 95.31 749 PHE A O 1
ATOM 5543 N N . TYR A 1 750 ? 0.528 -3.247 -27.889 1.00 94.38 750 TYR A N 1
ATOM 5544 C CA . TYR A 1 750 ? 1.828 -2.987 -28.480 1.00 94.38 750 TYR A CA 1
ATOM 5545 C C . TYR A 1 750 ? 1.690 -1.909 -29.561 1.00 94.38 750 TYR A C 1
ATOM 5547 O O . TYR A 1 750 ? 0.923 -2.066 -30.513 1.00 94.38 750 TYR A O 1
ATOM 5555 N N . LYS A 1 751 ? 2.389 -0.783 -29.387 1.00 95.00 751 LYS A N 1
ATOM 5556 C CA . LYS A 1 751 ? 2.244 0.415 -30.235 1.00 95.00 751 LYS A CA 1
ATOM 5557 C C . LYS A 1 751 ? 3.514 0.804 -30.989 1.00 95.00 751 LYS A C 1
ATOM 5559 O O . LYS A 1 751 ? 3.513 1.805 -31.707 1.00 95.00 751 LYS A O 1
ATOM 5564 N N . LEU A 1 752 ? 4.597 0.048 -30.821 1.00 94.94 752 LEU A N 1
ATOM 5565 C CA . LEU A 1 752 ? 5.799 0.209 -31.631 1.00 94.94 752 LEU A CA 1
ATOM 5566 C C . LEU A 1 752 ? 5.543 -0.375 -33.018 1.00 94.94 752 LEU A C 1
ATOM 5568 O O . LEU A 1 752 ? 5.001 -1.467 -33.162 1.00 94.94 752 LEU A O 1
ATOM 5572 N N . SER A 1 753 ? 5.931 0.356 -34.051 1.00 92.50 753 SER A N 1
ATOM 5573 C CA . SER A 1 753 ? 5.868 -0.130 -35.425 1.00 92.50 753 SER A CA 1
ATOM 5574 C C . SER A 1 753 ? 6.983 0.500 -36.240 1.00 92.50 753 SER A C 1
ATOM 5576 O O . SER A 1 753 ? 7.618 1.456 -35.808 1.00 92.50 753 SER A O 1
ATOM 5578 N N . ILE A 1 754 ? 7.204 -0.014 -37.442 1.00 90.06 754 ILE A N 1
ATOM 5579 C CA . ILE A 1 754 ? 8.215 0.508 -38.361 1.00 90.06 754 ILE A CA 1
ATOM 5580 C C . ILE A 1 754 ? 8.085 2.022 -38.597 1.00 90.06 754 ILE A C 1
ATOM 5582 O O . ILE A 1 754 ? 9.075 2.739 -38.527 1.00 90.06 754 ILE A O 1
ATOM 5586 N N . GLY A 1 755 ? 6.853 2.529 -38.738 1.00 88.19 755 GLY A N 1
ATOM 5587 C CA . GLY A 1 755 ? 6.576 3.951 -38.958 1.00 88.19 755 GLY A CA 1
ATOM 5588 C C . GLY A 1 755 ? 6.796 4.838 -37.730 1.00 88.19 755 GLY A C 1
ATOM 5589 O O . GLY A 1 755 ? 6.728 6.059 -37.840 1.00 88.19 755 GLY A O 1
ATOM 5590 N N . THR A 1 756 ? 7.047 4.249 -36.559 1.00 90.62 756 THR A N 1
ATOM 5591 C CA . THR A 1 756 ? 7.357 4.985 -35.327 1.00 90.62 756 THR A CA 1
ATOM 5592 C C . THR A 1 756 ? 8.852 4.948 -34.986 1.00 90.62 756 THR A C 1
ATOM 5594 O O . THR A 1 756 ? 9.278 5.540 -33.992 1.00 90.62 756 THR A O 1
ATOM 5597 N N . ILE A 1 757 ? 9.664 4.288 -35.822 1.00 93.56 757 ILE A N 1
ATOM 5598 C CA . ILE A 1 757 ? 11.122 4.246 -35.712 1.00 93.56 757 ILE A CA 1
ATOM 5599 C C . ILE A 1 757 ? 11.734 5.120 -36.802 1.00 93.56 757 ILE A C 1
ATOM 5601 O O . ILE A 1 757 ? 11.360 5.047 -37.968 1.00 93.56 757 ILE A O 1
ATOM 5605 N N . SER A 1 758 ? 12.715 5.937 -36.426 1.00 91.31 758 SER A N 1
ATOM 5606 C CA . SER A 1 758 ? 13.504 6.718 -37.381 1.00 91.31 758 SER A CA 1
ATOM 5607 C C . SER A 1 758 ? 14.983 6.456 -37.152 1.00 91.31 758 SER A C 1
ATOM 5609 O O . SER A 1 758 ? 15.474 6.649 -36.042 1.00 91.31 758 SER A O 1
ATOM 5611 N N . ALA A 1 759 ? 15.684 6.011 -38.191 1.00 91.56 759 ALA A N 1
ATOM 5612 C CA . ALA A 1 759 ? 17.107 5.705 -38.159 1.00 91.56 759 ALA A CA 1
ATOM 5613 C C . ALA A 1 759 ? 17.842 6.582 -39.179 1.00 91.56 759 ALA A C 1
ATOM 5615 O O . ALA A 1 759 ? 17.495 6.589 -40.358 1.00 91.56 759 ALA A O 1
ATOM 5616 N N . VAL A 1 760 ? 18.834 7.349 -38.722 1.00 90.62 760 VAL A N 1
ATOM 5617 C CA . VAL A 1 760 ? 19.554 8.321 -39.554 1.00 90.62 760 VAL A CA 1
ATOM 5618 C C . VAL A 1 760 ? 21.053 8.165 -39.373 1.00 90.62 760 VAL A C 1
ATOM 5620 O O . VAL A 1 760 ? 21.585 8.232 -38.262 1.00 90.62 760 VAL A O 1
ATOM 5623 N N . TYR A 1 761 ? 21.735 8.001 -40.498 1.00 91.94 761 TYR A N 1
ATOM 5624 C CA . TYR A 1 761 ? 23.181 7.967 -40.573 1.00 91.94 761 TYR A CA 1
ATOM 5625 C C . TYR A 1 761 ? 23.789 9.358 -40.729 1.00 91.94 761 TYR A C 1
ATOM 5627 O O . TYR A 1 761 ? 23.252 10.237 -41.400 1.00 91.94 761 TYR A O 1
ATOM 5635 N N . SER A 1 762 ? 24.965 9.538 -40.139 1.00 92.81 762 SER A N 1
ATOM 5636 C CA . SER A 1 762 ? 25.793 10.730 -40.301 1.00 92.81 762 SER A CA 1
ATOM 5637 C C . SER A 1 762 ? 27.261 10.342 -40.432 1.00 92.81 762 SER A C 1
ATOM 5639 O O . SER A 1 762 ? 27.678 9.281 -39.961 1.00 92.81 762 SER A O 1
ATOM 5641 N N . SER A 1 763 ? 28.047 11.198 -41.088 1.00 93.75 763 SER A N 1
ATOM 5642 C CA . SER A 1 763 ? 29.483 10.985 -41.281 1.00 93.75 763 SER A CA 1
ATOM 5643 C C . SER A 1 763 ? 30.300 12.243 -41.022 1.00 93.75 763 SER A C 1
ATOM 5645 O O . SER A 1 763 ? 29.771 13.353 -41.039 1.00 93.75 763 SER A O 1
ATOM 5647 N N . ASN A 1 764 ? 31.606 12.059 -40.840 1.00 93.69 764 ASN A N 1
ATOM 5648 C CA . ASN A 1 764 ? 32.598 13.133 -40.785 1.00 93.69 764 ASN A CA 1
ATOM 5649 C C . ASN A 1 764 ? 33.088 13.620 -42.164 1.00 93.69 764 ASN A C 1
ATOM 5651 O O . ASN A 1 764 ? 33.924 14.524 -42.211 1.00 93.69 764 ASN A O 1
ATOM 5655 N N . SER A 1 765 ? 32.651 13.013 -43.274 1.00 89.38 765 SER A N 1
ATOM 5656 C CA . SER A 1 765 ? 33.170 13.360 -44.601 1.00 89.38 765 SER A CA 1
ATOM 5657 C C . SER A 1 765 ? 32.570 14.666 -45.118 1.00 89.38 765 SER A C 1
ATOM 5659 O O . SER A 1 765 ? 31.361 14.877 -45.057 1.00 89.38 765 SER A O 1
ATOM 5661 N N . THR A 1 766 ? 33.423 15.529 -45.669 1.00 85.12 766 THR A N 1
ATOM 5662 C CA . THR A 1 766 ? 33.032 16.772 -46.356 1.00 85.12 766 THR A CA 1
ATOM 5663 C C . THR A 1 766 ? 33.261 16.716 -47.867 1.00 85.12 766 THR A C 1
ATOM 5665 O O . THR A 1 766 ? 32.824 17.614 -48.580 1.00 85.12 766 THR A O 1
ATOM 5668 N N . GLN A 1 767 ? 33.957 15.680 -48.352 1.00 84.31 767 GLN A N 1
ATOM 5669 C CA . GLN A 1 767 ? 34.376 15.523 -49.753 1.00 84.31 767 GLN A CA 1
ATOM 5670 C C . GLN A 1 767 ? 33.607 14.416 -50.490 1.00 84.31 767 GLN A C 1
ATOM 5672 O O . GLN A 1 767 ? 33.702 14.318 -51.708 1.00 84.31 767 GLN A O 1
ATOM 5677 N N . ALA A 1 768 ? 32.845 13.587 -49.770 1.00 89.56 768 ALA A N 1
ATOM 5678 C CA . ALA A 1 768 ? 32.011 12.533 -50.339 1.00 89.56 768 ALA A CA 1
ATOM 5679 C C . ALA A 1 768 ? 30.624 12.543 -49.688 1.00 89.56 768 ALA A C 1
ATOM 5681 O O . ALA A 1 768 ? 30.488 12.855 -48.504 1.00 89.56 768 ALA A O 1
ATOM 5682 N N . LEU A 1 769 ? 29.594 12.184 -50.454 1.00 89.12 769 LEU A N 1
ATOM 5683 C CA . LEU A 1 769 ? 28.215 12.162 -49.968 1.00 89.12 769 LEU A CA 1
ATOM 5684 C C . LEU A 1 769 ? 27.873 10.775 -49.438 1.00 89.12 769 LEU A C 1
ATOM 5686 O O . LEU A 1 769 ? 27.959 9.792 -50.171 1.00 89.12 769 LEU A O 1
ATOM 5690 N N . LEU A 1 770 ? 27.470 10.689 -48.173 1.00 91.06 770 LEU A N 1
ATOM 5691 C CA . LEU A 1 770 ? 27.002 9.434 -47.600 1.00 91.06 770 LEU A CA 1
ATOM 5692 C C . LEU A 1 770 ? 25.638 9.070 -48.197 1.00 91.06 770 LEU A C 1
ATOM 5694 O O . LEU A 1 770 ? 24.635 9.726 -47.916 1.00 91.06 770 LEU A O 1
ATOM 5698 N N . ASN A 1 771 ? 25.597 7.994 -48.973 1.00 85.94 771 ASN A N 1
ATOM 5699 C CA . ASN A 1 771 ? 24.366 7.356 -49.400 1.00 85.94 771 ASN A CA 1
ATOM 5700 C C . ASN A 1 771 ? 24.062 6.205 -48.435 1.00 85.94 771 ASN A C 1
ATOM 5702 O O . ASN A 1 771 ? 24.718 5.164 -48.438 1.00 85.94 771 ASN A O 1
ATOM 5706 N N . SER A 1 772 ? 23.113 6.462 -47.544 1.00 72.94 772 SER A N 1
ATOM 5707 C CA . SER A 1 772 ? 22.797 5.615 -46.389 1.00 72.94 772 SER A CA 1
ATOM 5708 C C . SER A 1 772 ? 21.293 5.521 -46.153 1.00 72.94 772 SER A C 1
ATOM 5710 O O . SER A 1 772 ? 20.852 5.338 -45.020 1.00 72.94 772 SER A O 1
ATOM 5712 N N . ALA A 1 773 ? 20.500 5.723 -47.212 1.00 65.38 773 ALA A N 1
ATOM 5713 C CA . ALA A 1 773 ? 19.053 5.651 -47.123 1.00 65.38 773 ALA A CA 1
ATOM 5714 C C . ALA A 1 773 ? 18.647 4.228 -46.726 1.00 65.38 773 ALA A C 1
ATOM 5716 O O . ALA A 1 773 ? 18.643 3.328 -47.558 1.00 65.38 773 ALA A O 1
ATOM 5717 N N . LEU A 1 774 ? 18.319 4.056 -45.447 1.00 67.81 774 LEU A N 1
ATOM 5718 C CA . LEU A 1 774 ? 17.597 2.892 -44.966 1.00 67.81 774 LEU A CA 1
ATOM 5719 C C . LEU A 1 774 ? 16.160 3.046 -45.455 1.00 67.81 774 LEU A C 1
ATOM 5721 O O . LEU A 1 774 ? 15.473 4.010 -45.096 1.00 67.81 774 LEU A O 1
ATOM 5725 N N . ALA A 1 775 ? 15.724 2.141 -46.322 1.00 72.06 775 ALA A N 1
ATOM 5726 C CA . ALA A 1 775 ? 14.321 2.048 -46.674 1.00 72.06 775 ALA A CA 1
ATOM 5727 C C . ALA A 1 775 ? 13.539 1.546 -45.454 1.00 72.06 775 ALA A C 1
ATOM 5729 O O . ALA A 1 775 ? 14.096 0.908 -44.562 1.00 72.06 775 ALA A O 1
ATOM 5730 N N . GLU A 1 776 ? 12.221 1.763 -45.433 1.00 71.75 776 GLU A N 1
ATOM 5731 C CA . GLU A 1 776 ? 11.370 1.121 -44.424 1.00 71.75 776 GLU A CA 1
ATOM 5732 C C . GLU A 1 776 ? 11.627 -0.394 -44.385 1.00 71.75 776 GLU A C 1
ATOM 5734 O O . GLU A 1 776 ? 11.763 -0.951 -43.309 1.00 71.75 776 GLU A O 1
ATOM 5739 N N . ALA A 1 777 ? 11.834 -1.041 -45.537 1.00 77.44 777 ALA A N 1
ATOM 5740 C CA . ALA A 1 777 ? 12.145 -2.471 -45.629 1.00 77.44 777 ALA A CA 1
ATOM 5741 C C . ALA A 1 777 ? 13.380 -2.928 -44.820 1.00 77.44 777 ALA A C 1
ATOM 5743 O O . ALA A 1 777 ? 13.464 -4.108 -44.485 1.00 77.44 777 ALA A O 1
ATOM 5744 N N . ASP A 1 778 ? 14.291 -2.015 -44.476 1.00 86.00 778 ASP A N 1
ATOM 5745 C CA . ASP A 1 778 ? 15.533 -2.312 -43.759 1.00 86.00 778 ASP A CA 1
ATOM 5746 C C . ASP A 1 778 ? 15.373 -2.197 -42.228 1.00 86.00 778 ASP A C 1
ATOM 5748 O O . ASP A 1 778 ? 16.312 -2.455 -41.476 1.00 86.00 778 ASP A O 1
ATOM 5752 N N . ILE A 1 779 ? 14.189 -1.816 -41.731 1.00 90.69 779 ILE A N 1
ATOM 5753 C CA . ILE A 1 779 ? 13.890 -1.703 -40.298 1.00 90.69 779 ILE A CA 1
ATOM 5754 C C . ILE A 1 779 ? 12.911 -2.804 -39.892 1.00 90.69 779 ILE A C 1
ATOM 5756 O O . ILE A 1 779 ? 11.732 -2.770 -40.227 1.00 90.69 779 ILE A O 1
ATOM 5760 N N . ASN A 1 780 ? 13.354 -3.754 -39.075 1.00 92.81 780 ASN A N 1
ATOM 5761 C CA . ASN A 1 780 ? 12.459 -4.751 -38.498 1.00 92.81 780 ASN A CA 1
ATOM 5762 C C . ASN A 1 780 ? 12.133 -4.410 -37.041 1.00 92.81 780 ASN A C 1
ATOM 5764 O O . ASN A 1 780 ? 13.038 -4.295 -36.214 1.00 92.81 780 ASN A O 1
ATOM 5768 N N . VAL A 1 781 ? 10.843 -4.305 -36.717 1.00 95.06 781 VAL A N 1
ATOM 5769 C CA . VAL A 1 781 ? 10.341 -4.135 -35.346 1.00 95.06 781 VAL A CA 1
ATOM 5770 C C . VAL A 1 781 ? 9.555 -5.385 -34.974 1.00 95.06 781 VAL A C 1
ATOM 5772 O O . VAL A 1 781 ? 8.452 -5.602 -35.469 1.00 95.06 781 VAL A O 1
ATOM 5775 N N . ALA A 1 782 ? 10.132 -6.216 -34.109 1.00 94.50 782 ALA A N 1
ATOM 5776 C CA . ALA A 1 782 ? 9.552 -7.490 -33.708 1.00 94.50 782 ALA A CA 1
ATOM 5777 C C . ALA A 1 782 ? 9.192 -7.491 -32.219 1.00 94.50 782 ALA A C 1
ATOM 5779 O O . ALA A 1 782 ? 10.064 -7.379 -31.354 1.00 94.50 782 ALA A O 1
ATOM 5780 N N . GLU A 1 783 ? 7.915 -7.687 -31.908 1.00 94.31 783 GLU A N 1
ATOM 5781 C CA . GLU A 1 783 ? 7.462 -7.968 -30.547 1.00 94.31 783 GLU A CA 1
ATOM 5782 C C . GLU A 1 783 ? 8.044 -9.310 -30.064 1.00 94.31 783 GLU A C 1
ATOM 5784 O O . GLU A 1 783 ? 7.973 -10.318 -30.763 1.00 94.31 783 GLU A O 1
ATOM 5789 N N . GLN A 1 784 ? 8.634 -9.325 -28.867 1.00 94.06 784 GLN A N 1
ATOM 5790 C CA . GLN A 1 784 ? 9.171 -10.531 -28.216 1.00 94.06 784 GLN A CA 1
ATOM 5791 C C . GLN A 1 784 ? 8.247 -11.047 -27.095 1.00 94.06 784 GLN A C 1
ATOM 5793 O O . GLN A 1 784 ? 8.535 -12.060 -26.457 1.00 94.06 784 GLN A O 1
ATOM 5798 N N . GLY A 1 785 ? 7.135 -10.347 -26.850 1.00 89.56 785 GLY A N 1
ATOM 5799 C CA . GLY A 1 785 ? 6.218 -10.573 -25.737 1.00 89.56 785 GLY A CA 1
ATOM 5800 C C . GLY A 1 785 ? 6.705 -9.952 -24.425 1.00 89.56 785 GLY A C 1
ATOM 5801 O O . GLY A 1 785 ? 7.817 -9.434 -24.323 1.00 89.56 785 GLY A O 1
ATOM 5802 N N . ASN A 1 786 ? 5.850 -9.997 -23.400 1.00 91.62 786 ASN A N 1
ATOM 5803 C CA . ASN A 1 786 ? 6.135 -9.518 -22.040 1.00 91.62 786 ASN A CA 1
ATOM 5804 C C . ASN A 1 786 ? 6.694 -8.082 -21.970 1.00 91.62 786 ASN A C 1
ATOM 5806 O O . ASN A 1 786 ? 7.585 -7.803 -21.167 1.00 91.62 786 ASN A O 1
ATOM 5810 N N . GLY A 1 787 ? 6.198 -7.175 -22.814 1.00 95.56 787 GLY A N 1
ATOM 5811 C CA . GLY A 1 787 ? 6.654 -5.784 -22.844 1.00 95.56 787 GLY A CA 1
ATOM 5812 C C . GLY A 1 787 ? 8.027 -5.561 -23.476 1.00 95.56 787 GLY A C 1
ATOM 5813 O O . GLY A 1 787 ? 8.615 -4.499 -23.269 1.00 95.56 787 GLY A O 1
ATOM 5814 N N . VAL A 1 788 ? 8.552 -6.535 -24.226 1.00 97.12 788 VAL A N 1
ATOM 5815 C CA . VAL A 1 788 ? 9.852 -6.448 -24.902 1.00 97.12 788 VAL A CA 1
ATOM 5816 C C . VAL A 1 788 ? 9.680 -6.454 -26.420 1.00 97.12 788 VAL A C 1
ATOM 5818 O O . VAL A 1 788 ? 8.888 -7.213 -26.978 1.00 97.12 788 VAL A O 1
ATOM 5821 N N . ALA A 1 789 ? 10.463 -5.621 -27.098 1.00 96.25 789 ALA A N 1
ATOM 5822 C CA . ALA A 1 789 ? 10.607 -5.583 -28.544 1.00 96.25 789 ALA A CA 1
ATOM 5823 C C . ALA A 1 789 ? 12.076 -5.688 -28.949 1.00 96.25 789 ALA A C 1
ATOM 5825 O O . ALA A 1 789 ? 12.966 -5.249 -28.221 1.00 96.25 789 ALA A O 1
ATOM 5826 N N . LEU A 1 790 ? 12.316 -6.203 -30.147 1.00 96.62 790 LEU A N 1
ATOM 5827 C CA . LEU A 1 790 ? 13.605 -6.162 -30.814 1.00 96.62 790 LEU A CA 1
ATOM 5828 C C . LEU A 1 790 ? 13.480 -5.298 -32.068 1.00 96.62 790 LEU A C 1
ATOM 5830 O O . LEU A 1 790 ? 12.677 -5.596 -32.950 1.00 96.62 790 LEU A O 1
ATOM 5834 N N . ILE A 1 791 ? 14.292 -4.250 -32.150 1.00 96.88 791 ILE A N 1
ATOM 5835 C CA . ILE A 1 791 ? 14.499 -3.477 -33.373 1.00 96.88 791 ILE A CA 1
ATOM 5836 C C . ILE A 1 791 ? 15.806 -3.961 -33.990 1.00 96.88 791 ILE A C 1
ATOM 5838 O O . ILE A 1 791 ? 16.836 -3.963 -33.318 1.00 96.88 791 ILE A O 1
ATOM 5842 N N . SER A 1 792 ? 15.769 -4.389 -35.248 1.00 94.50 792 SER A N 1
ATOM 5843 C CA . SER A 1 792 ? 16.955 -4.765 -36.026 1.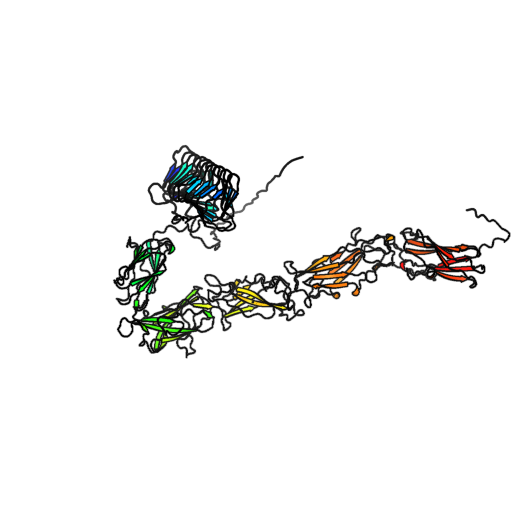00 94.50 792 SER A CA 1
ATOM 5844 C C . SER A 1 792 ? 17.020 -3.926 -37.294 1.00 94.50 792 SER A C 1
ATOM 5846 O O . SER A 1 792 ? 15.989 -3.700 -37.926 1.00 94.50 792 SER A O 1
ATOM 5848 N N . LEU A 1 793 ? 18.220 -3.467 -37.638 1.00 92.81 793 LEU A N 1
ATOM 5849 C CA . LEU A 1 793 ? 18.480 -2.668 -38.833 1.00 92.81 793 LEU A CA 1
ATOM 5850 C C . LEU A 1 793 ? 19.318 -3.488 -39.814 1.00 92.81 793 LEU A C 1
ATOM 5852 O O . LEU A 1 793 ? 20.388 -3.967 -39.443 1.00 92.81 793 LEU A O 1
ATOM 5856 N N . ASP A 1 794 ? 18.826 -3.646 -41.035 1.00 87.19 794 ASP A N 1
ATOM 5857 C CA . ASP A 1 794 ? 19.533 -4.257 -42.162 1.00 87.19 794 ASP A CA 1
ATOM 5858 C C . ASP A 1 794 ? 20.230 -3.167 -43.000 1.00 87.19 794 ASP A C 1
ATOM 5860 O O . ASP A 1 794 ? 19.962 -1.975 -42.834 1.00 87.19 794 ASP A O 1
ATOM 5864 N N . ASP A 1 795 ? 21.201 -3.544 -43.826 1.00 79.19 795 ASP A N 1
ATOM 5865 C CA . ASP A 1 795 ? 21.873 -2.641 -44.765 1.00 79.19 795 ASP A CA 1
ATOM 5866 C C . ASP A 1 795 ? 21.244 -2.654 -46.163 1.00 79.19 795 ASP A C 1
ATOM 5868 O O . ASP A 1 795 ? 21.604 -1.814 -46.992 1.00 79.19 795 ASP A O 1
ATOM 5872 N N . GLY A 1 796 ? 20.297 -3.561 -46.424 1.00 78.06 796 GLY A N 1
ATOM 5873 C CA . GLY A 1 796 ? 19.515 -3.601 -47.656 1.00 78.06 796 GLY A CA 1
ATOM 5874 C C . GLY A 1 796 ? 20.396 -3.747 -48.903 1.00 78.06 796 GLY A C 1
ATOM 5875 O O . GLY A 1 796 ? 20.961 -4.804 -49.174 1.00 78.06 796 GLY A O 1
ATOM 5876 N N . GLY A 1 797 ? 20.496 -2.675 -49.702 1.00 70.25 797 GLY A N 1
ATOM 5877 C CA . GLY A 1 797 ? 21.367 -2.586 -50.890 1.00 70.25 797 GLY A CA 1
ATOM 5878 C C . GLY A 1 797 ? 22.831 -2.203 -50.600 1.00 70.25 797 GLY A C 1
ATOM 5879 O O . GLY A 1 797 ? 23.625 -2.049 -51.534 1.00 70.25 797 GLY A O 1
ATOM 5880 N N . GLY A 1 798 ? 23.187 -2.040 -49.325 1.00 80.94 798 GLY A N 1
ATOM 5881 C CA . GLY A 1 798 ? 24.491 -1.599 -48.842 1.00 80.94 798 GLY A CA 1
ATOM 5882 C C . GLY A 1 798 ? 24.602 -0.079 -48.667 1.00 80.94 798 GLY A C 1
ATOM 5883 O O . GLY A 1 798 ? 23.930 0.715 -49.323 1.00 80.94 798 GLY A O 1
ATOM 5884 N N . ILE A 1 799 ? 25.507 0.332 -47.781 1.00 90.12 799 ILE A N 1
ATOM 5885 C CA . ILE A 1 799 ? 25.845 1.731 -47.491 1.00 90.12 799 ILE A CA 1
ATOM 5886 C C . ILE A 1 799 ? 26.995 2.143 -48.412 1.00 90.12 799 ILE A C 1
ATOM 5888 O O . ILE A 1 799 ? 27.890 1.344 -48.670 1.00 90.12 799 ILE A O 1
ATOM 5892 N N . SER A 1 800 ? 27.029 3.377 -48.913 1.00 92.31 800 SER A N 1
ATOM 5893 C CA . SER A 1 800 ? 28.154 3.844 -49.736 1.00 92.31 800 SER A CA 1
ATOM 5894 C C . SER A 1 800 ? 28.471 5.320 -49.525 1.00 92.31 800 SER A C 1
ATOM 5896 O O . SER A 1 800 ? 27.637 6.106 -49.084 1.00 92.31 800 SER A O 1
ATOM 5898 N N . PHE A 1 801 ? 29.691 5.724 -49.873 1.00 94.31 801 PHE A N 1
ATOM 5899 C CA . PHE A 1 801 ? 30.023 7.135 -50.061 1.00 94.31 801 PHE A CA 1
ATOM 5900 C C . PHE A 1 801 ? 30.123 7.412 -51.551 1.00 94.31 801 PHE A C 1
ATOM 5902 O O . PHE A 1 801 ? 31.009 6.879 -52.207 1.00 94.31 801 PHE A O 1
ATOM 5909 N N . SER A 1 802 ? 29.228 8.228 -52.091 1.00 91.94 802 SER A N 1
ATOM 5910 C CA . SER A 1 802 ? 29.230 8.596 -53.504 1.00 91.94 802 SER A CA 1
ATOM 5911 C C . SER A 1 802 ? 30.282 9.666 -53.796 1.00 91.94 802 SER A C 1
ATOM 5913 O O . SER A 1 802 ? 30.535 10.549 -52.968 1.00 91.94 802 SER A O 1
ATOM 5915 N N . LYS A 1 803 ? 30.871 9.594 -54.995 1.00 91.31 803 LYS A N 1
ATOM 5916 C CA . LYS A 1 803 ? 31.721 10.661 -55.538 1.00 91.31 803 LYS A CA 1
ATOM 5917 C C . LYS A 1 803 ? 30.899 11.946 -55.700 1.00 91.31 803 LYS A C 1
ATOM 5919 O O . LYS A 1 803 ? 29.689 11.887 -55.921 1.00 91.31 803 LYS A O 1
ATOM 5924 N N . VAL A 1 804 ? 31.560 13.096 -55.610 1.00 89.88 804 VAL A N 1
ATOM 5925 C CA . VAL A 1 804 ? 30.955 14.396 -55.921 1.00 89.88 804 VAL A CA 1
ATOM 5926 C C . VAL A 1 804 ? 31.467 14.837 -57.284 1.00 89.88 804 VAL A C 1
ATOM 5928 O O . VAL A 1 804 ? 32.672 14.974 -57.462 1.00 89.88 804 VAL A O 1
ATOM 5931 N N . ASN A 1 805 ? 30.562 15.039 -58.241 1.00 85.38 805 ASN A N 1
ATOM 5932 C CA . ASN A 1 805 ? 30.917 15.391 -59.619 1.00 85.38 805 ASN A CA 1
ATOM 5933 C C . ASN A 1 805 ? 31.857 16.607 -59.666 1.00 85.38 805 ASN A C 1
ATOM 5935 O O . ASN A 1 805 ? 31.619 17.610 -58.988 1.00 85.38 805 ASN A O 1
ATOM 5939 N N . GLY A 1 806 ? 32.929 16.495 -60.452 1.00 81.31 806 GLY A N 1
ATOM 5940 C CA . GLY A 1 806 ? 33.968 17.519 -60.589 1.00 81.31 806 GLY A CA 1
ATOM 5941 C C . GLY A 1 806 ? 34.908 17.692 -59.385 1.00 81.31 806 GLY A C 1
ATOM 5942 O O . GLY A 1 806 ? 35.717 18.619 -59.396 1.00 81.31 806 GLY A O 1
ATOM 5943 N N . ILE A 1 807 ? 34.824 16.844 -58.349 1.00 86.38 807 ILE A N 1
ATOM 5944 C CA . ILE A 1 807 ? 35.699 16.894 -57.167 1.00 86.38 807 ILE A CA 1
ATOM 5945 C C . ILE A 1 807 ? 36.403 15.546 -56.979 1.00 86.38 807 ILE A C 1
ATOM 5947 O O . ILE A 1 807 ? 35.763 14.519 -56.754 1.00 86.38 807 ILE A O 1
ATOM 5951 N N . ASP A 1 808 ? 37.736 15.564 -57.007 1.00 89.81 808 ASP A N 1
ATOM 5952 C CA . ASP A 1 808 ? 38.552 14.425 -56.592 1.00 89.81 808 ASP A CA 1
ATOM 5953 C C . ASP A 1 808 ? 38.767 14.448 -55.072 1.00 89.81 808 ASP A C 1
ATOM 5955 O O . ASP A 1 808 ? 39.435 15.329 -54.524 1.00 89.81 808 ASP A O 1
ATOM 5959 N N . ALA A 1 809 ? 38.181 13.480 -54.368 1.00 92.31 809 ALA A N 1
ATOM 5960 C CA . ALA A 1 809 ? 38.279 13.388 -52.918 1.00 92.31 809 ALA A CA 1
ATOM 5961 C C . ALA A 1 809 ? 39.635 12.813 -52.480 1.00 92.31 809 ALA A C 1
ATOM 5963 O O . ALA A 1 809 ? 40.028 11.714 -52.884 1.00 92.31 809 ALA A O 1
ATOM 5964 N N . SER A 1 810 ? 40.331 13.530 -51.592 1.00 93.25 810 SER A N 1
ATOM 5965 C CA . SER A 1 810 ? 41.547 13.010 -50.951 1.00 93.25 810 SER A CA 1
ATOM 5966 C C . SER A 1 810 ? 41.224 11.823 -50.030 1.00 93.25 810 SER A C 1
ATOM 5968 O O . SER A 1 810 ? 40.126 11.780 -49.469 1.00 93.25 810 SER A O 1
ATOM 5970 N N . PRO A 1 811 ? 42.172 10.896 -49.791 1.00 94.88 811 PRO A N 1
ATOM 5971 C CA . PRO A 1 811 ? 41.970 9.779 -48.876 1.00 94.88 811 PRO A CA 1
ATOM 5972 C C . PRO A 1 811 ? 41.529 10.225 -47.480 1.00 94.88 811 PRO A C 1
ATOM 5974 O O . PRO A 1 811 ? 42.145 11.109 -46.882 1.00 94.88 811 PRO A O 1
ATOM 5977 N N . PHE A 1 812 ? 40.504 9.578 -46.927 1.00 94.62 812 PHE A N 1
ATOM 5978 C CA . PHE A 1 812 ? 40.025 9.870 -45.575 1.00 94.62 812 PHE A CA 1
ATOM 5979 C C . PHE A 1 812 ? 39.602 8.607 -44.826 1.00 94.62 812 PHE A C 1
ATOM 5981 O O . PHE A 1 812 ? 39.300 7.578 -45.426 1.00 94.62 812 PHE A O 1
ATOM 5988 N N . ASN A 1 813 ? 39.567 8.699 -43.495 1.00 95.25 813 ASN A N 1
ATOM 5989 C CA . ASN A 1 813 ? 38.975 7.673 -42.644 1.00 95.25 813 ASN A CA 1
ATOM 5990 C C . ASN A 1 813 ? 37.528 8.050 -42.320 1.00 95.25 813 ASN A C 1
ATOM 5992 O O . ASN A 1 813 ? 37.286 9.136 -41.784 1.00 95.25 813 ASN A O 1
ATOM 5996 N N . ALA A 1 814 ? 36.585 7.158 -42.619 1.00 94.12 814 ALA A N 1
ATOM 5997 C CA . ALA A 1 814 ? 35.180 7.386 -42.310 1.00 94.12 814 ALA A CA 1
ATOM 5998 C C . ALA A 1 814 ? 34.898 7.158 -40.817 1.00 94.12 814 ALA A C 1
ATOM 6000 O O . ALA A 1 814 ? 35.239 6.115 -40.259 1.00 94.12 814 ALA A O 1
ATOM 6001 N N . GLU A 1 815 ? 34.235 8.124 -40.188 1.00 95.12 815 GLU A N 1
ATOM 6002 C CA . GLU A 1 815 ? 33.619 7.995 -38.867 1.00 95.12 815 GLU A CA 1
ATOM 6003 C C . GLU A 1 815 ? 32.108 8.119 -39.053 1.00 95.12 815 GLU A C 1
ATOM 6005 O O . GLU A 1 815 ? 31.604 9.195 -39.385 1.00 95.12 815 GLU A O 1
ATOM 6010 N N . LEU A 1 816 ? 31.400 7.002 -38.884 1.00 94.31 816 LEU A N 1
ATOM 6011 C CA . LEU A 1 816 ? 29.951 6.926 -39.042 1.00 94.31 816 LEU A CA 1
ATOM 6012 C C . LEU A 1 816 ? 29.264 6.875 -37.683 1.00 94.31 816 LEU A C 1
ATOM 6014 O O . LEU A 1 816 ? 29.708 6.154 -36.788 1.00 94.31 816 LEU A O 1
ATOM 6018 N N . ALA A 1 817 ? 28.156 7.599 -37.563 1.00 95.25 817 ALA A N 1
ATOM 6019 C CA . ALA A 1 817 ? 27.237 7.483 -36.442 1.00 95.25 817 ALA A CA 1
ATOM 6020 C C . ALA A 1 817 ? 25.823 7.190 -36.942 1.00 95.25 817 ALA A C 1
ATOM 6022 O O . ALA A 1 817 ? 25.394 7.746 -37.955 1.00 95.25 817 ALA A O 1
ATOM 6023 N N . LEU A 1 818 ? 25.107 6.342 -36.211 1.00 94.19 818 LEU A N 1
ATOM 6024 C CA . LEU A 1 818 ? 23.722 5.973 -36.485 1.00 94.19 818 LEU A CA 1
ATOM 6025 C C . LEU A 1 818 ? 22.852 6.390 -35.301 1.00 94.19 818 LEU A C 1
ATOM 6027 O O . LEU A 1 818 ? 22.996 5.850 -34.205 1.00 94.19 818 LEU A O 1
ATOM 6031 N N . ALA A 1 819 ? 21.958 7.346 -35.528 1.00 95.19 819 ALA A N 1
ATOM 6032 C CA . ALA A 1 819 ? 20.988 7.813 -34.548 1.00 95.19 819 ALA A CA 1
ATOM 6033 C C . ALA A 1 819 ? 19.636 7.131 -34.789 1.00 95.19 819 ALA A C 1
ATOM 6035 O O . ALA A 1 819 ? 19.084 7.232 -35.882 1.00 95.19 819 ALA A O 1
ATOM 6036 N N . VAL A 1 820 ? 19.098 6.458 -33.771 1.00 95.62 820 VAL A N 1
ATOM 6037 C CA . VAL A 1 820 ? 17.814 5.751 -33.817 1.00 95.62 820 VAL A CA 1
ATOM 6038 C C . VAL A 1 820 ? 16.852 6.365 -32.805 1.00 95.62 820 VAL A C 1
ATOM 6040 O O . VAL A 1 820 ? 17.053 6.278 -31.593 1.00 95.62 820 VAL A O 1
ATOM 6043 N N . THR A 1 821 ? 15.791 6.989 -33.300 1.00 96.31 821 THR A N 1
ATOM 6044 C CA . THR A 1 821 ? 14.683 7.506 -32.495 1.00 96.31 821 THR A CA 1
ATOM 6045 C C . THR A 1 821 ? 13.644 6.407 -32.311 1.00 96.31 821 THR A C 1
ATOM 6047 O O . THR A 1 821 ? 13.122 5.878 -33.291 1.00 96.31 821 THR A O 1
ATOM 6050 N N . VAL A 1 822 ? 13.337 6.080 -31.052 1.00 97.06 822 VAL A N 1
ATOM 6051 C CA . VAL A 1 822 ? 12.370 5.039 -30.674 1.00 97.06 822 VAL A CA 1
ATOM 6052 C C . VAL A 1 822 ? 11.209 5.659 -29.904 1.00 97.06 822 VAL A C 1
ATOM 6054 O O . VAL A 1 822 ? 11.350 6.041 -28.736 1.00 97.06 822 VAL A O 1
ATOM 6057 N N . GLN A 1 823 ? 10.058 5.756 -30.554 1.00 96.31 823 GLN A N 1
ATOM 6058 C CA . GLN A 1 823 ? 8.801 6.211 -29.969 1.00 96.31 823 GLN A CA 1
ATOM 6059 C C . GLN A 1 823 ? 7.679 5.298 -30.461 1.00 96.31 823 GLN A C 1
ATOM 6061 O O . GLN A 1 823 ? 7.805 4.705 -31.525 1.00 96.31 823 GLN A O 1
ATOM 6066 N N . ASP A 1 824 ? 6.612 5.131 -29.691 1.00 96.38 824 ASP A N 1
ATOM 6067 C CA . ASP A 1 824 ? 5.429 4.382 -30.114 1.00 96.38 824 ASP A CA 1
ATOM 6068 C C . ASP A 1 824 ? 4.288 5.312 -30.569 1.00 96.38 824 ASP A C 1
ATOM 6070 O O . ASP A 1 824 ? 4.375 6.538 -30.452 1.00 96.38 824 ASP A O 1
ATOM 6074 N N . SER A 1 825 ? 3.199 4.751 -31.106 1.00 95.31 825 SER A N 1
ATOM 6075 C CA . SER A 1 825 ? 2.068 5.560 -31.588 1.00 95.31 825 SER A CA 1
ATOM 6076 C C . SER A 1 825 ? 1.288 6.281 -30.475 1.00 95.31 825 SER A C 1
ATOM 6078 O O . SER A 1 825 ? 0.495 7.170 -30.774 1.00 95.31 825 SER A O 1
ATOM 6080 N N . ASP A 1 826 ? 1.506 5.917 -29.207 1.00 95.94 826 ASP A N 1
ATOM 6081 C CA . ASP A 1 826 ? 0.958 6.592 -28.022 1.00 95.94 826 ASP A CA 1
ATOM 6082 C C . ASP A 1 826 ? 1.903 7.695 -27.505 1.00 95.94 826 ASP A C 1
ATOM 6084 O O . ASP A 1 826 ? 1.685 8.278 -26.442 1.00 95.94 826 ASP A O 1
ATOM 6088 N N . SER A 1 827 ? 2.945 8.019 -28.277 1.00 95.50 827 SER A N 1
ATOM 6089 C CA . SER A 1 827 ? 4.001 8.972 -27.938 1.00 95.50 827 SER A CA 1
ATOM 6090 C C . SER A 1 827 ? 4.890 8.555 -26.759 1.00 95.50 827 SER A C 1
ATOM 6092 O O . SER A 1 827 ? 5.646 9.388 -26.249 1.00 95.50 827 SER A O 1
ATOM 6094 N N . ILE A 1 828 ? 4.871 7.285 -26.347 1.00 97.75 828 ILE A N 1
ATOM 6095 C CA . ILE A 1 828 ? 5.779 6.752 -25.331 1.00 97.75 828 ILE A CA 1
ATOM 6096 C C . ILE A 1 828 ? 7.148 6.531 -25.969 1.00 97.75 828 ILE A C 1
ATOM 6098 O O . ILE A 1 828 ? 7.288 5.825 -26.965 1.00 97.75 828 ILE A O 1
ATOM 6102 N N . ALA A 1 829 ? 8.172 7.162 -25.403 1.00 97.38 829 ALA A N 1
ATOM 6103 C CA . ALA A 1 829 ? 9.492 7.249 -26.012 1.00 97.38 829 ALA A CA 1
ATOM 6104 C C . ALA A 1 829 ? 10.598 6.695 -25.109 1.00 97.38 829 ALA A C 1
ATOM 6106 O O . ALA A 1 829 ? 10.468 6.628 -23.879 1.00 97.38 829 ALA A O 1
ATOM 6107 N N . TYR A 1 830 ? 11.727 6.356 -25.730 1.00 97.69 830 TYR A N 1
ATOM 6108 C CA . TYR A 1 830 ? 12.997 6.264 -25.023 1.00 97.69 830 TYR A CA 1
ATOM 6109 C C . TYR A 1 830 ? 13.426 7.666 -24.568 1.00 97.69 830 TYR A C 1
ATOM 6111 O O . TYR A 1 830 ? 13.543 8.590 -25.372 1.00 97.69 830 TYR A O 1
ATOM 6119 N N . ALA A 1 831 ? 13.638 7.834 -23.261 1.00 92.75 831 ALA A N 1
ATOM 6120 C CA . ALA A 1 831 ? 13.833 9.151 -22.646 1.00 92.75 831 ALA A CA 1
ATOM 6121 C C . ALA A 1 831 ? 15.068 9.910 -23.166 1.00 92.75 831 ALA A C 1
ATOM 6123 O O . ALA A 1 831 ? 15.070 11.137 -23.150 1.00 92.75 831 ALA A O 1
ATOM 6124 N N . SER A 1 832 ? 16.088 9.189 -23.642 1.00 95.31 832 SER A N 1
ATOM 6125 C CA . SER A 1 832 ? 17.316 9.773 -24.197 1.00 95.31 832 SER A CA 1
ATOM 6126 C C . SER A 1 832 ? 17.355 9.704 -25.723 1.00 95.31 832 SER A C 1
ATOM 6128 O O . SER A 1 832 ? 18.431 9.579 -26.297 1.00 95.31 832 SER A O 1
ATOM 6130 N N . ASN A 1 833 ? 16.195 9.719 -26.387 1.00 95.06 833 ASN A N 1
ATOM 6131 C CA . ASN A 1 833 ? 16.139 9.732 -27.845 1.00 95.06 833 ASN A CA 1
ATOM 6132 C C . ASN A 1 833 ? 16.942 10.905 -28.448 1.00 95.06 833 ASN A C 1
ATOM 6134 O O . ASN A 1 833 ? 16.839 12.027 -27.945 1.00 95.06 833 ASN A O 1
ATOM 6138 N N . PRO A 1 834 ? 17.647 10.680 -29.573 1.00 96.50 834 PRO A N 1
ATOM 6139 C CA . PRO A 1 834 ? 17.875 9.383 -30.222 1.00 96.50 834 PRO A CA 1
ATOM 6140 C C . PRO A 1 834 ? 18.932 8.534 -29.492 1.00 96.50 834 PRO A C 1
ATOM 6142 O O . PRO A 1 834 ? 19.890 9.063 -28.934 1.00 96.50 834 PRO A O 1
ATOM 6145 N N . TYR A 1 835 ? 18.809 7.206 -29.562 1.00 97.19 835 TYR A N 1
ATOM 6146 C CA . TYR A 1 835 ? 19.910 6.309 -29.202 1.00 97.19 835 TYR A CA 1
ATOM 6147 C C . TYR A 1 835 ? 20.969 6.326 -30.309 1.00 97.19 835 TYR A C 1
ATOM 6149 O O . TYR A 1 835 ? 20.635 6.147 -31.477 1.00 97.19 835 TYR A O 1
ATOM 6157 N N . THR A 1 836 ? 22.242 6.526 -29.969 1.00 96.38 836 THR A N 1
ATOM 6158 C CA . THR A 1 836 ? 23.313 6.687 -30.963 1.00 96.38 836 THR A CA 1
ATOM 6159 C C . THR A 1 836 ? 24.332 5.557 -30.906 1.00 96.38 836 THR A C 1
ATOM 6161 O O . THR A 1 836 ? 24.957 5.335 -29.868 1.00 96.38 836 THR A O 1
ATOM 6164 N N . PHE A 1 837 ? 24.570 4.907 -32.042 1.00 96.12 837 PHE A N 1
ATOM 6165 C CA . PHE A 1 837 ? 25.740 4.061 -32.258 1.00 96.12 837 PHE A CA 1
ATOM 6166 C C . PHE A 1 837 ? 26.876 4.883 -32.864 1.00 96.12 837 PHE A C 1
ATOM 6168 O O . PHE A 1 837 ? 26.711 5.464 -33.937 1.00 96.12 837 PHE A O 1
ATOM 6175 N N . GLY A 1 838 ? 28.037 4.891 -32.209 1.00 95.19 838 GLY A N 1
ATOM 6176 C CA . GLY A 1 838 ? 29.208 5.647 -32.656 1.00 95.19 838 GLY A CA 1
ATOM 6177 C C . GLY A 1 838 ? 29.015 7.172 -32.643 1.00 95.19 838 GLY A C 1
ATOM 6178 O O . GLY A 1 838 ? 27.978 7.696 -32.238 1.00 95.19 838 GLY A O 1
ATOM 6179 N N . ALA A 1 839 ? 30.041 7.893 -33.088 1.00 95.56 839 ALA A N 1
ATOM 6180 C CA . ALA A 1 839 ? 30.054 9.343 -33.251 1.00 95.56 839 ALA A CA 1
ATOM 6181 C C . ALA A 1 839 ? 30.887 9.737 -34.481 1.00 95.56 839 ALA A C 1
ATOM 6183 O O . ALA A 1 839 ? 31.880 9.092 -34.800 1.00 95.56 839 ALA A O 1
ATOM 6184 N N . VAL A 1 840 ? 30.558 10.861 -35.121 1.00 94.94 840 VAL A N 1
ATOM 6185 C CA . VAL A 1 840 ? 31.285 11.396 -36.296 1.00 94.94 840 VAL A CA 1
ATOM 6186 C C . VAL A 1 840 ? 32.636 12.044 -35.942 1.00 94.94 840 VAL A C 1
ATOM 6188 O O . VAL A 1 840 ? 33.118 12.942 -36.627 1.00 94.94 840 VAL A O 1
ATOM 6191 N N . THR A 1 841 ? 33.249 11.629 -34.835 1.00 94.31 841 THR A N 1
ATOM 6192 C CA . THR A 1 841 ? 34.536 12.148 -34.359 1.00 94.31 841 THR A CA 1
ATOM 6193 C C . THR A 1 841 ? 35.597 11.068 -34.453 1.00 94.31 841 THR A C 1
ATOM 6195 O O . THR A 1 841 ? 35.312 9.884 -34.286 1.00 94.31 841 THR A O 1
ATOM 6198 N N . THR A 1 842 ? 36.832 11.482 -34.724 1.00 93.19 842 THR A N 1
ATOM 6199 C CA . THR A 1 842 ? 37.959 10.577 -34.955 1.00 93.19 842 THR A CA 1
ATOM 6200 C C . THR A 1 842 ? 38.106 9.548 -33.837 1.00 93.19 842 THR A C 1
ATOM 6202 O O . THR A 1 842 ? 38.310 9.907 -32.680 1.00 93.19 842 THR A O 1
ATOM 6205 N N . GLY A 1 843 ? 38.048 8.268 -34.206 1.00 91.69 843 GLY A N 1
ATOM 6206 C CA . GLY A 1 843 ? 38.202 7.137 -33.290 1.00 91.69 843 GLY A CA 1
ATOM 6207 C C . GLY A 1 843 ? 36.928 6.700 -32.566 1.00 91.69 843 GLY A C 1
ATOM 6208 O O . GLY A 1 843 ? 36.983 5.693 -31.868 1.00 91.69 843 GLY A O 1
ATOM 6209 N N . ASN A 1 844 ? 35.806 7.403 -32.744 1.00 94.81 844 ASN A N 1
ATOM 6210 C CA . ASN A 1 844 ? 34.558 7.134 -32.024 1.00 94.81 844 ASN A CA 1
ATOM 6211 C C . ASN A 1 844 ? 33.410 6.655 -32.927 1.00 94.81 844 ASN A C 1
ATOM 6213 O O . ASN A 1 844 ? 32.320 6.406 -32.415 1.00 94.81 844 ASN A O 1
ATOM 6217 N N . GLY A 1 845 ? 33.602 6.546 -34.244 1.00 95.75 845 GLY A N 1
ATOM 6218 C CA . GLY A 1 845 ? 32.591 6.023 -35.160 1.00 95.75 845 GLY A CA 1
ATOM 6219 C C . GLY A 1 845 ? 32.319 4.529 -34.974 1.00 95.75 845 GLY A C 1
ATOM 6220 O O . GLY A 1 845 ? 33.010 3.827 -34.231 1.00 95.75 845 GLY A O 1
ATOM 6221 N N . ILE A 1 846 ? 31.309 4.025 -35.684 1.00 96.06 846 ILE A N 1
ATOM 6222 C CA . ILE A 1 846 ? 31.058 2.583 -35.806 1.00 96.06 846 ILE A CA 1
ATOM 6223 C C . ILE A 1 846 ? 32.318 1.904 -36.364 1.00 96.06 846 ILE A C 1
ATOM 6225 O O . ILE A 1 846 ? 32.930 2.379 -37.322 1.00 96.06 846 ILE A O 1
ATOM 6229 N N . ALA A 1 847 ? 32.719 0.793 -35.747 1.00 95.56 847 ALA A N 1
ATOM 6230 C CA . ALA A 1 847 ? 33.946 0.093 -36.103 1.00 95.56 847 ALA A CA 1
ATOM 6231 C C . ALA A 1 847 ? 33.851 -0.568 -37.487 1.00 95.56 847 ALA A C 1
ATOM 6233 O O . ALA A 1 847 ? 32.804 -1.098 -37.854 1.00 95.56 847 ALA A O 1
ATOM 6234 N N . PHE A 1 848 ? 34.971 -0.605 -38.213 1.00 95.19 848 PHE A N 1
ATOM 6235 C CA . PHE A 1 848 ? 35.100 -1.314 -39.488 1.00 95.19 848 PHE A CA 1
ATOM 6236 C C . PHE A 1 848 ? 35.990 -2.552 -39.348 1.00 95.19 848 PHE A C 1
ATOM 6238 O O . PHE A 1 848 ? 37.100 -2.482 -38.815 1.00 95.19 848 PHE A O 1
ATOM 6245 N N . ASN A 1 849 ? 35.526 -3.667 -39.896 1.00 93.69 849 ASN A N 1
ATOM 6246 C CA . ASN A 1 849 ? 36.311 -4.843 -40.218 1.00 93.69 849 ASN A CA 1
ATOM 6247 C C . ASN A 1 849 ? 36.960 -4.643 -41.595 1.00 93.69 849 ASN A C 1
ATOM 6249 O O . ASN A 1 849 ? 36.286 -4.270 -42.553 1.00 93.69 849 ASN A O 1
ATOM 6253 N N . GLY A 1 850 ? 38.271 -4.861 -41.692 1.00 87.44 850 GLY A N 1
ATOM 6254 C CA . GLY A 1 850 ? 39.009 -4.612 -42.930 1.00 87.44 850 GLY A CA 1
ATOM 6255 C C . GLY A 1 850 ? 39.269 -3.131 -43.217 1.00 87.44 850 GLY A C 1
ATOM 6256 O O . GLY A 1 850 ? 39.402 -2.772 -44.378 1.00 87.44 850 GLY A O 1
ATOM 6257 N N . GLY A 1 851 ? 39.353 -2.278 -42.188 1.00 92.38 851 GLY A N 1
ATOM 6258 C CA . GLY A 1 851 ? 39.799 -0.881 -42.297 1.00 92.38 851 GLY A CA 1
ATOM 6259 C C . GLY A 1 851 ? 38.710 0.130 -42.678 1.00 92.38 851 GLY A C 1
ATOM 6260 O O . GLY A 1 851 ? 37.673 -0.214 -43.226 1.00 92.38 851 GLY A O 1
ATOM 6261 N N . LYS A 1 852 ? 38.937 1.406 -42.344 1.00 94.31 852 LYS A N 1
ATOM 6262 C CA . LYS A 1 852 ? 37.974 2.510 -42.548 1.00 94.31 852 LYS A CA 1
ATOM 6263 C C . LYS A 1 852 ? 38.457 3.576 -43.531 1.00 94.31 852 LYS A C 1
ATOM 6265 O O . LYS A 1 852 ? 37.923 4.683 -43.531 1.00 94.31 852 LYS A O 1
ATOM 6270 N N . ALA A 1 853 ? 39.489 3.266 -44.312 1.00 95.44 853 ALA A N 1
ATOM 6271 C CA . ALA A 1 853 ? 40.011 4.167 -45.329 1.00 95.44 853 ALA A CA 1
ATOM 6272 C C . ALA A 1 853 ? 39.090 4.162 -46.557 1.00 95.44 853 ALA A C 1
ATOM 6274 O O . ALA A 1 853 ? 38.677 3.099 -47.022 1.00 95.44 853 ALA A O 1
ATOM 6275 N N . PHE A 1 854 ? 38.790 5.346 -47.080 1.00 96.19 854 PHE A N 1
ATOM 6276 C CA . PHE A 1 854 ? 38.014 5.536 -48.299 1.00 96.19 854 PHE A CA 1
ATOM 6277 C C . PHE A 1 854 ? 38.858 6.238 -49.358 1.00 96.19 854 PHE A C 1
ATOM 6279 O O . PHE A 1 854 ? 39.526 7.236 -49.069 1.00 96.19 854 PHE A O 1
ATOM 6286 N N . TYR A 1 855 ? 38.820 5.707 -50.581 1.00 95.81 855 TYR A N 1
ATOM 6287 C CA . TYR A 1 855 ? 39.613 6.189 -51.711 1.00 95.81 855 TYR A CA 1
ATOM 6288 C C . TYR A 1 855 ? 38.738 6.512 -52.919 1.00 95.81 855 TYR A C 1
ATOM 6290 O O . TYR A 1 855 ? 37.822 5.766 -53.258 1.00 95.81 855 TYR A O 1
ATOM 6298 N N . GLN A 1 856 ? 39.063 7.586 -53.633 1.00 95.94 856 GLN A N 1
ATOM 6299 C CA . GLN A 1 856 ? 38.519 7.817 -54.966 1.00 95.94 856 GLN A CA 1
ATOM 6300 C C . GLN A 1 856 ? 39.327 7.013 -55.986 1.00 95.94 856 GLN A C 1
ATOM 6302 O O . GLN A 1 856 ? 40.474 7.355 -56.266 1.00 95.94 856 GLN A O 1
ATOM 6307 N N . GLY A 1 857 ? 38.740 5.928 -56.497 1.00 95.31 857 GLY A N 1
ATOM 6308 C CA . GLY A 1 857 ? 39.387 5.019 -57.443 1.00 95.31 857 GLY A CA 1
ATOM 6309 C C . GLY A 1 857 ? 39.038 5.303 -58.902 1.00 95.31 857 GLY A C 1
ATOM 6310 O O . GLY A 1 857 ? 37.946 5.799 -59.200 1.00 95.31 857 GLY A O 1
ATOM 6311 N N . ARG A 1 858 ? 39.949 4.936 -59.808 1.00 95.38 858 ARG A N 1
ATOM 6312 C CA . ARG A 1 858 ? 39.684 4.831 -61.250 1.00 95.38 858 ARG A CA 1
ATOM 6313 C C . ARG A 1 858 ? 40.492 3.709 -61.902 1.00 95.38 858 ARG A C 1
ATOM 6315 O O . ARG A 1 858 ? 41.531 3.316 -61.375 1.00 95.38 858 ARG A O 1
ATOM 6322 N N . VAL A 1 859 ? 40.066 3.236 -63.071 1.00 96.38 859 VAL A N 1
ATOM 6323 C CA . VAL A 1 859 ? 40.926 2.444 -63.970 1.00 96.38 859 VAL A CA 1
ATOM 6324 C C . VAL A 1 859 ? 41.369 3.318 -65.133 1.00 96.38 859 VAL A C 1
ATOM 6326 O O . VAL A 1 859 ? 40.533 3.884 -65.829 1.00 96.38 859 VAL A O 1
ATOM 6329 N N . GLY A 1 860 ? 42.677 3.408 -65.358 1.00 93.56 860 GLY A N 1
ATOM 6330 C CA . GLY A 1 860 ? 43.270 4.008 -66.552 1.00 93.56 860 GLY A CA 1
ATOM 6331 C C . GLY A 1 860 ? 43.865 2.940 -67.466 1.00 93.56 860 GLY A C 1
ATOM 6332 O O . GLY A 1 860 ? 44.390 1.934 -66.994 1.00 93.56 860 GLY A O 1
ATOM 6333 N N . VAL A 1 861 ? 43.827 3.154 -68.780 1.00 93.75 861 VAL A N 1
ATOM 6334 C CA . VAL A 1 861 ? 44.446 2.255 -69.769 1.00 93.75 861 VAL A CA 1
ATOM 6335 C C . VAL A 1 861 ? 45.365 3.076 -70.662 1.00 93.75 861 VAL A C 1
ATOM 6337 O O . VAL A 1 861 ? 45.017 4.189 -71.050 1.00 93.75 861 VAL A O 1
ATOM 6340 N N . LYS A 1 862 ? 46.561 2.564 -70.970 1.00 92.25 862 LYS A N 1
ATOM 6341 C CA . LYS A 1 862 ? 47.540 3.284 -71.798 1.00 92.25 862 LYS A CA 1
ATOM 6342 C C . LYS A 1 862 ? 47.648 2.668 -73.181 1.00 92.25 862 LYS A C 1
ATOM 6344 O O . LYS A 1 862 ? 47.556 1.456 -73.337 1.00 92.25 862 LYS A O 1
ATOM 6349 N N . ASN A 1 863 ? 47.932 3.510 -74.169 1.00 92.50 863 ASN A N 1
ATOM 6350 C CA . ASN A 1 863 ? 48.235 3.052 -75.521 1.00 92.50 863 ASN A CA 1
ATOM 6351 C C . ASN A 1 863 ? 49.453 2.119 -75.522 1.00 92.50 863 ASN A C 1
ATOM 6353 O O . ASN A 1 863 ? 50.408 2.330 -74.768 1.00 92.50 863 ASN A O 1
ATOM 6357 N N . ALA A 1 864 ? 49.443 1.136 -76.417 1.00 92.75 864 ALA A N 1
ATOM 6358 C CA . ALA A 1 864 ? 50.576 0.251 -76.648 1.00 92.75 864 ALA A CA 1
ATOM 6359 C C . ALA A 1 864 ? 50.833 0.087 -78.142 1.00 92.75 864 ALA A C 1
ATOM 6361 O O . ALA A 1 864 ? 49.925 0.148 -78.966 1.00 92.75 864 ALA A O 1
ATOM 6362 N N . ASN A 1 865 ? 52.097 -0.122 -78.484 1.00 91.56 865 ASN A N 1
ATOM 6363 C CA . ASN A 1 865 ? 52.591 -0.122 -79.850 1.00 91.56 865 ASN A CA 1
ATOM 6364 C C . ASN A 1 865 ? 53.547 -1.308 -80.022 1.00 91.56 865 ASN A C 1
ATOM 6366 O O . ASN A 1 865 ? 54.445 -1.480 -79.199 1.00 91.56 865 ASN A O 1
ATOM 6370 N N . GLY A 1 866 ? 53.371 -2.124 -81.062 1.00 88.12 866 GLY A N 1
ATOM 6371 C CA . GLY A 1 866 ? 54.213 -3.304 -81.282 1.00 88.12 866 GLY A CA 1
ATOM 6372 C C . GLY A 1 866 ? 54.120 -3.874 -82.694 1.00 88.12 866 GLY A C 1
ATOM 6373 O O . GLY A 1 866 ? 53.397 -3.353 -83.540 1.00 88.12 866 GLY A O 1
ATOM 6374 N N . SER A 1 867 ? 54.880 -4.936 -82.968 1.00 88.00 867 SER A N 1
ATOM 6375 C CA . SER A 1 867 ? 54.791 -5.661 -84.242 1.00 88.00 867 SER A CA 1
ATOM 6376 C C . SER A 1 867 ? 53.530 -6.524 -84.288 1.00 88.00 867 SER A C 1
ATOM 6378 O O . SER A 1 867 ? 53.161 -7.154 -83.302 1.00 88.00 867 SER A O 1
ATOM 6380 N N . GLU A 1 868 ? 52.923 -6.608 -85.467 1.00 87.94 868 GLU A N 1
ATOM 6381 C CA . GLU A 1 868 ? 51.846 -7.524 -85.852 1.00 87.94 868 GLU A CA 1
ATOM 6382 C C . GLU A 1 868 ? 52.204 -9.018 -85.727 1.00 87.94 868 GLU A C 1
ATOM 6384 O O . GLU A 1 868 ? 51.336 -9.868 -85.896 1.00 87.94 868 GLU A O 1
ATOM 6389 N N . LEU A 1 869 ? 53.467 -9.350 -85.433 1.00 88.69 869 LEU A N 1
ATOM 6390 C CA . LEU A 1 869 ? 53.965 -10.723 -85.305 1.00 88.69 869 LEU A CA 1
ATOM 6391 C C . LEU A 1 869 ? 54.017 -11.239 -83.860 1.00 88.69 869 LEU A C 1
ATOM 6393 O O . LEU A 1 869 ? 54.292 -12.421 -83.648 1.00 88.69 869 LEU A O 1
ATOM 6397 N N . ILE A 1 870 ? 53.789 -10.381 -82.862 1.00 90.62 870 ILE A N 1
ATOM 6398 C CA . ILE A 1 870 ? 53.853 -10.746 -81.441 1.00 90.62 870 ILE A CA 1
ATOM 6399 C C . ILE A 1 870 ? 52.630 -10.232 -80.684 1.00 90.62 870 ILE A C 1
ATOM 6401 O O . ILE A 1 870 ? 51.962 -9.296 -81.115 1.00 90.62 870 ILE A O 1
ATOM 6405 N N . ASN A 1 871 ? 52.339 -10.849 -79.539 1.00 93.94 871 ASN A N 1
ATOM 6406 C CA . ASN A 1 871 ? 51.274 -10.372 -78.663 1.00 93.94 871 ASN A CA 1
ATOM 6407 C C . ASN A 1 871 ? 51.602 -8.960 -78.162 1.00 93.94 871 ASN A C 1
ATOM 6409 O O . ASN A 1 871 ? 52.728 -8.691 -77.736 1.00 93.94 871 ASN A O 1
ATOM 6413 N N . LEU A 1 872 ? 50.605 -8.080 -78.186 1.00 93.69 872 LEU A N 1
ATOM 6414 C CA . LEU A 1 872 ? 50.722 -6.705 -77.728 1.00 93.69 872 LEU A CA 1
ATOM 6415 C C . LEU A 1 872 ? 50.156 -6.572 -76.312 1.00 93.69 872 LEU A C 1
ATOM 6417 O O . LEU A 1 872 ? 48.987 -6.862 -76.064 1.00 93.69 872 LEU A O 1
ATOM 6421 N N . THR A 1 873 ? 50.997 -6.106 -75.394 1.00 95.69 873 THR A N 1
ATOM 6422 C CA . THR A 1 873 ? 50.641 -5.858 -73.993 1.00 95.69 873 THR A CA 1
ATOM 6423 C C . THR A 1 873 ? 50.170 -4.416 -73.826 1.00 95.69 873 THR A C 1
ATOM 6425 O O . THR A 1 873 ? 50.977 -3.491 -73.884 1.00 95.69 873 THR A O 1
ATOM 6428 N N . VAL A 1 874 ? 48.874 -4.228 -73.591 1.00 95.69 874 VAL A N 1
ATOM 6429 C CA . VAL A 1 874 ? 48.233 -2.937 -73.304 1.00 95.69 874 VAL A CA 1
ATOM 6430 C C . VAL A 1 874 ? 48.065 -2.811 -71.784 1.00 95.69 874 VAL A C 1
ATOM 6432 O O . VAL A 1 874 ? 47.240 -3.524 -71.212 1.00 95.69 874 VAL A O 1
ATOM 6435 N N . PRO A 1 875 ? 48.843 -1.971 -71.078 1.00 95.00 875 PRO A N 1
ATOM 6436 C CA . PRO A 1 875 ? 48.768 -1.915 -69.624 1.00 95.00 875 PRO A CA 1
ATOM 6437 C C . PRO A 1 875 ? 47.526 -1.145 -69.160 1.00 95.00 875 PRO A C 1
ATOM 6439 O O . PRO A 1 875 ? 47.221 -0.063 -69.672 1.00 95.00 875 PRO A O 1
ATOM 6442 N N . PHE A 1 876 ? 46.856 -1.679 -68.140 1.00 96.06 876 PHE A N 1
ATOM 6443 C CA . PHE A 1 876 ? 45.840 -0.964 -67.373 1.00 96.06 876 PHE A CA 1
ATOM 6444 C C . PHE A 1 876 ? 46.317 -0.775 -65.932 1.00 96.06 876 PHE A C 1
ATOM 6446 O O . PHE A 1 876 ? 47.079 -1.586 -65.401 1.00 96.06 876 PHE A O 1
ATOM 6453 N N . ILE A 1 877 ? 45.892 0.314 -65.305 1.00 96.44 877 ILE A N 1
ATOM 6454 C CA . ILE A 1 877 ? 46.299 0.698 -63.958 1.00 96.44 877 ILE A CA 1
ATOM 6455 C C . ILE A 1 877 ? 45.042 0.974 -63.144 1.00 96.44 877 ILE A C 1
ATOM 6457 O O . ILE A 1 877 ? 44.209 1.782 -63.550 1.00 96.44 877 ILE A O 1
ATOM 6461 N N . VAL A 1 878 ? 44.909 0.299 -62.007 1.00 97.38 878 VAL A N 1
ATOM 6462 C CA . VAL A 1 878 ? 43.921 0.635 -60.983 1.00 97.38 878 VAL A CA 1
ATOM 6463 C C . VAL A 1 878 ? 44.561 1.672 -60.071 1.00 97.38 878 VAL A C 1
ATOM 6465 O O . VAL A 1 878 ? 45.564 1.398 -59.410 1.00 97.38 878 VAL A O 1
ATOM 6468 N N . GLU A 1 879 ? 44.019 2.881 -60.080 1.00 96.50 879 GLU A N 1
ATOM 6469 C CA . GLU A 1 879 ? 44.590 4.048 -59.418 1.00 96.50 879 GLU A CA 1
ATOM 6470 C C . GLU A 1 879 ? 43.657 4.574 -58.331 1.00 96.50 879 GLU A C 1
ATOM 6472 O O . GLU A 1 879 ? 42.442 4.373 -58.384 1.00 96.50 879 GLU A O 1
ATOM 6477 N N . TYR A 1 880 ? 44.220 5.313 -57.378 1.00 96.56 880 TYR A N 1
ATOM 6478 C CA . TYR A 1 880 ? 43.453 6.165 -56.479 1.00 96.56 880 TYR A CA 1
ATOM 6479 C C . TYR A 1 880 ? 44.033 7.577 -56.430 1.00 96.56 880 TYR A C 1
ATOM 6481 O O . TYR A 1 880 ? 45.236 7.769 -56.620 1.00 96.56 880 TYR A O 1
ATOM 6489 N N . PHE A 1 881 ? 43.182 8.562 -56.158 1.00 96.50 881 PHE A N 1
ATOM 6490 C CA . PHE A 1 881 ? 43.618 9.938 -55.959 1.00 96.50 881 PHE A CA 1
ATOM 6491 C C . PHE A 1 881 ? 44.271 10.101 -54.583 1.00 96.50 881 PHE A C 1
ATOM 6493 O O . PHE A 1 881 ? 43.646 9.831 -53.557 1.00 96.50 881 PHE A O 1
ATOM 6500 N N . ASN A 1 882 ? 45.525 10.554 -54.537 1.00 94.50 882 ASN A N 1
ATOM 6501 C CA . ASN A 1 882 ? 46.264 10.739 -53.281 1.00 94.50 882 ASN A CA 1
ATOM 6502 C C . ASN A 1 882 ? 46.097 12.141 -52.657 1.00 94.50 882 ASN A C 1
ATOM 6504 O O . ASN A 1 882 ? 46.695 12.415 -51.618 1.00 94.50 882 ASN A O 1
ATOM 6508 N N . GLY A 1 883 ? 45.303 13.012 -53.288 1.00 92.88 883 GLY A N 1
ATOM 6509 C CA . GLY A 1 883 ? 45.148 14.428 -52.943 1.00 92.88 883 GLY A CA 1
ATOM 6510 C C . GLY A 1 883 ? 45.817 15.390 -53.930 1.00 92.88 883 GLY A C 1
ATOM 6511 O O . GLY A 1 883 ? 45.583 16.594 -53.868 1.00 92.88 883 GLY A O 1
ATOM 6512 N N . THR A 1 884 ? 46.646 14.885 -54.845 1.00 93.19 884 THR A N 1
ATOM 6513 C CA . THR A 1 884 ? 47.285 15.681 -55.906 1.00 93.19 884 THR A CA 1
ATOM 6514 C C . THR A 1 884 ? 47.208 14.983 -57.256 1.00 93.19 884 THR A C 1
ATOM 6516 O O . THR A 1 884 ? 46.813 15.611 -58.230 1.00 93.19 884 THR A O 1
ATOM 6519 N N . ASP A 1 885 ? 47.515 13.686 -57.301 1.00 94.31 885 ASP A N 1
ATOM 6520 C CA . ASP A 1 885 ? 47.535 12.889 -58.523 1.00 94.31 885 ASP A CA 1
ATOM 6521 C C . ASP A 1 885 ? 46.880 11.523 -58.298 1.00 94.31 885 ASP A C 1
ATOM 6523 O O . ASP A 1 885 ? 46.787 11.015 -57.174 1.00 94.31 885 ASP A O 1
ATOM 6527 N N . TYR A 1 886 ? 46.466 10.898 -59.395 1.00 95.25 886 TYR A N 1
ATOM 6528 C CA . TYR A 1 886 ? 46.098 9.490 -59.405 1.00 95.25 886 TYR A CA 1
ATOM 6529 C C . TYR A 1 886 ? 47.355 8.626 -59.498 1.00 95.25 886 TYR A C 1
ATOM 6531 O O . TYR A 1 886 ? 48.165 8.784 -60.413 1.00 95.25 886 TYR A O 1
ATOM 6539 N N . ILE A 1 887 ? 47.515 7.717 -58.538 1.00 96.25 887 ILE A N 1
ATOM 6540 C CA . ILE A 1 887 ? 48.663 6.809 -58.447 1.00 96.25 887 ILE A CA 1
ATOM 6541 C C . ILE A 1 887 ? 48.193 5.352 -58.350 1.00 96.25 887 ILE A C 1
ATOM 6543 O O . ILE A 1 887 ? 47.086 5.117 -57.860 1.00 96.25 887 ILE A O 1
ATOM 6547 N N . PRO A 1 888 ? 49.007 4.362 -58.771 1.00 96.50 888 PRO A N 1
ATOM 6548 C CA . PRO A 1 888 ? 48.638 2.952 -58.668 1.00 96.50 888 PRO A CA 1
ATOM 6549 C C . PRO A 1 888 ? 48.260 2.560 -57.234 1.00 96.50 888 PRO A C 1
ATOM 6551 O O . PRO A 1 888 ? 49.009 2.830 -56.291 1.00 96.50 888 PRO A O 1
ATOM 6554 N N . ASN A 1 889 ? 47.114 1.900 -57.065 1.00 95.69 889 ASN A N 1
ATOM 6555 C CA . ASN A 1 889 ? 46.678 1.411 -55.765 1.00 95.69 889 ASN A CA 1
ATOM 6556 C C . ASN A 1 889 ? 47.322 0.053 -55.463 1.00 95.69 889 ASN A C 1
ATOM 6558 O O . ASN A 1 889 ? 46.810 -1.000 -55.839 1.00 95.69 889 ASN A O 1
ATOM 6562 N N . THR A 1 890 ? 48.452 0.072 -54.758 1.00 95.19 890 THR A N 1
ATOM 6563 C CA . THR A 1 890 ? 49.200 -1.147 -54.418 1.00 95.19 890 THR A CA 1
ATOM 6564 C C . THR A 1 890 ? 48.516 -2.025 -53.369 1.00 95.19 890 THR A C 1
ATOM 6566 O O . THR A 1 890 ? 48.905 -3.183 -53.215 1.00 95.19 890 THR A O 1
ATOM 6569 N N . LEU A 1 891 ? 47.512 -1.495 -52.660 1.00 93.31 891 LEU A N 1
ATOM 6570 C CA . LEU A 1 891 ? 46.710 -2.229 -51.679 1.00 93.31 891 LEU A CA 1
ATOM 6571 C C . LEU A 1 891 ? 45.516 -2.946 -52.318 1.00 93.31 891 LEU A C 1
ATOM 6573 O O . LEU A 1 891 ? 44.920 -3.821 -51.689 1.00 93.31 891 LEU A O 1
ATOM 6577 N N . ASP A 1 892 ? 45.140 -2.579 -53.546 1.00 94.25 892 ASP A N 1
ATOM 6578 C CA . ASP A 1 892 ? 44.043 -3.235 -54.243 1.00 94.25 892 ASP A CA 1
ATOM 6579 C C . ASP A 1 892 ? 44.449 -4.661 -54.619 1.00 94.25 892 ASP A C 1
ATOM 6581 O O . ASP A 1 892 ? 45.420 -4.888 -55.340 1.00 94.25 892 ASP A O 1
ATOM 6585 N N . SER A 1 893 ? 43.681 -5.631 -54.138 1.00 88.50 893 SER A N 1
ATOM 6586 C CA . SER A 1 893 ? 43.779 -7.041 -54.524 1.00 88.50 893 SER A CA 1
ATOM 6587 C C . SER A 1 893 ? 42.435 -7.620 -54.978 1.00 88.50 893 SER A C 1
ATOM 6589 O O . SER A 1 893 ? 42.353 -8.805 -55.300 1.00 88.50 893 SER A O 1
ATOM 6591 N N . ALA A 1 894 ? 41.384 -6.793 -55.014 1.00 88.94 894 ALA A N 1
ATOM 6592 C CA . ALA A 1 894 ? 40.013 -7.212 -55.291 1.00 88.94 894 ALA A CA 1
ATOM 6593 C C . ALA A 1 894 ? 39.550 -6.853 -56.704 1.00 88.94 894 ALA A C 1
ATOM 6595 O O . ALA A 1 894 ? 38.690 -7.544 -57.248 1.00 88.94 894 ALA A O 1
ATOM 6596 N N . THR A 1 895 ? 40.116 -5.812 -57.319 1.00 93.25 895 THR A N 1
ATOM 6597 C CA . THR A 1 895 ? 39.764 -5.436 -58.689 1.00 93.25 895 THR A CA 1
ATOM 6598 C C . THR A 1 895 ? 40.277 -6.486 -59.672 1.00 93.25 895 THR A C 1
ATOM 6600 O O . THR A 1 895 ? 41.487 -6.672 -59.826 1.00 93.25 895 THR A O 1
ATOM 6603 N N . GLN A 1 896 ? 39.347 -7.157 -60.354 1.00 92.38 896 GLN A N 1
ATOM 6604 C CA . GLN A 1 896 ? 39.635 -8.162 -61.374 1.00 92.38 896 GLN A CA 1
ATOM 6605 C C . GLN A 1 896 ? 38.905 -7.836 -62.672 1.00 92.38 896 GLN A C 1
ATOM 6607 O O . GLN A 1 896 ? 37.681 -7.750 -62.700 1.00 92.38 896 GLN A O 1
ATOM 6612 N N . LEU A 1 897 ? 39.658 -7.709 -63.761 1.00 93.19 897 LEU A N 1
ATOM 6613 C CA . LEU A 1 897 ? 39.097 -7.622 -65.101 1.00 93.19 897 LEU A CA 1
ATOM 6614 C C . LEU A 1 897 ? 39.030 -9.019 -65.725 1.00 93.19 897 LEU A C 1
ATOM 6616 O O . LEU A 1 897 ? 39.917 -9.861 -65.549 1.00 93.19 897 LEU A O 1
ATOM 6620 N N . LEU A 1 898 ? 37.964 -9.249 -66.479 1.00 93.75 898 LEU A N 1
ATOM 6621 C CA . LEU A 1 898 ? 37.724 -10.444 -67.272 1.00 93.75 898 LEU A CA 1
ATOM 6622 C C . LEU A 1 898 ? 37.740 -10.079 -68.759 1.00 93.75 898 LEU A C 1
ATOM 6624 O O . LEU A 1 898 ? 37.546 -8.926 -69.137 1.00 93.75 898 LEU A O 1
ATOM 6628 N N . SER A 1 899 ? 37.940 -11.065 -69.637 1.00 92.00 899 SER A N 1
ATOM 6629 C CA . SER A 1 899 ? 37.963 -10.817 -71.087 1.00 92.00 899 SER A CA 1
ATOM 6630 C C . SER A 1 899 ? 36.664 -10.190 -71.615 1.00 92.00 899 SER A C 1
ATOM 6632 O O . SER A 1 899 ? 36.713 -9.435 -72.576 1.00 92.00 899 SER A O 1
ATOM 6634 N N . ASN A 1 900 ? 35.511 -10.461 -70.989 1.00 92.88 900 ASN A N 1
ATOM 6635 C CA . ASN A 1 900 ? 34.224 -9.855 -71.359 1.00 92.88 900 ASN A CA 1
ATOM 6636 C C . ASN A 1 900 ? 34.060 -8.405 -70.871 1.00 92.88 900 ASN A C 1
ATOM 6638 O O . ASN A 1 900 ? 33.104 -7.750 -71.277 1.00 92.88 900 ASN A O 1
ATOM 6642 N N . ASN A 1 901 ? 34.969 -7.896 -70.033 1.00 95.12 901 ASN A N 1
ATOM 6643 C CA . ASN A 1 901 ? 35.051 -6.467 -69.750 1.00 95.12 901 ASN A CA 1
ATOM 6644 C C . ASN A 1 901 ? 35.707 -5.697 -70.900 1.00 95.12 901 ASN A C 1
ATOM 6646 O O . ASN A 1 901 ? 35.662 -4.478 -70.878 1.00 95.12 901 ASN A O 1
ATOM 6650 N N . ILE A 1 902 ? 36.337 -6.354 -71.879 1.00 95.81 902 ILE A N 1
ATOM 6651 C CA . ILE A 1 902 ? 37.062 -5.658 -72.945 1.00 95.81 902 ILE A CA 1
ATOM 6652 C C . ILE A 1 902 ? 36.251 -5.643 -74.233 1.00 95.81 902 ILE A C 1
ATOM 6654 O O . ILE A 1 902 ? 35.940 -6.694 -74.796 1.00 95.81 902 ILE A O 1
ATOM 6658 N N . THR A 1 903 ? 35.996 -4.442 -74.741 1.00 94.69 903 THR A N 1
ATOM 6659 C CA . THR A 1 903 ? 35.450 -4.233 -76.082 1.00 94.69 903 THR A CA 1
ATOM 6660 C C . THR A 1 903 ? 36.582 -3.811 -77.013 1.00 94.69 903 THR A C 1
ATOM 6662 O O . THR A 1 903 ? 37.319 -2.869 -76.721 1.00 94.69 903 THR A O 1
ATOM 6665 N N . LEU A 1 904 ? 36.734 -4.524 -78.132 1.00 94.31 904 LEU A N 1
ATOM 6666 C CA . LEU A 1 904 ? 37.754 -4.251 -79.144 1.00 94.31 904 LEU A CA 1
ATOM 6667 C C . LEU A 1 904 ? 37.117 -3.683 -80.413 1.00 94.31 904 LEU A C 1
ATOM 6669 O O . LEU A 1 904 ? 36.229 -4.312 -80.988 1.00 94.31 904 LEU A O 1
ATOM 6673 N N . THR A 1 905 ? 37.633 -2.551 -80.892 1.00 94.31 905 THR A N 1
ATOM 6674 C CA . THR A 1 905 ? 37.207 -1.923 -82.152 1.00 94.31 905 THR A CA 1
ATOM 6675 C C . THR A 1 905 ? 38.392 -1.835 -83.126 1.00 94.31 905 THR A C 1
ATOM 6677 O O . THR A 1 905 ? 39.181 -0.891 -83.046 1.00 94.31 905 THR A O 1
ATOM 6680 N N . PRO A 1 906 ? 38.585 -2.829 -84.018 1.00 93.44 906 PRO A N 1
ATOM 6681 C CA . PRO A 1 906 ? 39.732 -2.885 -84.928 1.00 93.44 906 PRO A CA 1
ATOM 6682 C C . PRO A 1 906 ? 39.582 -2.005 -86.183 1.00 93.44 906 PRO A C 1
ATOM 6684 O O . PRO A 1 906 ? 38.495 -1.866 -86.743 1.00 93.44 906 PRO A O 1
ATOM 6687 N N . SER A 1 907 ? 40.704 -1.477 -86.682 1.00 92.00 907 SER A N 1
ATOM 6688 C CA . SER A 1 907 ? 40.824 -0.715 -87.932 1.00 92.00 907 SER A CA 1
ATOM 6689 C C . SER A 1 907 ? 42.183 -0.990 -88.617 1.00 92.00 907 SER A C 1
ATOM 6691 O O . SER A 1 907 ? 43.226 -0.674 -88.039 1.00 92.00 907 SER A O 1
ATOM 6693 N N . PRO A 1 908 ? 42.221 -1.565 -89.839 1.00 89.31 908 PRO A N 1
ATOM 6694 C CA . PRO A 1 908 ? 41.073 -1.967 -90.654 1.00 89.31 908 PRO A CA 1
ATOM 6695 C C . PRO A 1 908 ? 40.304 -3.132 -90.014 1.00 89.31 908 PRO A C 1
ATOM 6697 O O . PRO A 1 908 ? 40.877 -3.924 -89.273 1.00 89.31 908 PRO A O 1
ATOM 6700 N N . GLY A 1 909 ? 39.019 -3.291 -90.344 1.00 85.50 909 GLY A N 1
ATOM 6701 C CA . GLY A 1 909 ? 38.182 -4.373 -89.793 1.00 85.50 909 GLY A CA 1
ATOM 6702 C C . GLY A 1 909 ? 38.668 -5.799 -90.109 1.00 85.50 909 GLY A C 1
ATOM 6703 O O . GLY A 1 909 ? 38.163 -6.761 -89.543 1.00 85.50 909 GLY A O 1
ATOM 6704 N N . SER A 1 910 ? 39.659 -5.952 -90.996 1.00 85.62 910 SER A N 1
ATOM 6705 C CA . SER A 1 910 ? 40.367 -7.212 -91.253 1.00 85.62 910 SER A CA 1
ATOM 6706 C C . SER A 1 910 ? 41.391 -7.589 -90.172 1.00 85.62 910 SER A C 1
ATOM 6708 O O . SER A 1 910 ? 41.924 -8.696 -90.214 1.00 85.62 910 SER A O 1
ATOM 6710 N N . LEU A 1 911 ? 41.702 -6.690 -89.233 1.00 89.12 911 LEU A N 1
ATOM 6711 C CA . LEU A 1 911 ? 42.590 -6.952 -88.102 1.00 89.12 911 LEU A CA 1
ATOM 6712 C C . LEU A 1 911 ? 41.830 -7.778 -87.051 1.00 89.12 911 LEU A C 1
ATOM 6714 O O . LEU A 1 911 ? 41.049 -7.249 -86.264 1.00 89.12 911 LEU A O 1
ATOM 6718 N N . ASN A 1 912 ? 42.060 -9.092 -87.057 1.00 89.12 912 ASN A N 1
ATOM 6719 C CA . ASN A 1 912 ? 41.440 -10.031 -86.125 1.00 89.12 912 ASN A CA 1
ATOM 6720 C C . ASN A 1 912 ? 42.414 -10.400 -84.997 1.00 89.12 912 ASN A C 1
ATOM 6722 O O . ASN A 1 912 ? 43.395 -11.105 -85.237 1.00 89.12 912 ASN A O 1
ATOM 6726 N N . THR A 1 913 ? 42.134 -9.936 -83.779 1.00 91.31 913 THR A N 1
ATOM 6727 C CA . THR A 1 913 ? 42.907 -10.226 -82.562 1.00 91.31 913 THR A CA 1
ATOM 6728 C C . THR A 1 913 ? 41.978 -10.717 -81.449 1.00 91.31 913 THR A C 1
ATOM 6730 O O . THR A 1 913 ? 40.808 -10.340 -81.389 1.00 91.31 913 THR A O 1
ATOM 6733 N N . SER A 1 914 ? 42.493 -11.567 -80.562 1.00 90.94 914 SER A N 1
ATOM 6734 C CA . SER A 1 914 ? 41.777 -12.059 -79.382 1.00 90.94 914 SER A CA 1
ATOM 6735 C C . SER A 1 914 ? 42.354 -11.462 -78.104 1.00 90.94 914 SER A C 1
ATOM 6737 O O . SER A 1 914 ? 43.567 -11.268 -78.008 1.00 90.94 914 SER A O 1
ATOM 6739 N N . VAL A 1 915 ? 41.504 -11.264 -77.096 1.00 94.81 915 VAL A N 1
ATOM 6740 C CA . VAL A 1 915 ? 41.893 -10.692 -75.804 1.00 94.81 915 VAL A CA 1
ATOM 6741 C C . VAL A 1 915 ? 42.101 -11.753 -74.723 1.00 94.81 915 VAL A C 1
ATOM 6743 O O . VAL A 1 915 ? 41.283 -12.656 -74.536 1.00 94.81 915 VAL A O 1
ATOM 6746 N N . SER A 1 916 ? 43.173 -11.603 -73.950 1.00 94.44 916 SER A N 1
ATOM 6747 C CA . SER A 1 916 ? 43.343 -12.255 -72.647 1.00 94.44 916 SER A CA 1
ATOM 6748 C C . SER A 1 916 ? 43.796 -11.233 -71.606 1.00 94.44 916 SER A C 1
ATOM 6750 O O . SER A 1 916 ? 44.351 -10.196 -71.961 1.00 94.44 916 SER A O 1
ATOM 6752 N N . ILE A 1 917 ? 4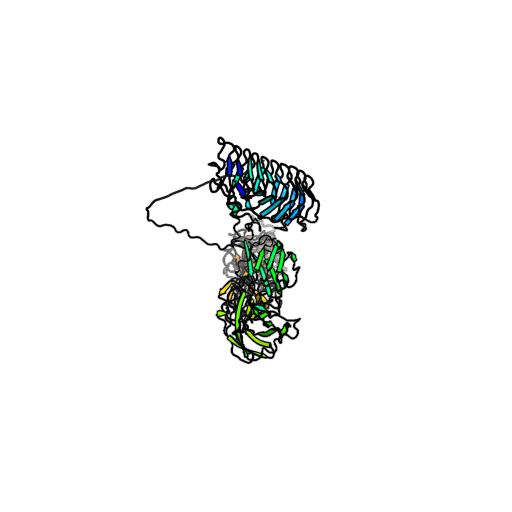3.525 -11.491 -70.325 1.00 95.81 917 ILE A N 1
ATOM 6753 C CA . ILE A 1 917 ? 43.804 -10.545 -69.239 1.00 95.81 917 ILE A CA 1
ATOM 6754 C C . ILE A 1 917 ? 44.898 -11.091 -68.335 1.00 95.81 917 ILE A C 1
ATOM 6756 O O . ILE A 1 917 ? 44.796 -12.202 -67.816 1.00 95.81 917 ILE A O 1
ATOM 6760 N N . GLN A 1 918 ? 45.909 -10.267 -68.090 1.00 95.25 918 GLN A N 1
ATOM 6761 C CA . GLN A 1 918 ? 46.780 -10.393 -66.937 1.00 95.25 918 GLN A CA 1
ATOM 6762 C C . GLN A 1 918 ? 46.258 -9.446 -65.856 1.00 95.25 918 GLN A C 1
ATOM 6764 O O . GLN A 1 918 ? 46.371 -8.225 -65.980 1.00 95.25 918 GLN A O 1
ATOM 6769 N N . ASN A 1 919 ? 45.655 -10.012 -64.810 1.00 91.44 919 ASN A N 1
ATOM 6770 C CA . ASN A 1 919 ? 45.100 -9.212 -63.726 1.00 91.44 919 ASN A CA 1
ATOM 6771 C C . ASN A 1 919 ? 46.180 -8.447 -62.963 1.00 91.44 919 ASN A C 1
ATOM 6773 O O . ASN A 1 919 ? 47.361 -8.802 -62.983 1.00 91.44 919 ASN A O 1
ATOM 6777 N N . GLN A 1 920 ? 45.743 -7.363 -62.331 1.00 90.19 920 GLN A N 1
ATOM 6778 C CA . GLN A 1 920 ? 46.643 -6.415 -61.703 1.00 90.19 920 GLN A CA 1
ATOM 6779 C C . GLN A 1 920 ? 47.383 -7.019 -60.503 1.00 90.19 920 GLN A C 1
ATOM 6781 O O . GLN A 1 920 ? 46.816 -7.795 -59.734 1.00 90.19 920 GLN A O 1
ATOM 6786 N N . VAL A 1 921 ? 48.654 -6.644 -60.354 1.00 89.69 921 VAL A N 1
ATOM 6787 C CA . VAL A 1 921 ? 49.457 -6.877 -59.149 1.00 89.69 921 VAL A CA 1
ATOM 6788 C C . VAL A 1 921 ? 50.071 -5.543 -58.751 1.00 89.69 921 VAL A C 1
ATOM 6790 O O . VAL A 1 921 ? 50.810 -4.940 -59.528 1.00 89.69 921 VAL A O 1
ATOM 6793 N N . GLY A 1 922 ? 49.759 -5.061 -57.548 1.00 86.75 922 GLY A N 1
ATOM 6794 C CA . GLY A 1 922 ? 50.226 -3.751 -57.089 1.00 86.75 922 GLY A CA 1
ATOM 6795 C C . GLY A 1 922 ? 49.631 -2.584 -57.889 1.00 86.75 922 GLY A C 1
ATOM 6796 O O . GLY A 1 922 ? 50.310 -1.584 -58.108 1.00 86.75 922 GLY A O 1
ATOM 6797 N N . GLY A 1 923 ? 48.393 -2.730 -58.365 1.00 91.56 923 GLY A N 1
ATOM 6798 C CA . GLY A 1 923 ? 47.668 -1.723 -59.135 1.00 91.56 923 GLY A CA 1
ATOM 6799 C C . GLY A 1 923 ? 47.949 -1.743 -60.638 1.00 91.56 923 GLY A C 1
ATOM 6800 O O . GLY A 1 923 ? 47.347 -0.957 -61.357 1.00 91.56 923 GLY A O 1
ATOM 6801 N N . ILE A 1 924 ? 48.825 -2.618 -61.148 1.00 93.81 924 ILE A N 1
ATOM 6802 C CA . ILE A 1 924 ? 49.201 -2.657 -62.573 1.00 93.81 924 ILE A CA 1
ATOM 6803 C C . ILE A 1 924 ? 48.867 -4.022 -63.171 1.00 93.81 924 ILE A C 1
ATOM 6805 O O . ILE A 1 924 ? 49.387 -5.042 -62.718 1.00 93.81 924 ILE A O 1
ATOM 6809 N N . GLY A 1 925 ? 48.030 -4.037 -64.207 1.00 94.56 925 GLY A N 1
ATOM 6810 C CA . GLY A 1 925 ? 47.695 -5.216 -65.006 1.00 94.56 925 GLY A CA 1
ATOM 6811 C C . GLY A 1 925 ? 47.872 -4.963 -66.501 1.00 94.56 925 GLY A C 1
ATOM 6812 O O . GLY A 1 925 ? 48.342 -3.904 -66.924 1.00 94.56 925 GLY A O 1
ATOM 6813 N N . ALA A 1 926 ? 47.505 -5.942 -67.324 1.00 95.06 926 ALA A N 1
ATOM 6814 C CA . ALA A 1 926 ? 47.561 -5.799 -68.771 1.00 95.06 926 ALA A CA 1
ATOM 6815 C C . ALA A 1 926 ? 46.429 -6.526 -69.500 1.00 95.06 926 ALA A C 1
ATOM 6817 O O . ALA A 1 926 ? 46.049 -7.648 -69.166 1.00 95.06 926 ALA A O 1
ATOM 6818 N N . VAL A 1 927 ? 45.946 -5.887 -70.557 1.00 96.44 927 VAL A N 1
ATOM 6819 C CA . VAL A 1 927 ? 45.168 -6.499 -71.626 1.00 96.44 927 VAL A CA 1
ATOM 6820 C C . VAL A 1 927 ? 46.160 -7.006 -72.673 1.00 96.44 927 VAL A C 1
ATOM 6822 O O . VAL A 1 927 ? 46.939 -6.236 -73.231 1.00 96.44 927 VAL A O 1
ATOM 6825 N N . ILE A 1 928 ? 46.164 -8.310 -72.929 1.00 95.88 928 ILE A N 1
ATOM 6826 C CA . ILE A 1 928 ? 47.034 -8.944 -73.920 1.00 95.88 928 ILE A CA 1
ATOM 6827 C C . ILE A 1 928 ? 46.225 -9.176 -75.192 1.00 95.88 928 ILE A C 1
ATOM 6829 O O . ILE A 1 928 ? 45.322 -10.018 -75.220 1.00 95.88 928 ILE A O 1
ATOM 6833 N N . LEU A 1 929 ? 46.573 -8.439 -76.243 1.00 95.38 929 LEU A N 1
ATOM 6834 C CA . LEU A 1 929 ? 46.049 -8.638 -77.588 1.00 95.38 929 LEU A CA 1
ATOM 6835 C C . LEU A 1 929 ? 46.934 -9.659 -78.303 1.00 95.38 929 LEU A C 1
ATOM 6837 O O . LEU A 1 929 ? 48.144 -9.457 -78.430 1.00 95.38 929 LEU A O 1
ATOM 6841 N N . ALA A 1 930 ? 46.357 -10.769 -78.757 1.00 94.44 930 ALA A N 1
ATOM 6842 C CA . ALA A 1 930 ? 47.100 -11.749 -79.542 1.00 94.44 930 ALA A CA 1
ATOM 6843 C C . ALA A 1 930 ? 47.595 -11.134 -80.861 1.00 94.44 930 ALA A C 1
ATOM 6845 O O . ALA A 1 930 ? 46.922 -10.270 -81.432 1.00 94.44 930 ALA A O 1
ATOM 6846 N N . ALA A 1 931 ? 48.741 -11.598 -81.365 1.00 91.44 931 ALA A N 1
ATOM 6847 C CA . ALA A 1 931 ? 49.191 -11.227 -82.705 1.00 91.44 931 ALA A CA 1
ATOM 6848 C C . ALA A 1 931 ? 48.061 -11.481 -83.732 1.00 91.44 931 ALA A C 1
ATOM 6850 O O . ALA A 1 931 ? 47.465 -12.567 -83.708 1.00 91.44 931 ALA A O 1
ATOM 6851 N N . PRO A 1 932 ? 47.717 -10.510 -84.599 1.00 90.19 932 PRO A N 1
ATOM 6852 C CA . PRO A 1 932 ? 46.629 -10.679 -85.552 1.00 90.19 932 PRO A CA 1
ATOM 6853 C C . PRO A 1 932 ? 46.905 -11.828 -86.533 1.00 90.19 932 PRO A C 1
ATOM 6855 O O . PRO A 1 932 ? 48.026 -12.003 -87.010 1.00 90.19 932 PRO A O 1
ATOM 6858 N N . SER A 1 933 ? 45.872 -12.613 -86.852 1.00 86.94 933 SER A N 1
ATOM 6859 C CA . SER A 1 933 ? 45.961 -13.731 -87.803 1.00 86.94 933 SER A CA 1
ATOM 6860 C C . SER A 1 933 ? 44.897 -13.595 -88.903 1.00 86.94 933 SER A C 1
ATOM 6862 O O . SER A 1 933 ? 43.715 -13.819 -88.617 1.00 86.94 933 SER A O 1
ATOM 6864 N N . PRO A 1 934 ? 45.274 -13.292 -90.166 1.00 84.25 934 PRO A N 1
ATOM 6865 C CA . PRO A 1 934 ? 46.641 -13.088 -90.672 1.00 84.25 934 PRO A CA 1
ATOM 6866 C C . PRO A 1 934 ? 47.304 -11.814 -90.115 1.00 84.25 934 PRO A C 1
ATOM 6868 O O . PRO A 1 934 ? 46.611 -10.915 -89.645 1.00 84.25 934 PRO A O 1
ATOM 6871 N N . ALA A 1 935 ? 48.636 -11.736 -90.197 1.00 85.19 935 ALA A N 1
ATOM 6872 C CA . ALA A 1 935 ? 49.409 -10.570 -89.769 1.00 85.19 935 ALA A CA 1
ATOM 6873 C C . ALA A 1 935 ? 48.985 -9.322 -90.567 1.00 85.19 935 ALA A C 1
ATOM 6875 O O . ALA A 1 935 ? 49.192 -9.247 -91.780 1.00 85.19 935 ALA A O 1
ATOM 6876 N N . VAL A 1 936 ? 48.347 -8.367 -89.888 1.00 88.75 936 VAL A N 1
ATOM 6877 C CA . VAL A 1 936 ? 47.772 -7.146 -90.470 1.00 88.75 936 VAL A CA 1
ATOM 6878 C C . VAL A 1 936 ? 48.209 -5.955 -89.626 1.00 88.75 936 VAL A C 1
ATOM 6880 O O . VAL A 1 936 ? 48.072 -5.975 -88.403 1.00 88.75 936 VAL A O 1
ATOM 6883 N N . THR A 1 937 ? 48.713 -4.911 -90.283 1.00 89.12 937 THR A N 1
ATOM 6884 C CA . THR A 1 937 ? 49.023 -3.632 -89.637 1.00 89.12 937 THR A CA 1
ATOM 6885 C C . THR A 1 937 ? 47.755 -2.795 -89.466 1.00 89.12 937 THR A C 1
ATOM 6887 O O . THR A 1 937 ? 46.820 -2.873 -90.266 1.00 89.12 937 THR A O 1
ATOM 6890 N N . GLY A 1 938 ? 47.700 -2.001 -88.401 1.00 90.88 938 GLY A N 1
ATOM 6891 C CA . GLY A 1 938 ? 46.519 -1.220 -88.043 1.00 90.88 938 GLY A CA 1
ATOM 6892 C C . GLY A 1 938 ? 46.456 -0.947 -86.548 1.00 90.88 938 GLY A C 1
ATOM 6893 O O . GLY A 1 938 ? 47.450 -1.091 -85.838 1.00 90.88 938 GLY A O 1
ATOM 6894 N N . TYR A 1 939 ? 45.287 -0.558 -86.056 1.00 92.56 939 TYR A N 1
ATOM 6895 C CA . TYR A 1 939 ? 45.059 -0.325 -84.636 1.00 92.56 939 TYR A CA 1
ATOM 6896 C C . TYR A 1 939 ? 43.762 -0.968 -84.155 1.00 92.56 939 TYR A C 1
ATOM 6898 O O . TYR A 1 939 ? 42.861 -1.259 -84.938 1.00 92.56 939 TYR A O 1
ATOM 6906 N N . VAL A 1 940 ? 43.674 -1.181 -82.848 1.00 94.00 940 VAL A N 1
ATOM 6907 C CA . VAL A 1 940 ? 42.478 -1.636 -82.145 1.00 94.00 940 VAL A CA 1
ATOM 6908 C C . VAL A 1 940 ? 42.255 -0.702 -80.970 1.00 94.00 940 VAL A C 1
ATOM 6910 O O . VAL A 1 940 ? 43.144 -0.555 -80.129 1.00 94.00 940 VAL A O 1
ATOM 6913 N N . ASP A 1 941 ? 41.089 -0.064 -80.919 1.00 94.44 941 ASP A N 1
ATOM 6914 C CA . ASP A 1 941 ? 40.674 0.665 -79.724 1.00 94.44 941 ASP A CA 1
ATOM 6915 C C . ASP A 1 941 ? 40.173 -0.346 -78.682 1.00 94.44 941 ASP A C 1
ATOM 6917 O O . ASP A 1 941 ? 39.398 -1.253 -78.996 1.00 94.44 941 ASP A O 1
ATOM 6921 N N . VAL A 1 942 ? 40.692 -0.224 -77.463 1.00 94.50 942 VAL A N 1
ATOM 6922 C CA . VAL A 1 942 ? 40.479 -1.111 -76.319 1.00 94.50 942 VAL A CA 1
ATOM 6923 C C . VAL A 1 942 ? 39.722 -0.321 -75.259 1.00 94.50 942 VAL A C 1
ATOM 6925 O O . VAL A 1 942 ? 40.317 0.512 -74.573 1.00 94.50 942 VAL A O 1
ATOM 6928 N N . GLU A 1 943 ? 38.425 -0.583 -75.129 1.00 94.81 943 GLU A N 1
ATOM 6929 C CA . GLU A 1 943 ? 37.579 -0.038 -74.063 1.00 94.81 943 GLU A CA 1
ATOM 6930 C C . GLU A 1 943 ? 37.457 -1.060 -72.928 1.00 94.81 943 GLU A C 1
ATOM 6932 O O . GLU A 1 943 ? 37.163 -2.234 -73.172 1.00 94.81 943 GLU A O 1
ATOM 6937 N N . VAL A 1 944 ? 37.654 -0.616 -71.683 1.00 95.44 944 VAL A N 1
ATOM 6938 C CA . VAL A 1 944 ? 37.387 -1.435 -70.490 1.00 95.44 944 VAL A CA 1
ATOM 6939 C C . VAL A 1 944 ? 36.017 -1.071 -69.927 1.00 95.44 944 VAL A C 1
ATOM 6941 O O . VAL A 1 944 ? 35.844 -0.025 -69.313 1.00 95.44 944 VAL A O 1
ATOM 6944 N N . ASN A 1 945 ? 35.045 -1.959 -70.088 1.00 94.44 945 ASN A N 1
ATOM 6945 C CA . ASN A 1 945 ? 33.701 -1.825 -69.550 1.00 94.44 945 ASN A CA 1
ATOM 6946 C C . ASN A 1 945 ? 33.677 -2.054 -68.029 1.00 94.44 945 ASN A C 1
ATOM 6948 O O . ASN A 1 945 ? 33.849 -3.182 -67.550 1.00 94.44 945 ASN A O 1
ATOM 6952 N N . LEU A 1 946 ? 33.399 -0.977 -67.289 1.00 94.88 946 LEU A N 1
ATOM 6953 C CA . LEU A 1 946 ? 33.343 -0.936 -65.825 1.00 94.88 946 LEU A CA 1
ATOM 6954 C C . LEU A 1 946 ? 31.908 -0.896 -65.275 1.00 94.88 946 LEU A C 1
ATOM 6956 O O . LEU A 1 946 ? 31.702 -0.510 -64.130 1.00 94.88 946 LEU A O 1
ATOM 6960 N N . SER A 1 947 ? 30.900 -1.319 -66.042 1.00 91.00 947 SER A N 1
ATOM 6961 C CA . SER A 1 947 ? 29.493 -1.308 -65.595 1.00 91.00 947 SER A CA 1
ATOM 6962 C C . SER A 1 947 ? 29.230 -2.106 -64.308 1.00 91.00 947 SER A C 1
ATOM 6964 O O . SER A 1 947 ? 28.342 -1.746 -63.543 1.00 91.00 947 SER A O 1
ATOM 6966 N N . SER A 1 948 ? 30.017 -3.148 -64.017 1.00 89.81 948 SER A N 1
ATOM 6967 C CA . SER A 1 948 ? 29.955 -3.896 -62.749 1.00 89.81 948 SER A CA 1
ATOM 6968 C C . SER A 1 948 ? 30.822 -3.304 -61.628 1.00 89.81 948 SER A C 1
ATOM 6970 O O . SER A 1 948 ? 30.822 -3.824 -60.516 1.00 89.81 948 SER A O 1
ATOM 6972 N N . MET A 1 949 ? 31.603 -2.260 -61.920 1.00 92.88 949 MET A N 1
ATOM 6973 C CA . MET A 1 949 ? 32.550 -1.594 -61.015 1.00 92.88 949 MET A CA 1
ATOM 6974 C C . MET A 1 949 ? 32.524 -0.080 -61.247 1.00 92.88 949 MET A C 1
ATOM 6976 O O . MET A 1 949 ? 33.565 0.554 -61.414 1.00 92.88 949 MET A O 1
ATOM 6980 N N . GLN A 1 950 ? 31.326 0.511 -61.277 1.00 93.56 950 GLN A N 1
ATOM 6981 C CA . GLN A 1 950 ? 31.136 1.929 -61.618 1.00 93.56 950 GLN A CA 1
ATOM 6982 C C . GLN A 1 950 ? 31.925 2.874 -60.696 1.00 93.56 950 GLN A C 1
ATOM 6984 O O . GLN A 1 950 ? 32.330 3.959 -61.095 1.00 93.56 950 GLN A O 1
ATOM 6989 N N . TYR A 1 951 ? 32.247 2.427 -59.479 1.00 93.75 951 TYR A N 1
ATOM 6990 C CA . TYR A 1 951 ? 33.133 3.132 -58.550 1.00 93.75 951 TYR A CA 1
ATOM 6991 C C . TYR A 1 951 ? 34.562 3.366 -59.089 1.00 93.75 951 TYR A C 1
ATOM 6993 O O . TYR A 1 951 ? 35.279 4.209 -58.551 1.00 93.75 951 TYR A O 1
ATOM 7001 N N . LEU A 1 952 ? 34.969 2.688 -60.169 1.00 95.75 952 LEU A N 1
ATOM 7002 C CA . LEU A 1 952 ? 36.238 2.883 -60.883 1.00 95.75 952 LEU A CA 1
ATOM 7003 C C . LEU A 1 952 ? 36.103 3.663 -62.205 1.00 95.75 952 LEU A C 1
ATOM 7005 O O . LEU A 1 952 ? 37.103 3.836 -62.906 1.00 95.75 952 LEU A O 1
ATOM 7009 N N . GLN A 1 953 ? 34.908 4.142 -62.556 1.00 94.12 953 GLN A N 1
ATOM 7010 C CA . GLN A 1 953 ? 34.722 5.053 -63.689 1.00 94.12 953 GLN A CA 1
ATOM 7011 C C . GLN A 1 953 ? 35.247 6.459 -63.362 1.00 94.12 953 GLN A C 1
ATOM 7013 O O . GLN A 1 953 ? 35.376 6.842 -62.191 1.00 94.12 953 GLN A O 1
ATOM 7018 N N . HIS A 1 954 ? 35.577 7.217 -64.405 1.00 92.06 954 HIS A N 1
ATOM 7019 C CA . HIS A 1 954 ? 36.107 8.579 -64.325 1.00 92.06 954 HIS A CA 1
ATOM 7020 C C . HIS A 1 954 ? 35.538 9.429 -65.469 1.00 92.06 954 HIS A C 1
ATOM 7022 O O . HIS A 1 954 ? 34.836 8.885 -66.308 1.00 92.06 954 HIS A O 1
ATOM 7028 N N . ASP A 1 955 ? 35.825 10.729 -65.469 1.00 90.38 955 ASP A N 1
ATOM 7029 C CA . ASP A 1 955 ? 35.497 11.656 -66.558 1.00 90.38 955 ASP A CA 1
ATOM 7030 C C . ASP A 1 955 ? 36.666 11.613 -67.560 1.00 90.38 955 ASP A C 1
ATOM 7032 O O . ASP A 1 955 ? 37.759 12.124 -67.279 1.00 90.38 955 ASP A O 1
ATOM 7036 N N . TRP A 1 956 ? 36.503 10.871 -68.659 1.00 88.56 956 TRP A N 1
ATOM 7037 C CA . TRP A 1 956 ? 37.547 10.681 -69.669 1.00 88.56 956 TRP A CA 1
ATOM 7038 C C . TRP A 1 956 ? 37.217 11.506 -70.919 1.00 88.56 956 TRP A C 1
ATOM 7040 O O . TRP A 1 956 ? 36.156 11.333 -71.498 1.00 88.56 956 TRP A O 1
ATOM 7050 N N . PRO A 1 957 ? 38.171 12.262 -71.498 1.00 80.69 957 PRO A N 1
ATOM 7051 C CA . PRO A 1 957 ? 37.902 13.218 -72.586 1.00 80.69 957 PRO A CA 1
ATOM 7052 C C . PRO A 1 957 ? 37.542 12.587 -73.953 1.00 80.69 957 PRO A C 1
ATOM 7054 O O . PRO A 1 957 ? 37.557 13.275 -74.975 1.00 80.69 957 PRO A O 1
ATOM 7057 N N . HIS A 1 958 ? 37.317 11.272 -74.016 1.00 73.75 958 HIS A N 1
ATOM 7058 C CA . HIS A 1 958 ? 37.159 10.498 -75.250 1.00 73.75 958 HIS A CA 1
ATOM 7059 C C . HIS A 1 958 ? 35.724 10.504 -75.803 1.00 73.75 958 HIS A C 1
ATOM 7061 O O . HIS A 1 958 ? 35.557 10.410 -77.019 1.00 73.75 958 HIS A O 1
ATOM 7067 N N . ASP A 1 959 ? 34.698 10.603 -74.957 1.00 65.94 959 ASP A N 1
ATOM 7068 C CA . ASP A 1 959 ? 33.295 10.591 -75.397 1.00 65.94 959 ASP A CA 1
ATOM 7069 C C . ASP A 1 959 ? 32.826 11.956 -75.959 1.00 65.94 959 ASP A C 1
ATOM 7071 O O . ASP A 1 959 ? 31.755 12.072 -76.559 1.00 65.94 959 ASP A O 1
ATOM 7075 N N . GLY A 1 960 ? 33.684 12.976 -75.847 1.00 60.69 960 GLY A N 1
ATOM 7076 C CA . GLY A 1 960 ? 33.483 14.306 -76.405 1.00 60.69 960 GLY A CA 1
ATOM 7077 C C . GLY A 1 960 ? 32.897 15.322 -75.428 1.00 60.69 960 GLY A C 1
ATOM 7078 O O . GLY A 1 960 ? 32.647 16.455 -75.855 1.00 60.69 960 GLY A O 1
ATOM 7079 N N . ASN A 1 961 ? 32.718 14.983 -74.149 1.00 67.75 961 ASN A N 1
ATOM 7080 C CA . ASN A 1 961 ? 32.485 15.965 -73.100 1.00 67.75 961 ASN A CA 1
ATOM 7081 C C . ASN A 1 961 ? 33.479 15.761 -71.934 1.00 67.75 961 ASN A C 1
ATOM 7083 O O . ASN A 1 961 ? 34.132 14.739 -71.812 1.00 67.75 961 ASN A O 1
ATOM 7087 N N . VAL A 1 962 ? 33.734 16.835 -71.189 1.00 76.75 962 VAL A N 1
ATOM 7088 C CA . VAL A 1 962 ? 34.387 16.776 -69.872 1.00 76.75 962 VAL A CA 1
ATOM 7089 C C . VAL A 1 962 ? 33.408 17.478 -68.955 1.00 76.75 962 VAL A C 1
ATOM 7091 O O . VAL A 1 962 ? 33.537 18.672 -68.663 1.00 76.75 962 VAL A O 1
ATOM 7094 N N . ASP A 1 963 ? 32.286 16.804 -68.727 1.00 78.88 963 ASP A N 1
ATOM 7095 C CA . ASP A 1 963 ? 31.110 17.379 -68.078 1.00 78.88 963 ASP A CA 1
ATOM 7096 C C . ASP A 1 963 ? 31.165 17.270 -66.543 1.00 78.88 963 ASP A C 1
ATOM 7098 O O . ASP A 1 963 ? 30.281 17.784 -65.849 1.00 78.88 963 ASP A O 1
ATOM 7102 N N . GLY A 1 964 ? 32.245 16.686 -66.010 1.00 80.25 964 GLY A N 1
ATOM 7103 C CA . GLY A 1 964 ? 32.493 16.489 -64.589 1.00 80.25 964 GLY A CA 1
ATOM 7104 C C . GLY A 1 964 ? 31.810 15.251 -64.010 1.00 80.25 964 GLY A C 1
ATOM 7105 O O . GLY A 1 964 ? 31.889 15.050 -62.791 1.00 80.25 964 GLY A O 1
ATOM 7106 N N . LEU A 1 965 ? 31.115 14.447 -64.822 1.00 85.50 965 LEU A N 1
ATOM 7107 C CA . LEU A 1 965 ? 30.461 13.217 -64.392 1.00 85.50 965 LEU A CA 1
ATOM 7108 C C . LEU A 1 965 ? 31.452 12.043 -64.431 1.00 85.50 965 LEU A C 1
ATOM 7110 O O . LEU A 1 965 ? 32.178 11.823 -65.389 1.00 85.50 965 LEU A O 1
ATOM 7114 N N . PHE A 1 966 ? 31.503 11.255 -63.354 1.00 88.81 966 PHE A N 1
ATOM 7115 C CA . PHE A 1 966 ? 32.409 10.103 -63.264 1.00 88.81 966 PHE A CA 1
ATOM 7116 C C . PHE A 1 966 ? 31.748 8.815 -63.778 1.00 88.81 966 PHE A C 1
ATOM 7118 O O . PHE A 1 966 ? 31.542 7.879 -63.003 1.00 88.81 966 PHE A O 1
ATOM 7125 N N . ASN A 1 967 ? 31.382 8.774 -65.058 1.00 89.31 967 ASN A N 1
ATOM 7126 C CA . ASN A 1 967 ? 30.591 7.697 -65.671 1.00 89.31 967 ASN A CA 1
ATOM 7127 C C . ASN A 1 967 ? 31.244 7.044 -66.900 1.00 89.31 967 ASN A C 1
ATOM 7129 O O . ASN A 1 967 ? 30.625 6.153 -67.493 1.00 89.31 967 ASN A O 1
ATOM 7133 N N . ASP A 1 968 ? 32.481 7.407 -67.244 1.00 91.06 968 ASP A N 1
ATOM 7134 C CA . ASP A 1 968 ? 33.115 6.925 -68.469 1.00 91.06 968 ASP A CA 1
ATOM 7135 C C . ASP A 1 968 ? 34.007 5.709 -68.238 1.00 91.06 968 ASP A C 1
ATOM 7137 O O . ASP A 1 968 ? 34.704 5.554 -67.225 1.00 91.06 968 ASP A O 1
ATOM 7141 N N . ASN A 1 969 ? 34.010 4.842 -69.247 1.00 92.94 969 ASN A N 1
ATOM 7142 C CA . ASN A 1 969 ? 34.942 3.733 -69.371 1.00 92.94 969 ASN A CA 1
ATOM 7143 C C . ASN A 1 969 ? 36.262 4.229 -69.986 1.00 92.94 969 ASN A C 1
ATOM 7145 O O . ASN A 1 969 ? 36.236 4.996 -70.950 1.00 92.94 969 ASN A O 1
ATOM 7149 N N . PRO A 1 970 ? 37.432 3.781 -69.497 1.00 94.00 970 PRO A N 1
ATOM 7150 C CA . PRO A 1 970 ? 38.701 4.160 -70.098 1.00 94.00 970 PRO A CA 1
ATOM 7151 C C . PRO A 1 970 ? 38.884 3.478 -71.460 1.00 94.00 970 PRO A C 1
ATOM 7153 O O . PRO A 1 970 ? 38.641 2.276 -71.617 1.00 94.00 970 PRO A O 1
ATOM 7156 N N . VAL A 1 971 ? 39.393 4.243 -72.426 1.00 93.25 971 VAL A N 1
ATOM 7157 C CA . VAL A 1 971 ? 39.717 3.773 -73.778 1.00 93.25 971 VAL A CA 1
ATOM 7158 C C . VAL A 1 971 ? 41.194 4.010 -74.068 1.00 93.25 971 VAL A C 1
ATOM 7160 O O . VAL A 1 971 ? 41.751 5.058 -73.747 1.00 93.25 971 VAL A O 1
ATOM 7163 N N . SER A 1 972 ? 41.834 3.033 -74.703 1.00 94.19 972 SER A N 1
ATOM 7164 C CA . SER A 1 972 ? 43.204 3.145 -75.211 1.00 94.19 972 SER A CA 1
ATOM 7165 C C . SER A 1 972 ? 43.318 2.571 -76.617 1.00 94.19 972 SER A C 1
ATOM 7167 O O . SER A 1 972 ? 42.401 1.919 -77.104 1.00 94.19 972 SER A O 1
ATOM 7169 N N . ARG A 1 973 ? 44.463 2.775 -77.267 1.00 93.56 973 ARG A N 1
ATOM 7170 C CA . ARG A 1 973 ? 44.762 2.252 -78.599 1.00 93.56 973 ARG A CA 1
ATOM 7171 C C . ARG A 1 973 ? 45.952 1.299 -78.573 1.00 93.56 973 ARG A C 1
ATOM 7173 O O . ARG A 1 973 ? 47.060 1.689 -78.201 1.00 93.56 973 ARG A O 1
ATOM 7180 N N . GLY A 1 974 ? 45.727 0.068 -79.026 1.00 93.50 974 GLY A N 1
ATOM 7181 C CA . GLY A 1 974 ? 46.774 -0.892 -79.365 1.00 93.50 974 GLY A CA 1
ATOM 7182 C C . GLY A 1 974 ? 47.094 -0.825 -80.857 1.00 93.50 974 GLY A C 1
ATOM 7183 O O . GLY A 1 974 ? 46.224 -1.116 -81.673 1.00 93.50 974 GLY A O 1
ATOM 7184 N N . THR A 1 975 ? 48.316 -0.453 -81.238 1.00 93.25 975 THR A N 1
ATOM 7185 C CA . THR A 1 975 ? 48.714 -0.328 -82.652 1.00 93.25 975 THR A CA 1
ATOM 7186 C C . THR A 1 975 ? 49.723 -1.407 -83.040 1.00 93.25 975 THR A C 1
ATOM 7188 O O . THR A 1 975 ? 50.768 -1.557 -82.404 1.00 93.25 975 THR A O 1
ATOM 7191 N N . PHE A 1 976 ? 49.430 -2.123 -84.124 1.00 90.94 976 PHE A N 1
ATOM 7192 C CA . PHE A 1 976 ? 50.279 -3.150 -84.718 1.00 90.94 976 PHE A CA 1
ATOM 7193 C C . PHE A 1 976 ? 50.966 -2.622 -85.990 1.00 90.94 976 PHE A C 1
ATOM 7195 O O . PHE A 1 976 ? 50.303 -2.135 -86.907 1.00 90.94 976 PHE A O 1
ATOM 7202 N N . GLY A 1 977 ? 52.295 -2.746 -86.067 1.00 83.25 977 GLY A N 1
ATOM 7203 C CA . GLY A 1 977 ? 53.072 -2.533 -87.298 1.00 83.25 977 GLY A CA 1
ATOM 7204 C C . GLY A 1 977 ? 53.490 -1.087 -87.608 1.00 83.25 977 GLY A C 1
ATOM 7205 O O . GLY A 1 977 ? 53.678 -0.740 -88.769 1.00 83.25 977 GLY A O 1
ATOM 7206 N N . ILE A 1 978 ? 53.639 -0.229 -86.593 1.00 67.00 978 ILE A N 1
ATOM 7207 C CA . ILE A 1 978 ? 54.017 1.201 -86.748 1.00 67.00 978 ILE A CA 1
ATOM 7208 C C . ILE A 1 978 ? 55.510 1.426 -87.005 1.00 67.00 978 ILE A C 1
ATOM 7210 O O . ILE A 1 978 ? 55.889 2.457 -87.554 1.00 67.00 978 ILE A O 1
ATOM 7214 N N . TYR A 1 979 ? 56.362 0.474 -86.623 1.00 58.50 979 TYR A N 1
ATOM 7215 C CA . TYR A 1 979 ? 57.790 0.510 -86.929 1.00 58.50 979 TYR A CA 1
ATOM 7216 C C . TYR A 1 979 ? 58.076 -0.407 -88.116 1.00 58.50 979 TYR A C 1
ATOM 7218 O O . TYR A 1 979 ? 58.602 -1.506 -87.952 1.00 58.50 979 TYR A O 1
ATOM 7226 N N . SER A 1 980 ? 57.761 0.043 -89.332 1.00 50.00 980 SER A N 1
ATOM 7227 C CA . SER A 1 980 ? 58.427 -0.506 -90.513 1.00 50.00 980 SER A CA 1
ATOM 7228 C C . SER A 1 980 ? 59.846 0.070 -90.559 1.00 50.00 980 SER A C 1
ATOM 7230 O O . SER A 1 980 ? 60.106 1.072 -91.228 1.00 50.00 980 SER A O 1
ATOM 7232 N N . GLY A 1 981 ? 60.771 -0.517 -89.799 1.00 54.84 981 GLY A N 1
ATOM 7233 C CA . GLY A 1 981 ? 62.184 -0.393 -90.148 1.00 54.84 981 GLY A CA 1
ATOM 7234 C C . GLY A 1 981 ? 62.399 -0.961 -91.554 1.00 54.84 981 GLY A C 1
ATOM 7235 O O . GLY A 1 981 ? 61.668 -1.860 -91.974 1.00 54.84 981 GLY A O 1
ATOM 7236 N N . ASP A 1 982 ? 63.373 -0.425 -92.293 1.00 52.28 982 ASP A N 1
ATOM 7237 C CA . ASP A 1 982 ? 63.812 -1.009 -93.567 1.00 52.28 982 ASP A CA 1
ATOM 7238 C C . ASP A 1 982 ? 64.023 -2.527 -93.369 1.00 52.28 982 ASP A C 1
ATOM 7240 O O . ASP A 1 982 ? 64.687 -2.906 -92.398 1.00 52.28 982 ASP A O 1
ATOM 7244 N N . PRO A 1 983 ? 63.481 -3.404 -94.238 1.00 56.41 983 PRO A N 1
ATOM 7245 C CA . PRO A 1 983 ? 63.607 -4.859 -94.104 1.00 56.41 983 PRO A CA 1
ATOM 7246 C C . PRO A 1 983 ? 65.062 -5.367 -94.041 1.00 56.41 983 PRO A C 1
ATOM 7248 O O . PRO A 1 983 ? 65.282 -6.543 -93.756 1.00 56.41 983 PRO A O 1
ATOM 7251 N N . ASN A 1 984 ? 66.059 -4.503 -94.273 1.00 56.41 984 ASN A N 1
ATOM 7252 C CA . ASN A 1 984 ? 67.487 -4.797 -94.152 1.00 56.41 984 ASN A CA 1
ATOM 7253 C C . ASN A 1 984 ? 68.140 -4.349 -92.826 1.00 56.41 984 ASN A C 1
ATOM 7255 O O . ASN A 1 984 ? 69.338 -4.573 -92.635 1.00 56.41 984 ASN A O 1
ATOM 7259 N N . VAL A 1 985 ? 67.409 -3.720 -91.900 1.00 56.34 985 VAL A N 1
ATOM 7260 C CA . VAL A 1 985 ? 67.955 -3.266 -90.609 1.00 56.34 985 VAL A CA 1
ATOM 7261 C C . VAL A 1 985 ? 67.641 -4.290 -89.518 1.00 56.34 985 VAL A C 1
ATOM 7263 O O . VAL A 1 985 ? 66.560 -4.320 -88.943 1.00 56.34 985 VAL A O 1
ATOM 7266 N N . ILE A 1 986 ? 68.630 -5.132 -89.213 1.00 53.34 986 ILE A N 1
ATOM 7267 C CA . ILE A 1 986 ? 68.565 -6.197 -88.191 1.00 53.34 986 ILE A CA 1
ATOM 7268 C C . ILE A 1 986 ? 68.917 -5.728 -86.768 1.00 53.34 986 ILE A C 1
ATOM 7270 O O . ILE A 1 986 ? 68.904 -6.528 -85.834 1.00 53.34 986 ILE A O 1
ATOM 7274 N N . TYR A 1 987 ? 69.255 -4.448 -86.582 1.00 46.62 987 TYR A N 1
ATOM 7275 C CA . TYR A 1 987 ? 69.544 -3.882 -85.264 1.00 46.62 987 TYR A CA 1
ATOM 7276 C C . TYR A 1 987 ? 69.337 -2.366 -85.250 1.00 46.62 987 TYR A C 1
ATOM 7278 O O . TYR A 1 987 ? 69.949 -1.643 -86.035 1.00 46.62 987 TYR A O 1
ATOM 7286 N N . MET A 1 988 ? 68.521 -1.886 -84.314 1.00 54.31 988 MET A N 1
ATOM 7287 C CA . MET A 1 988 ? 68.359 -0.469 -84.009 1.00 54.31 988 MET A CA 1
ATOM 7288 C C . MET A 1 988 ? 68.429 -0.311 -82.487 1.00 54.31 988 MET A C 1
ATOM 7290 O O . MET A 1 988 ? 67.749 -1.024 -81.752 1.00 54.31 988 MET A O 1
ATOM 7294 N N . ARG A 1 989 ? 69.313 0.569 -82.010 1.00 49.34 989 ARG A N 1
ATOM 7295 C CA . ARG A 1 989 ? 69.525 0.851 -80.585 1.00 49.34 989 ARG A CA 1
ATOM 7296 C C . ARG A 1 989 ? 69.151 2.298 -80.326 1.00 49.34 989 ARG A C 1
ATOM 7298 O O . ARG A 1 989 ? 69.893 3.196 -80.715 1.00 49.34 989 ARG A O 1
ATOM 7305 N N . GLU A 1 990 ? 68.029 2.507 -79.653 1.00 44.84 990 GLU A N 1
ATOM 7306 C CA . GLU A 1 990 ? 67.724 3.796 -79.041 1.00 44.84 990 GLU A CA 1
ATOM 7307 C C . GLU A 1 990 ? 68.577 3.946 -77.775 1.00 44.84 990 GLU A C 1
ATOM 7309 O O . GLU A 1 990 ? 68.615 3.073 -76.907 1.00 44.84 990 GLU A O 1
ATOM 7314 N N . LEU A 1 991 ? 69.349 5.027 -77.727 1.00 37.53 991 LEU A N 1
ATOM 7315 C CA . LEU A 1 991 ? 70.099 5.470 -76.559 1.00 37.53 991 LEU A CA 1
ATOM 7316 C C . LEU A 1 991 ? 69.278 6.592 -75.921 1.00 37.53 991 LEU A C 1
ATOM 7318 O O . LEU A 1 991 ? 69.117 7.637 -76.549 1.00 37.53 991 LEU A O 1
ATOM 7322 N N . TYR A 1 992 ? 68.763 6.343 -74.717 1.00 40.38 992 TYR A N 1
ATOM 7323 C CA . TYR A 1 992 ? 68.255 7.383 -73.822 1.00 40.38 992 TYR A CA 1
ATOM 7324 C C . TYR A 1 992 ? 69.405 8.059 -73.080 1.00 40.38 992 TYR A C 1
ATOM 7326 O O . TYR A 1 992 ? 70.331 7.326 -72.650 1.00 40.38 992 TYR A O 1
#

Radius of gyration: 51.77 Å; Cα contacts (8 Å, |Δi|>4): 2779; chains: 1; bounding box: 124×76×154 Å

Nearest PDB structures (foldseek):
  5b5h-assembly1_A  TM=4.453E-01  e=2.018E-01  Typhula ishikariensis
  6a8k-assembly1_A  TM=4.563E-01  e=3.153E-01  Fragilariopsis cylindrus
  7dc5-assembly2_B  TM=4.213E-01  e=1.766E-01  Typhula ishikariensis
  8x0z-assembly1_A  TM=4.328E-01  e=2.523E-01  Flavobacterium frigoris PS1
  3uyu-assembly1_B  TM=5.110E-01  e=7.697E-01  Leucosporidium sp. AY30

Secondary structure (DSSP, 8-state):
-----------------------------------------TTTTSSSEEEBSSSS--EEEEPTT-EEE--SSSEEBSSEEEES-TTS--TTSSS--EE-SSPBPPPP--S----S--EEEEE-TT-EEEESTTS--EEEEEEE-TT-EEEE-TTSTTEEEEEEEEEE-TT-EEEEPSEEEEEEEEEE-TT-EEEE-SSS-EEEEESS-EEE-TT-EES-SSSS-GGGEEEEESS-EEE-TT-EEEEEEEEEEEEEE-TT-EEEEEEEEEEEEE-TT-EEE--HHHHTT---GGG-S------EEEEEE-SEEETTBPEEEEEEEE-SSSB-TT---EEEEE-SSS-BEEEEEE-SSEEE-SSTBBSEEEEE--GGGTTEEEEEEE--SS-SSB--EEEETTEEEEEB-STT--BEEESEEEEEESS--S-TTS--BS--EEETT-EEEEEEEEEEE-TTSS-EEE-TT--EEEEEEEEEEEEESS--S-PEEEES-TT----EEPBSSGGGPPEEEEEEBTTEEEEEEEESS-EEEEEEEEETTEEEEEEE---EEEE-SEEEEEETT-----STTSPP-EETT-EEEEEEEEE-TTS-B-TTTT-SSSPPPEEEEEEEEEESTTS-STTTSS-PPBTTT--EEEETTEEEEEEEE--SSEEEEEEEEETTS-STTS---B-PPPS-EEEEE-SEEEEEE---EEE-TBTTTTEEETT--B-EEE--EEEEEEE-TTS-B-TT--GGG----GGGEEEEEEES-SSSEEE----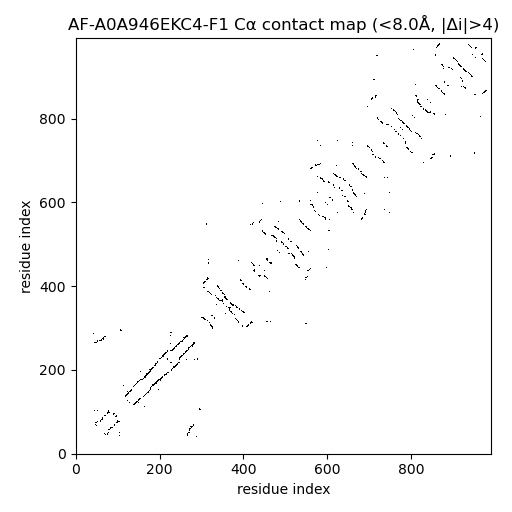GGGEEEEEEETTEEEEEE--TT-BEEEPBTTB-PPPEE--EEEEEEEB-TT--BBTTPSEEES-SSTTTSPEEET--EEE-EEEEE--EEE-TTS-EEEEEEEEEE-SSSEEE-TT--S----GGGEEEEEESTT----EEEEEEETTEEEEEEPPPSS---EEEEEEE--TT-GGG-B--TTSS---S-S-BPPEEEEEES-----TT--------

pLDDT: mean 87.74, std 15.24, range [24.52, 98.5]

Foldseek 3Di:
DDDDDDDDDDDDDDDDDDDDDDDDDDDDDDDDDPDPDDFDLCQQFVFQEFEDDDDDAFEEEEEAQFAEEDHPDLEYQTLAYHDPDPPHDARYHPHHHGYPNHGTFDWDPDDQDADDDADAAEQDALHEDEPCPVPGAEHEEYEAEANGEYEYDQPDAADHHHYAEYEYYANYEYEDEHHEYRYEYYHADANYEYAYDDDAAYEYEYADEAEHEANYEAHDDDDLRALRYEYEYAAEYEYEAHYEERYEYEYAAEYEYEHCYEYEDHYYHNYYHGYDNYYGYHDSVSSVRRCPDPRSDRQADFQAKAKDFDLFAALFFWGKIKIFGDHPPDTNQQQFFKKKKAFVWLAWAKDWPDAPWDWDDPDGGGRMIMTGHHSNCGRMTMMTINGNDDDPWTQMKMAGPVDRSHIHPCPNPTHGYDQKAKAKAQDDPPDPVDTHFPADAAAAQDKGKIKIFTWGDEDPDSDIDTNQVPFAWFKKWKAKAAPWVRDDDAFKWKFLDPVDPDTDGHHHDRVPTDIDTHGDHRRMGMMMTHHNAWHWMKMKMAGPVDRSHIYIGDIYTHHFQAKDKDWPPFQLDQALVTDADEAAQFWGKIKIAGGGPVRDGHQSQQSTPNHWWKFKFFPDFNPPPVDALAPVSPRHWDCRGVWDCPGRRMIMDGGTGGRAAGKTKMKMKTPVQQDVNSGIHIHDIDRIGGRYAFQAKDKDKDAWEWAALDLQLLHHEAVRFTFTPGWIKIKIFGGGPVRDGRQSCDDSNVFWDLVQKDKDKDKLDPQWAKPQDQDSVQWDWADPGGRIIMITGGSVVGIGTHGDFLGADAKDFIAMKMWMWTAGPVRHGHPPHGDMRFDNDPPTGRHYRSHRIYWQWAKAWEEWEEALQFKIWTKIFIWTDNPPDTDGQQSDPPDFAAQVQKDKDWPVPLFDWGWDWATDHRRMITIITGRGVVRDWGKIKIWGHCPVPLSHAQQDPPVPDSPRDRRDTHIYMYGHDPDPDPPPDPDDDDDD

Sequence (992 aa):
MRRFFNLLMVGLFCMVPYFNLAHGSPHHHHHYHNSSSLPNCDQLFARSLQTHGIHNHHDVNFSCGATTTNNIDNILSTKKVINSNSSCADTCGDSDCVASGATAATIDVGSFQEQSGGSDITVNANNSVILGAGGTQNYNNITVDTMGTLTFSTNNPNTTYKIDKLTTEANSTVNLAPGDYWIKDNQIKANTTFNISGTGTVRLYFNDNITIQSNVVFNSIEANPAKQLFIYSYKSVTVQSNTTINAFIYSSKKTTVEGTTVVVGAISGKEVDMKNTSRVTYDSIAAQQVELGNLCVEGSSVTHFVINTANVGSFCAPHQVIVTAKNSTATVTDYTGSITLDTGTNIGSWTKVQGAGSFADTNTADGKAIYTFASDDNGQAIFALTYNNGPSPIDVETYETANDNIRDDDTEGTISFAPYAIWLTEAAIVDINNVVPFAANMTAGVEDTVQITAYGQVQGGNVCGIVTDFTGSQQLKFWFDYVDPNTGALPILFRADLQSNTTNNLAITENAAGTYAVAFSSGVASVGIKYRDVGKLKMHTALSSNSSVSGSTNNFVVKPATFALTIGNNPGAADASGGIFKKAGEAFSVVATVQDIDGNTTPNYGNEAAAEGIEVYSSTLVAPVGGRNGTSGLGILGNGSAFTKSTPGVFTANNVSFDEVGIIKINARVADQNYIGAGNVSGTETGNIGRFTPNNLSITANTPSLNSGCIACGFTYLGQSFTYSTAPQLTVTARNVAGGTTINYANTFYKLSIGTISAVYSSNSTQALLNSALAEADINVAEQGNGVALISLDDGGGISFSKVNGIDASPFNAELALAVTVQDSDSIAYASNPYTFGAVTTGNGIAFNGGKAFYQGRVGVKNANGSELINLTVPFIVEYFNGTDYIPNTLDSATQLLSNNITLTPSPGSLNTSVSIQNQVGGIGAVILAAPSPAVTGYVDVEVNLSSMQYLQHDWPHDGNVDGLFNDNPVSRGTFGIYSGDPNVIYMRELY

Mean predicted aligned error: 18.69 Å

Solvent-accessible surface area (backbone atoms only — not comparable to full-atom values): 50571 Å² total; per-residue (Å²): 137,90,85,86,86,89,91,90,84,89,91,84,92,87,89,85,88,89,86,87,90,81,94,76,87,81,79,85,82,81,81,83,75,92,64,88,77,72,68,77,47,58,60,64,58,71,35,33,46,34,13,30,72,89,69,100,64,28,36,39,35,33,32,60,51,14,34,33,33,74,49,99,57,46,60,27,34,10,55,35,56,45,72,76,48,96,88,48,65,42,33,34,60,90,39,60,52,40,46,68,61,40,51,34,65,55,72,55,80,73,77,83,66,78,68,88,71,51,48,76,44,75,27,51,61,72,34,74,42,78,40,48,76,84,72,61,40,44,30,36,40,39,39,29,28,44,49,4,32,44,32,42,36,63,89,53,66,67,42,66,35,24,30,50,28,43,36,36,32,47,47,13,37,40,34,37,27,24,20,40,36,32,31,43,35,71,43,47,34,35,42,23,37,38,39,68,52,70,91,53,38,29,39,40,38,28,60,38,58,45,56,42,32,36,44,22,36,34,31,79,87,61,89,82,34,27,29,34,27,38,39,38,26,65,23,36,37,37,37,34,35,53,19,40,35,25,28,36,40,39,22,69,27,39,30,36,38,26,35,64,17,39,36,34,20,29,39,37,10,25,22,36,39,32,28,40,50,13,36,35,34,27,38,72,68,34,50,72,59,42,70,66,72,88,37,47,49,74,73,50,68,67,54,30,30,45,55,53,54,66,52,47,31,30,36,60,45,66,36,61,40,33,45,32,36,18,31,100,84,49,72,20,35,65,44,54,58,43,32,34,42,35,33,86,69,55,43,21,34,65,43,84,73,46,58,76,33,56,75,47,57,92,50,82,42,48,15,45,31,39,39,30,41,24,52,85,25,54,17,40,39,31,32,30,40,39,41,66,67,78,82,60,61,35,50,70,48,40,26,29,68,91,43,68,86,32,23,44,72,71,81,49,56,56,28,27,54,22,62,36,30,35,45,35,15,57,53,77,82,85,42,91,93,67,69,52,64,25,53,60,72,43,43,5,51,48,73,49,61,42,20,39,33,36,39,10,49,35,91,97,41,97,45,68,40,66,25,51,82,50,49,46,77,41,53,32,28,39,22,36,45,52,66,30,23,73,64,81,91,76,53,45,35,35,19,52,43,77,92,50,91,64,72,41,73,39,27,74,39,75,92,67,27,54,75,41,66,33,63,25,58,56,12,34,35,58,31,32,41,29,37,47,39,39,36,32,33,31,44,38,37,26,31,71,91,42,67,42,33,29,29,51,39,45,71,24,38,26,37,59,47,34,33,48,74,47,63,76,87,56,61,45,21,87,51,74,82,41,48,78,49,45,36,4,42,41,64,42,50,41,36,40,35,33,16,16,69,83,69,43,62,14,52,41,57,54,56,29,91,74,54,60,53,47,26,39,33,39,76,38,59,67,29,58,73,93,51,56,26,26,88,82,54,74,14,66,33,46,56,27,57,57,55,41,80,75,50,72,15,30,29,40,22,70,55,29,19,49,46,26,25,30,22,30,24,41,30,38,28,37,54,87,44,46,54,92,81,67,39,62,44,51,29,56,69,50,68,51,41,18,24,26,36,55,52,32,37,46,78,50,66,66,84,44,27,28,37,22,54,31,46,92,43,37,27,24,42,30,50,36,51,27,41,62,72,34,61,49,38,37,42,35,36,30,13,17,65,89,65,49,70,14,45,40,37,32,76,76,54,44,46,69,44,58,93,38,49,48,75,47,72,47,63,58,63,89,59,43,48,78,45,60,86,68,51,75,90,22,48,45,68,42,80,71,48,64,12,30,32,40,38,39,45,55,54,80,90,36,36,27,36,32,74,39,74,74,53,88,35,49,62,45,71,66,15,36,19,41,37,37,34,52,34,24,78,84,70,42,31,35,86,70,59,52,49,65,48,47,31,54,42,96,94,42,24,50,46,49,46,31,35,47,38,37,32,38,33,30,51,47,47,45,65,27,78,40,55,25,84,42,67,40,69,28,44,32,33,40,25,28,32,71,68,86,51,75,42,63,30,58,57,54,80,77,79,73,73,53,57,88,30,52,47,78,53,46,42,53,79,80,44,44,63,53,74,45,62,46,62,51,60,54,14,45,26,29,43,35,34,41,40,24,70,64,72,42,63,40,39,28,38,41,33,44,60,38,85,94,44,52,30,32,24,37,66,50,75,80,86,74,52,79,84,37,51,52,77,35,59,35,62,26,43,42,35,25,46,82,78,76,63,62,95,85,63,92,76,87,82,89,83,132